Protein 1U08 (pdb70)

Nearest PDB structures (foldseek):
  1u08-assembly1_B  TM=1.003E+00  e=3.878E-78  Escherichia coli
  1u08-assembly1_A  TM=1.001E+00  e=5.775E-74  Escherichia coli
  2o0r-assembly1_B  TM=9.517E-01  e=5.644E-40  Mycobacterium tuberculosis H37Rv
  6l1l-assembly1_A  TM=9.014E-01  e=5.521E-29  Bacillus subtilis
  6l1n-assembly1_A  TM=8.784E-01  e=1.527E-29  Bacillus subtilis

Solvent-accessible surface area: 27636 Å² total; per-residue (Å²): 159,29,107,8,122,18,52,7,84,94,170,54,68,97,55,77,103,73,3,30,52,21,2,113,125,66,139,14,30,29,0,1,55,16,43,2,56,38,56,11,19,181,64,1,21,95,63,7,38,64,19,4,80,129,30,30,0,27,58,5,69,48,21,2,15,70,28,0,10,83,4,0,5,76,11,5,68,171,58,33,61,36,123,5,73,17,86,36,20,0,0,0,0,8,2,10,9,0,0,5,5,0,0,0,5,3,0,0,72,105,37,13,7,0,0,4,12,9,0,14,71,69,9,6,30,24,1,0,39,21,11,29,8,76,36,68,92,1,53,10,93,29,73,74,8,179,24,73,64,154,68,0,57,83,44,30,43,175,143,7,15,0,0,3,1,10,0,0,9,9,0,2,1,11,16,20,64,149,73,41,4,41,26,0,52,150,28,0,42,73,75,114,0,1,0,0,0,4,2,13,4,11,10,2,6,18,25,182,127,25,29,15,3,0,7,49,31,83,77,0,56,58,21,0,0,3,0,7,12,6,6,19,8,2,12,2,3,0,9,18,1,0,6,0,2,2,28,45,53,0,0,45,16,0,29,66,4,0,45,36,0,0,65,1,4,11,10,0,0,0,33,0,3,0,14,0,7,126,50,61,22,98,42,10,113,57,3,27,98,81,0,72,89,15,40,46,28,0,44,99,3,3,111,149,11,145,2,107,42,24,70,12,58,0,0,0,1,1,2,1,34,0,67,66,33,19,130,68,94,8,66,87,0,0,58,81,0,0,98,103,40,11,0,0,0,0,2,0,29,41,16,21,62,97,128,26,109,57,61,3,1,6,0,0,0,0,2,100,84,73,24,0,95,37,0,8,114,76,1,116,130,16,123,27,120,9,122,32,53,34,155,139,65,91,91,85,3,36,48,32,8,104,128,83,140,11,31,36,0,2,52,14,42,2,58,36,55,11,29,174,75,1,17,107,64,5,38,65,17,4,78,133,26,34,0,27,61,5,72,46,22,2,16,74,28,0,9,80,10,0,3,92,10,5,66,125,62,32,67,39,106,6,75,18,84,34,22,0,0,0,0,8,2,10,11,0,0,5,5,0,0,0,4,2,0,0,82,109,35,13,14,0,0,6,11,12,1,13,74,80,7,6,33,20,1,0,51,25,11,25,10,84,36,69,92,1,53,10,98,27,62,113,6,119,15,69,52,156,75,0,56,86,47,35,37,173,122,8,14,0,0,2,2,8,1,0,10,8,0,2,0,10,6,20,41,150,72,7,4,45,30,0,44,140,23,0,38,75,80,104,1,0,0,0,0,5,3,14,5,11,11,4,9,17,33,186,145,32,39,16,2,0,8,52,30,82,86,0,40,90,21,0,0,3,0,8,10,5,6,22,8,5,16,1,2,0,7,15,1,0,7,0,2,3,19,44,53,0,0,42,17,0,27,68,3,0,37,24,0,0,65,1,4,14,10,1,0,0,34,0,3,0,17,0,11,132,54,72,46,123,46,15,136,61,6,26,95,78,0,71,90,15,40,48,25,0,32,93,3,1,111,136,16,144,6,114,35,16,77,15,50,0,0,0,2,0,3,0,31,0,63,72,24,23,118,69,104,8,56,101,0,0,58,75,0,1,109,106,35,11,0,0,0,1,0,0,32,44,15,23,63,98,127,32,109,60,56,4,0,5,0,0,0,0,1,102,84,73,21,0,94,30,0,3,104,71,0,105,112,14

Radius of gyration: 26.79 Å; Cα contacts (8 Å, |Δi|>4): 1693; chains: 2; bounding box: 51×84×64 Å

B-factor: mean 33.79, std 12.93, range [14.0, 101.18]

Structure (mmCIF, N/CA/C/O backbone):
data_1U08
#
_entry.id   1U08
#
_cell.length_a   54.400
_cell.length_b   104.310
_cell.length_c   168.380
_cell.angle_alpha   90.00
_cell.angle_beta   90.00
_cell.angle_gamma   90.00
#
_symmetry.space_group_name_H-M   'P 21 21 21'
#
loop_
_entity.id
_entity.type
_entity.pdbx_description
1 polymer 'Hypothetical aminotransferase ybdL'
2 non-polymer "PYRIDOXAL-5'-PHOSPHATE"
3 water water
#
loop_
_atom_site.group_PDB
_atom_site.id
_atom_site.type_symbol
_atom_site.label_atom_id
_atom_site.label_alt_id
_atom_site.label_comp_id
_atom_site.label_asym_id
_atom_site.label_entity_id
_atom_site.label_seq_id
_atom_site.pdbx_PDB_ins_code
_atom_site.Cartn_x
_atom_site.Cartn_y
_atom_site.Cartn_z
_atom_site.occupancy
_atom_site.B_iso_or_equiv
_atom_site.auth_seq_id
_atom_site.auth_comp_id
_atom_site.auth_asym_id
_atom_site.auth_atom_id
_atom_site.pdbx_PDB_model_num
ATOM 1 N N . PRO A 1 5 ? 31.672 9.630 50.771 1.00 67.54 5 PRO A N 1
ATOM 2 C CA . PRO A 1 5 ? 30.623 9.874 49.758 1.00 66.17 5 PRO A CA 1
ATOM 3 C C . PRO A 1 5 ? 31.101 9.563 48.282 1.00 63.76 5 PRO A C 1
ATOM 4 O O . PRO A 1 5 ? 31.782 10.379 47.610 1.00 65.47 5 PRO A O 1
ATOM 8 N N . LEU A 1 6 ? 30.762 8.377 47.787 1.00 60.31 6 LEU A N 1
ATOM 9 C CA . LEU A 1 6 ? 31.129 8.038 46.398 1.00 55.33 6 LEU A CA 1
ATOM 10 C C . LEU A 1 6 ? 30.605 8.969 45.237 1.00 52.73 6 LEU A C 1
ATOM 11 O O . LEU A 1 6 ? 29.370 9.073 45.003 1.00 51.25 6 LEU A O 1
ATOM 16 N N . ILE A 1 7 ? 31.487 9.616 44.479 1.00 49.78 7 ILE A N 1
ATOM 17 C CA . ILE A 1 7 ? 31.055 10.448 43.341 1.00 46.48 7 ILE A CA 1
ATOM 18 C C . ILE A 1 7 ? 31.587 9.843 42.024 1.00 45.32 7 ILE A C 1
ATOM 19 O O . ILE A 1 7 ? 32.788 9.554 41.907 1.00 44.45 7 ILE A O 1
ATOM 24 N N . PRO A 1 8 ? 30.683 9.562 41.070 1.00 44.97 8 PRO A N 1
ATOM 25 C CA . PRO A 1 8 ? 31.092 8.997 39.784 1.00 45.00 8 PRO A CA 1
ATOM 26 C C . PRO A 1 8 ? 31.861 9.931 38.854 1.00 44.96 8 PRO A C 1
ATOM 27 O O . PRO A 1 8 ? 31.547 11.107 38.745 1.00 45.60 8 PRO A O 1
ATOM 31 N N . GLN A 1 9 ? 32.828 9.375 38.136 1.00 46.21 9 GLN A N 1
ATOM 32 C CA . GLN A 1 9 ? 33.540 10.169 37.160 1.00 46.67 9 GLN A CA 1
ATOM 33 C C . GLN A 1 9 ? 32.557 10.147 36.000 1.00 45.08 9 GLN A C 1
ATOM 34 O O . GLN A 1 9 ? 32.057 9.079 35.647 1.00 45.27 9 GLN A O 1
ATOM 40 N N . SER A 1 10 ? 32.248 11.307 35.432 1.00 43.32 10 SER A N 1
ATOM 41 C CA . SER A 1 10 ? 31.294 11.357 34.335 1.00 42.89 10 SER A CA 1
ATOM 42 C C . SER A 1 10 ? 31.885 10.903 33.001 1.00 42.12 10 SER A C 1
ATOM 43 O O . SER A 1 10 ? 33.011 11.261 32.665 1.00 41.71 10 SER A O 1
ATOM 46 N N . LYS A 1 11 ? 31.126 10.106 32.250 1.00 41.08 11 LYS A N 1
ATOM 47 C CA . LYS A 1 11 ? 31.564 9.622 30.940 1.00 41.68 11 LYS A CA 1
ATOM 48 C C . LYS A 1 11 ? 31.237 10.741 29.969 1.00 42.64 11 LYS A C 1
ATOM 49 O O . LYS A 1 11 ? 31.440 10.639 28.756 1.00 40.92 11 LYS A O 1
ATOM 55 N N . LEU A 1 12 ? 30.729 11.813 30.557 1.00 45.89 12 LEU A N 1
ATOM 56 C CA . LEU A 1 12 ? 30.377 12.973 29.805 1.00 49.45 12 LEU A CA 1
ATOM 57 C C . LEU A 1 12 ? 30.653 14.322 30.514 1.00 52.78 12 LEU A C 1
ATOM 58 O O . LEU A 1 12 ? 29.693 15.090 30.757 1.00 54.35 12 LEU A O 1
ATOM 63 N N . PRO A 1 13 ? 31.950 14.602 30.883 1.00 58.17 13 PRO A N 1
ATOM 64 C CA . PRO A 1 13 ? 32.471 15.820 31.528 1.00 62.76 13 PRO A CA 1
ATOM 65 C C . PRO A 1 13 ? 32.116 16.849 30.494 1.00 69.17 13 PRO A C 1
ATOM 66 O O . PRO A 1 13 ? 32.853 17.755 30.187 1.00 68.85 13 PRO A O 1
ATOM 70 N N . GLN A 1 14 ? 30.982 16.635 29.864 1.00 69.99 14 GLN A N 1
ATOM 71 C CA . GLN A 1 14 ? 30.603 17.524 28.803 1.00 74.75 14 GLN A CA 1
ATOM 72 C C . GLN A 1 14 ? 29.452 18.369 29.102 1.00 77.07 14 GLN A C 1
ATOM 73 O O . GLN A 1 14 ? 28.290 18.168 28.541 1.00 75.98 14 GLN A O 1
ATOM 79 N N . LEU A 1 15 ? 29.827 19.234 30.094 1.00 77.84 15 LEU A N 1
ATOM 80 C CA . LEU A 1 15 ? 29.141 20.441 30.683 1.00 79.25 15 LEU A CA 1
ATOM 81 C C . LEU A 1 15 ? 27.606 20.731 30.452 1.00 79.21 15 LEU A C 1
ATOM 82 O O . LEU A 1 15 ? 27.036 21.624 30.982 1.00 79.87 15 LEU A O 1
ATOM 87 N N . GLY A 1 16 ? 26.999 20.006 29.552 1.00 78.83 16 GLY A N 1
ATOM 88 C CA . GLY A 1 16 ? 25.584 20.218 29.241 1.00 77.35 16 GLY A CA 1
ATOM 89 C C . GLY A 1 16 ? 24.728 21.479 29.479 1.00 75.23 16 GLY A C 1
ATOM 90 O O . GLY A 1 16 ? 24.765 22.274 30.485 1.00 75.65 16 GLY A O 1
ATOM 91 N N . THR A 1 17 ? 23.858 21.630 28.502 1.00 74.28 17 THR A N 1
ATOM 92 C CA . THR A 1 17 ? 22.778 22.598 28.349 1.00 71.87 17 THR A CA 1
ATOM 93 C C . THR A 1 17 ? 21.486 22.690 29.301 1.00 69.42 17 THR A C 1
ATOM 94 O O . THR A 1 17 ? 20.901 21.736 29.911 1.00 70.47 17 THR A O 1
ATOM 98 N N . THR A 1 18 ? 21.058 23.933 29.426 1.00 66.16 18 THR A N 1
ATOM 99 C CA . THR A 1 18 ? 19.883 24.311 30.227 1.00 61.90 18 THR A CA 1
ATOM 100 C C . THR A 1 18 ? 19.352 25.568 29.553 1.00 59.07 18 THR A C 1
ATOM 101 O O . THR A 1 18 ? 18.549 26.308 30.109 1.00 58.05 18 THR A O 1
ATOM 105 N N . ILE A 1 19 ? 19.792 25.783 28.316 1.00 55.32 19 ILE A N 1
ATOM 106 C CA . ILE A 1 19 ? 19.360 26.936 27.542 1.00 51.30 19 ILE A CA 1
ATOM 107 C C . ILE A 1 19 ? 17.858 26.960 27.260 1.00 48.10 19 ILE A C 1
ATOM 108 O O . ILE A 1 19 ? 17.249 28.025 27.280 1.00 46.52 19 ILE A O 1
ATOM 113 N N . PHE A 1 20 ? 17.247 25.805 27.012 1.00 45.16 20 PHE A N 1
ATOM 114 C CA . PHE A 1 20 ? 15.814 25.779 26.730 1.00 43.04 20 PHE A CA 1
ATOM 115 C C . PHE A 1 20 ? 14.908 26.028 27.944 1.00 41.59 20 PHE A C 1
ATOM 116 O O . PHE A 1 20 ? 13.937 26.785 27.848 1.00 39.86 20 PHE A O 1
ATOM 124 N N . THR A 1 21 ? 15.222 25.418 29.083 1.00 40.38 21 THR A N 1
ATOM 125 C CA . THR A 1 21 ? 14.400 25.617 30.276 1.00 40.64 21 THR A CA 1
ATOM 126 C C . THR A 1 21 ? 14.587 27.028 30.838 1.00 39.80 21 THR A C 1
ATOM 127 O O . THR A 1 21 ? 13.678 27.588 31.458 1.00 39.05 21 THR A O 1
ATOM 131 N N . GLN A 1 22 ? 15.762 27.607 30.607 1.00 38.72 22 GLN A N 1
ATOM 132 C CA . GLN A 1 22 ? 16.045 28.954 31.092 1.00 38.93 22 GLN A CA 1
ATOM 133 C C . GLN A 1 22 ? 15.287 30.016 30.297 1.00 37.31 22 GLN A C 1
ATOM 134 O O . GLN A 1 22 ? 14.821 31.014 30.862 1.00 34.83 22 GLN A O 1
ATOM 140 N N . MET A 1 23 ? 15.170 29.806 28.987 1.00 34.01 23 MET A N 1
ATOM 141 C CA . MET A 1 23 ? 14.457 30.762 28.141 1.00 32.99 23 MET A CA 1
ATOM 142 C C . MET A 1 23 ? 12.973 30.785 28.515 1.00 31.37 23 MET A C 1
ATOM 143 O O . MET A 1 23 ? 12.359 31.847 28.568 1.00 29.56 23 MET A O 1
ATOM 148 N N . SER A 1 24 ? 12.415 29.605 28.782 1.00 31.12 24 SER A N 1
ATOM 149 C CA . SER A 1 24 ? 11.014 29.470 29.168 1.00 31.79 24 SER A CA 1
ATOM 150 C C . SER A 1 24 ? 10.745 30.127 30.518 1.00 32.00 24 SER A C 1
ATOM 151 O O . SER A 1 24 ? 9.677 30.702 30.732 1.00 32.12 24 SER A O 1
ATOM 154 N N . ALA A 1 25 ? 11.713 30.022 31.428 1.00 31.98 25 ALA A N 1
ATOM 155 C CA . ALA A 1 25 ? 11.582 30.596 32.765 1.00 32.11 25 ALA A CA 1
ATOM 156 C C . ALA A 1 25 ? 11.621 32.116 32.672 1.00 32.45 25 ALA A C 1
ATOM 157 O O . ALA A 1 25 ? 10.930 32.808 33.427 1.00 31.41 25 ALA A O 1
ATOM 159 N N . LEU A 1 26 ? 12.429 32.624 31.743 1.00 31.54 26 LEU A N 1
ATOM 160 C CA . LEU A 1 26 ? 12.550 34.061 31.530 1.00 31.21 26 LEU A CA 1
ATOM 161 C C . LEU A 1 26 ? 11.268 34.557 30.884 1.00 31.70 26 LEU A C 1
ATOM 162 O O . LEU A 1 26 ? 10.798 35.656 31.178 1.00 32.43 26 LEU A O 1
ATOM 167 N N . ALA A 1 27 ? 10.711 33.732 30.002 1.00 30.98 27 ALA A N 1
ATOM 168 C CA . ALA A 1 27 ? 9.486 34.072 29.287 1.00 31.48 27 ALA A CA 1
ATOM 169 C C . ALA A 1 27 ? 8.292 34.232 30.225 1.00 31.60 27 ALA A C 1
ATOM 170 O O . ALA A 1 27 ? 7.516 35.177 30.091 1.00 30.34 27 ALA A O 1
ATOM 172 N N . GLN A 1 28 ? 8.144 33.311 31.173 1.00 33.57 28 GLN A N 1
ATOM 173 C CA . GLN A 1 28 ? 7.034 33.392 32.112 1.00 37.26 28 GLN A CA 1
ATOM 174 C C . GLN A 1 28 ? 7.239 34.545 33.087 1.00 37.98 28 GLN A C 1
ATOM 175 O O . GLN A 1 28 ? 6.282 35.200 33.488 1.00 38.62 28 GLN A O 1
ATOM 181 N N . GLN A 1 29 ? 8.491 34.801 33.449 1.00 39.18 29 GLN A N 1
ATOM 182 C CA . GLN A 1 29 ? 8.810 35.880 34.375 1.00 41.08 29 GLN A CA 1
ATOM 183 C C . GLN A 1 29 ? 8.375 37.208 33.760 1.00 40.67 29 GLN A C 1
ATOM 184 O O . GLN A 1 29 ? 7.900 38.105 34.459 1.00 40.07 29 GLN A O 1
ATOM 190 N N . HIS A 1 30 ? 8.524 37.326 32.446 1.00 39.77 30 HIS A N 1
ATOM 191 C CA . HIS A 1 30 ? 8.147 38.558 31.762 1.00 40.31 30 HIS A CA 1
ATOM 192 C C . HIS A 1 30 ? 6.911 38.410 30.876 1.00 39.04 30 HIS A C 1
ATOM 193 O O . HIS A 1 30 ? 6.627 39.271 30.043 1.00 39.08 30 HIS A O 1
ATOM 200 N N . GLN A 1 31 ? 6.174 37.322 31.072 1.00 37.03 31 GLN A N 1
ATOM 201 C CA . GLN A 1 31 ? 4.965 37.064 30.301 1.00 35.93 31 GLN A CA 1
ATOM 202 C C . GLN A 1 31 ? 5.169 37.314 28.809 1.00 34.72 31 GLN A C 1
ATOM 203 O O . GLN A 1 31 ? 4.428 38.067 28.180 1.00 35.41 31 GLN A O 1
ATOM 209 N N . ALA A 1 32 ? 6.181 36.665 28.251 1.00 32.89 32 ALA A N 1
ATOM 210 C CA . ALA A 1 32 ? 6.503 36.805 26.841 1.00 32.13 32 ALA A CA 1
ATOM 211 C C . ALA A 1 32 ? 5.920 35.650 26.034 1.00 31.58 32 ALA A C 1
ATOM 212 O O . ALA A 1 32 ? 5.668 34.567 26.577 1.00 30.58 32 ALA A O 1
ATOM 214 N N . ILE A 1 33 ? 5.698 35.883 24.744 1.00 29.77 33 ILE A N 1
ATOM 215 C CA . ILE A 1 33 ? 5.178 34.835 23.875 1.00 30.78 33 ILE A CA 1
ATOM 216 C C . ILE A 1 33 ? 6.336 33.861 23.684 1.00 31.38 33 ILE A C 1
ATOM 217 O O . ILE A 1 33 ? 7.390 34.230 23.168 1.00 30.79 33 ILE A O 1
ATOM 222 N N . ASN A 1 34 ? 6.135 32.621 24.111 1.00 31.41 34 ASN A N 1
ATOM 223 C CA . ASN A 1 34 ? 7.175 31.604 24.033 1.00 31.69 34 ASN A CA 1
ATOM 224 C C . ASN A 1 34 ? 7.299 30.893 22.680 1.00 29.78 34 ASN A C 1
ATOM 225 O O . ASN A 1 34 ? 6.613 29.913 22.413 1.00 31.69 34 ASN A O 1
ATOM 230 N N . LEU A 1 35 ? 8.193 31.388 21.834 1.00 28.77 35 LEU A N 1
ATOM 231 C CA . LEU A 1 35 ? 8.427 30.795 20.516 1.00 27.48 35 LEU A CA 1
ATOM 232 C C . LEU A 1 35 ? 9.714 29.979 20.530 1.00 26.59 35 LEU A C 1
ATOM 233 O O . LEU A 1 35 ? 10.205 29.557 19.482 1.00 26.43 35 LEU A O 1
ATOM 238 N N . SER A 1 36 ? 10.256 29.765 21.726 1.00 25.24 36 SER A N 1
ATOM 239 C CA . SER A 1 36 ? 11.493 29.005 21.890 1.00 26.57 36 SER A CA 1
ATOM 240 C C . SER A 1 36 ? 11.258 27.497 22.045 1.00 27.23 36 SER A C 1
ATOM 241 O O . SER A 1 36 ? 12.125 26.690 21.716 1.00 28.09 36 SER A O 1
ATOM 244 N N . GLN A 1 37 ? 10.086 27.121 22.542 1.00 28.04 37 GLN A N 1
ATOM 245 C CA . GLN A 1 37 ? 9.758 25.712 22.737 1.00 29.52 37 GLN A CA 1
ATOM 246 C C . GLN A 1 37 ? 9.490 25.004 21.416 1.00 30.69 37 GLN A C 1
ATOM 247 O O . GLN A 1 37 ? 8.654 25.447 20.626 1.00 32.18 37 GLN A O 1
ATOM 253 N N . GLY A 1 38 ? 10.205 23.897 21.199 1.00 30.72 38 GLY A N 1
ATOM 254 C CA . GLY A 1 38 ? 10.090 23.123 19.971 1.00 29.68 38 GLY A CA 1
ATOM 255 C C . GLY A 1 38 ? 8.990 22.082 19.933 1.00 29.63 38 GLY A C 1
ATOM 256 O O . GLY A 1 38 ? 9.182 20.965 19.442 1.00 29.19 38 GLY A O 1
ATOM 257 N N . PHE A 1 39 ? 7.827 22.458 20.449 1.00 27.90 39 PHE A N 1
ATOM 258 C CA . PHE A 1 39 ? 6.683 21.571 20.470 1.00 27.94 39 PHE A CA 1
ATOM 259 C C . PHE A 1 39 ? 5.413 22.408 20.516 1.00 27.51 39 PHE A C 1
ATOM 260 O O . PHE A 1 39 ? 5.422 23.541 20.985 1.00 27.07 39 PHE A O 1
ATOM 268 N N . PRO A 1 40 ? 4.301 21.847 20.028 1.00 27.36 40 PRO A N 1
ATOM 269 C CA . PRO A 1 40 ? 2.997 22.508 19.984 1.00 26.84 40 PRO A CA 1
ATOM 270 C C . PRO A 1 40 ? 2.505 23.047 21.316 1.00 27.81 40 PRO A C 1
ATOM 271 O O . PRO A 1 40 ? 2.954 22.619 22.378 1.00 29.44 40 PRO A O 1
ATOM 275 N N . ASP A 1 41 ? 1.589 24.008 21.239 1.00 27.61 41 ASP A N 1
ATOM 276 C CA . ASP A 1 41 ? 0.964 24.575 22.413 1.00 27.42 41 ASP A CA 1
ATOM 277 C C . ASP A 1 41 ? -0.531 24.360 22.192 1.00 28.04 41 ASP A C 1
ATOM 278 O O . ASP A 1 41 ? -1.373 25.031 22.779 1.00 29.98 41 ASP A O 1
ATOM 283 N N . PHE A 1 42 ? -0.829 23.410 21.308 1.00 29.16 42 PHE A N 1
ATOM 284 C CA . PHE A 1 42 ? -2.192 22.981 20.991 1.00 30.88 42 PHE A CA 1
ATOM 285 C C . PHE A 1 42 ? -2.145 21.457 21.106 1.00 31.84 42 PHE A C 1
ATOM 286 O O . PHE A 1 42 ? -1.061 20.878 21.148 1.00 32.08 42 PHE A O 1
ATOM 294 N N . ASP A 1 43 ? -3.298 20.803 21.177 1.00 33.84 43 ASP A N 1
ATOM 295 C CA . ASP A 1 43 ? -3.317 19.352 21.370 1.00 32.65 43 ASP A CA 1
ATOM 296 C C . ASP A 1 43 ? -3.402 18.506 20.104 1.00 31.39 43 ASP A C 1
ATOM 297 O O . ASP A 1 43 ? -3.657 19.019 19.018 1.00 31.82 43 ASP A O 1
ATOM 302 N N . GLY A 1 44 ? -3.189 17.203 20.263 1.00 30.98 44 GLY A N 1
ATOM 303 C CA . GLY A 1 44 ? -3.223 16.288 19.133 1.00 30.91 44 GLY A CA 1
ATOM 304 C C . GLY A 1 44 ? -4.601 15.839 18.685 1.00 31.25 44 GLY A C 1
ATOM 305 O O . GLY A 1 44 ? -5.609 16.262 19.256 1.00 32.56 44 GLY A O 1
ATOM 306 N N . PRO A 1 45 ? -4.679 14.963 17.666 1.00 30.75 45 PRO A N 1
ATOM 307 C CA . PRO A 1 45 ? -5.957 14.463 17.147 1.00 31.50 45 PRO A CA 1
ATOM 308 C C . PRO A 1 45 ? -6.779 13.738 18.208 1.00 32.30 45 PRO A C 1
ATOM 309 O O . PRO A 1 45 ? -6.268 12.884 18.936 1.00 30.26 45 PRO A O 1
ATOM 313 N N . ARG A 1 46 ? -8.063 14.073 18.268 1.00 33.25 46 ARG A N 1
ATOM 314 C CA . ARG A 1 46 ? -8.976 13.475 19.230 1.00 33.63 46 ARG A CA 1
ATOM 315 C C . ARG A 1 46 ? -9.086 11.968 19.023 1.00 31.56 46 ARG A C 1
ATOM 316 O O . ARG A 1 46 ? -9.113 11.202 19.987 1.00 31.90 46 ARG A O 1
ATOM 324 N N . TYR A 1 47 ? -9.152 11.545 17.765 1.00 29.20 47 TYR A N 1
ATOM 325 C CA . TYR A 1 47 ? -9.295 10.126 17.461 1.00 29.24 47 TYR A CA 1
ATOM 326 C C . TYR A 1 47 ? -8.152 9.284 18.022 1.00 30.04 47 TYR A C 1
ATOM 327 O O . TYR A 1 47 ? -8.353 8.135 18.436 1.00 30.90 47 TYR A O 1
ATOM 336 N N . LEU A 1 48 ? -6.955 9.859 18.042 1.00 27.59 48 LEU A N 1
ATOM 337 C CA . LEU A 1 48 ? -5.806 9.149 18.559 1.00 25.32 48 LEU A CA 1
ATOM 338 C C . LEU A 1 48 ? -5.971 8.978 20.063 1.00 25.13 48 LEU A C 1
ATOM 339 O O . LEU A 1 48 ? -5.720 7.895 20.612 1.00 24.37 48 LEU A O 1
ATOM 344 N N . GLN A 1 49 ? -6.394 10.048 20.730 1.00 23.56 49 GLN A N 1
ATOM 345 C CA . GLN A 1 49 ? -6.577 9.997 22.173 1.00 24.92 49 GLN A CA 1
ATOM 346 C C . GLN A 1 49 ? -7.650 8.986 22.542 1.00 25.25 49 GLN A C 1
ATOM 347 O O . GLN A 1 49 ? -7.502 8.251 23.510 1.00 26.04 49 GLN A O 1
ATOM 353 N N . GLU A 1 50 ? -8.726 8.953 21.762 1.00 27.35 50 GLU A N 1
ATOM 354 C CA . GLU A 1 50 ? -9.830 8.028 21.997 1.00 29.10 50 GLU A CA 1
ATOM 355 C C . GLU A 1 50 ? -9.349 6.591 21.910 1.00 27.82 50 GLU A C 1
ATOM 356 O O . GLU A 1 50 ? -9.595 5.791 22.810 1.00 28.08 50 GLU A O 1
ATOM 362 N N . ARG A 1 51 ? -8.665 6.265 20.820 1.00 26.33 51 ARG A N 1
ATOM 363 C CA . ARG A 1 51 ? -8.172 4.909 20.638 1.00 25.01 51 ARG A CA 1
ATOM 364 C C . ARG A 1 51 ? -7.197 4.492 21.732 1.00 23.63 51 ARG A C 1
ATOM 365 O O . ARG A 1 51 ? -7.126 3.315 22.068 1.00 23.19 51 ARG A O 1
ATOM 373 N N . LEU A 1 52 ? -6.448 5.440 22.294 1.00 23.33 52 LEU A N 1
ATOM 374 C CA . LEU A 1 52 ? -5.529 5.087 23.376 1.00 24.06 52 LEU A CA 1
ATOM 375 C C . LEU A 1 52 ? -6.398 4.542 24.513 1.00 24.41 52 LEU A C 1
ATOM 376 O O . LEU A 1 52 ? -6.206 3.415 24.969 1.00 25.54 52 LEU A O 1
ATOM 381 N N . ALA A 1 53 ? -7.370 5.345 24.944 1.00 24.35 53 ALA A N 1
ATOM 382 C CA . ALA A 1 53 ? -8.281 4.961 26.026 1.00 24.44 53 ALA A CA 1
ATOM 383 C C . ALA A 1 53 ? -8.971 3.634 25.730 1.00 22.31 53 ALA A C 1
ATOM 384 O O . ALA A 1 53 ? -9.190 2.821 26.628 1.00 22.37 53 ALA A O 1
ATOM 386 N N . HIS A 1 54 ? -9.309 3.418 24.468 1.00 21.67 54 HIS A N 1
ATOM 387 C CA . HIS A 1 54 ? -9.971 2.190 24.067 1.00 23.98 54 HIS A CA 1
ATOM 388 C C . HIS A 1 54 ? -9.091 0.972 24.356 1.00 25.31 54 HIS A C 1
ATOM 389 O O . HIS A 1 54 ? -9.529 0.014 24.982 1.00 26.21 54 HIS A O 1
ATOM 396 N N . HIS A 1 55 ? -7.842 1.017 23.918 1.00 23.33 55 HIS A N 1
ATOM 397 C CA . HIS A 1 55 ? -6.954 -0.103 24.148 1.00 23.90 55 HIS A CA 1
ATOM 398 C C . HIS A 1 55 ? -6.608 -0.321 25.611 1.00 24.36 55 HIS A C 1
ATOM 399 O O . HIS A 1 55 ? -6.426 -1.458 26.055 1.00 23.63 55 HIS A O 1
ATOM 406 N N . VAL A 1 56 ? -6.523 0.767 26.363 1.00 25.61 56 VAL A N 1
ATOM 407 C CA . VAL A 1 56 ? -6.248 0.664 27.785 1.00 24.12 56 VAL A CA 1
ATOM 408 C C . VAL A 1 56 ? -7.439 -0.048 28.436 1.00 25.45 56 VAL A C 1
ATOM 409 O O . VAL A 1 56 ? -7.274 -0.917 29.291 1.00 26.84 56 VAL A O 1
ATOM 413 N N . ALA A 1 57 ? -8.640 0.313 28.000 1.00 26.76 57 ALA A N 1
ATOM 414 C CA . ALA A 1 57 ? -9.860 -0.270 28.536 1.00 28.05 57 ALA A CA 1
ATOM 415 C C . ALA A 1 57 ? -10.025 -1.743 28.155 1.00 30.11 57 ALA A C 1
ATOM 416 O O . ALA A 1 57 ? -10.580 -2.524 28.928 1.00 30.08 57 ALA A O 1
ATOM 418 N N . GLN A 1 58 ? -9.547 -2.122 26.972 1.00 30.61 58 GLN A N 1
ATOM 419 C CA . GLN A 1 58 ? -9.648 -3.509 26.534 1.00 32.27 58 GLN A CA 1
ATOM 420 C C . GLN A 1 58 ? -8.595 -4.405 27.175 1.00 32.26 58 GLN A C 1
ATOM 421 O O . GLN A 1 58 ? -8.515 -5.592 26.853 1.00 33.38 58 GLN A O 1
ATOM 427 N N . GLY A 1 59 ? -7.780 -3.838 28.063 1.00 30.35 59 GLY A N 1
ATOM 428 C CA . GLY A 1 59 ? -6.756 -4.624 28.739 1.00 29.76 59 GLY A CA 1
ATOM 429 C C . GLY A 1 59 ? -5.451 -4.880 27.993 1.00 29.21 59 GLY A C 1
ATOM 430 O O . GLY A 1 59 ? -4.682 -5.771 28.371 1.00 27.46 59 GLY A O 1
ATOM 431 N N . ALA A 1 60 ? -5.191 -4.118 26.935 1.00 26.91 60 ALA A N 1
ATOM 432 C CA . ALA A 1 60 ? -3.947 -4.278 26.182 1.00 27.65 60 ALA A CA 1
ATOM 433 C C . ALA A 1 60 ? -2.845 -3.471 26.886 1.00 27.82 60 ALA A C 1
ATOM 434 O O . ALA A 1 60 ? -2.269 -2.551 26.304 1.00 26.88 60 ALA A O 1
ATOM 436 N N . ASN A 1 61 ? -2.553 -3.825 28.136 1.00 27.58 61 ASN A N 1
ATOM 437 C CA . ASN A 1 61 ? -1.559 -3.098 28.918 1.00 25.94 61 ASN A CA 1
ATOM 438 C C . ASN A 1 61 ? -0.327 -3.877 29.379 1.00 25.66 61 ASN A C 1
ATOM 439 O O . ASN A 1 61 ? 0.436 -3.391 30.217 1.00 26.54 61 ASN A O 1
ATOM 444 N N . GLN A 1 62 ? -0.131 -5.077 28.843 1.00 24.75 62 GLN A N 1
ATOM 445 C CA . GLN A 1 62 ? 1.031 -5.884 29.205 1.00 23.02 62 GLN A CA 1
ATOM 446 C C . GLN A 1 62 ? 2.069 -5.698 28.100 1.00 22.68 62 GLN A C 1
ATOM 447 O O . GLN A 1 62 ? 1.750 -5.158 27.048 1.00 21.59 62 GLN A O 1
ATOM 453 N N . TYR A 1 63 ? 3.301 -6.143 28.339 1.00 22.64 63 TYR A N 1
ATOM 454 C CA . TYR A 1 63 ? 4.391 -6.011 27.371 1.00 21.53 63 TYR A CA 1
ATOM 455 C C . TYR A 1 63 ? 4.022 -6.243 25.910 1.00 22.95 63 TYR A C 1
ATOM 456 O O . TYR A 1 63 ? 3.341 -7.212 25.554 1.00 23.38 63 TYR A O 1
ATOM 465 N N . ALA A 1 64 ? 4.497 -5.343 25.061 1.00 22.22 64 ALA A N 1
ATOM 466 C CA . ALA A 1 64 ? 4.272 -5.460 23.630 1.00 22.09 64 ALA A CA 1
ATOM 467 C C . ALA A 1 64 ? 5.454 -6.277 23.089 1.00 21.72 64 ALA A C 1
ATOM 468 O O . ALA A 1 64 ? 6.387 -6.569 23.822 1.00 22.10 64 ALA A O 1
ATOM 470 N N . PRO A 1 65 ? 5.418 -6.686 21.812 1.00 25.14 65 PRO A N 1
ATOM 471 C CA . PRO A 1 65 ? 6.574 -7.455 21.328 1.00 23.77 65 PRO A CA 1
ATOM 472 C C . PRO A 1 65 ? 7.820 -6.555 21.330 1.00 24.78 65 PRO A C 1
ATOM 473 O O . PRO A 1 65 ? 7.705 -5.327 21.227 1.00 25.24 65 PRO A O 1
ATOM 477 N N . MET A 1 66 ? 9.004 -7.152 21.444 1.00 24.77 66 MET A N 1
ATOM 478 C CA . MET A 1 66 ? 10.250 -6.375 21.474 1.00 24.52 66 MET A CA 1
ATOM 479 C C . MET A 1 66 ? 10.427 -5.408 20.296 1.00 23.89 66 MET A C 1
ATOM 480 O O . MET A 1 66 ? 10.877 -4.278 20.476 1.00 23.44 66 MET A O 1
ATOM 485 N N . THR A 1 67 ? 10.065 -5.847 19.098 1.00 23.59 67 THR A N 1
ATOM 486 C CA . THR A 1 67 ? 10.215 -5.013 17.912 1.00 22.29 67 THR A CA 1
ATOM 487 C C . THR A 1 67 ? 9.042 -4.049 17.721 1.00 23.38 67 THR A C 1
ATOM 488 O O . THR A 1 67 ? 9.060 -3.204 16.821 1.00 21.49 67 THR A O 1
ATOM 492 N N . GLY A 1 68 ? 8.031 -4.171 18.575 1.00 22.34 68 GLY A N 1
ATOM 493 C CA . GLY A 1 68 ? 6.872 -3.306 18.467 1.00 22.78 68 GLY A CA 1
ATOM 494 C C . GLY A 1 68 ? 5.637 -4.102 18.096 1.00 24.38 68 GLY A C 1
ATOM 495 O O . GLY A 1 68 ? 5.745 -5.206 17.572 1.00 26.66 68 GLY A O 1
ATOM 496 N N . VAL A 1 69 ? 4.461 -3.551 18.371 1.00 23.79 69 VAL A N 1
ATOM 497 C CA . VAL A 1 69 ? 3.214 -4.230 18.053 1.00 25.00 69 VAL A CA 1
ATOM 498 C C . VAL A 1 69 ? 3.130 -4.530 16.556 1.00 26.31 69 VAL A C 1
ATOM 499 O O . VAL A 1 69 ? 3.381 -3.660 15.723 1.00 27.25 69 VAL A O 1
ATOM 503 N N . GLN A 1 70 ? 2.789 -5.773 16.229 1.00 27.08 70 GLN A N 1
ATOM 504 C CA . GLN A 1 70 ? 2.680 -6.227 14.846 1.00 28.00 70 GLN A CA 1
ATOM 505 C C . GLN A 1 70 ? 1.828 -5.312 13.976 1.00 27.81 70 GLN A C 1
ATOM 506 O O . GLN A 1 70 ? 2.200 -4.987 12.847 1.00 28.64 70 GLN A O 1
ATOM 512 N N . ALA A 1 71 ? 0.684 -4.898 14.498 1.00 27.04 71 ALA A N 1
ATOM 513 C CA . ALA A 1 71 ? -0.211 -4.038 13.744 1.00 26.77 71 ALA A CA 1
ATOM 514 C C . ALA A 1 71 ? 0.399 -2.663 13.458 1.00 27.49 71 ALA A C 1
ATOM 515 O O . ALA A 1 71 ? 0.101 -2.057 12.429 1.00 28.43 71 ALA A O 1
ATOM 517 N N . LEU A 1 72 ? 1.247 -2.167 14.354 1.00 25.85 72 LEU A N 1
ATOM 518 C CA . LEU A 1 72 ? 1.864 -0.865 14.135 1.00 25.64 72 LEU A CA 1
ATOM 519 C C . LEU A 1 72 ? 2.943 -0.960 13.063 1.00 26.48 72 LEU A C 1
ATOM 520 O O . LEU A 1 72 ? 3.082 -0.063 12.231 1.00 26.41 72 LEU A O 1
ATOM 525 N N . ARG A 1 73 ? 3.696 -2.056 13.082 1.00 27.16 73 ARG A N 1
ATOM 526 C CA . ARG A 1 73 ? 4.763 -2.272 12.109 1.00 27.78 73 ARG A CA 1
ATOM 527 C C . ARG A 1 73 ? 4.231 -2.443 10.684 1.00 29.23 73 ARG A C 1
ATOM 528 O O . ARG A 1 73 ? 4.855 -1.985 9.726 1.00 29.67 73 ARG A O 1
ATOM 536 N N . GLU A 1 74 ? 3.077 -3.089 10.538 1.00 30.29 74 GLU A N 1
ATOM 537 C CA . GLU A 1 74 ? 2.502 -3.278 9.214 1.00 30.87 74 GLU A CA 1
ATOM 538 C C . GLU A 1 74 ? 1.933 -1.954 8.718 1.00 29.42 74 GLU A C 1
ATOM 539 O O . GLU A 1 74 ? 2.104 -1.604 7.558 1.00 29.27 74 GLU A O 1
ATOM 545 N N . ALA A 1 75 ? 1.286 -1.204 9.605 1.00 28.41 75 ALA A N 1
ATOM 546 C CA . ALA A 1 75 ? 0.731 0.095 9.233 1.00 27.40 75 ALA A CA 1
ATOM 547 C C . ALA A 1 75 ? 1.867 1.037 8.794 1.00 27.57 75 ALA A C 1
ATOM 548 O O . ALA A 1 75 ? 1.697 1.861 7.898 1.00 29.28 75 ALA A O 1
ATOM 550 N N . ILE A 1 76 ? 3.025 0.915 9.432 1.00 25.79 76 ILE A N 1
ATOM 551 C CA . ILE A 1 76 ? 4.169 1.734 9.072 1.00 26.44 76 ILE A CA 1
ATOM 552 C C . ILE A 1 76 ? 4.693 1.267 7.712 1.00 29.19 76 ILE A C 1
ATOM 553 O O . ILE A 1 76 ? 5.096 2.080 6.870 1.00 28.63 76 ILE A O 1
ATOM 558 N N . ALA A 1 77 ? 4.682 -0.048 7.508 1.00 30.15 77 ALA A N 1
ATOM 559 C CA . ALA A 1 77 ? 5.155 -0.641 6.263 1.00 32.28 77 ALA A CA 1
ATOM 560 C C . ALA A 1 77 ? 4.326 -0.174 5.073 1.00 33.05 77 ALA A C 1
ATOM 561 O O . ALA A 1 77 ? 4.880 0.240 4.058 1.00 31.15 77 ALA A O 1
ATOM 563 N N . GLN A 1 78 ? 3.003 -0.237 5.193 1.00 35.73 78 GLN A N 1
ATOM 564 C CA . GLN A 1 78 ? 2.146 0.199 4.098 1.00 39.33 78 GLN A CA 1
ATOM 565 C C . GLN A 1 78 ? 2.186 1.715 3.916 1.00 39.63 78 GLN A C 1
ATOM 566 O O . GLN A 1 78 ? 1.980 2.214 2.814 1.00 38.46 78 GLN A O 1
ATOM 572 N N . LYS A 1 79 ? 2.478 2.446 4.987 1.00 39.88 79 LYS A N 1
ATOM 573 C CA . LYS A 1 79 ? 2.553 3.901 4.901 1.00 40.75 79 LYS A CA 1
ATOM 574 C C . LYS A 1 79 ? 3.804 4.301 4.118 1.00 40.60 79 LYS A C 1
ATOM 575 O O . LYS A 1 79 ? 3.779 5.209 3.291 1.00 40.24 79 LYS A O 1
ATOM 581 N N . THR A 1 80 ? 4.899 3.607 4.395 1.00 39.93 80 THR A N 1
ATOM 582 C CA . THR A 1 80 ? 6.169 3.861 3.737 1.00 40.14 80 THR A CA 1
ATOM 583 C C . THR A 1 80 ? 6.041 3.588 2.241 1.00 41.60 80 THR A C 1
ATOM 584 O O . THR A 1 80 ? 6.529 4.353 1.409 1.00 40.90 80 THR A O 1
ATOM 588 N N . GLU A 1 81 ? 5.359 2.496 1.914 1.00 44.43 81 GLU A N 1
ATOM 589 C CA . GLU A 1 81 ? 5.149 2.082 0.532 1.00 46.17 81 GLU A CA 1
ATOM 590 C C . GLU A 1 81 ? 4.377 3.143 -0.251 1.00 46.63 81 GLU A C 1
ATOM 591 O O . GLU A 1 81 ? 4.731 3.464 -1.381 1.00 46.17 81 GLU A O 1
ATOM 597 N N . ARG A 1 82 ? 3.331 3.691 0.358 1.00 46.79 82 ARG A N 1
ATOM 598 C CA . ARG A 1 82 ? 2.508 4.699 -0.296 1.00 47.63 82 ARG A CA 1
ATOM 599 C C . ARG A 1 82 ? 3.231 6.030 -0.471 1.00 46.66 82 ARG A C 1
ATOM 600 O O . ARG A 1 82 ? 3.073 6.703 -1.488 1.00 45.84 82 ARG A O 1
ATOM 608 N N . LEU A 1 83 ? 4.027 6.403 0.526 1.00 45.03 83 LEU A N 1
ATOM 609 C CA . LEU A 1 83 ? 4.750 7.666 0.507 1.00 42.95 83 LEU A CA 1
ATOM 610 C C . LEU A 1 83 ? 5.966 7.740 -0.399 1.00 43.82 83 LEU A C 1
ATOM 611 O O . LEU A 1 83 ? 6.042 8.590 -1.283 1.00 43.15 83 LEU A O 1
ATOM 616 N N . TYR A 1 84 ? 6.921 6.849 -0.172 1.00 43.91 84 TYR A N 1
ATOM 617 C CA . TYR A 1 84 ? 8.160 6.869 -0.924 1.00 45.22 84 TYR A CA 1
ATOM 618 C C . TYR A 1 84 ? 8.279 5.824 -2.023 1.00 46.61 84 TYR A C 1
ATOM 619 O O . TYR A 1 84 ? 9.279 5.779 -2.735 1.00 48.60 84 TYR A O 1
ATOM 628 N N . GLY A 1 85 ? 7.265 4.980 -2.161 1.00 47.63 85 GLY A N 1
ATOM 629 C CA . GLY A 1 85 ? 7.286 3.984 -3.219 1.00 48.72 85 GLY A CA 1
ATOM 630 C C . GLY A 1 85 ? 8.031 2.681 -3.000 1.00 50.41 85 GLY A C 1
ATOM 631 O O . GLY A 1 85 ? 8.417 2.026 -3.967 1.00 50.41 85 GLY A O 1
ATOM 632 N N . TYR A 1 86 ? 8.245 2.292 -1.750 1.00 51.01 86 TYR A N 1
ATOM 633 C CA . TYR A 1 86 ? 8.929 1.035 -1.472 1.00 52.37 86 TYR A CA 1
ATOM 634 C C . TYR A 1 86 ? 8.356 0.447 -0.194 1.00 51.75 86 TYR A C 1
ATOM 635 O O . TYR A 1 86 ? 8.074 1.175 0.756 1.00 51.81 86 TYR A O 1
ATOM 644 N N . GLN A 1 87 ? 8.163 -0.867 -0.181 1.00 50.98 87 GLN A N 1
ATOM 645 C CA . GLN A 1 87 ? 7.594 -1.520 0.990 1.00 50.26 87 GLN A CA 1
ATOM 646 C C . GLN A 1 87 ? 8.606 -2.328 1.783 1.00 46.98 87 GLN A C 1
ATOM 647 O O . GLN A 1 87 ? 9.062 -3.383 1.343 1.00 47.26 87 GLN A O 1
ATOM 653 N N . PRO A 1 88 ? 8.970 -1.836 2.972 1.00 43.73 88 PRO A N 1
ATOM 654 C CA . PRO A 1 88 ? 9.933 -2.512 3.842 1.00 42.44 88 PRO A CA 1
ATOM 655 C C . PRO A 1 88 ? 9.271 -3.758 4.411 1.00 40.07 88 PRO A C 1
ATOM 656 O O . PRO A 1 88 ? 8.047 -3.880 4.381 1.00 39.43 88 PRO A O 1
ATOM 660 N N . ASP A 1 89 ? 10.064 -4.687 4.923 1.00 37.44 89 ASP A N 1
ATOM 661 C CA . ASP A 1 89 ? 9.469 -5.868 5.514 1.00 35.32 89 ASP A CA 1
ATOM 662 C C . ASP A 1 89 ? 9.016 -5.468 6.917 1.00 32.96 89 ASP A C 1
ATOM 663 O O . ASP A 1 89 ? 9.803 -4.954 7.709 1.00 30.39 89 ASP A O 1
ATOM 668 N N . ALA A 1 90 ? 7.741 -5.701 7.208 1.00 31.89 90 ALA A N 1
ATOM 669 C CA . ALA A 1 90 ? 7.158 -5.351 8.498 1.00 31.10 90 ALA A CA 1
ATOM 670 C C . ALA A 1 90 ? 7.789 -6.063 9.685 1.00 30.71 90 ALA A C 1
ATOM 671 O O . ALA A 1 90 ? 7.933 -5.487 10.759 1.00 32.38 90 ALA A O 1
ATOM 673 N N . ASP A 1 91 ? 8.168 -7.318 9.496 1.00 30.87 91 ASP A N 1
ATOM 674 C CA . ASP A 1 91 ? 8.750 -8.089 10.582 1.00 32.20 91 ASP A CA 1
ATOM 675 C C . ASP A 1 91 ? 10.224 -7.839 10.859 1.00 31.07 91 ASP A C 1
ATOM 676 O O . ASP A 1 91 ? 10.638 -7.793 12.016 1.00 30.74 91 ASP A O 1
ATOM 681 N N . SER A 1 92 ? 11.015 -7.665 9.805 1.00 30.29 92 SER A N 1
ATOM 682 C CA . SER A 1 92 ? 12.449 -7.489 9.978 1.00 30.27 92 SER A CA 1
ATOM 683 C C . SER A 1 92 ? 13.031 -6.098 9.784 1.00 29.56 92 SER A C 1
ATOM 684 O O . SER A 1 92 ? 14.131 -5.827 10.267 1.00 28.91 92 SER A O 1
ATOM 687 N N . ASP A 1 93 ? 12.310 -5.216 9.101 1.00 28.98 93 ASP A N 1
ATOM 688 C CA . ASP A 1 93 ? 12.850 -3.887 8.819 1.00 29.43 93 ASP A CA 1
ATOM 689 C C . ASP A 1 93 ? 12.379 -2.709 9.671 1.00 28.43 93 ASP A C 1
ATOM 690 O O . ASP A 1 93 ? 13.027 -1.658 9.682 1.00 28.33 93 ASP A O 1
ATOM 695 N N . ILE A 1 94 ? 11.270 -2.873 10.386 1.00 26.97 94 ILE A N 1
ATOM 696 C CA . ILE A 1 94 ? 10.739 -1.793 11.210 1.00 25.25 94 ILE A CA 1
ATOM 697 C C . ILE A 1 94 ? 10.859 -2.061 12.712 1.00 25.51 94 ILE A C 1
ATOM 698 O O . ILE A 1 94 ? 10.566 -3.162 13.177 1.00 26.56 94 ILE A O 1
ATOM 703 N N . THR A 1 95 ? 11.288 -1.049 13.465 1.00 23.07 95 THR A N 1
ATOM 704 C CA . THR A 1 95 ? 11.446 -1.187 14.910 1.00 22.83 95 THR A CA 1
ATOM 705 C C . THR A 1 95 ? 10.878 0.008 15.685 1.00 23.00 95 THR A C 1
ATOM 706 O O . THR A 1 95 ? 11.370 1.133 15.563 1.00 24.21 95 THR A O 1
ATOM 710 N N . VAL A 1 96 ? 9.851 -0.244 16.490 1.00 20.82 96 VAL A N 1
ATOM 711 C CA . VAL A 1 96 ? 9.236 0.809 17.283 1.00 20.80 96 VAL A CA 1
ATOM 712 C C . VAL A 1 96 ? 10.077 1.101 18.518 1.00 20.83 96 VAL A C 1
ATOM 713 O O . VAL A 1 96 ? 10.537 0.191 19.200 1.00 19.14 96 VAL A O 1
ATOM 717 N N . THR A 1 97 ? 10.264 2.383 18.804 1.00 22.57 97 THR A N 1
ATOM 718 C CA . THR A 1 97 ? 11.061 2.805 19.942 1.00 23.21 97 THR A CA 1
ATOM 719 C C . THR A 1 97 ? 10.328 3.866 20.772 1.00 24.59 97 THR A C 1
ATOM 720 O O . THR A 1 97 ? 9.374 4.481 20.292 1.00 25.07 97 THR A O 1
ATOM 724 N N . ALA A 1 98 ? 10.769 4.083 22.011 1.00 25.14 98 ALA A N 1
ATOM 725 C CA . ALA A 1 98 ? 10.129 5.077 22.878 1.00 26.61 98 ALA A CA 1
ATOM 726 C C . ALA A 1 98 ? 10.565 6.472 22.465 1.00 27.51 98 ALA A C 1
ATOM 727 O O . ALA A 1 98 ? 11.296 7.147 23.195 1.00 29.71 98 ALA A O 1
ATOM 729 N N . GLY A 1 99 ? 10.110 6.896 21.288 1.00 26.63 99 GLY A N 1
ATOM 730 C CA . GLY A 1 99 ? 10.472 8.205 20.772 1.00 25.82 99 GLY A CA 1
ATOM 731 C C . GLY A 1 99 ? 11.585 8.082 19.746 1.00 25.13 99 GLY A C 1
ATOM 732 O O . GLY A 1 99 ? 12.333 7.098 19.753 1.00 24.39 99 GLY A O 1
ATOM 733 N N . ALA A 1 100 ? 11.695 9.065 18.857 1.00 23.05 100 ALA A N 1
ATOM 734 C CA . ALA A 1 100 ? 12.737 9.046 17.837 1.00 22.00 100 ALA A CA 1
ATOM 735 C C . ALA A 1 100 ? 14.083 9.083 18.538 1.00 21.64 100 ALA A C 1
ATOM 736 O O . ALA A 1 100 ? 15.080 8.570 18.023 1.00 20.84 100 ALA A O 1
ATOM 738 N N . THR A 1 101 ? 14.098 9.691 19.722 1.00 21.62 101 THR A N 1
ATOM 739 C CA . THR A 1 101 ? 15.314 9.813 20.514 1.00 20.69 101 THR A CA 1
ATOM 740 C C . THR A 1 101 ? 15.932 8.453 20.802 1.00 21.62 101 THR A C 1
ATOM 741 O O . THR A 1 101 ? 17.146 8.287 20.685 1.00 21.69 101 THR A O 1
ATOM 745 N N . GLU A 1 102 ? 15.107 7.479 21.178 1.00 21.31 102 GLU A N 1
ATOM 746 C CA . GLU A 1 102 ? 15.633 6.147 21.451 1.00 22.99 102 GLU A CA 1
ATOM 747 C C . GLU A 1 102 ? 16.006 5.452 20.139 1.00 22.47 102 GLU A C 1
ATOM 748 O O . GLU A 1 102 ? 16.910 4.625 20.110 1.00 23.82 102 GLU A O 1
ATOM 754 N N . ALA A 1 103 ? 15.307 5.774 19.056 1.00 22.09 103 ALA A N 1
ATOM 755 C CA . ALA A 1 103 ? 15.627 5.165 17.770 1.00 22.95 103 ALA A CA 1
ATOM 756 C C . ALA A 1 103 ? 17.011 5.651 17.327 1.00 22.42 103 ALA A C 1
ATOM 757 O O . ALA A 1 103 ? 17.780 4.894 16.740 1.00 23.85 103 ALA A O 1
ATOM 759 N N . LEU A 1 104 ? 17.317 6.911 17.628 1.00 22.05 104 LEU A N 1
ATOM 760 C CA . LEU A 1 104 ? 18.599 7.512 17.284 1.00 19.86 104 LEU A CA 1
ATOM 761 C C . LEU A 1 104 ? 19.715 6.970 18.173 1.00 21.96 104 LEU A C 1
ATOM 762 O O . LEU A 1 104 ? 20.808 6.670 17.688 1.00 22.44 104 LEU A O 1
ATOM 767 N N . TYR A 1 105 ? 19.446 6.841 19.470 1.00 21.91 105 TYR A N 1
ATOM 768 C CA . TYR A 1 105 ? 20.455 6.322 20.384 1.00 21.77 105 TYR A CA 1
ATOM 769 C C . TYR A 1 105 ? 20.769 4.863 20.042 1.00 21.06 105 TYR A C 1
ATOM 770 O O . TYR A 1 105 ? 21.933 4.455 20.033 1.00 19.96 105 TYR A O 1
ATOM 779 N N . ALA A 1 106 ? 19.725 4.089 19.761 1.00 19.71 106 ALA A N 1
ATOM 780 C CA . ALA A 1 106 ? 19.874 2.679 19.427 1.00 20.60 106 ALA A CA 1
ATOM 781 C C . ALA A 1 106 ? 20.639 2.478 18.128 1.00 22.38 106 ALA A C 1
ATOM 782 O O . ALA A 1 106 ? 21.546 1.646 18.058 1.00 25.21 106 ALA A O 1
ATOM 784 N N . ALA A 1 107 ? 20.262 3.226 17.095 1.00 23.63 107 ALA A N 1
ATOM 785 C CA . ALA A 1 107 ? 20.927 3.120 15.797 1.00 23.75 107 ALA A CA 1
ATOM 786 C C . ALA A 1 107 ? 22.399 3.526 15.924 1.00 23.40 107 ALA A C 1
ATOM 787 O O . ALA A 1 107 ? 23.283 2.862 15.385 1.00 23.77 107 ALA A O 1
ATOM 789 N N . ILE A 1 108 ? 22.647 4.617 16.645 1.00 22.56 108 ILE A N 1
ATOM 790 C CA . ILE A 1 108 ? 23.997 5.120 16.863 1.00 22.27 108 ILE A CA 1
ATOM 791 C C . ILE A 1 108 ? 24.843 4.166 17.714 1.00 23.76 108 ILE A C 1
ATOM 792 O O . ILE A 1 108 ? 26.033 3.976 17.447 1.00 24.54 108 ILE A O 1
ATOM 797 N N . THR A 1 109 ? 24.231 3.573 18.734 1.00 23.59 109 THR A N 1
ATOM 798 C CA . THR A 1 109 ? 24.934 2.651 19.619 1.00 22.29 109 THR A CA 1
ATOM 799 C C . THR A 1 109 ? 25.225 1.314 18.934 1.00 23.08 109 THR A C 1
ATOM 800 O O . THR A 1 109 ? 26.214 0.651 19.228 1.00 23.20 109 THR A O 1
ATOM 804 N N . ALA A 1 110 ? 24.369 0.929 18.002 1.00 22.78 110 ALA A N 1
ATOM 805 C CA . ALA A 1 110 ? 24.547 -0.338 17.312 1.00 24.80 110 ALA A CA 1
ATOM 806 C C . ALA A 1 110 ? 25.589 -0.305 16.197 1.00 25.35 110 ALA A C 1
ATOM 807 O O . ALA A 1 110 ? 26.161 -1.338 15.859 1.00 26.47 110 ALA A O 1
ATOM 809 N N . LEU A 1 111 ? 25.837 0.877 15.640 1.00 24.81 111 LEU A N 1
ATOM 810 C CA . LEU A 1 111 ? 26.776 1.018 14.530 1.00 25.15 111 LEU A CA 1
ATOM 811 C C . LEU A 1 111 ? 28.120 1.669 14.839 1.00 25.28 111 LEU A C 1
ATOM 812 O O . LEU A 1 111 ? 29.065 1.506 14.080 1.00 26.95 111 LEU A O 1
ATOM 817 N N . VAL A 1 112 ? 28.214 2.408 15.935 1.00 24.84 112 VAL A N 1
ATOM 818 C CA . VAL A 1 112 ? 29.464 3.071 16.274 1.00 26.21 112 VAL A CA 1
ATOM 819 C C . VAL A 1 112 ? 30.333 2.296 17.264 1.00 28.77 112 VAL A C 1
ATOM 820 O O . VAL A 1 112 ? 29.936 2.065 18.404 1.00 29.03 112 VAL A O 1
ATOM 824 N N . ARG A 1 113 ? 31.516 1.886 16.823 1.00 30.56 113 ARG A N 1
ATOM 825 C CA . ARG A 1 113 ? 32.441 1.177 17.701 1.00 32.94 113 ARG A CA 1
ATOM 826 C C . ARG A 1 113 ? 33.456 2.223 18.148 1.00 32.73 113 ARG A C 1
ATOM 827 O O . ARG A 1 113 ? 33.479 3.329 17.609 1.00 33.49 113 ARG A O 1
ATOM 835 N N . ASN A 1 114 ? 34.280 1.890 19.136 1.00 33.26 114 ASN A N 1
ATOM 836 C CA . ASN A 1 114 ? 35.296 2.821 19.615 1.00 33.33 114 ASN A CA 1
ATOM 837 C C . ASN A 1 114 ? 36.159 3.284 18.451 1.00 32.92 114 ASN A C 1
ATOM 838 O O . ASN A 1 114 ? 36.532 2.491 17.582 1.00 29.83 114 ASN A O 1
ATOM 843 N N . GLY A 1 115 ? 36.468 4.575 18.433 1.00 32.49 115 GLY A N 1
ATOM 844 C CA . GLY A 1 115 ? 37.310 5.100 17.378 1.00 33.43 115 GLY A CA 1
ATOM 845 C C . GLY A 1 115 ? 36.618 5.444 16.075 1.00 33.59 115 GLY A C 1
ATOM 846 O O . GLY A 1 115 ? 37.158 6.237 15.309 1.00 35.40 115 GLY A O 1
ATOM 847 N N . ASP A 1 116 ? 35.452 4.859 15.801 1.00 32.06 116 ASP A N 1
ATOM 848 C CA . ASP A 1 116 ? 34.739 5.170 14.564 1.00 32.12 116 ASP A CA 1
ATOM 849 C C . ASP A 1 116 ? 34.501 6.675 14.449 1.00 31.49 116 ASP A C 1
ATOM 850 O O . ASP A 1 116 ? 34.315 7.365 15.457 1.00 32.06 116 ASP A O 1
ATOM 855 N N . GLU A 1 117 ? 34.513 7.184 13.222 1.00 30.67 117 GLU A N 1
ATOM 856 C CA . GLU A 1 117 ? 34.253 8.603 13.000 1.00 31.11 117 GLU A CA 1
ATOM 857 C C . GLU A 1 117 ? 32.852 8.750 12.422 1.00 30.22 117 GLU A C 1
ATOM 858 O O . GLU A 1 117 ? 32.448 7.994 11.525 1.00 27.52 117 GLU A O 1
ATOM 864 N N . VAL A 1 118 ? 32.112 9.717 12.955 1.00 28.99 118 VAL A N 1
ATOM 865 C CA . VAL A 1 118 ? 30.756 9.996 12.505 1.00 26.93 118 VAL A CA 1
ATOM 866 C C . VAL A 1 118 ? 30.690 11.437 12.011 1.00 26.63 118 VAL A C 1
ATOM 867 O O . VAL A 1 118 ? 31.082 12.372 12.719 1.00 23.87 118 VAL A O 1
ATOM 871 N N . ILE A 1 119 ? 30.205 11.610 10.786 1.00 26.38 119 ILE A N 1
ATOM 872 C CA . ILE A 1 119 ? 30.082 12.941 10.202 1.00 26.74 119 ILE A CA 1
ATOM 873 C C . ILE A 1 119 ? 28.721 13.540 10.550 1.00 26.56 119 ILE A C 1
ATOM 874 O O . ILE A 1 119 ? 27.686 12.933 10.313 1.00 27.05 119 ILE A O 1
ATOM 879 N N . CYS A 1 120 ? 28.732 14.732 11.129 1.00 28.08 120 CYS A N 1
ATOM 880 C CA . CYS A 1 120 ? 27.500 15.405 11.508 1.00 29.68 120 CYS A CA 1
ATOM 881 C C . CYS A 1 120 ? 27.458 16.801 10.901 1.00 30.19 120 CYS A C 1
ATOM 882 O O . CYS A 1 120 ? 28.489 17.326 10.485 1.00 29.05 120 CYS A O 1
ATOM 885 N N . PHE A 1 121 ? 26.270 17.399 10.857 1.00 28.78 121 PHE A N 1
ATOM 886 C CA . PHE A 1 121 ? 26.129 18.732 10.295 1.00 29.10 121 PHE A CA 1
ATOM 887 C C . PHE A 1 121 ? 25.623 19.777 11.290 1.00 29.82 121 PHE A C 1
ATOM 888 O O . PHE A 1 121 ? 24.538 19.631 11.865 1.00 30.39 121 PHE A O 1
ATOM 896 N N . ASP A 1 122 ? 26.413 20.823 11.500 1.00 27.74 122 ASP A N 1
ATOM 897 C CA . ASP A 1 122 ? 26.001 21.910 12.376 1.00 29.86 122 ASP A CA 1
ATOM 898 C C . ASP A 1 122 ? 25.361 22.972 11.481 1.00 29.66 122 ASP A C 1
ATOM 899 O O . ASP A 1 122 ? 25.741 23.110 10.322 1.00 28.67 122 ASP A O 1
ATOM 904 N N . PRO A 1 123 ? 24.357 23.709 11.992 1.00 30.68 123 PRO A N 1
ATOM 905 C CA . PRO A 1 123 ? 23.757 23.641 13.332 1.00 29.45 123 PRO A CA 1
ATOM 906 C C . PRO A 1 123 ? 23.095 22.278 13.501 1.00 29.28 123 PRO A C 1
ATOM 907 O O . PRO A 1 123 ? 22.499 21.763 12.556 1.00 28.17 123 PRO A O 1
ATOM 911 N N . SER A 1 124 ? 23.165 21.704 14.697 1.00 28.32 124 SER A N 1
ATOM 912 C CA . SER A 1 124 ? 22.600 20.373 14.897 1.00 28.85 124 SER A CA 1
ATOM 913 C C . SER A 1 124 ? 21.713 20.136 16.116 1.00 28.22 124 SER A C 1
ATOM 914 O O . SER A 1 124 ? 21.804 20.839 17.123 1.00 28.14 124 SER A O 1
ATOM 917 N N . TYR A 1 125 ? 20.846 19.132 15.996 1.00 27.52 125 TYR A N 1
ATOM 918 C CA . TYR A 1 125 ? 19.978 18.711 17.086 1.00 26.62 125 TYR A CA 1
ATOM 919 C C . TYR A 1 125 ? 21.007 18.208 18.099 1.00 25.13 125 TYR A C 1
ATOM 920 O O . TYR A 1 125 ? 21.904 17.452 17.739 1.00 23.63 125 TYR A O 1
ATOM 929 N N . ASP A 1 126 ? 20.888 18.613 19.357 1.00 25.24 126 ASP A N 1
ATOM 930 C CA . ASP A 1 126 ? 21.895 18.234 20.354 1.00 26.52 126 ASP A CA 1
ATOM 931 C C . ASP A 1 126 ? 22.042 16.782 20.820 1.00 25.76 126 ASP A C 1
ATOM 932 O O . ASP A 1 126 ? 22.975 16.481 21.553 1.00 28.17 126 ASP A O 1
ATOM 937 N N . SER A 1 127 ? 21.167 15.875 20.403 1.00 24.86 127 SER A N 1
ATOM 938 C CA . SER A 1 127 ? 21.277 14.496 20.887 1.00 25.41 127 SER A CA 1
ATOM 939 C C . SER A 1 127 ? 22.234 13.556 20.166 1.00 25.27 127 SER A C 1
ATOM 940 O O . SER A 1 127 ? 22.593 12.515 20.718 1.00 24.53 127 SER A O 1
ATOM 943 N N . TYR A 1 128 ? 22.648 13.895 18.947 1.00 25.16 128 TYR A N 1
ATOM 944 C CA . TYR A 1 128 ? 23.544 13.008 18.207 1.00 24.78 128 TYR A CA 1
ATOM 945 C C . TYR A 1 128 ? 24.917 12.862 18.851 1.00 25.66 128 TYR A C 1
ATOM 946 O O . TYR A 1 128 ? 25.374 11.750 19.111 1.00 26.22 128 TYR A O 1
ATOM 955 N N . ALA A 1 129 ? 25.569 13.992 19.101 1.00 24.97 129 ALA A N 1
ATOM 956 C CA . ALA A 1 129 ? 26.906 13.998 19.669 1.00 27.01 129 ALA A CA 1
ATOM 957 C C . ALA A 1 129 ? 27.123 13.134 20.920 1.00 26.65 129 ALA A C 1
ATOM 958 O O . ALA A 1 129 ? 28.008 12.281 20.931 1.00 29.55 129 ALA A O 1
ATOM 960 N N . PRO A 1 130 ? 26.329 13.339 21.985 1.00 27.55 130 PRO A N 1
ATOM 961 C CA . PRO A 1 130 ? 26.513 12.532 23.201 1.00 26.76 130 PRO A CA 1
ATOM 962 C C . PRO A 1 130 ? 26.351 11.027 23.022 1.00 26.44 130 PRO A C 1
ATOM 963 O O . PRO A 1 130 ? 27.048 10.246 23.668 1.00 26.89 130 PRO A O 1
ATOM 967 N N . ALA A 1 131 ? 25.436 10.613 22.154 1.00 26.21 131 ALA A N 1
ATOM 968 C CA . ALA A 1 131 ? 25.228 9.190 21.923 1.00 26.73 131 ALA A CA 1
ATOM 969 C C . ALA A 1 131 ? 26.468 8.621 21.255 1.00 29.24 131 ALA A C 1
ATOM 970 O O . ALA A 1 131 ? 26.893 7.503 21.558 1.00 32.01 131 ALA A O 1
ATOM 972 N N . ILE A 1 132 ? 27.048 9.388 20.337 1.00 26.72 132 ILE A N 1
ATOM 973 C CA . ILE A 1 132 ? 28.251 8.946 19.647 1.00 24.71 132 ILE A CA 1
ATOM 974 C C . ILE A 1 132 ? 29.375 8.816 20.682 1.00 24.47 132 ILE A C 1
ATOM 975 O O . ILE A 1 132 ? 30.075 7.812 20.726 1.00 23.41 132 ILE A O 1
ATOM 980 N N . ALA A 1 133 ? 29.529 9.830 21.525 1.00 23.35 133 ALA A N 1
ATOM 981 C CA . ALA A 1 133 ? 30.578 9.805 22.543 1.00 27.61 133 ALA A CA 1
ATOM 982 C C . ALA A 1 133 ? 30.488 8.576 23.470 1.00 28.06 133 ALA A C 1
ATOM 983 O O . ALA A 1 133 ? 31.497 7.933 23.755 1.00 28.26 133 ALA A O 1
ATOM 985 N N . LEU A 1 134 ? 29.281 8.248 23.923 1.00 30.10 134 LEU A N 1
ATOM 986 C CA . LEU A 1 134 ? 29.081 7.096 24.800 1.00 30.01 134 LEU A CA 1
ATOM 987 C C . LEU A 1 134 ? 29.540 5.783 24.168 1.00 30.80 134 LEU A C 1
ATOM 988 O O . LEU A 1 134 ? 29.866 4.830 24.877 1.00 32.51 134 LEU A O 1
ATOM 993 N N . SER A 1 135 ? 29.557 5.724 22.841 1.00 29.69 135 SER A N 1
ATOM 994 C CA . SER A 1 135 ? 30.009 4.520 22.155 1.00 29.97 135 SER A CA 1
ATOM 995 C C . SER A 1 135 ? 31.484 4.664 21.819 1.00 30.67 135 SER A C 1
ATOM 996 O O . SER A 1 135 ? 32.071 3.790 21.179 1.00 30.58 135 SER A O 1
ATOM 999 N N . GLY A 1 136 ? 32.074 5.773 22.258 1.00 30.50 136 GLY A N 1
ATOM 1000 C CA . GLY A 1 136 ? 33.479 6.025 21.995 1.00 32.06 136 GLY A CA 1
ATOM 1001 C C . GLY A 1 136 ? 33.787 6.450 20.566 1.00 32.54 136 GLY A C 1
ATOM 1002 O O . GLY A 1 136 ? 34.926 6.316 20.111 1.00 32.44 136 GLY A O 1
ATOM 1003 N N . GLY A 1 137 ? 32.779 6.959 19.858 1.00 32.47 137 GLY A N 1
ATOM 1004 C CA . GLY A 1 137 ? 32.976 7.396 18.484 1.00 33.00 137 GLY A CA 1
ATOM 1005 C C . GLY A 1 137 ? 33.487 8.827 18.368 1.00 33.16 137 GLY A C 1
ATOM 1006 O O . GLY A 1 137 ? 33.373 9.619 19.310 1.00 31.52 137 GLY A O 1
ATOM 1007 N N . ILE A 1 138 ? 34.058 9.164 17.216 1.00 33.11 138 ILE A N 1
ATOM 1008 C CA . ILE A 1 138 ? 34.580 10.511 17.010 1.00 34.18 138 ILE A CA 1
ATOM 1009 C C . ILE A 1 138 ? 33.694 11.306 16.063 1.00 34.59 138 ILE A C 1
ATOM 1010 O O . ILE A 1 138 ? 33.416 10.874 14.940 1.00 34.14 138 ILE A O 1
ATOM 1015 N N . VAL A 1 139 ? 33.259 12.471 16.533 1.00 35.03 139 VAL A N 1
ATOM 1016 C CA . VAL A 1 139 ? 32.394 13.366 15.769 1.00 36.40 139 VAL A CA 1
ATOM 1017 C C . VAL A 1 139 ? 33.172 14.287 14.839 1.00 35.53 139 VAL A C 1
ATOM 1018 O O . VAL A 1 139 ? 34.081 14.988 15.272 1.00 35.05 139 VAL A O 1
ATOM 1022 N N . LYS A 1 140 ? 32.801 14.280 13.563 1.00 37.92 140 LYS A N 1
ATOM 1023 C CA . LYS A 1 140 ? 33.431 15.129 12.550 1.00 38.33 140 LYS A CA 1
ATOM 1024 C C . LYS A 1 140 ? 32.334 16.041 12.016 1.00 38.45 140 LYS A C 1
ATOM 1025 O O . LYS A 1 140 ? 31.441 15.592 11.294 1.00 39.37 140 LYS A O 1
ATOM 1031 N N . ARG A 1 141 ? 32.404 17.321 12.369 1.00 37.59 141 ARG A N 1
ATOM 1032 C CA . ARG A 1 141 ? 31.386 18.282 11.963 1.00 37.40 141 ARG A CA 1
ATOM 1033 C C . ARG A 1 141 ? 31.607 19.131 10.718 1.00 36.75 141 ARG A C 1
ATOM 1034 O O . ARG A 1 141 ? 32.707 19.599 10.439 1.00 37.21 141 ARG A O 1
ATOM 1042 N N . MET A 1 142 ? 30.513 19.320 9.989 1.00 35.59 142 MET A N 1
ATOM 1043 C CA . MET A 1 142 ? 30.463 20.155 8.802 1.00 35.49 142 MET A CA 1
ATOM 1044 C C . MET A 1 142 ? 29.679 21.360 9.311 1.00 35.99 142 MET A C 1
ATOM 1045 O O . MET A 1 142 ? 28.688 21.188 10.022 1.00 35.88 142 MET A O 1
ATOM 1050 N N . ALA A 1 143 ? 30.108 22.566 8.968 1.00 34.92 143 ALA A N 1
ATOM 1051 C CA . ALA A 1 143 ? 29.392 23.757 9.402 1.00 34.76 143 ALA A CA 1
ATOM 1052 C C . ALA A 1 143 ? 28.582 24.314 8.236 1.00 34.38 143 ALA A C 1
ATOM 1053 O O . ALA A 1 143 ? 29.102 25.061 7.404 1.00 35.17 143 ALA A O 1
ATOM 1055 N N . LEU A 1 144 ? 27.312 23.935 8.166 1.00 33.13 144 LEU A N 1
ATOM 1056 C CA . LEU A 1 144 ? 26.450 24.422 7.105 1.00 32.54 144 LEU A CA 1
ATOM 1057 C C . LEU A 1 144 ? 26.362 25.935 7.277 1.00 32.85 144 LEU A C 1
ATOM 1058 O O . LEU A 1 144 ? 26.263 26.433 8.402 1.00 31.96 144 LEU A O 1
ATOM 1063 N N . GLN A 1 145 ? 26.411 26.663 6.167 1.00 32.73 145 GLN A N 1
ATOM 1064 C CA . GLN A 1 145 ? 26.376 28.127 6.210 1.00 33.50 145 GLN A CA 1
ATOM 1065 C C . GLN A 1 145 ? 25.082 28.792 5.743 1.00 31.54 145 GLN A C 1
ATOM 1066 O O . GLN A 1 145 ? 24.445 28.345 4.793 1.00 29.40 145 GLN A O 1
ATOM 1072 N N . PRO A 1 146 ? 24.674 29.878 6.416 1.00 31.09 146 PRO A N 1
ATOM 1073 C CA . PRO A 1 146 ? 23.450 30.561 5.991 1.00 31.46 146 PRO A CA 1
ATOM 1074 C C . PRO A 1 146 ? 23.788 31.245 4.664 1.00 31.05 146 PRO A C 1
ATOM 1075 O O . PRO A 1 146 ? 24.959 31.417 4.335 1.00 31.66 146 PRO A O 1
ATOM 1079 N N . PRO A 1 147 ? 22.778 31.671 3.900 1.00 32.53 147 PRO A N 1
ATOM 1080 C CA . PRO A 1 147 ? 21.339 31.585 4.155 1.00 31.29 147 PRO A CA 1
ATOM 1081 C C . PRO A 1 147 ? 20.693 30.263 3.764 1.00 30.56 147 PRO A C 1
ATOM 1082 O O . PRO A 1 147 ? 19.619 29.929 4.258 1.00 32.35 147 PRO A O 1
ATOM 1086 N N . HIS A 1 148 ? 21.341 29.503 2.890 1.00 28.35 148 HIS A N 1
ATOM 1087 C CA . HIS A 1 148 ? 20.759 28.249 2.435 1.00 30.25 148 HIS A CA 1
ATOM 1088 C C . HIS A 1 148 ? 21.231 26.937 3.068 1.00 29.00 148 HIS A C 1
ATOM 1089 O O . HIS A 1 148 ? 20.677 25.873 2.781 1.00 26.50 148 HIS A O 1
ATOM 1096 N N . PHE A 1 149 ? 22.244 27.011 3.925 1.00 27.67 149 PHE A N 1
ATOM 1097 C CA . PHE A 1 149 ? 22.755 25.834 4.625 1.00 27.93 149 PHE A CA 1
ATOM 1098 C C . PHE A 1 149 ? 22.925 24.596 3.752 1.00 29.99 149 PHE A C 1
ATOM 1099 O O . PHE A 1 149 ? 22.599 23.482 4.164 1.00 30.09 149 PHE A O 1
ATOM 1107 N N . ARG A 1 150 ? 23.445 24.794 2.548 1.00 32.34 150 ARG A N 1
ATOM 1108 C CA . ARG A 1 150 ? 23.659 23.697 1.617 1.00 33.36 150 ARG A CA 1
ATOM 1109 C C . ARG A 1 150 ? 24.968 22.994 1.910 1.00 31.90 150 ARG A C 1
ATOM 1110 O O . ARG A 1 150 ? 25.954 23.623 2.298 1.00 30.25 150 ARG A O 1
ATOM 1118 N N . VAL A 1 151 ? 24.967 21.679 1.725 1.00 30.21 151 VAL A N 1
ATOM 1119 C CA . VAL A 1 151 ? 26.147 20.865 1.959 1.00 28.73 151 VAL A CA 1
ATOM 1120 C C . VAL A 1 151 ? 27.258 21.146 0.944 1.00 29.33 151 VAL A C 1
ATOM 1121 O O . VAL A 1 151 ? 27.026 21.173 -0.265 1.00 28.23 151 VAL A O 1
ATOM 1125 N N . ASP A 1 152 ? 28.464 21.361 1.459 1.00 29.29 152 ASP A N 1
ATOM 1126 C CA . ASP A 1 152 ? 29.646 21.612 0.641 1.00 30.38 152 ASP A CA 1
ATOM 1127 C C . ASP A 1 152 ? 30.265 20.240 0.404 1.00 30.08 152 ASP A C 1
ATOM 1128 O O . ASP A 1 152 ? 31.029 19.748 1.232 1.00 27.78 152 ASP A O 1
ATOM 1133 N N . TRP A 1 153 ? 29.943 19.623 -0.726 1.00 30.26 153 TRP A N 1
ATOM 1134 C CA . TRP A 1 153 ? 30.443 18.287 -1.012 1.00 31.06 153 TRP A CA 1
ATOM 1135 C C . TRP A 1 153 ? 31.954 18.118 -1.075 1.00 31.79 153 TRP A C 1
ATOM 1136 O O . TRP A 1 153 ? 32.462 17.000 -0.946 1.00 28.92 153 TRP A O 1
ATOM 1147 N N . GLN A 1 154 ? 32.677 19.218 -1.256 1.00 32.22 154 GLN A N 1
ATOM 1148 C CA . GLN A 1 154 ? 34.127 19.140 -1.288 1.00 32.52 154 GLN A CA 1
ATOM 1149 C C . GLN A 1 154 ? 34.586 19.051 0.161 1.00 33.59 154 GLN A C 1
ATOM 1150 O O . GLN A 1 154 ? 35.480 18.272 0.503 1.00 34.78 154 GLN A O 1
ATOM 1156 N N . GLU A 1 155 ? 33.965 19.863 1.010 1.00 32.86 155 GLU A N 1
ATOM 1157 C CA . GLU A 1 155 ? 34.281 19.877 2.432 1.00 33.69 155 GLU A CA 1
ATOM 1158 C C . GLU A 1 155 ? 33.945 18.495 3.003 1.00 32.72 155 GLU A C 1
ATOM 1159 O O . GLU A 1 155 ? 34.655 17.972 3.855 1.00 32.63 155 GLU A O 1
ATOM 1165 N N . PHE A 1 156 ? 32.855 17.915 2.516 1.00 32.28 156 PHE A N 1
ATOM 1166 C CA . PHE A 1 156 ? 32.419 16.598 2.953 1.00 33.16 156 PHE A CA 1
ATOM 1167 C C . PHE A 1 156 ? 33.464 15.566 2.554 1.00 33.56 156 PHE A C 1
ATOM 1168 O O . PHE A 1 156 ? 33.937 14.793 3.389 1.00 33.11 156 PHE A O 1
ATOM 1176 N N . ALA A 1 157 ? 33.820 15.559 1.270 1.00 34.65 157 ALA A N 1
ATOM 1177 C CA . ALA A 1 157 ? 34.807 14.616 0.749 1.00 34.17 157 ALA A CA 1
ATOM 1178 C C . ALA A 1 157 ? 36.098 14.692 1.552 1.00 34.18 157 ALA A C 1
ATOM 1179 O O . ALA A 1 157 ? 36.763 13.680 1.770 1.00 35.31 157 ALA A O 1
ATOM 1181 N N . ALA A 1 158 ? 36.441 15.890 2.004 1.00 33.94 158 ALA A N 1
ATOM 1182 C CA . ALA A 1 158 ? 37.654 16.086 2.783 1.00 36.25 158 ALA A CA 1
ATOM 1183 C C . ALA A 1 158 ? 37.554 15.418 4.153 1.00 37.14 158 ALA A C 1
ATOM 1184 O O . ALA A 1 158 ? 38.549 14.925 4.681 1.00 37.99 158 ALA A O 1
ATOM 1186 N N . LEU A 1 159 ? 36.353 15.399 4.724 1.00 36.60 159 LEU A N 1
ATOM 1187 C CA . LEU A 1 159 ? 36.142 14.791 6.038 1.00 36.31 159 LEU A CA 1
ATOM 1188 C C . LEU A 1 159 ? 36.195 13.266 6.042 1.00 35.31 159 LEU A C 1
ATOM 1189 O O . LEU A 1 159 ? 36.460 12.664 7.083 1.00 34.53 159 LEU A O 1
ATOM 1194 N N . LEU A 1 160 ? 35.939 12.642 4.896 1.00 34.40 160 LEU A N 1
ATOM 1195 C CA . LEU A 1 160 ? 35.966 11.186 4.818 1.00 36.71 160 LEU A CA 1
ATOM 1196 C C . LEU A 1 160 ? 37.344 10.638 5.160 1.00 38.20 160 LEU A C 1
ATOM 1197 O O . LEU A 1 160 ? 38.357 11.318 4.972 1.00 39.00 160 LEU A O 1
ATOM 1202 N N . SER A 1 161 ? 37.371 9.407 5.668 1.00 39.12 161 SER A N 1
ATOM 1203 C CA . SER A 1 161 ? 38.614 8.723 6.020 1.00 39.27 161 SER A CA 1
ATOM 1204 C C . SER A 1 161 ? 38.324 7.230 6.125 1.00 40.10 161 SER A C 1
ATOM 1205 O O . SER A 1 161 ? 37.187 6.794 5.930 1.00 39.21 161 SER A O 1
ATOM 1208 N N . GLU A 1 162 ? 39.352 6.447 6.425 1.00 41.87 162 GLU A N 1
ATOM 1209 C CA . GLU A 1 162 ? 39.179 5.009 6.557 1.00 43.80 162 GLU A CA 1
ATOM 1210 C C . GLU A 1 162 ? 38.440 4.661 7.850 1.00 43.51 162 GLU A C 1
ATOM 1211 O O . GLU A 1 162 ? 38.027 3.519 8.054 1.00 42.95 162 GLU A O 1
ATOM 1217 N N . ARG A 1 163 ? 38.264 5.656 8.715 1.00 43.01 163 ARG A N 1
ATOM 1218 C CA . ARG A 1 163 ? 37.582 5.458 9.993 1.00 43.11 163 ARG A CA 1
ATOM 1219 C C . ARG A 1 163 ? 36.151 6.006 10.021 1.00 42.47 163 ARG A C 1
ATOM 1220 O O . ARG A 1 163 ? 35.438 5.854 11.021 1.00 42.95 163 ARG A O 1
ATOM 1228 N N . THR A 1 164 ? 35.741 6.653 8.931 1.00 39.87 164 THR A N 1
ATOM 1229 C CA . THR A 1 164 ? 34.391 7.190 8.832 1.00 35.92 164 THR A CA 1
ATOM 1230 C C . THR A 1 164 ? 33.468 5.990 8.734 1.00 33.77 164 THR A C 1
ATOM 1231 O O . THR A 1 164 ? 33.569 5.191 7.804 1.00 32.32 164 THR A O 1
ATOM 1235 N N . ARG A 1 165 ? 32.566 5.875 9.701 1.00 31.94 165 ARG A N 1
ATOM 1236 C CA . ARG A 1 165 ? 31.634 4.757 9.775 1.00 30.19 165 ARG A CA 1
ATOM 1237 C C . ARG A 1 165 ? 30.186 5.186 9.597 1.00 29.25 165 ARG A C 1
ATOM 1238 O O . ARG A 1 165 ? 29.323 4.379 9.236 1.00 27.70 165 ARG A O 1
ATOM 1246 N N . LEU A 1 166 ? 29.923 6.467 9.816 1.00 27.05 166 LEU A N 1
ATOM 1247 C CA . LEU A 1 166 ? 28.553 6.922 9.759 1.00 26.56 166 LEU A CA 1
ATOM 1248 C C . LEU A 1 166 ? 28.338 8.401 9.442 1.00 26.01 166 LEU A C 1
ATOM 1249 O O . LEU A 1 166 ? 29.151 9.258 9.792 1.00 24.66 166 LEU A O 1
ATOM 1254 N N . VAL A 1 167 ? 27.226 8.675 8.764 1.00 26.36 167 VAL A N 1
ATOM 1255 C CA . VAL A 1 167 ? 26.819 10.035 8.422 1.00 25.97 167 VAL A CA 1
ATOM 1256 C C . VAL A 1 167 ? 25.429 10.257 9.024 1.00 26.12 167 VAL A C 1
ATOM 1257 O O . VAL A 1 167 ? 24.499 9.505 8.737 1.00 26.50 167 VAL A O 1
ATOM 1261 N N . ILE A 1 168 ? 25.285 11.276 9.861 1.00 26.10 168 ILE A N 1
ATOM 1262 C CA . ILE A 1 168 ? 23.984 11.569 10.449 1.00 26.21 168 ILE A CA 1
ATOM 1263 C C . ILE A 1 168 ? 23.458 12.875 9.849 1.00 27.29 168 ILE A C 1
ATOM 1264 O O . ILE A 1 168 ? 24.056 13.937 10.016 1.00 29.32 168 ILE A O 1
ATOM 1269 N N . LEU A 1 169 ? 22.347 12.785 9.131 1.00 26.73 169 LEU A N 1
ATOM 1270 C CA . LEU A 1 169 ? 21.745 13.954 8.512 1.00 26.23 169 LEU A CA 1
ATOM 1271 C C . LEU A 1 169 ? 20.320 14.068 9.023 1.00 26.26 169 LEU A C 1
ATOM 1272 O O . LEU A 1 169 ? 19.663 13.065 9.305 1.00 28.06 169 LEU A O 1
ATOM 1277 N N . ASN A 1 170 ? 19.849 15.298 9.142 1.00 23.84 170 ASN A N 1
ATOM 1278 C CA . ASN A 1 170 ? 18.519 15.567 9.655 1.00 23.75 170 ASN A CA 1
ATOM 1279 C C . ASN A 1 170 ? 17.730 16.358 8.604 1.00 23.86 170 ASN A C 1
ATOM 1280 O O . ASN A 1 170 ? 18.076 17.493 8.286 1.00 22.39 170 ASN A O 1
ATOM 1285 N N . THR A 1 171 ? 16.682 15.753 8.049 1.00 24.04 171 THR A N 1
ATOM 1286 C CA . THR A 1 171 ? 15.869 16.437 7.047 1.00 22.58 171 THR A CA 1
ATOM 1287 C C . THR A 1 171 ? 14.390 16.058 7.117 1.00 23.73 171 THR A C 1
ATOM 1288 O O . THR A 1 171 ? 14.039 14.876 7.080 1.00 23.74 171 THR A O 1
ATOM 1292 N N . PRO A 1 172 ? 13.499 17.061 7.230 1.00 23.54 172 PRO A N 1
ATOM 1293 C CA . PRO A 1 172 ? 13.812 18.495 7.298 1.00 23.38 172 PRO A CA 1
ATOM 1294 C C . PRO A 1 172 ? 14.749 18.801 8.457 1.00 24.14 172 PRO A C 1
ATOM 1295 O O . PRO A 1 172 ? 14.731 18.121 9.485 1.00 23.21 172 PRO A O 1
ATOM 1299 N N . HIS A 1 173 ? 15.549 19.846 8.287 1.00 24.16 173 HIS A N 1
ATOM 1300 C CA . HIS A 1 173 ? 16.541 20.213 9.276 1.00 24.06 173 HIS A CA 1
ATOM 1301 C C . HIS A 1 173 ? 16.166 21.143 10.418 1.00 22.96 173 HIS A C 1
ATOM 1302 O O . HIS A 1 173 ? 15.750 22.269 10.206 1.00 23.85 173 HIS A O 1
ATOM 1309 N N . ASN A 1 174 ? 16.334 20.644 11.637 1.00 22.99 174 ASN A N 1
ATOM 1310 C CA . ASN A 1 174 ? 16.122 21.416 12.850 1.00 23.89 174 ASN A CA 1
ATOM 1311 C C . ASN A 1 174 ? 17.575 21.689 13.219 1.00 23.99 174 ASN A C 1
ATOM 1312 O O . ASN A 1 174 ? 18.376 20.756 13.294 1.00 25.08 174 ASN A O 1
ATOM 1317 N N . PRO A 1 175 ? 17.941 22.954 13.478 1.00 22.36 175 PRO A N 1
ATOM 1318 C CA . PRO A 1 175 ? 17.150 24.179 13.504 1.00 22.21 175 PRO A CA 1
ATOM 1319 C C . PRO A 1 175 ? 17.127 25.079 12.264 1.00 23.64 175 PRO A C 1
ATOM 1320 O O . PRO A 1 175 ? 16.458 26.104 12.298 1.00 25.11 175 PRO A O 1
ATOM 1324 N N . SER A 1 176 ? 17.831 24.735 11.186 1.00 23.07 176 SER A N 1
ATOM 1325 C CA . SER A 1 176 ? 17.861 25.632 10.021 1.00 23.40 176 SER A CA 1
ATOM 1326 C C . SER A 1 176 ? 16.599 25.708 9.159 1.00 24.12 176 SER A C 1
ATOM 1327 O O . SER A 1 176 ? 16.451 26.622 8.355 1.00 25.47 176 SER A O 1
ATOM 1330 N N . ALA A 1 177 ? 15.692 24.756 9.316 1.00 23.83 177 ALA A N 1
ATOM 1331 C CA . ALA A 1 177 ? 14.465 24.749 8.527 1.00 23.72 177 ALA A CA 1
ATOM 1332 C C . ALA A 1 177 ? 14.699 24.487 7.029 1.00 23.75 177 ALA A C 1
ATOM 1333 O O . ALA A 1 177 ? 13.840 24.791 6.205 1.00 22.94 177 ALA A O 1
ATOM 1335 N N . THR A 1 178 ? 15.860 23.937 6.681 1.00 23.59 178 THR A N 1
ATOM 1336 C CA . THR A 1 178 ? 16.157 23.600 5.285 1.00 22.41 178 THR A CA 1
ATOM 1337 C C . THR A 1 178 ? 15.957 22.100 5.099 1.00 22.19 178 THR A C 1
ATOM 1338 O O . THR A 1 178 ? 15.845 21.356 6.074 1.00 20.84 178 THR A O 1
ATOM 1342 N N . VAL A 1 179 ? 15.914 21.649 3.853 1.00 21.34 179 VAL A N 1
ATOM 1343 C CA . VAL A 1 179 ? 15.703 20.235 3.593 1.00 23.44 179 VAL A CA 1
ATOM 1344 C C . VAL A 1 179 ? 16.633 19.696 2.523 1.00 25.41 179 VAL A C 1
ATOM 1345 O O . VAL A 1 179 ? 17.221 20.450 1.744 1.00 26.58 179 VAL A O 1
ATOM 1349 N N . TRP A 1 180 ? 16.754 18.375 2.497 1.00 25.72 180 TRP A N 1
ATOM 1350 C CA . TRP A 1 180 ? 17.579 17.697 1.521 1.00 26.18 180 TRP A CA 1
ATOM 1351 C C . TRP A 1 180 ? 16.693 17.362 0.337 1.00 28.74 180 TRP A C 1
ATOM 1352 O O . TRP A 1 180 ? 15.571 16.863 0.500 1.00 28.16 180 TRP A O 1
ATOM 1363 N N . GLN A 1 181 ? 17.191 17.655 -0.856 1.00 30.93 181 GLN A N 1
ATOM 1364 C CA . GLN A 1 181 ? 16.450 17.370 -2.071 1.00 33.03 181 GLN A CA 1
ATOM 1365 C C . GLN A 1 181 ? 16.934 16.046 -2.612 1.00 32.63 181 GLN A C 1
ATOM 1366 O O . GLN A 1 181 ? 17.896 15.467 -2.108 1.00 32.27 181 GLN A O 1
ATOM 1372 N N . GLN A 1 182 ? 16.260 15.581 -3.651 1.00 33.37 182 GLN A N 1
ATOM 1373 C CA . GLN A 1 182 ? 16.587 14.330 -4.309 1.00 35.74 182 GLN A CA 1
ATOM 1374 C C . GLN A 1 182 ? 18.046 14.299 -4.775 1.00 35.40 182 GLN A C 1
ATOM 1375 O O . GLN A 1 182 ? 18.719 13.274 -4.666 1.00 36.09 182 GLN A O 1
ATOM 1381 N N . ALA A 1 183 ? 18.524 15.426 -5.296 1.00 34.53 183 ALA A N 1
ATOM 1382 C CA . ALA A 1 183 ? 19.895 15.533 -5.800 1.00 33.45 183 ALA A CA 1
ATOM 1383 C C . ALA A 1 183 ? 20.931 15.503 -4.682 1.00 31.92 183 ALA A C 1
ATOM 1384 O O . ALA A 1 183 ? 22.086 15.146 -4.906 1.00 31.67 183 ALA A O 1
ATOM 1386 N N . ASP A 1 184 ? 20.514 15.893 -3.483 1.00 30.45 184 ASP A N 1
ATOM 1387 C CA . ASP A 1 184 ? 21.407 15.904 -2.333 1.00 28.89 184 ASP A CA 1
ATOM 1388 C C . ASP A 1 184 ? 21.687 14.482 -1.884 1.00 27.58 184 ASP A C 1
ATOM 1389 O O . ASP A 1 184 ? 22.793 14.160 -1.463 1.00 27.41 184 ASP A O 1
ATOM 1394 N N . PHE A 1 185 ? 20.674 13.629 -1.979 1.00 29.14 185 PHE A N 1
ATOM 1395 C CA . PHE A 1 185 ? 20.833 12.229 -1.616 1.00 29.01 185 PHE A CA 1
ATOM 1396 C C . PHE A 1 185 ? 21.630 11.537 -2.717 1.00 29.78 185 PHE A C 1
ATOM 1397 O O . PHE A 1 185 ? 22.336 10.566 -2.465 1.00 30.93 185 PHE A O 1
ATOM 1405 N N . ALA A 1 186 ? 21.513 12.051 -3.941 1.00 30.14 186 ALA A N 1
ATOM 1406 C CA . ALA A 1 186 ? 22.240 11.502 -5.085 1.00 28.73 186 ALA A CA 1
ATOM 1407 C C . ALA A 1 186 ? 23.713 11.822 -4.886 1.00 28.73 186 ALA A C 1
ATOM 1408 O O . ALA A 1 186 ? 24.590 10.993 -5.142 1.00 28.68 186 ALA A O 1
ATOM 1410 N N . ALA A 1 187 ? 23.973 13.037 -4.417 1.00 27.41 187 ALA A N 1
ATOM 1411 C CA . ALA A 1 187 ? 25.328 13.471 -4.152 1.00 26.38 187 ALA A CA 1
ATOM 1412 C C . ALA A 1 187 ? 25.897 12.642 -2.994 1.00 27.33 187 ALA A C 1
ATOM 1413 O O . ALA A 1 187 ? 27.057 12.220 -3.040 1.00 26.53 187 ALA A O 1
ATOM 1415 N N . LEU A 1 188 ? 25.082 12.400 -1.965 1.00 27.23 188 LEU A N 1
ATOM 1416 C CA . LEU A 1 188 ? 25.548 11.624 -0.812 1.00 27.88 188 LEU A CA 1
ATOM 1417 C C . LEU A 1 188 ? 25.982 10.223 -1.215 1.00 27.00 188 LEU A C 1
ATOM 1418 O O . LEU A 1 188 ? 27.008 9.730 -0.755 1.00 27.50 188 LEU A O 1
ATOM 1423 N N . TRP A 1 189 ? 25.194 9.582 -2.068 1.00 29.29 189 TRP A N 1
ATOM 1424 C CA . TRP A 1 189 ? 25.520 8.239 -2.523 1.00 31.86 189 TRP A CA 1
ATOM 1425 C C . TRP A 1 189 ? 26.842 8.247 -3.291 1.00 33.49 189 TRP A C 1
ATOM 1426 O O . TRP A 1 189 ? 27.702 7.404 -3.051 1.00 33.40 189 TRP A O 1
ATOM 1437 N N . GLN A 1 190 ? 27.012 9.205 -4.199 1.00 33.82 190 GLN A N 1
ATOM 1438 C CA . GLN A 1 190 ? 28.242 9.277 -4.979 1.00 35.59 190 GLN A CA 1
ATOM 1439 C C . GLN A 1 190 ? 29.446 9.436 -4.065 1.00 35.70 190 GLN A C 1
ATOM 1440 O O . GLN A 1 190 ? 30.503 8.841 -4.290 1.00 34.81 190 GLN A O 1
ATOM 1446 N N . ALA A 1 191 ? 29.265 10.224 -3.012 1.00 36.08 191 ALA A N 1
ATOM 1447 C CA . ALA A 1 191 ? 30.331 10.499 -2.065 1.00 35.80 191 ALA A CA 1
ATOM 1448 C C . ALA A 1 191 ? 30.743 9.338 -1.156 1.00 36.62 191 ALA A C 1
ATOM 1449 O O . ALA A 1 191 ? 31.922 9.205 -0.831 1.00 36.87 191 ALA A O 1
ATOM 1451 N N . ILE A 1 192 ? 29.793 8.500 -0.750 1.00 36.31 192 ILE A N 1
ATOM 1452 C CA . ILE A 1 192 ? 30.112 7.397 0.160 1.00 36.29 192 ILE A CA 1
ATOM 1453 C C . ILE A 1 192 ? 30.029 6.001 -0.458 1.00 38.24 192 ILE A C 1
ATOM 1454 O O . ILE A 1 192 ? 30.392 5.016 0.187 1.00 40.39 192 ILE A O 1
ATOM 1459 N N . ALA A 1 193 ? 29.564 5.921 -1.701 1.00 38.35 193 ALA A N 1
ATOM 1460 C CA . ALA A 1 193 ? 29.399 4.646 -2.394 1.00 40.78 193 ALA A CA 1
ATOM 1461 C C . ALA A 1 193 ? 30.527 3.614 -2.257 1.00 43.48 193 ALA A C 1
ATOM 1462 O O . ALA A 1 193 ? 30.264 2.408 -2.210 1.00 44.54 193 ALA A O 1
ATOM 1464 N N . GLY A 1 194 ? 31.773 4.064 -2.192 1.00 44.32 194 GLY A N 1
ATOM 1465 C CA . GLY A 1 194 ? 32.861 3.109 -2.089 1.00 46.96 194 GLY A CA 1
ATOM 1466 C C . GLY A 1 194 ? 33.381 2.790 -0.701 1.00 49.21 194 GLY A C 1
ATOM 1467 O O . GLY A 1 194 ? 34.334 2.021 -0.570 1.00 50.40 194 GLY A O 1
ATOM 1468 N N . HIS A 1 195 ? 32.772 3.360 0.335 1.00 49.53 195 HIS A N 1
ATOM 1469 C CA . HIS A 1 195 ? 33.239 3.112 1.693 1.00 50.14 195 HIS A CA 1
ATOM 1470 C C . HIS A 1 195 ? 32.200 2.407 2.566 1.00 50.02 195 HIS A C 1
ATOM 1471 O O . HIS A 1 195 ? 31.016 2.378 2.234 1.00 50.20 195 HIS A O 1
ATOM 1478 N N . GLU A 1 196 ? 32.651 1.826 3.676 1.00 49.73 196 GLU A N 1
ATOM 1479 C CA . GLU A 1 196 ? 31.749 1.137 4.598 1.00 49.53 196 GLU A CA 1
ATOM 1480 C C . GLU A 1 196 ? 31.109 2.211 5.473 1.00 46.05 196 GLU A C 1
ATOM 1481 O O . GLU A 1 196 ? 31.327 2.248 6.682 1.00 46.48 196 GLU A O 1
ATOM 1487 N N . ILE A 1 197 ? 30.333 3.092 4.851 1.00 41.18 197 ILE A N 1
ATOM 1488 C CA . ILE A 1 197 ? 29.686 4.174 5.580 1.00 36.53 197 ILE A CA 1
ATOM 1489 C C . ILE A 1 197 ? 28.172 4.002 5.639 1.00 34.08 197 ILE A C 1
ATOM 1490 O O . ILE A 1 197 ? 27.485 3.976 4.610 1.00 33.89 197 ILE A O 1
ATOM 1495 N N . PHE A 1 198 ? 27.659 3.874 6.856 1.00 30.32 198 PHE A N 1
ATOM 1496 C CA . PHE A 1 198 ? 26.232 3.727 7.061 1.00 27.94 198 PHE A CA 1
ATOM 1497 C C . PHE A 1 198 ? 25.640 5.125 7.170 1.00 27.02 198 PHE A C 1
ATOM 1498 O O . PHE A 1 198 ? 26.356 6.091 7.427 1.00 25.84 198 PHE A O 1
ATOM 1506 N N . VAL A 1 199 ? 24.335 5.234 6.964 1.00 25.78 199 VAL A N 1
ATOM 1507 C CA . VAL A 1 199 ? 23.668 6.517 7.057 1.00 25.20 199 VAL A CA 1
ATOM 1508 C C . VAL A 1 199 ? 22.454 6.444 7.983 1.00 25.89 199 VAL A C 1
ATOM 1509 O O . VAL A 1 199 ? 21.707 5.463 7.975 1.00 26.15 199 VAL A O 1
ATOM 1513 N N . ILE A 1 200 ? 22.282 7.485 8.789 1.00 24.48 200 ILE A N 1
ATOM 1514 C CA . ILE A 1 200 ? 21.135 7.604 9.680 1.00 23.73 200 ILE A CA 1
ATOM 1515 C C . ILE A 1 200 ? 20.466 8.921 9.294 1.00 24.27 200 ILE A C 1
ATOM 1516 O O . ILE A 1 200 ? 21.057 9.995 9.422 1.00 23.53 200 ILE A O 1
ATOM 1521 N N . SER A 1 201 ? 19.238 8.829 8.806 1.00 23.56 201 SER A N 1
ATOM 1522 C CA . SER A 1 201 ? 18.506 10.006 8.387 1.00 23.22 201 SER A CA 1
ATOM 1523 C C . SER A 1 201 ? 17.406 10.348 9.386 1.00 22.89 201 SER A C 1
ATOM 1524 O O . SER A 1 201 ? 16.407 9.635 9.504 1.00 23.62 201 SER A O 1
ATOM 1527 N N . ASP A 1 202 ? 17.604 11.440 10.113 1.00 22.40 202 ASP A N 1
ATOM 1528 C CA . ASP A 1 202 ? 16.630 11.893 11.095 1.00 21.03 202 ASP A CA 1
ATOM 1529 C C . ASP A 1 202 ? 15.526 12.601 10.315 1.00 21.14 202 ASP A C 1
ATOM 1530 O O . ASP A 1 202 ? 15.653 13.771 9.950 1.00 22.08 202 ASP A O 1
ATOM 1535 N N . GLU A 1 203 ? 14.444 11.874 10.059 1.00 21.51 203 GLU A N 1
ATOM 1536 C CA . GLU A 1 203 ? 13.320 12.403 9.304 1.00 20.57 203 GLU A CA 1
ATOM 1537 C C . GLU A 1 203 ? 12.053 12.605 10.143 1.00 20.76 203 GLU A C 1
ATOM 1538 O O . GLU A 1 203 ? 10.941 12.431 9.649 1.00 21.92 203 GLU A O 1
ATOM 1544 N N . VAL A 1 204 ? 12.216 13.002 11.403 1.00 21.20 204 VAL A N 1
ATOM 1545 C CA . VAL A 1 204 ? 11.059 13.227 12.273 1.00 20.69 204 VAL A CA 1
ATOM 1546 C C . VAL A 1 204 ? 10.077 14.265 11.700 1.00 21.89 204 VAL A C 1
ATOM 1547 O O . VAL A 1 204 ? 8.874 14.181 11.931 1.00 21.09 204 VAL A O 1
ATOM 1551 N N . TYR A 1 205 ? 10.584 15.234 10.945 1.00 21.66 205 TYR A N 1
ATOM 1552 C CA . TYR A 1 205 ? 9.722 16.257 10.350 1.00 22.32 205 TYR A CA 1
ATOM 1553 C C . TYR A 1 205 ? 9.359 15.943 8.894 1.00 22.70 205 TYR A C 1
ATOM 1554 O O . TYR A 1 205 ? 9.079 16.850 8.119 1.00 22.79 205 TYR A O 1
ATOM 1563 N N . GLU A 1 206 ? 9.347 14.662 8.532 1.00 24.60 206 GLU A N 1
ATOM 1564 C CA . GLU A 1 206 ? 9.051 14.258 7.155 1.00 26.69 206 GLU A CA 1
ATOM 1565 C C . GLU A 1 206 ? 7.696 14.744 6.653 1.00 26.55 206 GLU A C 1
ATOM 1566 O O . GLU A 1 206 ? 7.505 14.934 5.452 1.00 26.63 206 GLU A O 1
ATOM 1572 N N . HIS A 1 207 ? 6.760 14.961 7.566 1.00 25.30 207 HIS A N 1
ATOM 1573 C CA . HIS A 1 207 ? 5.444 15.422 7.162 1.00 26.14 207 HIS A CA 1
ATOM 1574 C C . HIS A 1 207 ? 5.270 16.923 7.230 1.00 26.93 207 HIS A C 1
ATOM 1575 O O . HIS A 1 207 ? 4.148 17.438 7.140 1.00 27.64 207 HIS A O 1
ATOM 1582 N N . ILE A 1 208 ? 6.390 17.623 7.372 1.00 25.30 208 ILE A N 1
ATOM 1583 C CA . ILE A 1 208 ? 6.370 19.073 7.412 1.00 25.66 208 ILE A CA 1
ATOM 1584 C C . ILE A 1 208 ? 7.369 19.616 6.399 1.00 26.10 208 ILE A C 1
ATOM 1585 O O . ILE A 1 208 ? 8.262 20.388 6.733 1.00 26.13 208 ILE A O 1
ATOM 1590 N N . ASN A 1 209 ? 7.217 19.178 5.155 1.00 27.36 209 ASN A N 1
ATOM 1591 C CA . ASN A 1 209 ? 8.075 19.620 4.073 1.00 27.41 209 ASN A CA 1
ATOM 1592 C C . ASN A 1 209 ? 7.172 20.463 3.180 1.00 27.62 209 ASN A C 1
ATOM 1593 O O . ASN A 1 209 ? 6.137 19.998 2.725 1.00 26.11 209 ASN A O 1
ATOM 1598 N N . PHE A 1 210 ? 7.563 21.709 2.943 1.00 28.60 210 PHE A N 1
ATOM 1599 C CA . PHE A 1 210 ? 6.754 22.615 2.135 1.00 30.37 210 PHE A CA 1
ATOM 1600 C C . PHE A 1 210 ? 7.076 22.568 0.650 1.00 32.97 210 PHE A C 1
ATOM 1601 O O . PHE A 1 210 ? 6.576 23.393 -0.115 1.00 31.94 210 PHE A O 1
ATOM 1609 N N . SER A 1 211 ? 7.912 21.609 0.250 1.00 35.95 211 SER A N 1
ATOM 1610 C CA . SER A 1 211 ? 8.312 21.468 -1.149 1.00 39.45 211 SER A CA 1
ATOM 1611 C C . SER A 1 211 ? 7.154 21.087 -2.045 1.00 41.41 211 SER A C 1
ATOM 1612 O O . SER A 1 211 ? 6.168 20.490 -1.603 1.00 40.95 211 SER A O 1
ATOM 1615 N N . GLN A 1 212 ? 7.300 21.432 -3.316 1.00 42.37 212 GLN A N 1
ATOM 1616 C CA . GLN A 1 212 ? 6.318 21.116 -4.330 1.00 43.56 212 GLN A CA 1
ATOM 1617 C C . GLN A 1 212 ? 6.474 19.621 -4.628 1.00 43.78 212 GLN A C 1
ATOM 1618 O O . GLN A 1 212 ? 5.488 18.910 -4.797 1.00 42.25 212 GLN A O 1
ATOM 1624 N N . GLN A 1 213 ? 7.719 19.147 -4.669 1.00 43.69 213 GLN A N 1
ATOM 1625 C CA . GLN A 1 213 ? 7.999 17.739 -4.935 1.00 44.75 213 GLN A CA 1
ATOM 1626 C C . GLN A 1 213 ? 7.652 16.935 -3.685 1.00 43.60 213 GLN A C 1
ATOM 1627 O O . GLN A 1 213 ? 7.354 15.742 -3.756 1.00 44.28 213 GLN A O 1
ATOM 1633 N N . GLY A 1 214 ? 7.697 17.604 -2.538 1.00 41.93 214 GLY A N 1
ATOM 1634 C CA . GLY A 1 214 ? 7.411 16.936 -1.281 1.00 40.13 214 GLY A CA 1
ATOM 1635 C C . GLY A 1 214 ? 8.684 16.486 -0.580 1.00 37.37 214 GLY A C 1
ATOM 1636 O O . GLY A 1 214 ? 9.793 16.768 -1.038 1.00 38.30 214 GLY A O 1
ATOM 1637 N N . HIS A 1 215 ? 8.522 15.775 0.529 1.00 34.46 215 HIS A N 1
ATOM 1638 C CA . HIS A 1 215 ? 9.653 15.281 1.311 1.00 31.09 215 HIS A CA 1
ATOM 1639 C C . HIS A 1 215 ? 10.481 14.226 0.590 1.00 28.82 215 HIS A C 1
ATOM 1640 O O . HIS A 1 215 ? 9.952 13.210 0.148 1.00 29.59 215 HIS A O 1
ATOM 1647 N N . ALA A 1 216 ? 11.780 14.473 0.475 1.00 27.73 216 ALA A N 1
ATOM 1648 C CA . ALA A 1 216 ? 12.687 13.522 -0.154 1.00 27.26 216 ALA A CA 1
ATOM 1649 C C . ALA A 1 216 ? 13.240 12.688 0.998 1.00 27.95 216 ALA A C 1
ATOM 1650 O O . ALA A 1 216 ? 13.849 13.224 1.927 1.00 26.62 216 ALA A O 1
ATOM 1652 N N . SER A 1 217 ? 13.017 11.382 0.942 1.00 29.08 217 SER A N 1
ATOM 1653 C CA . SER A 1 217 ? 13.481 10.492 1.994 1.00 29.11 217 SER A CA 1
ATOM 1654 C C . SER A 1 217 ? 14.650 9.638 1.545 1.00 30.51 217 SER A C 1
ATOM 1655 O O . SER A 1 217 ? 14.789 9.332 0.358 1.00 31.86 217 SER A O 1
ATOM 1658 N N . VAL A 1 218 ? 15.492 9.256 2.497 1.00 30.38 218 VAL A N 1
ATOM 1659 C CA . VAL A 1 218 ? 16.629 8.404 2.196 1.00 30.87 218 VAL A CA 1
ATOM 1660 C C . VAL A 1 218 ? 16.075 7.067 1.703 1.00 30.82 218 VAL A C 1
ATOM 1661 O O . VAL A 1 218 ? 16.731 6.349 0.955 1.00 31.27 218 VAL A O 1
ATOM 1665 N N . LEU A 1 219 ? 14.850 6.756 2.118 1.00 31.08 219 LEU A N 1
ATOM 1666 C CA . LEU A 1 219 ? 14.174 5.523 1.732 1.00 32.41 219 LEU A CA 1
ATOM 1667 C C . LEU A 1 219 ? 13.759 5.502 0.256 1.00 34.46 219 LEU A C 1
ATOM 1668 O O . LEU A 1 219 ? 13.399 4.451 -0.279 1.00 33.38 219 LEU A O 1
ATOM 1673 N N . ALA A 1 220 ? 13.792 6.658 -0.399 1.00 35.03 220 ALA A N 1
ATOM 1674 C CA . ALA A 1 220 ? 13.410 6.730 -1.806 1.00 36.74 220 ALA A CA 1
ATOM 1675 C C . ALA A 1 220 ? 14.605 6.456 -2.712 1.00 37.99 220 ALA A C 1
ATOM 1676 O O . ALA A 1 220 ? 14.446 6.295 -3.924 1.00 40.14 220 ALA A O 1
ATOM 1678 N N . HIS A 1 221 ? 15.799 6.406 -2.127 1.00 37.44 221 HIS A N 1
ATOM 1679 C CA . HIS A 1 221 ? 17.006 6.146 -2.903 1.00 36.95 221 HIS A CA 1
ATOM 1680 C C . HIS A 1 221 ? 17.345 4.665 -2.795 1.00 37.47 221 HIS A C 1
ATOM 1681 O O . HIS A 1 221 ? 17.755 4.183 -1.742 1.00 36.96 221 HIS A O 1
ATOM 1688 N N . PRO A 1 222 ? 17.187 3.927 -3.902 1.00 38.15 222 PRO A N 1
ATOM 1689 C CA . PRO A 1 222 ? 17.448 2.485 -3.994 1.00 38.37 222 PRO A CA 1
ATOM 1690 C C . PRO A 1 222 ? 18.746 1.984 -3.360 1.00 38.00 222 PRO A C 1
ATOM 1691 O O . PRO A 1 222 ? 18.756 0.945 -2.702 1.00 38.45 222 PRO A O 1
ATOM 1695 N N . GLN A 1 223 ? 19.837 2.718 -3.553 1.00 36.54 223 GLN A N 1
ATOM 1696 C CA . GLN A 1 223 ? 21.119 2.297 -3.014 1.00 35.73 223 GLN A CA 1
ATOM 1697 C C . GLN A 1 223 ? 21.393 2.732 -1.575 1.00 34.43 223 GLN A C 1
ATOM 1698 O O . GLN A 1 223 ? 21.823 1.921 -0.755 1.00 33.51 223 GLN A O 1
ATOM 1704 N N . LEU A 1 224 ? 21.155 4.003 -1.266 1.00 33.43 224 LEU A N 1
ATOM 1705 C CA . LEU A 1 224 ? 21.384 4.506 0.086 1.00 32.81 224 LEU A CA 1
ATOM 1706 C C . LEU A 1 224 ? 20.543 3.715 1.076 1.00 33.14 224 LEU A C 1
ATOM 1707 O O . LEU A 1 224 ? 20.952 3.456 2.206 1.00 32.93 224 LEU A O 1
ATOM 1712 N N . ARG A 1 225 ? 19.362 3.333 0.616 1.00 34.27 225 ARG A N 1
ATOM 1713 C CA . ARG A 1 225 ? 18.392 2.570 1.387 1.00 36.21 225 ARG A CA 1
ATOM 1714 C C . ARG A 1 225 ? 18.926 1.296 2.054 1.00 37.23 225 ARG A C 1
ATOM 1715 O O . ARG A 1 225 ? 18.694 1.079 3.247 1.00 36.53 225 ARG A O 1
ATOM 1723 N N . GLU A 1 226 ? 19.629 0.454 1.297 1.00 37.84 226 GLU A N 1
ATOM 1724 C CA . GLU A 1 226 ? 20.146 -0.789 1.854 1.00 38.38 226 GLU A CA 1
ATOM 1725 C C . GLU A 1 226 ? 21.361 -0.626 2.763 1.00 36.51 226 GLU A C 1
ATOM 1726 O O . GLU A 1 226 ? 22.032 -1.606 3.104 1.00 34.98 226 GLU A O 1
ATOM 1732 N N . ARG A 1 227 ? 21.636 0.613 3.165 1.00 33.13 227 ARG A N 1
ATOM 1733 C CA . ARG A 1 227 ? 22.740 0.887 4.083 1.00 32.11 227 ARG A CA 1
ATOM 1734 C C . ARG A 1 227 ? 22.366 2.057 5.001 1.00 29.56 227 ARG A C 1
ATOM 1735 O O . ARG A 1 227 ? 23.223 2.647 5.671 1.00 27.84 227 ARG A O 1
ATOM 1743 N N . ALA A 1 228 ? 21.077 2.377 5.049 1.00 25.83 228 ALA A N 1
ATOM 1744 C CA . ALA A 1 228 ? 20.637 3.491 5.869 1.00 24.32 228 ALA A CA 1
ATOM 1745 C C . ALA A 1 228 ? 19.537 3.194 6.884 1.00 23.22 228 ALA A C 1
ATOM 1746 O O . ALA A 1 228 ? 18.869 2.158 6.835 1.00 20.84 228 ALA A O 1
ATOM 1748 N N . VAL A 1 229 ? 19.370 4.134 7.808 1.00 22.26 229 VAL A N 1
ATOM 1749 C CA . VAL A 1 229 ? 18.349 4.054 8.843 1.00 22.07 229 VAL A CA 1
ATOM 1750 C C . VAL A 1 229 ? 17.537 5.346 8.816 1.00 22.70 229 VAL A C 1
ATOM 1751 O O . VAL A 1 229 ? 18.084 6.434 8.981 1.00 24.89 229 VAL A O 1
ATOM 1755 N N . ALA A 1 230 ? 16.237 5.229 8.593 1.00 21.62 230 ALA A N 1
ATOM 1756 C CA . ALA A 1 230 ? 15.371 6.403 8.586 1.00 21.15 230 ALA A CA 1
ATOM 1757 C C . ALA A 1 230 ? 14.683 6.432 9.953 1.00 21.28 230 ALA A C 1
ATOM 1758 O O . ALA A 1 230 ? 14.153 5.419 10.402 1.00 20.56 230 ALA A O 1
ATOM 1760 N N . VAL A 1 231 ? 14.704 7.586 10.612 1.00 22.70 231 VAL A N 1
ATOM 1761 C CA . VAL A 1 231 ? 14.091 7.722 11.925 1.00 21.91 231 VAL A CA 1
ATOM 1762 C C . VAL A 1 231 ? 12.858 8.605 11.892 1.00 23.20 231 VAL A C 1
ATOM 1763 O O . VAL A 1 231 ? 12.887 9.719 11.358 1.00 21.87 231 VAL A O 1
ATOM 1767 N N . SER A 1 232 ? 11.776 8.103 12.480 1.00 22.63 232 SER A N 1
ATOM 1768 C CA . SER A 1 232 ? 10.520 8.832 12.524 1.00 21.71 232 SER A CA 1
ATOM 1769 C C . SER A 1 232 ? 10.035 9.046 13.949 1.00 22.75 232 SER A C 1
ATOM 1770 O O . SER A 1 232 ? 10.422 8.332 14.875 1.00 20.76 232 SER A O 1
ATOM 1773 N N . SER A 1 233 ? 9.170 10.036 14.111 1.00 23.54 233 SER A N 1
ATOM 1774 C CA . SER A 1 233 ? 8.604 10.356 15.407 1.00 23.64 233 SER A CA 1
ATOM 1775 C C . SER A 1 233 ? 7.111 10.625 15.274 1.00 23.81 233 SER A C 1
ATOM 1776 O O . SER A 1 233 ? 6.700 11.539 14.566 1.00 25.50 233 SER A O 1
ATOM 1779 N N . PHE A 1 234 ? 6.302 9.814 15.946 1.00 23.18 234 PHE A N 1
ATOM 1780 C CA . PHE A 1 234 ? 4.856 9.989 15.927 1.00 21.65 234 PHE A CA 1
ATOM 1781 C C . PHE A 1 234 ? 4.495 11.214 16.771 1.00 22.23 234 PHE A C 1
ATOM 1782 O O . PHE A 1 234 ? 3.503 11.893 16.509 1.00 20.48 234 PHE A O 1
ATOM 1790 N N . GLY A 1 235 ? 5.309 11.494 17.785 1.00 23.95 235 GLY A N 1
ATOM 1791 C CA . GLY A 1 235 ? 5.051 12.637 18.645 1.00 25.59 235 GLY A CA 1
ATOM 1792 C C . GLY A 1 235 ? 5.098 13.950 17.889 1.00 27.94 235 GLY A C 1
ATOM 1793 O O . GLY A 1 235 ? 4.368 14.897 18.193 1.00 27.64 235 GLY A O 1
ATOM 1794 N N . LYS A 1 236 ? 5.977 14.009 16.898 1.00 29.90 236 LYS A N 1
ATOM 1795 C CA . LYS A 1 236 ? 6.125 15.200 16.088 1.00 29.89 236 LYS A CA 1
ATOM 1796 C C . LYS A 1 236 ? 4.982 15.306 15.090 1.00 30.08 236 LYS A C 1
ATOM 1797 O O . LYS A 1 236 ? 4.435 16.386 14.879 1.00 31.95 236 LYS A O 1
ATOM 1803 N N . THR A 1 237 ? 4.627 14.182 14.478 1.00 27.72 237 THR A N 1
ATOM 1804 C CA . THR A 1 237 ? 3.566 14.147 13.475 1.00 26.51 237 THR A CA 1
ATOM 1805 C C . THR A 1 237 ? 2.161 14.380 14.026 1.00 26.17 237 THR A C 1
ATOM 1806 O O . THR A 1 237 ? 1.349 15.047 13.388 1.00 25.79 237 THR A O 1
ATOM 1810 N N . TYR A 1 238 ? 1.877 13.839 15.209 1.00 25.31 238 TYR A N 1
ATOM 1811 C CA . TYR A 1 238 ? 0.553 13.978 15.801 1.00 25.55 238 TYR A CA 1
ATOM 1812 C C . TYR A 1 238 ? 0.408 14.999 16.933 1.00 25.89 238 TYR A C 1
ATOM 1813 O O . TYR A 1 238 ? -0.493 14.892 17.763 1.00 26.65 238 TYR A O 1
ATOM 1822 N N . HIS A 1 239 ? 1.296 15.991 16.955 1.00 24.40 239 HIS A N 1
ATOM 1823 C CA . HIS A 1 239 ? 1.251 17.075 17.940 1.00 25.74 239 HIS A CA 1
ATOM 1824 C C . HIS A 1 239 ? 1.247 16.696 19.418 1.00 26.29 239 HIS A C 1
ATOM 1825 O O . HIS A 1 239 ? 0.797 17.479 20.261 1.00 26.31 239 HIS A O 1
ATOM 1832 N N . MET A 1 240 ? 1.725 15.508 19.749 1.00 25.96 240 MET A N 1
ATOM 1833 C CA . MET A 1 240 ? 1.770 15.119 21.148 1.00 25.72 240 MET A CA 1
ATOM 1834 C C . MET A 1 240 ? 3.150 14.570 21.439 1.00 25.06 240 MET A C 1
ATOM 1835 O O . MET A 1 240 ? 3.376 13.364 21.438 1.00 25.44 240 MET A O 1
ATOM 1840 N N . THR A 1 241 ? 4.077 15.490 21.672 1.00 24.50 241 THR A N 1
ATOM 1841 C CA . THR A 1 241 ? 5.466 15.145 21.933 1.00 22.49 241 THR A CA 1
ATOM 1842 C C . THR A 1 241 ? 5.689 14.321 23.195 1.00 22.21 241 THR A C 1
ATOM 1843 O O . THR A 1 241 ? 6.693 13.630 23.307 1.00 20.49 241 THR A O 1
ATOM 1847 N N . GLY A 1 242 ? 4.746 14.384 24.133 1.00 21.89 242 GLY A N 1
ATOM 1848 C CA . GLY A 1 242 ? 4.884 13.640 25.374 1.00 20.45 242 GLY A CA 1
ATOM 1849 C C . GLY A 1 242 ? 4.538 12.160 25.286 1.00 21.58 242 GLY A C 1
ATOM 1850 O O . GLY A 1 242 ? 4.697 11.420 26.264 1.00 22.81 242 GLY A O 1
ATOM 1851 N N . TRP A 1 243 ? 4.066 11.712 24.130 1.00 20.87 243 TRP A N 1
ATOM 1852 C CA . TRP A 1 243 ? 3.701 10.309 23.978 1.00 21.68 243 TRP A CA 1
ATOM 1853 C C . TRP A 1 243 ? 4.914 9.428 23.705 1.00 22.94 243 TRP A C 1
ATOM 1854 O O . TRP A 1 243 ? 4.868 8.208 23.876 1.00 24.85 243 TRP A O 1
ATOM 1865 N N . LYS A 1 244 ? 6.001 10.058 23.279 1.00 22.65 244 LYS A N 1
ATOM 1866 C CA . LYS A 1 244 ? 7.248 9.354 23.036 1.00 21.46 244 LYS A CA 1
ATOM 1867 C C . LYS A 1 244 ? 7.143 8.003 22.326 1.00 21.27 244 LYS A C 1
ATOM 1868 O O . LYS A 1 244 ? 7.397 6.955 22.924 1.00 19.86 244 LYS A O 1
ATOM 1874 N N . VAL A 1 245 ? 6.748 8.029 21.059 1.00 19.36 245 VAL A N 1
ATOM 1875 C CA . VAL A 1 245 ? 6.674 6.813 20.270 1.00 19.69 245 VAL A CA 1
ATOM 1876 C C . VAL A 1 245 ? 7.249 7.128 18.891 1.00 21.26 245 VAL A C 1
ATOM 1877 O O . VAL A 1 245 ? 6.734 7.983 18.175 1.00 21.57 245 VAL A O 1
ATOM 1881 N N . GLY A 1 246 ? 8.337 6.449 18.545 1.00 20.53 246 GLY A N 1
ATOM 1882 C CA . GLY A 1 246 ? 8.970 6.649 17.260 1.00 19.17 246 GLY A CA 1
ATOM 1883 C C . GLY A 1 246 ? 9.318 5.303 16.660 1.00 21.55 246 GLY A C 1
ATOM 1884 O O . GLY A 1 246 ? 8.822 4.270 17.117 1.00 22.26 246 GLY A O 1
ATOM 1885 N N . TYR A 1 247 ? 10.162 5.303 15.635 1.00 21.52 247 TYR A N 1
ATOM 1886 C CA . TYR A 1 247 ? 10.571 4.060 14.997 1.00 24.19 247 TYR A CA 1
ATOM 1887 C C . TYR A 1 247 ? 11.641 4.299 13.943 1.00 26.02 247 TYR A C 1
ATOM 1888 O O . TYR A 1 247 ? 11.871 5.436 13.523 1.00 25.99 247 TYR A O 1
ATOM 1897 N N . CYS A 1 248 ? 12.299 3.224 13.521 1.00 26.13 248 CYS A N 1
ATOM 1898 C CA . CYS A 1 248 ? 13.307 3.326 12.480 1.00 25.93 248 CYS A CA 1
ATOM 1899 C C . CYS A 1 248 ? 13.139 2.234 11.429 1.00 26.18 248 CYS A C 1
ATOM 1900 O O . CYS A 1 248 ? 12.707 1.116 11.730 1.00 26.71 248 CYS A O 1
ATOM 1903 N N . VAL A 1 249 ? 13.456 2.585 10.187 1.00 25.12 249 VAL A N 1
ATOM 1904 C CA . VAL A 1 249 ? 13.350 1.672 9.060 1.00 24.54 249 VAL A CA 1
ATOM 1905 C C . VAL A 1 249 ? 14.754 1.376 8.554 1.00 25.64 249 VAL A C 1
ATOM 1906 O O . VAL A 1 249 ? 15.517 2.294 8.257 1.00 24.35 249 VAL A O 1
ATOM 1910 N N . ALA A 1 250 ? 15.096 0.097 8.449 1.00 26.54 250 ALA A N 1
ATOM 1911 C CA . ALA A 1 250 ? 16.417 -0.284 7.980 1.00 28.02 250 ALA A CA 1
ATOM 1912 C C . ALA A 1 250 ? 16.416 -1.719 7.485 1.00 30.78 250 ALA A C 1
ATOM 1913 O O . ALA A 1 250 ? 15.510 -2.495 7.803 1.00 29.51 250 ALA A O 1
ATOM 1915 N N . PRO A 1 251 ? 17.433 -2.088 6.683 1.00 32.45 251 PRO A N 1
ATOM 1916 C CA . PRO A 1 251 ? 17.553 -3.446 6.138 1.00 31.75 251 PRO A CA 1
ATOM 1917 C C . PRO A 1 251 ? 17.636 -4.446 7.290 1.00 31.22 251 PRO A C 1
ATOM 1918 O O . PRO A 1 251 ? 18.178 -4.128 8.348 1.00 28.11 251 PRO A O 1
ATOM 1922 N N . ALA A 1 252 ? 17.104 -5.649 7.076 1.00 31.56 252 ALA A N 1
ATOM 1923 C CA . ALA A 1 252 ? 17.094 -6.694 8.101 1.00 33.87 252 ALA A CA 1
ATOM 1924 C C . ALA A 1 252 ? 18.383 -6.792 8.929 1.00 33.79 252 ALA A C 1
ATOM 1925 O O . ALA A 1 252 ? 18.335 -6.886 10.156 1.00 35.15 252 ALA A O 1
ATOM 1927 N N . PRO A 1 253 ? 19.550 -6.776 8.268 1.00 33.95 253 PRO A N 1
ATOM 1928 C CA . PRO A 1 253 ? 20.829 -6.867 8.981 1.00 32.16 253 PRO A CA 1
ATOM 1929 C C . PRO A 1 253 ? 21.098 -5.698 9.923 1.00 32.29 253 PRO A C 1
ATOM 1930 O O . PRO A 1 253 ? 21.643 -5.882 11.015 1.00 33.70 253 PRO A O 1
ATOM 1934 N N . ILE A 1 254 ? 20.727 -4.495 9.502 1.00 30.87 254 ILE A N 1
ATOM 1935 C CA . ILE A 1 254 ? 20.950 -3.313 10.325 1.00 29.39 254 ILE A CA 1
ATOM 1936 C C . ILE A 1 254 ? 19.899 -3.242 11.423 1.00 29.26 254 ILE A C 1
ATOM 1937 O O . ILE A 1 254 ? 20.199 -2.880 12.566 1.00 26.46 254 ILE A O 1
ATOM 1942 N N . SER A 1 255 ? 18.667 -3.592 11.074 1.00 28.68 255 SER A N 1
ATOM 1943 C CA . SER A 1 255 ? 17.587 -3.588 12.052 1.00 30.37 255 SER A CA 1
ATOM 1944 C C . SER A 1 255 ? 17.895 -4.631 13.114 1.00 31.20 255 SER A C 1
ATOM 1945 O O . SER A 1 255 ? 17.622 -4.422 14.297 1.00 31.71 255 SER A O 1
ATOM 1948 N N . ALA A 1 256 ? 18.472 -5.751 12.690 1.00 31.18 256 ALA A N 1
ATOM 1949 C CA . ALA A 1 256 ? 18.809 -6.817 13.622 1.00 32.40 256 ALA A CA 1
ATOM 1950 C C . ALA A 1 256 ? 19.706 -6.291 14.733 1.00 32.87 256 ALA A C 1
ATOM 1951 O O . ALA A 1 256 ? 19.564 -6.690 15.891 1.00 33.54 256 ALA A O 1
ATOM 1953 N N . GLU A 1 257 ? 20.620 -5.387 14.383 1.00 32.06 257 GLU A N 1
ATOM 1954 C CA . GLU A 1 257 ? 21.536 -4.819 15.366 1.00 31.14 257 GLU A CA 1
ATOM 1955 C C . GLU A 1 257 ? 20.912 -3.690 16.171 1.00 30.94 257 GLU A C 1
ATOM 1956 O O . GLU A 1 257 ? 21.221 -3.520 17.350 1.00 30.87 257 GLU A O 1
ATOM 1962 N N . ILE A 1 258 ? 20.044 -2.908 15.541 1.00 29.26 258 ILE A N 1
ATOM 1963 C CA . ILE A 1 258 ? 19.384 -1.829 16.260 1.00 27.97 258 ILE A CA 1
ATOM 1964 C C . ILE A 1 258 ? 18.572 -2.497 17.367 1.00 26.01 258 ILE A C 1
ATOM 1965 O O . ILE A 1 258 ? 18.564 -2.058 18.518 1.00 23.05 258 ILE A O 1
ATOM 1970 N N . ARG A 1 259 ? 17.908 -3.584 16.997 1.00 25.39 259 ARG A N 1
ATOM 1971 C CA . ARG A 1 259 ? 17.073 -4.336 17.915 1.00 25.27 259 ARG A CA 1
ATOM 1972 C C . ARG A 1 259 ? 17.819 -4.942 19.090 1.00 27.48 259 ARG A C 1
ATOM 1973 O O . ARG A 1 259 ? 17.278 -4.997 20.196 1.00 26.70 259 ARG A O 1
ATOM 1981 N N . LYS A 1 260 ? 19.054 -5.390 18.864 1.00 28.55 260 LYS A N 1
ATOM 1982 C CA . LYS A 1 260 ? 19.839 -5.979 19.945 1.00 29.49 260 LYS A CA 1
ATOM 1983 C C . LYS A 1 260 ? 20.111 -4.949 21.031 1.00 28.09 260 LYS A C 1
ATOM 1984 O O . LYS A 1 260 ? 20.220 -5.294 22.207 1.00 28.20 260 LYS A O 1
ATOM 1990 N N . VAL A 1 261 ? 20.223 -3.686 20.631 1.00 25.24 261 VAL A N 1
ATOM 1991 C CA . VAL A 1 261 ? 20.472 -2.608 21.581 1.00 24.77 261 VAL A CA 1
ATOM 1992 C C . VAL A 1 261 ? 19.168 -2.174 22.243 1.00 24.84 261 VAL A C 1
ATOM 1993 O O . VAL A 1 261 ? 19.061 -2.140 23.467 1.00 25.19 261 VAL A O 1
ATOM 1997 N N . HIS A 1 262 ? 18.184 -1.838 21.416 1.00 24.44 262 HIS A N 1
ATOM 1998 C CA . HIS A 1 262 ? 16.877 -1.396 21.880 1.00 24.02 262 HIS A CA 1
ATOM 1999 C C . HIS A 1 262 ? 16.279 -2.325 22.939 1.00 25.63 262 HIS A C 1
ATOM 2000 O O . HIS A 1 262 ? 15.679 -1.873 23.919 1.00 25.33 262 HIS A O 1
ATOM 2007 N N . GLN A 1 263 ? 16.448 -3.623 22.720 1.00 25.46 263 GLN A N 1
ATOM 2008 C CA . GLN A 1 263 ? 15.932 -4.657 23.601 1.00 27.98 263 GLN A CA 1
ATOM 2009 C C . GLN A 1 263 ? 16.411 -4.576 25.051 1.00 27.01 263 GLN A C 1
ATOM 2010 O O . GLN A 1 263 ? 15.710 -4.999 25.967 1.00 26.58 263 GLN A O 1
ATOM 2016 N N . TYR A 1 264 ? 17.586 -4.005 25.263 1.00 26.96 264 TYR A N 1
ATOM 2017 C CA . TYR A 1 264 ? 18.114 -3.876 26.609 1.00 28.55 264 TYR A CA 1
ATOM 2018 C C . TYR A 1 264 ? 18.044 -2.432 27.070 1.00 29.35 264 TYR A C 1
ATOM 2019 O O . TYR A 1 264 ? 18.395 -2.113 28.209 1.00 30.93 264 TYR A O 1
ATOM 2028 N N . LEU A 1 265 ? 17.570 -1.567 26.174 1.00 28.77 265 LEU A N 1
ATOM 2029 C CA . LEU A 1 265 ? 17.408 -0.140 26.457 1.00 28.23 265 LEU A CA 1
ATOM 2030 C C . LEU A 1 265 ? 16.062 0.073 27.157 1.00 26.49 265 LEU A C 1
ATOM 2031 O O . LEU A 1 265 ? 16.002 0.583 28.273 1.00 26.18 265 LEU A O 1
ATOM 2036 N N . THR A 1 266 ? 14.990 -0.327 26.476 1.00 24.89 266 THR A N 1
ATOM 2037 C CA . THR A 1 266 ? 13.624 -0.209 26.986 1.00 24.83 266 THR A CA 1
ATOM 2038 C C . THR A 1 266 ? 12.867 -1.528 26.772 1.00 24.66 266 THR A C 1
ATOM 2039 O O . THR A 1 266 ? 11.825 -1.772 27.375 1.00 25.55 266 THR A O 1
ATOM 2043 N N . PHE A 1 267 ? 13.407 -2.369 25.900 1.00 23.87 267 PHE A N 1
ATOM 2044 C CA . PHE A 1 267 ? 12.808 -3.658 25.553 1.00 25.21 267 PHE A CA 1
ATOM 2045 C C . PHE A 1 267 ? 11.538 -3.493 24.739 1.00 25.24 267 PHE A C 1
ATOM 2046 O O . PHE A 1 267 ? 11.465 -3.918 23.583 1.00 27.05 267 PHE A O 1
ATOM 2054 N N . SER A 1 268 ? 10.520 -2.900 25.351 1.00 25.31 268 SER A N 1
ATOM 2055 C CA . SER A 1 268 ? 9.259 -2.683 24.653 1.00 23.94 268 SER A CA 1
ATOM 2056 C C . SER A 1 268 ? 8.762 -1.271 24.933 1.00 22.42 268 SER A C 1
ATOM 2057 O O . SER A 1 268 ? 9.224 -0.605 25.855 1.00 23.32 268 SER A O 1
ATOM 2060 N N . VAL A 1 269 ? 7.798 -0.834 24.137 1.00 21.56 269 VAL A N 1
ATOM 2061 C CA . VAL A 1 269 ? 7.245 0.509 24.250 1.00 21.90 269 VAL A CA 1
ATOM 2062 C C . VAL A 1 269 ? 5.753 0.464 24.592 1.00 22.00 269 VAL A C 1
ATOM 2063 O O . VAL A 1 269 ? 5.069 -0.485 24.236 1.00 20.50 269 VAL A O 1
ATOM 2067 N N . ASN A 1 270 ? 5.270 1.503 25.271 1.00 23.51 270 ASN A N 1
ATOM 2068 C CA . ASN A 1 270 ? 3.865 1.645 25.658 1.00 24.42 270 ASN A CA 1
ATOM 2069 C C . ASN A 1 270 ? 2.939 0.919 24.667 1.00 26.17 270 ASN A C 1
ATOM 2070 O O . ASN A 1 270 ? 2.736 1.373 23.530 1.00 28.10 270 ASN A O 1
ATOM 2075 N N . THR A 1 271 ? 2.367 -0.196 25.116 1.00 24.70 271 THR A N 1
ATOM 2076 C CA . THR A 1 271 ? 1.510 -1.031 24.281 1.00 22.42 271 THR A CA 1
ATOM 2077 C C . THR A 1 271 ? 0.213 -0.398 23.779 1.00 22.30 271 THR A C 1
ATOM 2078 O O . THR A 1 271 ? -0.096 -0.444 22.584 1.00 24.15 271 THR A O 1
ATOM 2082 N N . PRO A 1 272 ? -0.583 0.179 24.687 1.00 20.26 272 PRO A N 1
ATOM 2083 C CA . PRO A 1 272 ? -1.824 0.779 24.195 1.00 18.34 272 PRO A CA 1
ATOM 2084 C C . PRO A 1 272 ? -1.589 1.957 23.248 1.00 19.34 272 PRO A C 1
ATOM 2085 O O . PRO A 1 272 ? -2.382 2.189 22.328 1.00 18.84 272 PRO A O 1
ATOM 2089 N N . ALA A 1 273 ? -0.487 2.674 23.450 1.00 18.75 273 ALA A N 1
ATOM 2090 C CA . ALA A 1 273 ? -0.165 3.815 22.591 1.00 19.57 273 ALA A CA 1
ATOM 2091 C C . ALA A 1 273 ? 0.135 3.344 21.165 1.00 19.79 273 ALA A C 1
ATOM 2092 O O . ALA A 1 273 ? -0.306 3.976 20.199 1.00 18.68 273 ALA A O 1
ATOM 2094 N N . GLN A 1 274 ? 0.882 2.243 21.049 1.00 19.19 274 GLN A N 1
ATOM 2095 C CA . GLN A 1 274 ? 1.244 1.665 19.753 1.00 20.21 274 GLN A CA 1
ATOM 2096 C C . GLN A 1 274 ? 0.019 1.242 18.960 1.00 20.68 274 GLN A C 1
ATOM 2097 O O . GLN A 1 274 ? -0.049 1.457 17.750 1.00 21.77 274 GLN A O 1
ATOM 2103 N N . LEU A 1 275 ? -0.934 0.619 19.645 1.00 20.34 275 LEU A N 1
ATOM 2104 C CA . LEU A 1 275 ? -2.165 0.173 19.011 1.00 21.08 275 LEU A CA 1
ATOM 2105 C C . LEU A 1 275 ? -2.993 1.394 18.591 1.00 21.38 275 LEU A C 1
ATOM 2106 O O . LEU A 1 275 ? -3.605 1.397 17.528 1.00 17.70 275 LEU A O 1
ATOM 2111 N N . ALA A 1 276 ? -2.996 2.428 19.436 1.00 21.66 276 ALA A N 1
ATOM 2112 C CA . ALA A 1 276 ? -3.726 3.657 19.149 1.00 20.87 276 ALA A CA 1
ATOM 2113 C C . ALA A 1 276 ? -3.156 4.286 17.879 1.00 22.49 276 ALA A C 1
ATOM 2114 O O . ALA A 1 276 ? -3.895 4.694 16.992 1.00 24.24 276 ALA A O 1
ATOM 2116 N N . LEU A 1 277 ? -1.835 4.353 17.797 1.00 23.94 277 LEU A N 1
ATOM 2117 C CA . LEU A 1 277 ? -1.170 4.921 16.635 1.00 24.34 277 LEU A CA 1
ATOM 2118 C C . LEU A 1 277 ? -1.464 4.148 15.355 1.00 25.23 277 LEU A C 1
ATOM 2119 O O . LEU A 1 277 ? -1.696 4.747 14.305 1.00 26.33 277 LEU A O 1
ATOM 2124 N N . ALA A 1 278 ? -1.455 2.821 15.435 1.00 25.61 278 ALA A N 1
ATOM 2125 C CA . ALA A 1 278 ? -1.736 1.988 14.265 1.00 25.17 278 ALA A CA 1
ATOM 2126 C C . ALA A 1 278 ? -3.135 2.301 13.745 1.00 26.35 278 ALA A C 1
ATOM 2127 O O . ALA A 1 278 ? -3.363 2.373 12.532 1.00 25.91 278 ALA A O 1
ATOM 2129 N N . ASP A 1 279 ? -4.071 2.490 14.668 1.00 26.29 279 ASP A N 1
ATOM 2130 C CA . ASP A 1 279 ? -5.437 2.805 14.282 1.00 28.41 279 ASP A CA 1
ATOM 2131 C C . ASP A 1 279 ? -5.441 4.137 13.543 1.00 28.43 279 ASP A C 1
ATOM 2132 O O . ASP A 1 279 ? -6.029 4.260 12.473 1.00 27.92 279 ASP A O 1
ATOM 2137 N N . MET A 1 280 ? -4.766 5.125 14.121 1.00 28.36 280 MET A N 1
ATOM 2138 C CA . MET A 1 280 ? -4.690 6.459 13.532 1.00 29.62 280 MET A CA 1
ATOM 2139 C C . MET A 1 280 ? -4.091 6.433 12.121 1.00 29.28 280 MET A C 1
ATOM 2140 O O . MET A 1 280 ? -4.556 7.147 11.234 1.00 28.18 280 MET A O 1
ATOM 2145 N N . LEU A 1 281 ? -3.065 5.608 11.920 1.00 30.08 281 LEU A N 1
ATOM 2146 C CA . LEU A 1 281 ? -2.422 5.488 10.614 1.00 31.65 281 LEU A CA 1
ATOM 2147 C C . LEU A 1 281 ? -3.369 4.901 9.579 1.00 32.87 281 LEU A C 1
ATOM 2148 O O . LEU A 1 281 ? -3.475 5.419 8.469 1.00 34.01 281 LEU A O 1
ATOM 2153 N N . ARG A 1 282 ? -4.053 3.819 9.941 1.00 34.65 282 ARG A N 1
ATOM 2154 C CA . ARG A 1 282 ? -4.992 3.169 9.030 1.00 37.57 282 ARG A CA 1
ATOM 2155 C C . ARG A 1 282 ? -6.233 4.017 8.774 1.00 36.81 282 ARG A C 1
ATOM 2156 O O . ARG A 1 282 ? -6.631 4.214 7.631 1.00 36.04 282 ARG A O 1
ATOM 2164 N N . ALA A 1 283 ? -6.822 4.529 9.851 1.00 36.60 283 ALA A N 1
ATOM 2165 C CA . ALA A 1 283 ? -8.046 5.326 9.789 1.00 36.29 283 ALA A CA 1
ATOM 2166 C C . ALA A 1 283 ? -7.954 6.691 9.126 1.00 37.84 283 ALA A C 1
ATOM 2167 O O . ALA A 1 283 ? -8.772 7.025 8.270 1.00 39.04 283 ALA A O 1
ATOM 2169 N N . GLU A 1 284 ? -6.970 7.487 9.519 1.00 38.24 284 GLU A N 1
ATOM 2170 C CA . GLU A 1 284 ? -6.855 8.823 8.965 1.00 39.83 284 GLU A CA 1
ATOM 2171 C C . GLU A 1 284 ? -5.506 9.178 8.374 1.00 39.54 284 GLU A C 1
ATOM 2172 O O . GLU A 1 284 ? -4.786 10.007 8.920 1.00 38.32 284 GLU A O 1
ATOM 2178 N N . PRO A 1 285 ? -5.154 8.565 7.234 1.00 40.73 285 PRO A N 1
ATOM 2179 C CA . PRO A 1 285 ? -3.880 8.812 6.551 1.00 43.88 285 PRO A CA 1
ATOM 2180 C C . PRO A 1 285 ? -3.766 10.263 6.077 1.00 45.92 285 PRO A C 1
ATOM 2181 O O . PRO A 1 285 ? -2.670 10.772 5.840 1.00 47.71 285 PRO A O 1
ATOM 2185 N N . GLU A 1 286 ? -4.908 10.927 5.943 1.00 47.19 286 GLU A N 1
ATOM 2186 C CA . GLU A 1 286 ? -4.934 12.301 5.470 1.00 48.01 286 GLU A CA 1
ATOM 2187 C C . GLU A 1 286 ? -4.350 13.282 6.475 1.00 45.83 286 GLU A C 1
ATOM 2188 O O . GLU A 1 286 ? -4.011 14.411 6.123 1.00 45.90 286 GLU A O 1
ATOM 2194 N N . HIS A 1 287 ? -4.227 12.856 7.726 1.00 42.24 287 HIS A N 1
ATOM 2195 C CA . HIS A 1 287 ? -3.687 13.733 8.756 1.00 39.48 287 HIS A CA 1
ATOM 2196 C C . HIS A 1 287 ? -2.269 14.211 8.444 1.00 36.85 287 HIS A C 1
ATOM 2197 O O . HIS A 1 287 ? -1.952 15.383 8.657 1.00 35.26 287 HIS A O 1
ATOM 2204 N N . TYR A 1 288 ? -1.419 13.313 7.947 1.00 33.96 288 TYR A N 1
ATOM 2205 C CA . TYR A 1 288 ? -0.050 13.693 7.610 1.00 32.36 288 TYR A CA 1
ATOM 2206 C C . TYR A 1 288 ? 0.071 14.256 6.199 1.00 30.93 288 TYR A C 1
ATOM 2207 O O . TYR A 1 288 ? 0.991 15.016 5.907 1.00 30.25 288 TYR A O 1
ATOM 2216 N N . LEU A 1 289 ? -0.861 13.889 5.328 1.00 30.78 289 LEU A N 1
ATOM 2217 C CA . LEU A 1 289 ? -0.840 14.375 3.951 1.00 31.44 289 LEU A CA 1
ATOM 2218 C C . LEU A 1 289 ? -1.193 15.859 3.906 1.00 30.32 289 LEU A C 1
ATOM 2219 O O . LEU A 1 289 ? -0.782 16.580 3.000 1.00 30.72 289 LEU A O 1
ATOM 2224 N N . ALA A 1 290 ? -1.952 16.313 4.895 1.00 28.79 290 ALA A N 1
ATOM 2225 C CA . ALA A 1 290 ? -2.357 17.709 4.954 1.00 28.45 290 ALA A CA 1
ATOM 2226 C C . ALA A 1 290 ? -1.504 18.545 5.913 1.00 28.11 290 ALA A C 1
ATOM 2227 O O . ALA A 1 290 ? -1.751 19.744 6.065 1.00 27.88 290 ALA A O 1
ATOM 2229 N N . LEU A 1 291 ? -0.510 17.925 6.554 1.00 27.76 291 LEU A N 1
ATOM 2230 C CA . LEU A 1 291 ? 0.352 18.647 7.496 1.00 26.84 291 LEU A CA 1
ATOM 2231 C C . LEU A 1 291 ? 1.139 19.805 6.881 1.00 25.66 291 LEU A C 1
ATOM 2232 O O . LEU A 1 291 ? 1.293 20.853 7.509 1.00 26.96 291 LEU A O 1
ATOM 2237 N N . PRO A 1 292 ? 1.667 19.631 5.658 1.00 24.97 292 PRO A N 1
ATOM 2238 C CA . PRO A 1 292 ? 2.413 20.747 5.073 1.00 24.04 292 PRO A CA 1
ATOM 2239 C C . PRO A 1 292 ? 1.532 21.988 4.957 1.00 24.44 292 PRO A C 1
ATOM 2240 O O . PRO A 1 292 ? 1.880 23.052 5.470 1.00 26.02 292 PRO A O 1
ATOM 2244 N N . ASP A 1 293 ? 0.381 21.855 4.304 1.00 25.75 293 ASP A N 1
ATOM 2245 C CA . ASP A 1 293 ? -0.517 23.000 4.166 1.00 25.43 293 ASP A CA 1
ATOM 2246 C C . ASP A 1 293 ? -0.946 23.504 5.537 1.00 25.24 293 ASP A C 1
ATOM 2247 O O . ASP A 1 293 ? -1.147 24.700 5.728 1.00 24.81 293 ASP A O 1
ATOM 2252 N N . PHE A 1 294 ? -1.076 22.589 6.493 1.00 24.77 294 PHE A N 1
ATOM 2253 C CA . PHE A 1 294 ? -1.469 22.959 7.846 1.00 25.03 294 PHE A CA 1
ATOM 2254 C C . PHE A 1 294 ? -0.418 23.860 8.479 1.00 26.33 294 PHE A C 1
ATOM 2255 O O . PHE A 1 294 ? -0.751 24.825 9.167 1.00 26.13 294 PHE A O 1
ATOM 2263 N N . TYR A 1 295 ? 0.853 23.540 8.253 1.00 26.22 295 TYR A N 1
ATOM 2264 C CA . TYR A 1 295 ? 1.928 24.338 8.825 1.00 26.68 295 TYR A CA 1
ATOM 2265 C C . TYR A 1 295 ? 2.354 25.542 7.991 1.00 26.63 295 TYR A C 1
ATOM 2266 O O . TYR A 1 295 ? 2.866 26.523 8.532 1.00 25.08 295 TYR A O 1
ATOM 2275 N N . ARG A 1 296 ? 2.135 25.476 6.680 1.00 26.83 296 ARG A N 1
ATOM 2276 C CA . ARG A 1 296 ? 2.501 26.588 5.804 1.00 27.76 296 ARG A CA 1
ATOM 2277 C C . ARG A 1 296 ? 1.692 27.832 6.211 1.00 27.87 296 ARG A C 1
ATOM 2278 O O . ARG A 1 296 ? 2.190 28.958 6.158 1.00 29.45 296 ARG A O 1
ATOM 2286 N N . GLN A 1 297 ? 0.447 27.608 6.635 1.00 28.47 297 GLN A N 1
ATOM 2287 C CA . GLN A 1 297 ? -0.455 28.676 7.060 1.00 27.74 297 GLN A CA 1
ATOM 2288 C C . GLN A 1 297 ? 0.050 29.358 8.324 1.00 27.13 297 GLN A C 1
ATOM 2289 O O . GLN A 1 297 ? -0.052 30.577 8.462 1.00 27.77 297 GLN A O 1
ATOM 2295 N N . LYS A 1 298 ? 0.582 28.570 9.253 1.00 27.76 298 LYS A N 1
ATOM 2296 C CA . LYS A 1 298 ? 1.112 29.120 10.495 1.00 25.46 298 LYS A CA 1
ATOM 2297 C C . LYS A 1 298 ? 2.434 29.835 10.210 1.00 25.17 298 LYS A C 1
ATOM 2298 O O . LYS A 1 298 ? 2.702 30.910 10.745 1.00 24.60 298 LYS A O 1
ATOM 2304 N N . ARG A 1 299 ? 3.254 29.231 9.357 1.00 24.38 299 ARG A N 1
ATOM 2305 C CA . ARG A 1 299 ? 4.531 29.821 8.983 1.00 24.54 299 ARG A CA 1
ATOM 2306 C C . ARG A 1 299 ? 4.310 31.206 8.363 1.00 24.49 299 ARG A C 1
ATOM 2307 O O . ARG A 1 299 ? 4.940 32.189 8.764 1.00 23.44 299 ARG A O 1
ATOM 2315 N N . ASP A 1 300 ? 3.409 31.272 7.384 1.00 24.67 300 ASP A N 1
ATOM 2316 C CA . ASP A 1 300 ? 3.121 32.520 6.682 1.00 24.59 300 ASP A CA 1
ATOM 2317 C C . ASP A 1 300 ? 2.610 33.647 7.572 1.00 24.97 300 ASP A C 1
ATOM 2318 O O . ASP A 1 300 ? 2.762 34.815 7.233 1.00 24.08 300 ASP A O 1
ATOM 2323 N N . ILE A 1 301 ? 2.005 33.315 8.707 1.00 26.86 301 ILE A N 1
ATOM 2324 C CA . ILE A 1 301 ? 1.548 34.366 9.609 1.00 29.26 301 ILE A CA 1
ATOM 2325 C C . ILE A 1 301 ? 2.776 35.151 10.075 1.00 31.63 301 ILE A C 1
ATOM 2326 O O . ILE A 1 301 ? 2.762 36.383 10.139 1.00 32.56 301 ILE A O 1
ATOM 2331 N N . LEU A 1 302 ? 3.840 34.423 10.395 1.00 31.92 302 LEU A N 1
ATOM 2332 C CA . LEU A 1 302 ? 5.076 35.040 10.857 1.00 33.21 302 LEU A CA 1
ATOM 2333 C C . LEU A 1 302 ? 5.834 35.682 9.695 1.00 33.90 302 LEU A C 1
ATOM 2334 O O . LEU A 1 302 ? 6.430 36.742 9.845 1.00 34.71 302 LEU A O 1
ATOM 2339 N N . VAL A 1 303 ? 5.803 35.037 8.535 1.00 34.56 303 VAL A N 1
ATOM 2340 C CA . VAL A 1 303 ? 6.491 35.560 7.364 1.00 35.90 303 VAL A CA 1
ATOM 2341 C C . VAL A 1 303 ? 5.930 36.908 6.906 1.00 38.36 303 VAL A C 1
ATOM 2342 O O . VAL A 1 303 ? 6.691 37.802 6.544 1.00 39.39 303 VAL A O 1
ATOM 2346 N N . ASN A 1 304 ? 4.608 37.055 6.910 1.00 38.84 304 ASN A N 1
ATOM 2347 C CA . ASN A 1 304 ? 4.000 38.317 6.496 1.00 40.00 304 ASN A CA 1
ATOM 2348 C C . ASN A 1 304 ? 4.189 39.402 7.555 1.00 41.56 304 ASN A C 1
ATOM 2349 O O . ASN A 1 304 ? 4.445 40.562 7.228 1.00 41.53 304 ASN A O 1
ATOM 2354 N N . ALA A 1 305 ? 4.067 39.015 8.821 1.00 42.54 305 ALA A N 1
ATOM 2355 C CA . ALA A 1 305 ? 4.225 39.940 9.935 1.00 45.46 305 ALA A CA 1
ATOM 2356 C C . ALA A 1 305 ? 5.560 40.680 9.888 1.00 47.99 305 ALA A C 1
ATOM 2357 O O . ALA A 1 305 ? 5.595 41.910 9.906 1.00 49.29 305 ALA A O 1
ATOM 2359 N N . LEU A 1 306 ? 6.655 39.930 9.822 1.00 50.30 306 LEU A N 1
ATOM 2360 C CA . LEU A 1 306 ? 7.992 40.516 9.796 1.00 54.09 306 LEU A CA 1
ATOM 2361 C C . LEU A 1 306 ? 8.458 41.042 8.439 1.00 56.20 306 LEU A C 1
ATOM 2362 O O . LEU A 1 306 ? 9.610 41.447 8.290 1.00 56.77 306 LEU A O 1
ATOM 2367 N N . ASN A 1 307 ? 7.564 41.044 7.458 1.00 58.81 307 ASN A N 1
ATOM 2368 C CA . ASN A 1 307 ? 7.886 41.519 6.113 1.00 61.62 307 ASN A CA 1
ATOM 2369 C C . ASN A 1 307 ? 7.909 43.054 6.079 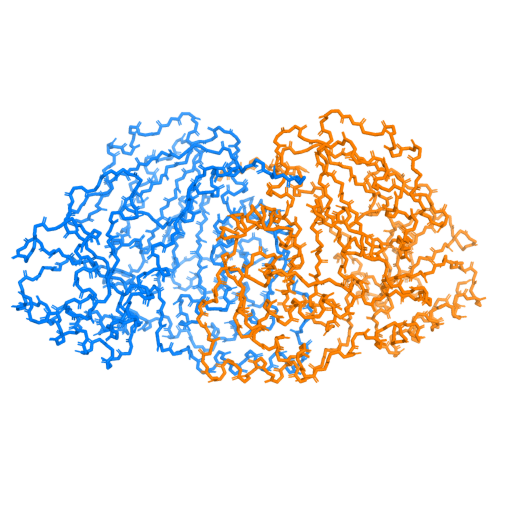1.00 62.12 307 ASN A C 1
ATOM 2370 O O . ASN A 1 307 ? 8.165 43.664 5.043 1.00 63.28 307 ASN A O 1
ATOM 2375 N N . GLU A 1 308 ? 7.630 43.676 7.217 1.00 63.02 308 GLU A N 1
ATOM 2376 C CA . GLU A 1 308 ? 7.625 45.131 7.308 1.00 64.41 308 GLU A CA 1
ATOM 2377 C C . GLU A 1 308 ? 8.418 45.557 8.524 1.00 63.02 308 GLU A C 1
ATOM 2378 O O . GLU A 1 308 ? 8.750 46.734 8.702 1.00 64.68 308 GLU A O 1
ATOM 2384 N N . SER A 1 309 ? 8.699 44.571 9.366 1.00 59.82 309 SER A N 1
ATOM 2385 C CA . SER A 1 309 ? 9.512 44.770 10.545 1.00 57.05 309 SER A CA 1
ATOM 2386 C C . SER A 1 309 ? 10.884 44.899 9.887 1.00 54.72 309 SER A C 1
ATOM 2387 O O . SER A 1 309 ? 11.011 44.679 8.680 1.00 52.94 309 SER A O 1
ATOM 2390 N N . ARG A 1 310 ? 11.912 45.256 10.639 1.00 53.06 310 ARG A N 1
ATOM 2391 C CA . ARG A 1 310 ? 13.214 45.393 10.013 1.00 51.15 310 ARG A CA 1
ATOM 2392 C C . ARG A 1 310 ? 13.983 44.085 10.083 1.00 48.67 310 ARG A C 1
ATOM 2393 O O . ARG A 1 310 ? 15.054 43.942 9.491 1.00 47.93 310 ARG A O 1
ATOM 2401 N N . LEU A 1 311 ? 13.408 43.127 10.804 1.00 46.05 311 LEU A N 1
ATOM 2402 C CA . LEU A 1 311 ? 13.992 41.798 10.946 1.00 43.93 311 LEU A CA 1
ATOM 2403 C C . LEU A 1 311 ? 13.807 41.131 9.593 1.00 42.99 311 LEU A C 1
ATOM 2404 O O . LEU A 1 311 ? 12.838 41.423 8.888 1.00 41.24 311 LEU A O 1
ATOM 2409 N N . GLU A 1 312 ? 14.730 40.252 9.221 1.00 42.45 312 GLU A N 1
ATOM 2410 C CA . GLU A 1 312 ? 14.628 39.543 7.947 1.00 43.76 312 GLU A CA 1
ATOM 2411 C C . GLU A 1 312 ? 14.346 38.066 8.212 1.00 43.45 312 GLU A C 1
ATOM 2412 O O . GLU A 1 312 ? 14.633 37.561 9.290 1.00 43.85 312 GLU A O 1
ATOM 2418 N N . ILE A 1 313 ? 13.782 37.370 7.236 1.00 42.60 313 ILE A N 1
ATOM 2419 C CA . ILE A 1 313 ? 13.497 35.953 7.412 1.00 40.91 313 ILE A CA 1
ATOM 2420 C C . ILE A 1 313 ? 14.225 35.159 6.341 1.00 38.97 313 ILE A C 1
ATOM 2421 O O . ILE A 1 313 ? 14.357 35.624 5.210 1.00 39.59 313 ILE A O 1
ATOM 2426 N N . LEU A 1 314 ? 14.713 33.972 6.693 1.00 35.61 314 LEU A N 1
ATOM 2427 C CA . LEU A 1 314 ? 15.383 33.130 5.707 1.00 32.30 314 LEU A CA 1
ATOM 2428 C C . LEU A 1 314 ? 14.350 32.119 5.239 1.00 30.84 314 LEU A C 1
ATOM 2429 O O . LEU A 1 314 ? 13.384 31.850 5.942 1.00 30.28 314 LEU A O 1
ATOM 2434 N N . PRO A 1 315 ? 14.540 31.543 4.044 1.00 30.62 315 PRO A N 1
ATOM 2435 C CA . PRO A 1 315 ? 13.608 30.559 3.484 1.00 30.56 315 PRO A CA 1
ATOM 2436 C C . PRO A 1 315 ? 13.352 29.344 4.377 1.00 28.83 315 PRO A C 1
ATOM 2437 O O . PRO A 1 315 ? 14.272 28.607 4.724 1.00 27.11 315 PRO A O 1
ATOM 2441 N N . CYS A 1 316 ? 12.092 29.147 4.747 1.00 26.96 316 CYS A N 1
ATOM 2442 C CA . CYS A 1 316 ? 11.718 28.015 5.574 1.00 26.61 316 CYS A CA 1
ATOM 2443 C C . CYS A 1 316 ? 11.142 26.932 4.672 1.00 26.12 316 CYS A C 1
ATOM 2444 O O . CYS A 1 316 ? 9.996 27.020 4.241 1.00 26.14 316 CYS A O 1
ATOM 2447 N N . GLU A 1 317 ? 11.938 25.903 4.400 1.00 27.78 317 GLU A N 1
ATOM 2448 C CA . GLU A 1 317 ? 11.522 24.817 3.513 1.00 28.44 317 GLU A CA 1
ATOM 2449 C C . GLU A 1 317 ? 10.914 23.630 4.244 1.00 27.51 317 GLU A C 1
ATOM 2450 O O . GLU A 1 317 ? 10.231 22.809 3.635 1.00 28.68 317 GLU A O 1
ATOM 2456 N N . GLY A 1 318 ? 11.174 23.535 5.544 1.00 27.94 318 GLY A N 1
ATOM 2457 C CA . GLY A 1 318 ? 10.658 22.419 6.324 1.00 25.26 318 GLY A CA 1
ATOM 2458 C C . GLY A 1 318 ? 10.717 22.654 7.818 1.00 23.39 318 GLY A C 1
ATOM 2459 O O . GLY A 1 318 ? 11.280 23.642 8.270 1.00 23.57 318 GLY A O 1
ATOM 2460 N N . THR A 1 319 ? 10.150 21.716 8.574 1.00 23.86 319 THR A N 1
ATOM 2461 C CA . THR A 1 319 ? 10.055 21.770 10.036 1.00 20.97 319 THR A CA 1
ATOM 2462 C C . THR A 1 319 ? 9.111 22.899 10.393 1.00 23.61 319 THR A C 1
ATOM 2463 O O . THR A 1 319 ? 8.711 23.685 9.526 1.00 23.38 319 THR A O 1
ATOM 2467 N N . TYR A 1 320 ? 8.741 22.982 11.665 1.00 23.71 320 TYR A N 1
ATOM 2468 C CA . TYR A 1 320 ? 7.878 24.071 12.081 1.00 24.36 320 TYR A CA 1
ATOM 2469 C C . TYR A 1 320 ? 8.690 25.133 12.812 1.00 23.23 320 TYR A C 1
ATOM 2470 O O . TYR A 1 320 ? 8.216 25.790 13.738 1.00 24.39 320 TYR A O 1
ATOM 2479 N N . PHE A 1 321 ? 9.931 25.278 12.356 1.00 21.73 321 PHE A N 1
ATOM 2480 C CA . PHE A 1 321 ? 10.874 26.259 12.872 1.00 23.73 321 PHE A CA 1
ATOM 2481 C C . PHE A 1 321 ? 11.132 27.264 11.742 1.00 25.03 321 PHE A C 1
ATOM 2482 O O . PHE A 1 321 ? 10.971 26.943 10.563 1.00 22.15 321 PHE A O 1
ATOM 2490 N N . LEU A 1 322 ? 11.553 28.466 12.113 1.00 26.29 322 LEU A N 1
ATOM 2491 C CA . LEU A 1 322 ? 11.800 29.533 11.154 1.00 28.63 322 LEU A CA 1
ATOM 2492 C C . LEU A 1 322 ? 13.016 30.311 11.642 1.00 28.52 322 LEU A C 1
ATOM 2493 O O . LEU A 1 322 ? 13.165 30.535 12.841 1.00 29.95 322 LEU A O 1
ATOM 2498 N N . LEU A 1 323 ? 13.887 30.711 10.722 1.00 27.81 323 LEU A N 1
ATOM 2499 C CA . LEU A 1 323 ? 15.080 31.466 11.087 1.00 26.54 323 LEU A CA 1
ATOM 2500 C C . LEU A 1 323 ? 14.914 32.958 10.825 1.00 28.41 323 LEU A C 1
ATOM 2501 O O . LEU A 1 323 ? 14.473 33.374 9.745 1.00 27.03 323 LEU A O 1
ATOM 2506 N N . VAL A 1 324 ? 15.270 33.764 11.820 1.00 29.01 324 VAL A N 1
ATOM 2507 C CA . VAL A 1 324 ? 15.168 35.209 11.692 1.00 30.88 324 VAL A CA 1
ATOM 2508 C C . VAL A 1 324 ? 16.541 35.841 11.861 1.00 31.44 324 VAL A C 1
ATOM 2509 O O . VAL A 1 324 ? 17.265 35.527 12.807 1.00 29.93 324 VAL A O 1
ATOM 2513 N N . ASP A 1 325 ? 16.898 36.715 10.924 1.00 32.70 325 ASP A N 1
ATOM 2514 C CA . ASP A 1 325 ? 18.166 37.432 10.973 1.00 33.61 325 ASP A CA 1
ATOM 2515 C C . ASP A 1 325 ? 17.803 38.810 11.519 1.00 33.30 325 ASP A C 1
ATOM 2516 O O . ASP A 1 325 ? 16.942 39.492 10.962 1.00 34.34 325 ASP A O 1
ATOM 2521 N N . TYR A 1 326 ? 18.448 39.212 12.609 1.00 32.78 326 TYR A N 1
ATOM 2522 C CA . TYR A 1 326 ? 18.154 40.498 13.235 1.00 32.53 326 TYR A CA 1
ATOM 2523 C C . TYR A 1 326 ? 19.241 41.560 13.051 1.00 31.72 326 TYR A C 1
ATOM 2524 O O . TYR A 1 326 ? 19.283 42.532 13.799 1.00 32.45 326 TYR A O 1
ATOM 2533 N N . SER A 1 327 ? 20.102 41.385 12.055 1.00 31.82 327 SER A N 1
ATOM 2534 C CA . SER A 1 327 ? 21.192 42.331 11.793 1.00 35.16 327 SER A CA 1
ATOM 2535 C C . SER A 1 327 ? 20.817 43.812 11.796 1.00 36.10 327 SER A C 1
ATOM 2536 O O . SER A 1 327 ? 21.490 44.626 12.423 1.00 36.98 327 SER A O 1
ATOM 2539 N N . ALA A 1 328 ? 19.753 44.160 11.085 1.00 37.04 328 ALA A N 1
ATOM 2540 C CA . ALA A 1 328 ? 19.317 45.550 10.993 1.00 38.80 328 ALA A CA 1
ATOM 2541 C C . ALA A 1 328 ? 18.709 46.115 12.268 1.00 39.65 328 ALA A C 1
ATOM 2542 O O . ALA A 1 328 ? 18.436 47.312 12.341 1.00 40.91 328 ALA A O 1
ATOM 2544 N N . VAL A 1 329 ? 18.506 45.271 13.272 1.00 40.41 329 VAL A N 1
ATOM 2545 C CA . VAL A 1 329 ? 17.899 45.727 14.516 1.00 41.28 329 VAL A CA 1
ATOM 2546 C C . VAL A 1 329 ? 18.833 45.881 15.722 1.00 41.63 329 VAL A C 1
ATOM 2547 O O . VAL A 1 329 ? 18.668 46.809 16.516 1.00 41.44 329 VAL A O 1
ATOM 2551 N N . SER A 1 330 ? 19.810 44.990 15.864 1.00 41.96 330 SER A N 1
ATOM 2552 C CA . SER A 1 330 ? 20.709 45.052 17.013 1.00 40.91 330 SER A CA 1
ATOM 2553 C C . SER A 1 330 ? 22.123 44.573 16.703 1.00 41.28 330 SER A C 1
ATOM 2554 O O . SER A 1 330 ? 22.348 43.851 15.730 1.00 41.09 330 SER A O 1
ATOM 2557 N N . THR A 1 331 ? 23.071 44.991 17.543 1.00 41.64 331 THR A N 1
ATOM 2558 C CA . THR A 1 331 ? 24.477 44.612 17.403 1.00 39.79 331 THR A CA 1
ATOM 2559 C C . THR A 1 331 ? 24.842 43.549 18.443 1.00 39.05 331 THR A C 1
ATOM 2560 O O . THR A 1 331 ? 25.985 43.101 18.511 1.00 40.44 331 THR A O 1
ATOM 2564 N N . LEU A 1 332 ? 23.859 43.152 19.251 1.00 37.36 332 LEU A N 1
ATOM 2565 C CA . LEU A 1 332 ? 24.057 42.133 20.286 1.00 35.69 332 LEU A CA 1
ATOM 2566 C C . LEU A 1 332 ? 24.263 40.752 19.670 1.00 34.47 332 LEU A C 1
ATOM 2567 O O . LEU A 1 332 ? 23.727 40.468 18.599 1.00 34.36 332 LEU A O 1
ATOM 2572 N N . ASP A 1 333 ? 25.037 39.895 20.334 1.00 33.69 333 ASP A N 1
ATOM 2573 C CA . ASP A 1 333 ? 25.231 38.537 19.830 1.00 32.38 333 ASP A CA 1
ATOM 2574 C C . ASP A 1 333 ? 23.887 37.845 20.031 1.00 30.54 333 ASP A C 1
ATOM 2575 O O . ASP A 1 333 ? 23.057 38.321 20.816 1.00 28.09 333 ASP A O 1
ATOM 2580 N N . ASP A 1 334 ? 23.667 36.729 19.342 1.00 28.84 334 ASP A N 1
ATOM 2581 C CA . ASP A 1 334 ? 22.374 36.067 19.427 1.00 27.55 334 ASP A CA 1
ATOM 2582 C C . ASP A 1 334 ? 21.899 35.653 20.811 1.00 27.20 334 ASP A C 1
ATOM 2583 O O . ASP A 1 334 ? 20.702 35.670 21.076 1.00 26.70 334 ASP A O 1
ATOM 2588 N N . VAL A 1 335 ? 22.816 35.297 21.701 1.00 27.52 335 VAL A N 1
ATOM 2589 C CA . VAL A 1 335 ? 22.413 34.906 23.045 1.00 28.61 335 VAL A CA 1
ATOM 2590 C C . VAL A 1 335 ? 21.852 36.103 23.814 1.00 30.05 335 VAL A C 1
ATOM 2591 O O . VAL A 1 335 ? 20.767 36.016 24.391 1.00 30.89 335 VAL A O 1
ATOM 2595 N N . GLU A 1 336 ? 22.584 37.217 23.817 1.00 30.78 336 GLU A N 1
ATOM 2596 C CA . GLU A 1 336 ? 22.132 38.420 24.513 1.00 32.33 336 GLU A CA 1
ATOM 2597 C C . GLU A 1 336 ? 20.896 38.984 23.819 1.00 31.29 336 GLU A C 1
ATOM 2598 O O . GLU A 1 336 ? 20.017 39.547 24.470 1.00 31.70 336 GLU A O 1
ATOM 2604 N N . PHE A 1 337 ? 20.826 38.829 22.498 1.00 29.92 337 PHE A N 1
ATOM 2605 C CA . PHE A 1 337 ? 19.682 39.336 21.748 1.00 27.85 337 PHE A CA 1
ATOM 2606 C C . PHE A 1 337 ? 18.394 38.618 22.144 1.00 27.64 337 PHE A C 1
ATOM 2607 O O . PHE A 1 337 ? 17.371 39.256 22.384 1.00 28.92 337 PHE A O 1
ATOM 2615 N N . CYS A 1 338 ? 18.434 37.296 22.225 1.00 26.03 338 CYS A N 1
ATOM 2616 C CA . CYS A 1 338 ? 17.242 36.564 22.604 1.00 26.34 338 CYS A CA 1
ATOM 2617 C C . CYS A 1 338 ? 16.792 36.952 24.016 1.00 26.84 338 CYS A C 1
ATOM 2618 O O . CYS A 1 338 ? 15.595 37.014 24.289 1.00 26.49 338 CYS A O 1
ATOM 2621 N N . GLN A 1 339 ? 17.739 37.235 24.907 1.00 26.69 339 GLN A N 1
ATOM 2622 C CA . GLN A 1 339 ? 17.378 37.646 26.265 1.00 28.05 339 GLN A CA 1
ATOM 2623 C C . GLN A 1 339 ? 16.683 39.005 26.160 1.00 27.93 339 GLN A C 1
ATOM 2624 O O . GLN A 1 339 ? 15.618 39.219 26.723 1.00 27.64 339 GLN A O 1
ATOM 2630 N N . TRP A 1 340 ? 17.301 39.922 25.430 1.00 28.71 340 TRP A N 1
ATOM 2631 C CA . TRP A 1 340 ? 16.741 41.253 25.244 1.00 30.55 340 TRP A CA 1
ATOM 2632 C C . TRP A 1 340 ? 15.355 41.196 24.605 1.00 30.70 340 TRP A C 1
ATOM 2633 O O . TRP A 1 340 ? 14.439 41.918 25.003 1.00 30.22 340 TRP A O 1
ATOM 2644 N N . LEU A 1 341 ? 15.212 40.339 23.603 1.00 30.46 341 LEU A N 1
ATOM 2645 C CA . LEU A 1 341 ? 13.942 40.202 22.902 1.00 31.10 341 LEU A CA 1
ATOM 2646 C C . LEU A 1 341 ? 12.830 39.691 23.816 1.00 31.62 341 LEU A C 1
ATOM 2647 O O . LEU A 1 341 ? 11.699 40.165 23.744 1.00 33.58 341 LEU A O 1
ATOM 2652 N N . THR A 1 342 ? 13.149 38.722 24.670 1.00 31.84 342 THR A N 1
ATOM 2653 C CA . THR A 1 342 ? 12.171 38.157 25.595 1.00 32.18 342 THR A CA 1
ATOM 2654 C C . THR A 1 342 ? 11.743 39.178 26.645 1.00 34.25 342 THR A C 1
ATOM 2655 O O . THR A 1 342 ? 10.562 39.305 26.964 1.00 33.66 342 THR A O 1
ATOM 2659 N N . GLN A 1 343 ? 12.721 39.912 27.162 1.00 37.34 343 GLN A N 1
ATOM 2660 C CA . GLN A 1 343 ? 12.500 40.915 28.196 1.00 40.75 343 GLN A CA 1
ATOM 2661 C C . GLN A 1 343 ? 11.948 42.267 27.739 1.00 41.38 343 GLN A C 1
ATOM 2662 O O . GLN A 1 343 ? 11.118 42.852 28.425 1.00 41.66 343 GLN A O 1
ATOM 2668 N N . GLU A 1 344 ? 12.406 42.763 26.593 1.00 43.04 344 GLU A N 1
ATOM 2669 C CA . GLU A 1 344 ? 11.964 44.065 26.091 1.00 44.60 344 GLU A CA 1
ATOM 2670 C C . GLU A 1 344 ? 10.831 44.056 25.070 1.00 44.35 344 GLU A C 1
ATOM 2671 O O . GLU A 1 344 ? 10.131 45.057 24.914 1.00 44.97 344 GLU A O 1
ATOM 2677 N N . HIS A 1 345 ? 10.653 42.948 24.361 1.00 42.78 345 HIS A N 1
ATOM 2678 C CA . HIS A 1 345 ? 9.595 42.882 23.362 1.00 41.29 345 HIS A CA 1
ATOM 2679 C C . HIS A 1 345 ? 8.660 41.693 23.549 1.00 38.78 345 HIS A C 1
ATOM 2680 O O . HIS A 1 345 ? 7.793 41.432 22.711 1.00 38.16 345 HIS A O 1
ATOM 2687 N N . GLY A 1 346 ? 8.847 40.979 24.654 1.00 35.21 346 GLY A N 1
ATOM 2688 C CA . GLY A 1 346 ? 8.005 39.840 24.975 1.00 32.85 346 GLY A CA 1
ATOM 2689 C C . GLY A 1 346 ? 7.878 38.684 23.997 1.00 31.02 346 GLY A C 1
ATOM 2690 O O . GLY A 1 346 ? 6.807 38.091 23.888 1.00 32.23 346 GLY A O 1
ATOM 2691 N N . VAL A 1 347 ? 8.943 38.358 23.278 1.00 29.06 347 VAL A N 1
ATOM 2692 C CA . VAL A 1 347 ? 8.893 37.232 22.353 1.00 28.31 347 VAL A CA 1
ATOM 2693 C C . VAL A 1 347 ? 10.128 36.375 22.587 1.00 28.15 347 VAL A C 1
ATOM 2694 O O . VAL A 1 347 ? 11.252 36.827 22.381 1.00 28.88 347 VAL A O 1
ATOM 2698 N N . ALA A 1 348 ? 9.921 35.138 23.024 1.00 26.61 348 ALA A N 1
ATOM 2699 C CA . ALA A 1 348 ? 11.043 34.252 23.296 1.00 24.95 348 ALA A CA 1
ATOM 2700 C C . ALA A 1 348 ? 11.515 33.495 22.058 1.00 25.19 348 ALA A C 1
ATOM 2701 O O . ALA A 1 348 ? 10.724 32.893 21.332 1.00 25.22 348 ALA A O 1
ATOM 2703 N N . ALA A 1 349 ? 12.821 33.532 21.831 1.00 24.56 349 ALA A N 1
ATOM 2704 C CA . ALA A 1 349 ? 13.424 32.844 20.705 1.00 23.92 349 ALA A CA 1
ATOM 2705 C C . ALA A 1 349 ? 14.659 32.120 21.218 1.00 24.86 349 ALA A C 1
ATOM 2706 O O . ALA A 1 349 ? 15.087 32.343 22.352 1.00 26.38 349 ALA A O 1
ATOM 2708 N N . ILE A 1 350 ? 15.219 31.250 20.384 1.00 24.23 350 ILE A N 1
ATOM 2709 C CA . ILE A 1 350 ? 16.408 30.486 20.731 1.00 24.18 350 ILE A CA 1
ATOM 2710 C C . ILE A 1 350 ? 17.566 30.889 19.820 1.00 25.01 350 ILE A C 1
ATOM 2711 O O . ILE A 1 350 ? 17.431 30.876 18.602 1.00 25.25 350 ILE A O 1
ATOM 2716 N N . PRO A 1 351 ? 18.716 31.266 20.401 1.00 25.74 351 PRO A N 1
ATOM 2717 C CA . PRO A 1 351 ? 19.859 31.653 19.568 1.00 26.25 351 PRO A CA 1
ATOM 2718 C C . PRO A 1 351 ? 20.364 30.452 18.772 1.00 27.82 351 PRO A C 1
ATOM 2719 O O . PRO A 1 351 ? 20.457 29.347 19.300 1.00 29.68 351 PRO A O 1
ATOM 2723 N N . LEU A 1 352 ? 20.688 30.666 17.504 1.00 27.85 352 LEU A N 1
ATOM 2724 C CA . LEU A 1 352 ? 21.159 29.578 16.657 1.00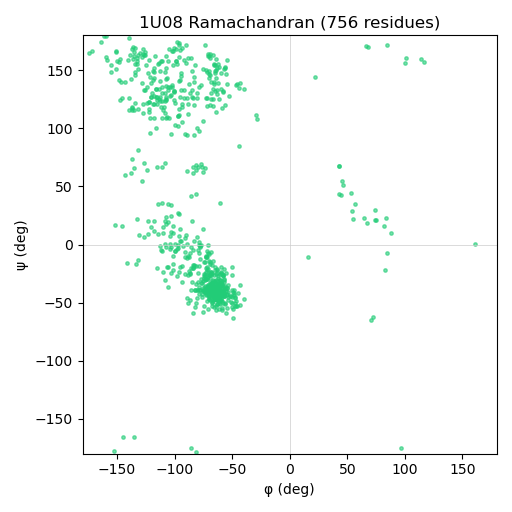 29.51 352 LEU A CA 1
ATOM 2725 C C . LEU A 1 352 ? 22.533 29.068 17.082 1.00 30.18 352 LEU A C 1
ATOM 2726 O O . LEU A 1 352 ? 22.875 27.903 16.842 1.00 29.13 352 LEU A O 1
ATOM 2731 N N . SER A 1 353 ? 23.316 29.935 17.719 1.00 30.77 353 SER A N 1
ATOM 2732 C CA . SER A 1 353 ? 24.658 29.558 18.148 1.00 31.81 353 SER A CA 1
ATOM 2733 C C . SER A 1 353 ? 24.686 28.415 19.161 1.00 32.17 353 SER A C 1
ATOM 2734 O O . SER A 1 353 ? 25.669 27.682 19.224 1.00 34.90 353 SER A O 1
ATOM 2737 N N . VAL A 1 354 ? 23.623 28.243 19.944 1.00 32.51 354 VAL A N 1
ATOM 2738 C CA . VAL A 1 354 ? 23.608 27.160 20.927 1.00 31.94 354 VAL A CA 1
ATOM 2739 C C . VAL A 1 354 ? 23.569 25.801 20.233 1.00 31.59 354 VAL A C 1
ATOM 2740 O O . VAL A 1 354 ? 23.879 24.777 20.844 1.00 31.85 354 VAL A O 1
ATOM 2744 N N . PHE A 1 355 ? 23.187 25.796 18.958 1.00 29.69 355 PHE A N 1
ATOM 2745 C CA . PHE A 1 355 ? 23.120 24.562 18.173 1.00 29.23 355 PHE A CA 1
ATOM 2746 C C . PHE A 1 355 ? 24.445 24.256 17.467 1.00 28.79 355 PHE A C 1
ATOM 2747 O O . PHE A 1 355 ? 24.560 23.256 16.751 1.00 26.40 355 PHE A O 1
ATOM 2755 N N . CYS A 1 356 ? 25.442 25.114 17.668 1.00 29.68 356 CYS A N 1
ATOM 2756 C CA . CYS A 1 356 ? 26.739 24.936 17.015 1.00 31.90 356 CYS A CA 1
ATOM 2757 C C . CYS A 1 356 ? 27.880 24.690 17.993 1.00 33.14 356 CYS A C 1
ATOM 2758 O O . CYS A 1 356 ? 28.013 25.388 18.997 1.00 33.61 356 CYS A O 1
ATOM 2761 N N . ALA A 1 357 ? 28.707 23.697 17.688 1.00 34.24 357 ALA A N 1
ATOM 2762 C CA . ALA A 1 357 ? 29.834 23.368 18.549 1.00 36.17 357 ALA A CA 1
ATOM 2763 C C . ALA A 1 357 ? 30.890 24.461 18.452 1.00 37.51 357 ALA A C 1
ATOM 2764 O O . ALA A 1 357 ? 31.526 24.812 19.444 1.00 38.07 357 ALA A O 1
ATOM 2766 N N . ASP A 1 358 ? 31.059 25.006 17.253 1.00 38.79 358 ASP A N 1
ATOM 2767 C CA . ASP A 1 358 ? 32.043 26.051 17.029 1.00 39.86 358 ASP A CA 1
ATOM 2768 C C . ASP A 1 358 ? 31.374 27.409 16.836 1.00 39.80 358 ASP A C 1
ATOM 2769 O O . ASP A 1 358 ? 30.179 27.484 16.557 1.00 39.42 358 ASP A O 1
ATOM 2774 N N . PRO A 1 359 ? 32.141 28.505 16.992 1.00 39.64 359 PRO A N 1
ATOM 2775 C CA . PRO A 1 359 ? 31.601 29.856 16.827 1.00 37.89 359 PRO A CA 1
ATOM 2776 C C . PRO A 1 359 ? 30.744 29.992 15.571 1.00 36.66 359 PRO A C 1
ATOM 2777 O O . PRO A 1 359 ? 31.080 29.469 14.509 1.00 34.89 359 PRO A O 1
ATOM 2781 N N . PHE A 1 360 ? 29.623 30.687 15.716 1.00 35.92 360 PHE A N 1
ATOM 2782 C CA . PHE A 1 360 ? 28.695 30.914 14.619 1.00 35.59 360 PHE A CA 1
ATOM 2783 C C . PHE A 1 360 ? 28.601 32.435 14.488 1.00 35.95 360 PHE A C 1
ATOM 2784 O O . PHE A 1 360 ? 27.851 33.085 15.216 1.00 36.03 360 PHE A O 1
ATOM 2792 N N . PRO A 1 361 ? 29.388 33.022 13.572 1.00 38.01 361 PRO A N 1
ATOM 2793 C CA . PRO A 1 361 ? 29.410 34.472 13.342 1.00 40.05 361 PRO A CA 1
ATOM 2794 C C . PRO A 1 361 ? 28.192 34.951 12.559 1.00 41.20 361 PRO A C 1
ATOM 2795 O O . PRO A 1 361 ? 28.314 35.395 11.415 1.00 41.78 361 PRO A O 1
ATOM 2799 N N . HIS A 1 362 ? 27.018 34.857 13.170 1.00 40.40 362 HIS A N 1
ATOM 2800 C CA . HIS A 1 362 ? 25.802 35.282 12.500 1.00 38.98 362 HIS A CA 1
ATOM 2801 C C . HIS A 1 362 ? 24.798 35.772 13.518 1.00 38.22 362 HIS A C 1
ATOM 2802 O O . HIS A 1 362 ? 24.875 35.428 14.696 1.00 38.74 362 HIS A O 1
ATOM 2809 N N . LYS A 1 363 ? 23.861 36.590 13.060 1.00 35.64 363 LYS A N 1
ATOM 2810 C CA . LYS A 1 363 ? 22.826 37.110 13.932 1.00 34.44 363 LYS A CA 1
ATOM 2811 C C . LYS A 1 363 ? 21.512 36.431 13.556 1.00 33.87 363 LYS A C 1
ATOM 2812 O O . LYS A 1 363 ? 20.606 37.046 12.990 1.00 34.08 363 LYS A O 1
ATOM 2818 N N . LEU A 1 364 ? 21.434 35.140 13.873 1.00 32.41 364 LEU A N 1
ATOM 2819 C CA . LEU A 1 364 ? 20.263 34.319 13.584 1.00 30.38 364 LEU A CA 1
ATOM 2820 C C . LEU A 1 364 ? 19.634 33.715 14.843 1.00 29.77 364 LEU A C 1
ATOM 2821 O O . LEU A 1 364 ? 20.335 33.270 15.759 1.00 29.05 364 LEU A O 1
ATOM 2826 N N . ILE A 1 365 ? 18.307 33.713 14.880 1.00 26.25 365 ILE A N 1
ATOM 2827 C CA . ILE A 1 365 ? 17.575 33.133 15.992 1.00 26.30 365 ILE A CA 1
ATOM 2828 C C . ILE A 1 365 ? 16.486 32.227 15.432 1.00 27.62 365 ILE A C 1
ATOM 2829 O O . ILE A 1 365 ? 15.987 32.453 14.325 1.00 28.86 365 ILE A O 1
ATOM 2834 N N . ARG A 1 366 ? 16.125 31.197 16.193 1.00 26.63 366 ARG A N 1
ATOM 2835 C CA . ARG A 1 366 ? 15.113 30.236 15.758 1.00 25.28 366 ARG A CA 1
ATOM 2836 C C . ARG A 1 366 ? 13.767 30.436 16.458 1.00 25.60 366 ARG A C 1
ATOM 2837 O O . ARG A 1 366 ? 13.688 30.492 17.686 1.00 25.59 366 ARG A O 1
ATOM 2845 N N . LEU A 1 367 ? 12.708 30.549 15.667 1.00 24.87 367 LEU A N 1
ATOM 2846 C CA . LEU A 1 367 ? 11.365 30.713 16.213 1.00 26.05 367 LEU A CA 1
ATOM 2847 C C . LEU A 1 367 ? 10.587 29.448 15.887 1.00 25.94 367 LEU A C 1
ATOM 2848 O O . LEU A 1 367 ? 10.849 28.799 14.878 1.00 27.94 367 LEU A O 1
ATOM 2853 N N . CYS A 1 368 ? 9.640 29.085 16.739 1.00 26.58 368 CYS A N 1
ATOM 2854 C CA . CYS A 1 368 ? 8.824 27.904 16.483 1.00 24.48 368 CYS A CA 1
ATOM 2855 C C . CYS A 1 368 ? 7.415 28.397 16.223 1.00 22.95 368 CYS A C 1
ATOM 2856 O O . CYS A 1 368 ? 6.843 29.104 17.050 1.00 22.74 368 CYS A O 1
ATOM 2859 N N . PHE A 1 369 ? 6.860 28.049 15.068 1.00 22.50 369 PHE A N 1
ATOM 2860 C CA . PHE A 1 369 ? 5.511 28.482 14.762 1.00 22.52 369 PHE A CA 1
ATOM 2861 C C . PHE A 1 369 ? 4.461 27.394 14.972 1.00 22.71 369 PHE A C 1
ATOM 2862 O O . PHE A 1 369 ? 3.333 27.513 14.501 1.00 22.83 369 PHE A O 1
ATOM 2870 N N . ALA A 1 370 ? 4.828 26.334 15.691 1.00 23.84 370 ALA A N 1
ATOM 2871 C CA . ALA A 1 370 ? 3.865 25.274 15.991 1.00 24.28 370 ALA A CA 1
ATOM 2872 C C . ALA A 1 370 ? 3.069 25.807 17.182 1.00 25.78 370 ALA A C 1
ATOM 2873 O O . ALA A 1 370 ? 3.180 25.315 18.306 1.00 26.93 370 ALA A O 1
ATOM 2875 N N . LYS A 1 371 ? 2.277 26.837 16.927 1.00 26.67 371 LYS A N 1
ATOM 2876 C CA . LYS A 1 371 ? 1.486 27.453 17.970 1.00 27.54 371 LYS A CA 1
ATOM 2877 C C . LYS A 1 371 ? 0.095 27.787 17.466 1.00 28.66 371 LYS A C 1
ATOM 2878 O O . LYS A 1 371 ? -0.154 27.838 16.258 1.00 28.83 371 LYS A O 1
ATOM 2884 N N . LYS A 1 372 ? -0.809 28.024 18.409 1.00 29.96 372 LYS A N 1
ATOM 2885 C CA . LYS A 1 372 ? -2.173 28.388 18.078 1.00 31.92 372 LYS A CA 1
ATOM 2886 C C . LYS A 1 372 ? -2.116 29.702 17.317 1.00 32.92 372 LYS A C 1
ATOM 2887 O O . LYS A 1 372 ? -1.161 30.471 17.465 1.00 32.43 372 LYS A O 1
ATOM 2893 N N . GLU A 1 373 ? -3.137 29.948 16.503 1.00 34.00 373 GLU A N 1
ATOM 2894 C CA . GLU A 1 373 ? -3.224 31.170 15.719 1.00 33.64 373 GLU A CA 1
ATOM 2895 C C . GLU A 1 373 ? -3.092 32.379 16.640 1.00 32.67 373 GLU A C 1
ATOM 2896 O O . GLU A 1 373 ? -2.375 33.329 16.330 1.00 31.59 373 GLU A O 1
ATOM 2902 N N . SER A 1 374 ? -3.777 32.329 17.781 1.00 31.60 374 SER A N 1
ATOM 2903 C CA . SER A 1 374 ? -3.751 33.428 18.736 1.00 30.75 374 SER A CA 1
ATOM 2904 C C . SER A 1 374 ? -2.348 33.700 19.272 1.00 31.27 374 SER A C 1
ATOM 2905 O O . SER A 1 374 ? -1.991 34.853 19.530 1.00 33.14 374 SER A O 1
ATOM 2908 N N . THR A 1 375 ? -1.558 32.642 19.439 1.00 30.84 375 THR A N 1
ATOM 2909 C CA . THR A 1 375 ? -0.184 32.776 19.921 1.00 29.61 375 THR A CA 1
ATOM 2910 C C . THR A 1 375 ? 0.678 33.429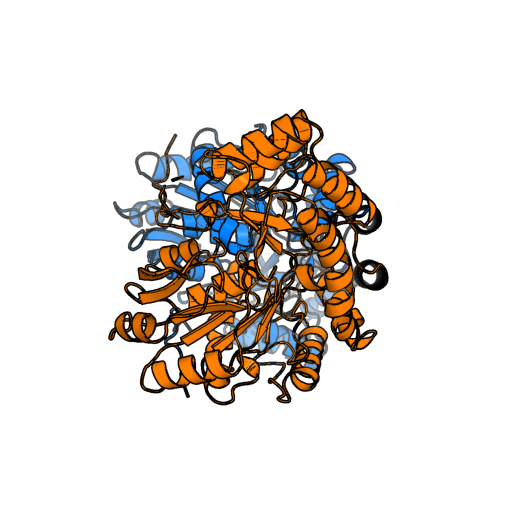 18.832 1.00 29.78 375 THR A C 1
ATOM 2911 O O . THR A 1 375 ? 1.461 34.338 19.110 1.00 29.23 375 THR A O 1
ATOM 2915 N N . LEU A 1 376 ? 0.522 32.958 17.594 1.00 28.55 376 LEU A N 1
ATOM 2916 C CA . LEU A 1 376 ? 1.278 33.480 16.456 1.00 29.12 376 LEU A CA 1
ATOM 2917 C C . LEU A 1 376 ? 0.905 34.922 16.124 1.00 30.40 376 LEU A C 1
ATOM 2918 O O . LEU A 1 376 ? 1.753 35.712 15.717 1.00 31.32 376 LEU A O 1
ATOM 2923 N N . LEU A 1 377 ? -0.367 35.266 16.284 1.00 31.90 377 LEU A N 1
ATOM 2924 C CA . LEU A 1 377 ? -0.797 36.630 16.009 1.00 32.25 377 LEU A CA 1
ATOM 2925 C C . LEU A 1 377 ? -0.217 37.577 17.057 1.00 33.23 377 LEU A C 1
ATOM 2926 O O . LEU A 1 377 ? 0.226 38.674 16.728 1.00 32.62 377 LEU A O 1
ATOM 2931 N N . ALA A 1 378 ? -0.207 37.143 18.316 1.00 33.11 378 ALA A N 1
ATOM 2932 C CA . ALA A 1 378 ? 0.324 37.966 19.398 1.00 33.07 378 ALA A CA 1
ATOM 2933 C C . ALA A 1 378 ? 1.814 38.200 19.205 1.00 33.63 378 ALA A C 1
ATOM 2934 O O . ALA A 1 378 ? 2.316 39.310 19.422 1.00 31.83 378 ALA A O 1
ATOM 2936 N N . ALA A 1 379 ? 2.527 37.152 18.799 1.00 35.35 379 ALA A N 1
ATOM 2937 C CA . ALA A 1 379 ? 3.964 37.274 18.574 1.00 35.20 379 ALA A CA 1
ATOM 2938 C C . ALA A 1 379 ? 4.180 38.204 17.386 1.00 35.82 379 ALA A C 1
ATOM 2939 O O . ALA A 1 379 ? 5.030 39.095 17.428 1.00 34.01 379 ALA A O 1
ATOM 2941 N N . ALA A 1 380 ? 3.391 37.993 16.336 1.00 36.82 380 ALA A N 1
ATOM 2942 C CA . ALA A 1 380 ? 3.475 38.797 15.120 1.00 39.29 380 ALA A CA 1
ATOM 2943 C C . ALA A 1 380 ? 3.347 40.291 15.415 1.00 40.04 380 ALA A C 1
ATOM 2944 O O . ALA A 1 380 ? 4.079 41.105 14.859 1.00 40.50 380 ALA A O 1
ATOM 2946 N N . GLU A 1 381 ? 2.416 40.640 16.294 1.00 41.49 381 GLU A N 1
ATOM 2947 C CA . GLU A 1 381 ? 2.180 42.027 16.660 1.00 43.22 381 GLU A CA 1
ATOM 2948 C C . GLU A 1 381 ? 3.361 42.622 17.420 1.00 43.16 381 GLU A C 1
ATOM 2949 O O . GLU A 1 381 ? 3.620 43.822 17.338 1.00 44.05 381 GLU A O 1
ATOM 2955 N N . ARG A 1 382 ? 4.082 41.787 18.160 1.00 42.07 382 ARG A N 1
ATOM 2956 C CA . ARG A 1 382 ? 5.228 42.265 18.924 1.00 41.05 382 ARG A CA 1
ATOM 2957 C C . ARG A 1 382 ? 6.480 42.378 18.066 1.00 40.87 382 ARG A C 1
ATOM 2958 O O . ARG A 1 382 ? 7.255 43.317 18.214 1.00 40.49 382 ARG A O 1
ATOM 2966 N N . LEU A 1 383 ? 6.672 41.417 17.173 1.00 42.03 383 LEU A N 1
ATOM 2967 C CA . LEU A 1 383 ? 7.827 41.419 16.289 1.00 44.36 383 LEU A CA 1
ATOM 2968 C C . LEU A 1 383 ? 7.739 42.632 15.357 1.00 47.67 383 LEU A C 1
ATOM 2969 O O . LEU A 1 383 ? 8.737 43.060 1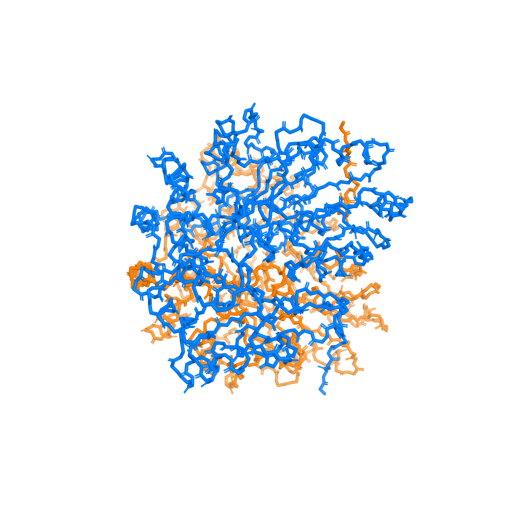4.778 1.00 46.65 383 LEU A O 1
ATOM 2974 N N . ARG A 1 384 ? 6.528 43.173 15.237 1.00 51.94 384 ARG A N 1
ATOM 2975 C CA . ARG A 1 384 ? 6.225 44.346 14.409 1.00 56.30 384 ARG A CA 1
ATOM 2976 C C . ARG A 1 384 ? 6.948 45.608 14.874 1.00 58.24 384 ARG A C 1
ATOM 2977 O O . ARG A 1 384 ? 7.348 46.446 14.066 1.00 59.26 384 ARG A O 1
ATOM 2985 N N . GLN A 1 385 ? 7.089 45.741 16.187 1.00 60.54 385 GLN A N 1
ATOM 2986 C CA . GLN A 1 385 ? 7.717 46.908 16.792 1.00 62.67 385 GLN A CA 1
ATOM 2987 C C . GLN A 1 385 ? 9.233 47.036 16.598 1.00 62.36 385 GLN A C 1
ATOM 2988 O O . GLN A 1 385 ? 9.839 48.000 17.070 1.00 63.03 385 GLN A O 1
ATOM 2994 N N . LEU A 1 386 ? 9.844 46.079 15.902 1.00 62.13 386 LEU A N 1
ATOM 2995 C CA . LEU A 1 386 ? 11.289 46.116 15.659 1.00 61.60 386 LEU A CA 1
ATOM 2996 C C . LEU A 1 386 ? 11.646 46.642 14.269 1.00 61.44 386 LEU A C 1
ATOM 2997 O O . LEU A 1 386 ? 12.511 47.543 14.178 1.00 61.12 386 LEU A O 1
ATOM 3003 N N . PRO B 1 5 ? 24.400 -4.412 -0.544 1.00 67.98 5 PRO B N 1
ATOM 3004 C CA . PRO B 1 5 ? 24.089 -4.593 0.875 1.00 66.76 5 PRO B CA 1
ATOM 3005 C C . PRO B 1 5 ? 25.208 -4.764 1.887 1.00 65.50 5 PRO B C 1
ATOM 3006 O O . PRO B 1 5 ? 25.842 -5.815 2.007 1.00 66.34 5 PRO B O 1
ATOM 3010 N N . LEU B 1 6 ? 25.394 -3.668 2.613 1.00 62.81 6 LEU B N 1
ATOM 3011 C CA . LEU B 1 6 ? 26.392 -3.538 3.641 1.00 60.52 6 LEU B CA 1
ATOM 3012 C C . LEU B 1 6 ? 25.873 -4.115 4.967 1.00 58.69 6 LEU B C 1
ATOM 3013 O O . LEU B 1 6 ? 24.810 -3.722 5.453 1.00 57.62 6 LEU B O 1
ATOM 3018 N N . ILE B 1 7 ? 26.643 -5.029 5.552 1.00 57.21 7 ILE B N 1
ATOM 3019 C CA . ILE B 1 7 ? 26.271 -5.675 6.810 1.00 55.49 7 ILE B CA 1
ATOM 3020 C C . ILE B 1 7 ? 27.074 -5.226 8.047 1.00 54.11 7 ILE B C 1
ATOM 3021 O O . ILE B 1 7 ? 28.301 -5.330 8.082 1.00 53.51 7 ILE B O 1
ATOM 3026 N N . PRO B 1 8 ? 26.377 -4.749 9.097 1.00 52.70 8 PRO B N 1
ATOM 3027 C CA . PRO B 1 8 ? 27.044 -4.296 10.326 1.00 52.77 8 PRO B CA 1
ATOM 3028 C C . PRO B 1 8 ? 27.646 -5.447 11.130 1.00 53.43 8 PRO B C 1
ATOM 3029 O O . PRO B 1 8 ? 27.101 -6.555 11.151 1.00 54.59 8 PRO B O 1
ATOM 3033 N N . GLN B 1 9 ? 28.766 -5.176 11.794 1.00 53.25 9 GLN B N 1
ATOM 3034 C CA . GLN B 1 9 ? 29.436 -6.168 12.632 1.00 52.91 9 GLN B CA 1
ATOM 3035 C C . GLN B 1 9 ? 28.915 -5.980 14.051 1.00 50.70 9 GLN B C 1
ATOM 3036 O O . GLN B 1 9 ? 29.288 -5.026 14.733 1.00 50.95 9 GLN B O 1
ATOM 3042 N N . SER B 1 10 ? 28.053 -6.894 14.485 1.00 47.70 10 SER B N 1
ATOM 3043 C CA . SER B 1 10 ? 27.443 -6.825 15.809 1.00 45.40 10 SER B CA 1
ATOM 3044 C C . SER B 1 10 ? 28.406 -6.530 16.948 1.00 43.87 10 SER B C 1
ATOM 3045 O O . SER B 1 10 ? 29.505 -7.079 17.010 1.00 43.80 10 SER B O 1
ATOM 3048 N N . LYS B 1 11 ? 27.978 -5.653 17.849 1.00 42.83 11 LYS B N 1
ATOM 3049 C CA . LYS B 1 11 ? 28.774 -5.284 19.011 1.00 43.35 11 LYS B CA 1
ATOM 3050 C C . LYS B 1 11 ? 28.398 -6.178 20.192 1.00 44.08 11 LYS B C 1
ATOM 3051 O O . LYS B 1 11 ? 28.970 -6.066 21.276 1.00 44.56 11 LYS B O 1
ATOM 3057 N N . LEU B 1 12 ? 27.434 -7.065 19.955 1.00 46.00 12 LEU B N 1
ATOM 3058 C CA . LEU B 1 12 ? 26.927 -8.003 20.956 1.00 49.42 12 LEU B CA 1
ATOM 3059 C C . LEU B 1 12 ? 26.687 -9.409 20.421 1.00 51.78 12 LEU B C 1
ATOM 3060 O O . LEU B 1 12 ? 25.551 -9.856 20.352 1.00 53.09 12 LEU B O 1
ATOM 3065 N N . PRO B 1 13 ? 27.738 -10.093 19.942 1.00 54.46 13 PRO B N 1
ATOM 3066 C CA . PRO B 1 13 ? 27.640 -11.449 19.417 1.00 56.50 13 PRO B CA 1
ATOM 3067 C C . PRO B 1 13 ? 26.817 -12.421 20.219 1.00 57.10 13 PRO B C 1
ATOM 3068 O O . PRO B 1 13 ? 26.359 -13.415 19.641 1.00 58.06 13 PRO B O 1
ATOM 3072 N N . THR B 1 18 ? 15.495 -16.482 22.223 1.00 92.19 18 THR B N 1
ATOM 3073 C CA . THR B 1 18 ? 14.222 -16.705 21.553 1.00 92.84 18 THR B CA 1
ATOM 3074 C C . THR B 1 18 ? 13.364 -17.684 22.357 1.00 93.51 18 THR B C 1
ATOM 3075 O O . THR B 1 18 ? 12.243 -18.014 21.962 1.00 93.75 18 THR B O 1
ATOM 3079 N N . ILE B 1 19 ? 13.892 -18.136 23.492 1.00 93.62 19 ILE B N 1
ATOM 3080 C CA . ILE B 1 19 ? 13.191 -19.086 24.361 1.00 93.37 19 ILE B CA 1
ATOM 3081 C C . ILE B 1 19 ? 11.752 -18.678 24.668 1.00 93.66 19 ILE B C 1
ATOM 3082 O O . ILE B 1 19 ? 10.804 -19.383 24.315 1.00 93.72 19 ILE B O 1
ATOM 3087 N N . PHE B 1 20 ? 11.608 -17.539 25.337 1.00 93.65 20 PHE B N 1
ATOM 3088 C CA . PHE B 1 20 ? 10.308 -17.004 25.728 1.00 93.54 20 PHE B CA 1
ATOM 3089 C C . PHE B 1 20 ? 9.289 -16.942 24.584 1.00 94.26 20 PHE B C 1
ATOM 3090 O O . PHE B 1 20 ? 8.082 -16.867 24.823 1.00 94.24 20 PHE B O 1
ATOM 3098 N N . THR B 1 21 ? 9.779 -16.984 23.348 1.00 95.07 21 THR B N 1
ATOM 3099 C CA . THR B 1 21 ? 8.921 -16.931 22.165 1.00 95.66 21 THR B CA 1
ATOM 3100 C C . THR B 1 21 ? 8.510 -18.329 21.687 1.00 96.35 21 THR B C 1
ATOM 3101 O O . THR B 1 21 ? 7.475 -18.495 21.038 1.00 96.13 21 THR B O 1
ATOM 3105 N N . GLN B 1 22 ? 9.333 -19.327 22.002 1.00 97.26 22 GLN B N 1
ATOM 3106 C CA . GLN B 1 22 ? 9.055 -20.716 21.634 1.00 97.93 22 GLN B CA 1
ATOM 3107 C C . GLN B 1 22 ? 7.887 -21.204 22.497 1.00 97.88 22 GLN B C 1
ATOM 3108 O O . GLN B 1 22 ? 6.859 -21.645 21.980 1.00 97.58 22 GLN B O 1
ATOM 3114 N N . MET B 1 23 ? 8.060 -21.096 23.814 1.00 97.85 23 MET B N 1
ATOM 3115 C CA . MET B 1 23 ? 7.059 -21.503 24.801 1.00 98.03 23 MET B CA 1
ATOM 3116 C C . MET B 1 23 ? 5.648 -20.990 24.502 1.00 97.91 23 MET B C 1
ATOM 3117 O O . MET B 1 23 ? 4.676 -21.738 24.603 1.00 97.89 23 MET B O 1
ATOM 3122 N N . SER B 1 24 ? 5.538 -19.713 24.144 1.00 97.67 24 SER B N 1
ATOM 3123 C CA . SER B 1 24 ? 4.240 -19.114 23.845 1.00 97.52 24 SER B CA 1
ATOM 3124 C C . SER B 1 24 ? 3.674 -19.621 22.521 1.00 97.36 24 SER B C 1
ATOM 3125 O O . SER B 1 24 ? 2.465 -19.556 22.283 1.00 97.32 24 SER B O 1
ATOM 3128 N N . ALA B 1 25 ? 4.558 -20.123 21.664 1.00 97.07 25 ALA B N 1
ATOM 3129 C CA . ALA B 1 25 ? 4.153 -20.665 20.374 1.00 96.77 25 ALA B CA 1
ATOM 3130 C C . ALA B 1 25 ? 3.761 -22.125 20.587 1.00 96.65 25 ALA B C 1
ATOM 3131 O O . ALA B 1 25 ? 2.794 -22.611 19.999 1.00 96.94 25 ALA B O 1
ATOM 3133 N N . LEU B 1 26 ? 4.518 -22.813 21.441 1.00 96.18 26 LEU B N 1
ATOM 3134 C CA . LEU B 1 26 ? 4.257 -24.216 21.753 1.00 95.46 26 LEU B CA 1
ATOM 3135 C C . LEU B 1 26 ? 3.026 -24.279 22.658 1.00 95.08 26 LEU B C 1
ATOM 3136 O O . LEU B 1 26 ? 2.208 -25.193 22.548 1.00 94.98 26 LEU B O 1
ATOM 3141 N N . ALA B 1 27 ? 2.902 -23.296 23.547 1.00 94.61 27 ALA B N 1
ATOM 3142 C CA . ALA B 1 27 ? 1.771 -23.224 24.466 1.00 94.54 27 ALA B CA 1
ATOM 3143 C C . ALA B 1 27 ? 0.499 -22.906 23.690 1.00 94.67 27 ALA B C 1
ATOM 3144 O O . ALA B 1 27 ? -0.599 -23.291 24.095 1.00 94.81 27 ALA B O 1
ATOM 3146 N N . GLN B 1 28 ? 0.655 -22.198 22.576 1.00 94.46 28 GLN B N 1
ATOM 3147 C CA . GLN B 1 28 ? -0.479 -21.832 21.741 1.00 94.12 28 GLN B CA 1
ATOM 3148 C C . GLN B 1 28 ? -0.860 -23.023 20.857 1.00 93.41 28 GLN B C 1
ATOM 3149 O O . GLN B 1 28 ? -2.036 -23.382 20.751 1.00 93.42 28 GLN B O 1
ATOM 3155 N N . GLN B 1 29 ? 0.147 -23.648 20.251 1.00 92.27 29 GLN B N 1
ATOM 3156 C CA . GLN B 1 29 ? -0.061 -24.798 19.374 1.00 91.18 29 GLN B CA 1
ATOM 3157 C C . GLN B 1 29 ? -0.610 -26.021 20.104 1.00 89.78 29 GLN B C 1
ATOM 3158 O O . GLN B 1 29 ? -1.202 -26.905 19.482 1.00 89.65 29 GLN B O 1
ATOM 3164 N N . HIS B 1 30 ? -0.409 -26.077 21.419 1.00 87.86 30 HIS B N 1
ATOM 3165 C CA . HIS B 1 30 ? -0.887 -27.209 22.212 1.00 85.21 30 HIS B CA 1
ATOM 3166 C C . HIS B 1 30 ? -1.867 -26.809 23.314 1.00 81.87 30 HIS B C 1
ATOM 3167 O O . HIS B 1 30 ? -2.145 -27.596 24.222 1.00 81.54 30 HIS B O 1
ATOM 3174 N N . GLN B 1 31 ? -2.393 -25.591 23.230 1.00 77.72 31 GLN B N 1
ATOM 3175 C CA . GLN B 1 31 ? -3.338 -25.092 24.226 1.00 73.60 31 GLN B CA 1
ATOM 3176 C C . GLN B 1 31 ? -2.884 -25.372 25.656 1.00 69.77 31 GLN B C 1
ATOM 3177 O O . GLN B 1 31 ? -3.639 -25.915 26.463 1.00 69.79 31 GLN B O 1
ATOM 3183 N N . ALA B 1 32 ? -1.648 -24.990 25.963 1.00 64.85 32 ALA B N 1
ATOM 3184 C CA . ALA B 1 32 ? -1.078 -25.201 27.288 1.00 58.93 32 ALA B CA 1
ATOM 3185 C C . ALA B 1 32 ? -1.264 -23.975 28.178 1.00 55.61 32 ALA B C 1
ATOM 3186 O O . ALA B 1 32 ? -1.223 -22.838 27.703 1.00 53.68 32 ALA B O 1
ATOM 3188 N N . ILE B 1 33 ? -1.474 -24.209 29.470 1.00 51.63 33 ILE B N 1
ATOM 3189 C CA . ILE B 1 33 ? -1.648 -23.110 30.409 1.00 48.91 33 ILE B CA 1
ATOM 3190 C C . ILE B 1 33 ? -0.324 -22.359 30.497 1.00 47.79 33 ILE B C 1
ATOM 3191 O O . ILE B 1 33 ? 0.700 -22.929 30.876 1.00 48.24 33 ILE B O 1
ATOM 3196 N N . ASN B 1 34 ? -0.350 -21.082 30.133 1.00 46.30 34 ASN B N 1
ATOM 3197 C CA . ASN B 1 34 ? 0.847 -20.253 30.150 1.00 45.24 34 ASN B CA 1
ATOM 3198 C C . ASN B 1 34 ? 1.290 -19.801 31.540 1.00 42.72 34 ASN B C 1
ATOM 3199 O O . ASN B 1 34 ? 0.674 -18.933 32.160 1.00 42.13 34 ASN B O 1
ATOM 3204 N N . LEU B 1 35 ? 2.371 -20.405 32.019 1.00 39.40 35 LEU B N 1
ATOM 3205 C CA . LEU B 1 35 ? 2.934 -20.073 33.319 1.00 36.80 35 LEU B CA 1
ATOM 3206 C C . LEU B 1 35 ? 4.382 -19.659 33.098 1.00 36.05 35 LEU B C 1
ATOM 3207 O O . LEU B 1 35 ? 5.140 -19.481 34.050 1.00 34.08 35 LEU B O 1
ATOM 3212 N N . SER B 1 36 ? 4.755 -19.511 31.827 1.00 35.16 36 SER B N 1
ATOM 3213 C CA . SER B 1 36 ? 6.115 -19.130 31.466 1.00 36.13 36 SER B CA 1
ATOM 3214 C C . SER B 1 36 ? 6.296 -17.621 31.400 1.00 35.77 36 SER B C 1
ATOM 3215 O O . SER B 1 36 ? 7.264 -17.088 31.940 1.00 36.26 36 SER B O 1
ATOM 3218 N N . GLN B 1 37 ? 5.364 -16.929 30.754 1.00 35.86 37 GLN B N 1
ATOM 3219 C CA . GLN B 1 37 ? 5.463 -15.478 30.640 1.00 36.60 37 GLN B CA 1
ATOM 3220 C C . GLN B 1 37 ? 5.450 -14.779 32.003 1.00 35.02 37 GLN B C 1
ATOM 3221 O O . GLN B 1 37 ? 4.541 -14.973 32.812 1.00 36.01 37 GLN B O 1
ATOM 3227 N N . GLY B 1 38 ? 6.479 -13.968 32.242 1.00 33.77 38 GLY B N 1
ATOM 3228 C CA . GLY B 1 38 ? 6.619 -13.264 33.507 1.00 31.92 38 GLY B CA 1
ATOM 3229 C C . GLY B 1 38 ? 5.826 -11.986 33.706 1.00 31.89 38 GLY B C 1
ATOM 3230 O O . GLY B 1 38 ? 6.353 -10.999 34.212 1.00 32.76 38 GLY B O 1
ATOM 3231 N N . PHE B 1 39 ? 4.561 -11.999 33.299 1.00 30.94 39 PHE B N 1
ATOM 3232 C CA . PHE B 1 39 ? 3.686 -10.849 33.470 1.00 28.56 39 PHE B CA 1
ATOM 3233 C C . PHE B 1 39 ? 2.254 -11.352 33.665 1.00 27.57 39 PHE B C 1
ATOM 3234 O O . PHE B 1 39 ? 1.920 -12.466 33.256 1.00 29.00 39 PHE B O 1
ATOM 3242 N N . PRO B 1 40 ? 1.390 -10.541 34.299 1.00 26.15 40 PRO B N 1
ATOM 3243 C CA . PRO B 1 40 ? 0.004 -10.952 34.547 1.00 26.75 40 PRO B CA 1
ATOM 3244 C C . PRO B 1 40 ? -0.854 -11.174 33.310 1.00 27.16 40 PRO B C 1
ATOM 3245 O O . PRO B 1 40 ? -0.545 -10.683 32.224 1.00 27.69 40 PRO B O 1
ATOM 3249 N N . ASP B 1 41 ? -1.929 -11.931 33.487 1.00 26.93 41 ASP B N 1
ATOM 3250 C CA . ASP B 1 41 ? -2.865 -12.188 32.407 1.00 28.56 41 ASP B CA 1
ATOM 3251 C C . ASP B 1 41 ? -4.195 -11.611 32.850 1.00 28.26 41 ASP B C 1
ATOM 3252 O O . ASP B 1 41 ? -5.250 -11.989 32.355 1.00 27.66 41 ASP B O 1
ATOM 3257 N N . PHE B 1 42 ? -4.111 -10.702 33.819 1.00 28.98 42 PHE B N 1
ATOM 3258 C CA . PHE B 1 42 ? -5.257 -9.967 34.332 1.00 30.91 42 PHE B CA 1
ATOM 3259 C C . PHE B 1 42 ? -4.829 -8.500 34.228 1.00 33.27 42 PHE B C 1
ATOM 3260 O O . PHE B 1 42 ? -3.649 -8.205 34.060 1.00 33.89 42 PHE B O 1
ATOM 3268 N N . ASP B 1 43 ? -5.773 -7.577 34.312 1.00 35.78 43 ASP B N 1
ATOM 3269 C CA . ASP B 1 43 ? -5.428 -6.171 34.160 1.00 37.40 43 ASP B CA 1
ATOM 3270 C C . ASP B 1 43 ? -5.209 -5.393 35.460 1.00 37.17 43 ASP B C 1
ATOM 3271 O O . ASP B 1 43 ? -5.476 -5.892 36.553 1.00 39.20 43 ASP B O 1
ATOM 3276 N N . GLY B 1 44 ? -4.723 -4.161 35.316 1.00 36.77 44 GLY B N 1
ATOM 3277 C CA . GLY B 1 44 ? -4.455 -3.304 36.458 1.00 34.35 44 GLY B CA 1
ATOM 3278 C C . GLY B 1 44 ? -5.641 -2.495 36.955 1.00 33.51 44 GLY B C 1
ATOM 3279 O O . GLY B 1 44 ? -6.756 -2.644 36.451 1.00 33.73 44 GLY B O 1
ATOM 3280 N N . PRO B 1 45 ? -5.427 -1.614 37.947 1.00 32.67 45 PRO B N 1
ATOM 3281 C CA . PRO B 1 45 ? -6.485 -0.774 38.524 1.00 32.82 45 PRO B CA 1
ATOM 3282 C C . PRO B 1 45 ? -7.056 0.169 37.474 1.00 32.28 45 PRO B C 1
ATOM 3283 O O . PRO B 1 45 ? -6.296 0.812 36.762 1.00 30.27 45 PRO B O 1
ATOM 3287 N N . ARG B 1 46 ? -8.376 0.273 37.368 1.00 33.35 46 ARG B N 1
ATOM 3288 C CA . ARG B 1 46 ? -8.902 1.188 36.366 1.00 36.46 46 ARG B CA 1
ATOM 3289 C C . ARG B 1 46 ? -8.830 2.637 36.815 1.00 33.55 46 ARG B C 1
ATOM 3290 O O . ARG B 1 46 ? -9.006 3.539 36.003 1.00 33.19 46 ARG B O 1
ATOM 3298 N N . TYR B 1 47 ? -8.564 2.871 38.097 1.00 31.03 47 TYR B N 1
ATOM 3299 C CA . TYR B 1 47 ? -8.441 4.247 38.561 1.00 29.90 47 TYR B CA 1
ATOM 3300 C C . TYR B 1 47 ? -7.240 4.849 37.829 1.00 29.32 47 TYR B C 1
ATOM 3301 O O . TYR B 1 47 ? -7.280 5.988 37.361 1.00 27.98 47 TYR B O 1
ATOM 3310 N N . LEU B 1 48 ? -6.177 4.057 37.726 1.00 28.97 48 LEU B N 1
ATOM 3311 C CA . LEU B 1 48 ? -4.963 4.471 37.042 1.00 28.18 48 LEU B CA 1
ATOM 3312 C C . LEU B 1 48 ? -5.286 4.679 35.562 1.00 28.55 48 LEU B C 1
ATOM 3313 O O . LEU B 1 48 ? -4.869 5.667 34.952 1.00 26.45 48 LEU B O 1
ATOM 3318 N N . GLN B 1 49 ? -6.029 3.741 34.982 1.00 27.91 49 GLN B N 1
ATOM 3319 C CA . GLN B 1 49 ? -6.386 3.850 33.567 1.00 30.15 49 GLN B CA 1
ATOM 3320 C C . GLN B 1 49 ? -7.221 5.102 33.350 1.00 29.67 49 GLN B C 1
ATOM 3321 O O . GLN B 1 49 ? -7.062 5.804 32.355 1.00 31.98 49 GLN B O 1
ATOM 3327 N N . GLU B 1 50 ? -8.110 5.375 34.293 1.00 29.41 50 GLU B N 1
ATOM 3328 C CA . GLU B 1 50 ? -8.983 6.531 34.196 1.00 30.26 50 GLU B CA 1
ATOM 3329 C C . GLU B 1 50 ? -8.239 7.851 34.309 1.00 27.07 50 GLU B C 1
ATOM 3330 O O . GLU B 1 50 ? -8.584 8.821 33.636 1.00 26.23 50 GLU B O 1
ATOM 3336 N N . ARG B 1 51 ? -7.218 7.895 35.155 1.00 24.39 51 ARG B N 1
ATOM 3337 C CA . ARG B 1 51 ? -6.458 9.121 35.306 1.00 23.58 51 ARG B CA 1
ATOM 3338 C C . ARG B 1 51 ? -5.601 9.388 34.070 1.00 23.35 51 ARG B C 1
ATOM 3339 O O . ARG B 1 51 ? -5.326 10.541 33.745 1.00 22.60 51 ARG B O 1
ATOM 3347 N N . LEU B 1 52 ? -5.180 8.325 33.389 1.00 22.63 52 LEU B N 1
ATOM 3348 C CA . LEU B 1 52 ? -4.381 8.469 32.174 1.00 23.87 52 LEU B CA 1
ATOM 3349 C C . LEU B 1 52 ? -5.234 9.192 31.127 1.00 24.03 52 LEU B C 1
ATOM 3350 O O . LEU B 1 52 ? -4.805 10.186 30.544 1.00 23.48 52 LEU B O 1
ATOM 3355 N N . ALA B 1 53 ? -6.444 8.685 30.902 1.00 23.54 53 ALA B N 1
ATOM 3356 C CA . ALA B 1 53 ? -7.366 9.279 29.938 1.00 26.51 53 ALA B CA 1
ATOM 3357 C C . ALA B 1 53 ? -7.700 10.722 30.305 1.00 27.02 53 ALA B C 1
ATOM 3358 O O . ALA B 1 53 ? -7.879 11.568 29.430 1.00 28.11 53 ALA B O 1
ATOM 3360 N N . HIS B 1 54 ? -7.784 10.995 31.602 1.00 27.82 54 HIS B N 1
ATOM 3361 C CA . HIS B 1 54 ? -8.100 12.332 32.089 1.00 29.43 54 HIS B CA 1
ATOM 3362 C C . HIS B 1 54 ? -7.009 13.326 31.714 1.00 29.86 54 HIS B C 1
ATOM 3363 O O . HIS B 1 54 ? -7.295 14.416 31.224 1.00 29.94 54 HIS B O 1
ATOM 3370 N N . HIS B 1 55 ? -5.757 12.943 31.941 1.00 28.98 55 HIS B N 1
ATOM 3371 C CA . HIS B 1 55 ? -4.643 13.821 31.628 1.00 28.41 55 HIS B CA 1
ATOM 3372 C C . HIS B 1 55 ? -4.456 13.997 30.127 1.00 26.60 55 HIS B C 1
ATOM 3373 O O . HIS B 1 55 ? -4.050 15.061 29.673 1.00 28.42 55 HIS B O 1
ATOM 3380 N N . VAL B 1 56 ? -4.767 12.970 29.349 1.00 24.77 56 VAL B N 1
ATOM 3381 C CA . VAL B 1 56 ? -4.650 13.097 27.904 1.00 25.95 56 VAL B CA 1
ATOM 3382 C C . VAL B 1 56 ? -5.696 14.124 27.466 1.00 27.50 56 VAL B C 1
ATOM 3383 O O . VAL B 1 56 ? -5.428 14.997 26.641 1.00 28.04 56 VAL B O 1
ATOM 3387 N N . ALA B 1 57 ? -6.889 14.014 28.044 1.00 28.58 57 ALA B N 1
ATOM 3388 C CA . ALA B 1 57 ? -8.000 14.906 27.728 1.00 28.97 57 ALA B CA 1
ATOM 3389 C C . ALA B 1 57 ? -7.730 16.358 28.118 1.00 29.36 57 ALA B C 1
ATOM 3390 O O . ALA B 1 57 ? -8.106 17.274 27.395 1.00 29.24 57 ALA B O 1
ATOM 3392 N N . GLN B 1 58 ? -7.091 16.564 29.265 1.00 29.84 58 GLN B N 1
ATOM 3393 C CA . GLN B 1 58 ? -6.772 17.910 29.727 1.00 30.37 58 GLN B CA 1
ATOM 3394 C C . GLN B 1 58 ? -5.643 18.504 28.872 1.00 30.65 58 GLN B C 1
ATOM 3395 O O . GLN B 1 58 ? -5.277 19.677 29.031 1.00 30.89 58 GLN B O 1
ATOM 3401 N N . GLY B 1 59 ? -5.094 17.675 27.978 1.00 27.05 59 GLY B N 1
ATOM 3402 C CA . GLY B 1 59 ? -4.036 18.101 27.079 1.00 25.96 59 GLY B CA 1
ATOM 3403 C C . GLY B 1 59 ? -2.592 18.003 27.548 1.00 25.26 59 GLY B C 1
ATOM 3404 O O . GLY B 1 59 ? -1.700 18.528 26.885 1.00 23.69 59 GLY B O 1
ATOM 3405 N N . ALA B 1 60 ? -2.344 17.346 28.677 1.00 23.42 60 ALA B N 1
ATOM 3406 C CA . ALA B 1 60 ? -0.981 17.214 29.179 1.00 23.29 60 ALA B CA 1
ATOM 3407 C C . ALA B 1 60 ? -0.253 16.172 28.326 1.00 24.66 60 ALA B C 1
ATOM 3408 O O . ALA B 1 60 ? 0.184 15.131 28.830 1.00 23.70 60 ALA B O 1
ATOM 3410 N N . ASN B 1 61 ? -0.115 16.468 27.032 1.00 24.14 61 ASN B N 1
ATOM 3411 C CA . ASN B 1 61 ? 0.502 15.547 26.087 1.00 22.76 61 ASN B CA 1
ATOM 3412 C C . ASN B 1 61 ? 1.823 15.955 25.449 1.00 23.68 61 ASN B C 1
ATOM 3413 O O . ASN B 1 61 ? 2.287 15.291 24.522 1.00 25.46 61 ASN B O 1
ATOM 3418 N N . GLN B 1 62 ? 2.430 17.041 25.916 1.00 24.22 62 GLN B N 1
ATOM 3419 C CA . GLN B 1 62 ? 3.711 17.473 25.363 1.00 22.01 62 GLN B CA 1
ATOM 3420 C C . GLN B 1 62 ? 4.845 16.985 26.266 1.00 22.35 62 GLN B C 1
ATOM 3421 O O . GLN B 1 62 ? 4.594 16.413 27.334 1.00 23.55 62 GLN B O 1
ATOM 3427 N N . TYR B 1 63 ? 6.087 17.202 25.843 1.00 19.89 63 TYR B N 1
ATOM 3428 C CA . TYR B 1 63 ? 7.232 16.758 26.623 1.00 19.98 63 TYR B CA 1
ATOM 3429 C C . TYR B 1 63 ? 7.127 17.007 28.123 1.00 21.25 63 TYR B C 1
ATOM 3430 O O . TYR B 1 63 ? 6.667 18.058 28.571 1.00 21.77 63 TYR B O 1
ATOM 3439 N N . ALA B 1 64 ? 7.558 16.018 28.896 1.00 22.09 64 ALA B N 1
ATOM 3440 C CA . ALA B 1 64 ? 7.579 16.130 30.347 1.00 21.55 64 ALA B CA 1
ATOM 3441 C C . ALA B 1 64 ? 9.005 16.578 30.661 1.00 21.34 64 ALA B C 1
ATOM 3442 O O . ALA B 1 64 ? 9.862 16.570 29.780 1.00 22.09 64 ALA B O 1
ATOM 3444 N N . PRO B 1 65 ? 9.275 17.015 31.899 1.00 21.12 65 PRO B N 1
ATOM 3445 C CA . PRO B 1 65 ? 10.658 17.428 32.183 1.00 21.05 65 PRO B CA 1
ATOM 3446 C C . PRO B 1 65 ? 11.573 16.198 32.017 1.00 21.71 65 PRO B C 1
ATOM 3447 O O . PRO B 1 65 ? 11.132 15.061 32.206 1.00 20.10 65 PRO B O 1
ATOM 3451 N N . MET B 1 66 ? 12.838 16.418 31.670 1.00 21.27 66 MET B N 1
ATOM 3452 C CA . MET B 1 66 ? 13.768 15.309 31.454 1.00 20.50 66 MET B CA 1
ATOM 3453 C C . MET B 1 66 ? 13.929 14.340 32.631 1.00 21.22 66 MET B C 1
ATOM 3454 O O . MET B 1 66 ? 14.082 13.133 32.421 1.00 20.05 66 MET B O 1
ATOM 3459 N N . THR B 1 67 ? 13.884 14.855 33.859 1.00 19.79 67 THR B N 1
ATOM 3460 C CA . THR B 1 67 ? 14.043 14.017 35.045 1.00 20.31 67 THR B CA 1
ATOM 3461 C C . THR B 1 67 ? 12.717 13.397 35.500 1.00 22.40 67 THR B C 1
ATOM 3462 O O . THR B 1 67 ? 12.686 12.552 36.401 1.00 19.40 67 THR B O 1
ATOM 3466 N N . GLY B 1 68 ? 11.629 13.823 34.863 1.00 22.68 68 GLY B N 1
ATOM 3467 C CA . GLY B 1 68 ? 10.312 13.323 35.200 1.00 22.03 68 GLY B CA 1
ATOM 3468 C C . GLY B 1 68 ? 9.400 14.411 35.736 1.00 22.32 68 GLY B C 1
ATOM 3469 O O . GLY B 1 68 ? 9.865 15.440 36.228 1.00 23.34 68 GLY B O 1
ATOM 3470 N N . VAL B 1 69 ? 8.095 14.186 35.636 1.00 23.07 69 VAL B N 1
ATOM 3471 C CA . VAL B 1 69 ? 7.119 15.147 36.128 1.00 21.88 69 VAL B CA 1
ATOM 3472 C C . VAL B 1 69 ? 7.362 15.402 37.617 1.00 23.30 69 VAL B C 1
ATOM 3473 O O . VAL B 1 69 ? 7.543 14.472 38.404 1.00 20.86 69 VAL B O 1
ATOM 3477 N N . GLN B 1 70 ? 7.387 16.677 37.983 1.00 23.78 70 GLN B N 1
ATOM 3478 C CA . GLN B 1 70 ? 7.626 17.103 39.353 1.00 23.79 70 GLN B CA 1
ATOM 3479 C C . GLN B 1 70 ? 6.740 16.386 40.372 1.00 24.44 70 GLN B C 1
ATOM 3480 O O . GLN B 1 70 ? 7.226 15.823 41.354 1.00 23.91 70 GLN B O 1
ATOM 3486 N N . ALA B 1 71 ? 5.433 16.432 40.141 1.00 25.59 71 ALA B N 1
ATOM 3487 C CA . ALA B 1 71 ? 4.472 15.798 41.030 1.00 25.44 71 ALA B CA 1
ATOM 3488 C C . ALA B 1 71 ? 4.797 14.321 41.240 1.00 25.10 71 ALA B C 1
ATOM 3489 O O . ALA B 1 71 ? 4.636 13.798 42.340 1.00 25.13 71 ALA B O 1
ATOM 3491 N N . LEU B 1 72 ? 5.255 13.652 40.184 1.00 23.63 72 LEU B N 1
ATOM 3492 C CA . LEU B 1 72 ? 5.585 12.234 40.277 1.00 22.03 72 LEU B CA 1
ATOM 3493 C C . LEU B 1 72 ? 6.833 11.983 41.124 1.00 22.04 72 LEU B C 1
ATOM 3494 O O . LEU B 1 72 ? 6.838 11.093 41.987 1.00 21.16 72 LEU B O 1
ATOM 3499 N N . ARG B 1 73 ? 7.891 12.754 40.877 1.00 18.46 73 ARG B N 1
ATOM 3500 C CA . ARG B 1 73 ? 9.117 12.594 41.642 1.00 21.48 73 ARG B CA 1
ATOM 3501 C C . ARG B 1 73 ? 8.895 12.874 43.126 1.00 21.97 73 ARG B C 1
ATOM 3502 O O . ARG B 1 73 ? 9.469 12.199 43.970 1.00 22.80 73 ARG B O 1
ATOM 3510 N N . GLU B 1 74 ? 8.064 13.868 43.432 1.00 22.89 74 GLU B N 1
ATOM 3511 C CA . GLU B 1 74 ? 7.760 14.224 44.814 1.00 23.36 74 GLU B CA 1
ATOM 3512 C C . GLU B 1 74 ? 6.907 13.138 45.469 1.00 23.10 74 GLU B C 1
ATOM 3513 O O . GLU B 1 74 ? 7.087 12.823 46.643 1.00 22.44 74 GLU B O 1
ATOM 3519 N N . ALA B 1 75 ? 5.993 12.552 44.699 1.00 24.13 75 ALA B N 1
ATOM 3520 C CA . ALA B 1 75 ? 5.138 11.483 45.206 1.00 23.88 75 ALA B CA 1
ATOM 3521 C C . ALA B 1 75 ? 5.981 10.235 45.482 1.00 24.63 75 ALA B C 1
ATOM 3522 O O . ALA B 1 75 ? 5.698 9.474 46.409 1.00 25.78 75 ALA B O 1
ATOM 3524 N N . ILE B 1 76 ? 7.012 10.031 44.667 1.00 23.85 76 ILE B N 1
ATOM 3525 C CA . ILE B 1 76 ? 7.914 8.896 44.826 1.00 23.85 76 ILE B CA 1
ATOM 3526 C C . ILE B 1 76 ? 8.774 9.128 46.070 1.00 26.21 76 ILE B C 1
ATOM 3527 O O . ILE B 1 76 ? 9.083 8.193 46.816 1.00 25.41 76 ILE B O 1
ATOM 3532 N N . ALA B 1 77 ? 9.159 10.379 46.286 1.00 24.24 77 ALA B N 1
ATOM 3533 C CA . ALA B 1 77 ? 9.962 10.729 47.443 1.00 26.93 77 ALA B CA 1
ATOM 3534 C C . ALA B 1 77 ? 9.202 10.364 48.720 1.00 28.45 77 ALA B C 1
ATOM 3535 O O . ALA B 1 77 ? 9.759 9.743 49.622 1.00 27.93 77 ALA B O 1
ATOM 3537 N N . GLN B 1 78 ? 7.927 10.745 48.785 1.00 30.95 78 GLN B N 1
ATOM 3538 C CA . GLN B 1 78 ? 7.092 10.457 49.947 1.00 33.22 78 GLN B CA 1
ATOM 3539 C C . GLN B 1 78 ? 6.912 8.957 50.171 1.00 33.07 78 GLN B C 1
ATOM 3540 O O . GLN B 1 78 ? 6.922 8.487 51.308 1.00 32.67 78 GLN B O 1
ATOM 3546 N N . LYS B 1 79 ? 6.730 8.212 49.085 1.00 34.18 79 LYS B N 1
ATOM 3547 C CA . LYS B 1 79 ? 6.549 6.768 49.174 1.00 32.98 79 LYS B CA 1
ATOM 3548 C C . LYS B 1 79 ? 7.800 6.152 49.783 1.00 33.14 79 LYS B C 1
ATOM 3549 O O . LYS B 1 79 ? 7.725 5.270 50.642 1.00 31.13 79 LYS B O 1
ATOM 3555 N N . THR B 1 80 ? 8.950 6.638 49.328 1.00 32.47 80 THR B N 1
ATOM 3556 C CA . THR B 1 80 ? 10.239 6.162 49.800 1.00 34.15 80 THR B CA 1
ATOM 3557 C C . THR B 1 80 ? 10.408 6.451 51.288 1.00 36.29 80 THR B C 1
ATOM 3558 O O . THR B 1 80 ? 10.933 5.627 52.036 1.00 35.16 80 THR B O 1
ATOM 3562 N N . GLU B 1 81 ? 9.951 7.627 51.705 1.00 38.14 81 GLU B N 1
ATOM 3563 C CA . GLU B 1 81 ? 10.045 8.043 53.095 1.00 40.69 81 GLU B CA 1
ATOM 3564 C C . GLU B 1 81 ? 9.171 7.148 53.978 1.00 41.72 81 GLU B C 1
ATOM 3565 O O . GLU B 1 81 ? 9.607 6.685 55.036 1.00 40.23 81 GLU B O 1
ATOM 3571 N N . ARG B 1 82 ? 7.940 6.896 53.539 1.00 43.31 82 ARG B N 1
ATOM 3572 C CA . ARG B 1 82 ? 7.025 6.054 54.306 1.00 46.36 82 ARG B CA 1
ATOM 3573 C C . ARG B 1 82 ? 7.592 4.652 54.466 1.00 46.70 82 ARG B C 1
ATOM 3574 O O . ARG B 1 82 ? 7.599 4.086 55.560 1.00 47.84 82 ARG B O 1
ATOM 3582 N N . LEU B 1 83 ? 8.083 4.105 53.363 1.00 46.80 83 LEU B N 1
ATOM 3583 C CA . LEU B 1 83 ? 8.628 2.761 53.349 1.00 47.29 83 LEU B CA 1
ATOM 3584 C C . LEU B 1 83 ? 9.964 2.533 54.033 1.00 48.70 83 LEU B C 1
ATOM 3585 O O . LEU B 1 83 ? 10.096 1.603 54.829 1.00 48.54 83 LEU B O 1
ATOM 3590 N N . TYR B 1 84 ? 10.949 3.378 53.740 1.00 49.26 84 TYR B N 1
ATOM 3591 C CA . TYR B 1 84 ? 12.286 3.176 54.284 1.00 50.51 84 TYR B CA 1
ATOM 3592 C C . TYR B 1 84 ? 12.792 4.160 55.340 1.00 51.27 84 TYR B C 1
ATOM 3593 O O . TYR B 1 84 ? 13.970 4.146 55.707 1.00 52.77 84 TYR B O 1
ATOM 3602 N N . GLY B 1 85 ? 11.894 5.002 55.836 1.00 51.32 85 GLY B N 1
ATOM 3603 C CA . GLY B 1 85 ? 12.256 5.947 56.877 1.00 51.66 85 GLY B CA 1
ATOM 3604 C C . GLY B 1 85 ? 13.265 7.028 56.548 1.00 52.00 85 GLY B C 1
ATOM 3605 O O . GLY B 1 85 ? 13.909 7.564 57.450 1.00 53.00 85 GLY B O 1
ATOM 3606 N N . TYR B 1 86 ? 13.407 7.353 55.267 1.00 50.95 86 TYR B N 1
ATOM 3607 C CA . TYR B 1 86 ? 14.334 8.395 54.841 1.00 49.14 86 TYR B CA 1
ATOM 3608 C C . TYR B 1 86 ? 13.729 9.047 53.604 1.00 48.42 86 TYR B C 1
ATOM 3609 O O . TYR B 1 86 ? 13.147 8.363 52.760 1.00 46.84 86 TYR B O 1
ATOM 3618 N N . GLN B 1 87 ? 13.862 10.364 53.493 1.00 46.98 87 GLN B N 1
ATOM 3619 C CA . GLN B 1 87 ? 13.281 11.062 52.355 1.00 46.32 87 GLN B CA 1
ATOM 3620 C C . GLN B 1 87 ? 14.281 11.583 51.330 1.00 43.43 87 GLN B C 1
ATOM 3621 O O . GLN B 1 87 ? 15.061 12.494 51.611 1.00 42.84 87 GLN B O 1
ATOM 3627 N N . PRO B 1 88 ? 14.260 11.013 50.114 1.00 40.40 88 PRO B N 1
ATOM 3628 C CA . PRO B 1 88 ? 15.172 11.430 49.045 1.00 39.75 88 PRO B CA 1
ATOM 3629 C C . PRO B 1 88 ? 14.805 12.833 48.580 1.00 36.79 88 PRO B C 1
ATOM 3630 O O . PRO B 1 88 ? 13.694 13.294 48.823 1.00 36.83 88 PRO B O 1
ATOM 3634 N N . ASP B 1 89 ? 15.733 13.519 47.925 1.00 36.41 89 ASP B N 1
ATOM 3635 C CA . ASP B 1 89 ? 15.431 14.849 47.409 1.00 35.19 89 ASP B CA 1
ATOM 3636 C C . ASP B 1 89 ? 14.734 14.617 46.072 1.00 33.77 89 ASP B C 1
ATOM 3637 O O . ASP B 1 89 ? 15.298 14.003 45.161 1.00 31.48 89 ASP B O 1
ATOM 3642 N N . ALA B 1 90 ? 13.499 15.095 45.974 1.00 32.80 90 ALA B N 1
ATOM 3643 C CA . ALA B 1 90 ? 12.678 14.915 44.781 1.00 32.46 90 ALA B CA 1
ATOM 3644 C C . ALA B 1 90 ? 13.245 15.519 43.506 1.00 32.26 90 ALA B C 1
ATOM 3645 O O . ALA B 1 90 ? 13.003 15.006 42.414 1.00 33.10 90 ALA B O 1
ATOM 3647 N N . ASP B 1 91 ? 13.997 16.605 43.629 1.00 31.06 91 ASP B N 1
ATOM 3648 C CA . ASP B 1 91 ? 14.552 17.237 42.444 1.00 30.66 91 ASP B CA 1
ATOM 3649 C C . ASP B 1 91 ? 15.863 16.638 41.960 1.00 30.04 91 ASP B C 1
ATOM 3650 O O . ASP B 1 91 ? 16.112 16.607 40.755 1.00 30.33 91 ASP B O 1
ATOM 3655 N N . SER B 1 92 ? 16.686 16.143 42.881 1.00 27.24 92 SER B N 1
ATOM 3656 C CA . SER B 1 92 ? 17.987 15.592 42.509 1.00 26.50 92 SER B CA 1
ATOM 3657 C C . SER B 1 92 ? 18.198 14.084 42.625 1.00 26.48 92 SER B C 1
ATOM 3658 O O . SER B 1 92 ? 19.064 13.541 41.947 1.00 24.45 92 SER B O 1
ATOM 3661 N N . ASP B 1 93 ? 17.434 13.405 43.475 1.00 27.32 93 ASP B N 1
ATOM 3662 C CA . ASP B 1 93 ? 17.659 11.973 43.679 1.00 27.57 93 ASP B CA 1
ATOM 3663 C C . ASP B 1 93 ? 16.715 11.015 42.963 1.00 27.80 93 ASP B C 1
ATOM 3664 O O . ASP B 1 93 ? 16.957 9.809 42.942 1.00 29.28 93 ASP B O 1
ATOM 3669 N N . ILE B 1 94 ? 15.644 11.528 42.379 1.00 25.71 94 ILE B N 1
ATOM 3670 C CA . ILE B 1 94 ? 14.698 10.649 41.707 1.00 24.51 94 ILE B CA 1
ATOM 3671 C C . ILE B 1 94 ? 14.603 10.912 40.200 1.00 23.47 94 ILE B C 1
ATOM 3672 O O . ILE B 1 94 ? 14.519 12.058 39.757 1.00 22.43 94 ILE B O 1
ATOM 3677 N N . THR B 1 95 ? 14.632 9.837 39.419 1.00 21.44 95 THR B N 1
ATOM 3678 C CA . THR B 1 95 ? 14.579 9.947 37.967 1.00 22.25 95 THR B CA 1
ATOM 3679 C C . THR B 1 95 ? 13.600 8.959 37.340 1.00 22.83 95 THR B C 1
ATOM 3680 O O . THR B 1 95 ? 13.740 7.748 37.504 1.00 23.16 95 THR B O 1
ATOM 3684 N N . VAL B 1 96 ? 12.619 9.479 36.610 1.00 21.06 96 VAL B N 1
ATOM 3685 C CA . VAL B 1 96 ? 11.641 8.628 35.947 1.00 19.52 96 VAL B CA 1
ATOM 3686 C C . VAL B 1 96 ? 12.219 8.133 34.621 1.00 20.62 96 VAL B C 1
ATOM 3687 O O . VAL B 1 96 ? 12.892 8.883 33.909 1.00 18.18 96 VAL B O 1
ATOM 3691 N N . THR B 1 97 ? 11.971 6.861 34.306 1.00 20.38 97 THR B N 1
ATOM 3692 C CA . THR B 1 97 ? 12.486 6.249 33.085 1.00 19.59 97 THR B CA 1
ATOM 3693 C C . THR B 1 97 ? 11.415 5.415 32.384 1.00 21.89 97 THR B C 1
ATOM 3694 O O . THR B 1 97 ? 10.432 5.010 33.003 1.00 21.40 97 THR B O 1
ATOM 3698 N N . ALA B 1 98 ? 11.616 5.158 31.094 1.00 21.36 98 ALA B N 1
ATOM 3699 C CA . ALA B 1 98 ? 10.671 4.373 30.309 1.00 21.50 98 ALA B CA 1
ATOM 3700 C C . ALA B 1 98 ? 10.760 2.900 30.688 1.00 21.75 98 ALA B C 1
ATOM 3701 O O . ALA B 1 98 ? 11.158 2.068 29.883 1.00 22.64 98 ALA B O 1
ATOM 3703 N N . GLY B 1 99 ? 10.375 2.592 31.922 1.00 23.02 99 GLY B N 1
ATOM 3704 C CA . GLY B 1 99 ? 10.435 1.227 32.414 1.00 20.44 99 GLY B CA 1
ATOM 3705 C C . GLY B 1 99 ? 11.660 1.069 33.295 1.00 21.61 99 GLY B C 1
ATOM 3706 O O . GLY B 1 99 ? 12.581 1.894 33.234 1.00 22.68 99 GLY B O 1
ATOM 3707 N N . ALA B 1 100 ? 11.678 0.038 34.134 1.00 20.62 100 ALA B N 1
ATOM 3708 C CA . ALA B 1 100 ? 12.835 -0.199 34.994 1.00 20.99 100 ALA B CA 1
ATOM 3709 C C . ALA B 1 100 ? 14.000 -0.578 34.078 1.00 20.92 100 ALA B C 1
ATOM 3710 O O . ALA B 1 100 ? 15.153 -0.280 34.373 1.00 18.50 100 ALA B O 1
ATOM 3712 N N . THR B 1 101 ? 13.676 -1.228 32.959 1.00 21.54 101 THR B N 1
ATOM 3713 C CA . THR B 1 101 ? 14.683 -1.642 31.984 1.00 20.85 101 THR B CA 1
ATOM 3714 C C . THR B 1 101 ? 15.602 -0.471 31.626 1.00 20.20 101 THR B C 1
ATOM 3715 O O . THR B 1 101 ? 16.822 -0.612 31.662 1.00 21.35 101 THR B O 1
ATOM 3719 N N . GLU B 1 102 ? 15.028 0.680 31.284 1.00 19.36 102 GLU B N 1
ATOM 3720 C CA . GLU B 1 102 ? 15.841 1.855 30.945 1.00 19.63 102 GLU B CA 1
ATOM 3721 C C . GLU B 1 102 ? 16.639 2.399 32.138 1.00 18.42 102 GLU B C 1
ATOM 3722 O O . GLU B 1 102 ? 17.723 2.946 31.957 1.00 18.63 102 GLU B O 1
ATOM 3728 N N . ALA B 1 103 ? 16.095 2.277 33.349 1.00 17.95 103 ALA B N 1
ATOM 3729 C CA . ALA B 1 103 ? 16.789 2.765 34.541 1.00 16.81 103 ALA B CA 1
ATOM 3730 C C . ALA B 1 103 ? 18.038 1.924 34.750 1.00 19.15 103 ALA B C 1
ATOM 3731 O O . ALA B 1 103 ? 19.100 2.442 35.110 1.00 20.06 103 ALA B O 1
ATOM 3733 N N . LEU B 1 104 ? 17.901 0.621 34.522 1.00 18.07 104 LEU B N 1
ATOM 3734 C CA . LEU B 1 104 ? 19.015 -0.302 34.682 1.00 18.86 104 LEU B CA 1
ATOM 3735 C C . LEU B 1 104 ? 20.084 0.001 33.631 1.00 21.76 104 LEU B C 1
ATOM 3736 O O . LEU B 1 104 ? 21.268 0.088 33.958 1.00 24.21 104 LEU B O 1
ATOM 3741 N N . TYR B 1 105 ? 19.667 0.168 32.375 1.00 21.52 105 TYR B N 1
ATOM 3742 C CA . TYR B 1 105 ? 20.606 0.473 31.301 1.00 21.05 105 TYR B CA 1
ATOM 3743 C C . TYR B 1 105 ? 21.267 1.833 31.535 1.00 20.57 105 TYR B C 1
ATOM 3744 O O . TYR B 1 105 ? 22.453 2.001 31.274 1.00 22.74 105 TYR B O 1
ATOM 3753 N N . ALA B 1 106 ? 20.509 2.806 32.031 1.00 19.88 106 ALA B N 1
ATOM 3754 C CA . ALA B 1 106 ? 21.075 4.131 32.281 1.00 18.54 106 ALA B CA 1
ATOM 3755 C C . ALA B 1 106 ? 22.046 4.110 33.455 1.00 20.11 106 ALA B C 1
ATOM 3756 O O . ALA B 1 106 ? 23.132 4.693 33.381 1.00 21.08 106 ALA B O 1
ATOM 3758 N N . ALA B 1 107 ? 21.657 3.443 34.541 1.00 19.51 107 ALA B N 1
ATOM 3759 C CA . ALA B 1 107 ? 22.514 3.357 35.724 1.00 18.88 107 ALA B CA 1
ATOM 3760 C C . ALA B 1 107 ? 23.804 2.610 35.397 1.00 19.65 107 ALA B C 1
ATOM 3761 O O . ALA B 1 107 ? 24.893 3.050 35.763 1.00 20.55 107 ALA B O 1
ATOM 3763 N N . ILE B 1 108 ? 23.677 1.478 34.708 1.00 20.36 108 ILE B N 1
ATOM 3764 C CA . ILE B 1 108 ? 24.838 0.679 34.335 1.00 18.46 108 ILE B CA 1
ATOM 3765 C C . ILE B 1 108 ? 25.750 1.488 33.409 1.00 20.07 108 ILE B C 1
ATOM 3766 O O . ILE B 1 108 ? 26.961 1.563 33.618 1.00 19.54 108 ILE B O 1
ATOM 3771 N N . THR B 1 109 ? 25.156 2.111 32.398 1.00 20.25 109 THR B N 1
ATOM 3772 C CA . THR B 1 109 ? 25.919 2.897 31.441 1.00 20.33 109 THR B CA 1
ATOM 3773 C C . THR B 1 109 ? 26.602 4.101 32.077 1.00 22.27 109 THR B C 1
ATOM 3774 O O . THR B 1 109 ? 27.704 4.464 31.687 1.00 22.80 109 THR B O 1
ATOM 3778 N N . ALA B 1 110 ? 25.958 4.715 33.063 1.00 22.95 110 ALA B N 1
ATOM 3779 C CA . ALA B 1 110 ? 26.548 5.876 33.721 1.00 23.32 110 ALA B CA 1
ATOM 3780 C C . ALA B 1 110 ? 27.707 5.510 34.642 1.00 24.83 110 ALA B C 1
ATOM 3781 O O . ALA B 1 110 ? 28.603 6.327 34.864 1.00 25.07 110 ALA B O 1
ATOM 3783 N N . LEU B 1 111 ? 27.699 4.285 35.167 1.00 25.38 111 LEU B N 1
ATOM 3784 C CA . LEU B 1 111 ? 28.731 3.859 36.114 1.00 25.31 111 LEU B CA 1
ATOM 3785 C C . LEU B 1 111 ? 29.835 2.936 35.601 1.00 25.63 111 LEU B C 1
ATOM 3786 O O . LEU B 1 111 ? 30.926 2.906 36.172 1.00 27.23 111 LEU B O 1
ATOM 3791 N N . VAL B 1 112 ? 29.568 2.188 34.537 1.00 24.09 112 VAL B N 1
ATOM 3792 C CA . VAL B 1 112 ? 30.563 1.267 34.004 1.00 24.31 112 VAL B CA 1
ATOM 3793 C C . VAL B 1 112 ? 31.431 1.836 32.876 1.00 25.50 112 VAL B C 1
ATOM 3794 O O . VAL B 1 112 ? 30.925 2.206 31.815 1.00 24.70 112 VAL B O 1
ATOM 3798 N N . ARG B 1 113 ? 32.741 1.897 33.114 1.00 27.58 113 ARG B N 1
ATOM 3799 C CA . ARG B 1 113 ? 33.696 2.380 32.114 1.00 29.09 113 ARG B CA 1
ATOM 3800 C C . ARG B 1 113 ? 34.444 1.190 31.520 1.00 29.07 113 ARG B C 1
ATOM 3801 O O . ARG B 1 113 ? 34.376 0.070 32.041 1.00 29.05 113 ARG B O 1
ATOM 3809 N N . ASN B 1 114 ? 35.164 1.432 30.430 1.00 28.25 114 ASN B N 1
ATOM 3810 C CA . ASN B 1 114 ? 35.917 0.367 29.783 1.00 29.17 114 ASN B CA 1
ATOM 3811 C C . ASN B 1 114 ? 36.838 -0.362 30.761 1.00 27.23 114 ASN B C 1
ATOM 3812 O O . ASN B 1 114 ? 37.617 0.262 31.481 1.00 24.58 114 ASN B O 1
ATOM 3817 N N . GLY B 1 115 ? 36.726 -1.685 30.794 1.00 26.13 115 GLY B N 1
ATOM 3818 C CA . GLY B 1 115 ? 37.568 -2.475 31.674 1.00 26.85 115 GLY B CA 1
ATOM 3819 C C . GLY B 1 115 ? 37.102 -2.647 33.112 1.00 27.66 115 GLY B C 1
ATOM 3820 O O . GLY B 1 115 ? 37.730 -3.401 33.868 1.00 29.30 115 GLY B O 1
ATOM 3821 N N . ASP B 1 116 ? 36.038 -1.950 33.511 1.00 24.95 116 ASP B N 1
ATOM 3822 C CA . ASP B 1 116 ? 35.527 -2.079 34.873 1.00 24.88 116 ASP B CA 1
ATOM 3823 C C . ASP B 1 116 ? 34.914 -3.463 35.069 1.00 26.05 116 ASP B C 1
ATOM 3824 O O . ASP B 1 116 ? 34.347 -4.042 34.135 1.00 27.16 116 ASP B O 1
ATOM 3829 N N . GLU B 1 117 ? 35.037 -4.004 36.274 1.00 24.53 117 GLU B N 1
ATOM 3830 C CA . GLU B 1 117 ? 34.469 -5.312 36.547 1.00 25.94 117 GLU B CA 1
ATOM 3831 C C . GLU B 1 117 ? 33.180 -5.130 37.312 1.00 25.73 117 GLU B C 1
ATOM 3832 O O . GLU B 1 117 ? 33.098 -4.336 38.252 1.00 26.34 117 GLU B O 1
ATOM 3838 N N . VAL B 1 118 ? 32.171 -5.879 36.896 1.00 25.95 118 VAL B N 1
ATOM 3839 C CA . VAL B 1 118 ? 30.867 -5.816 37.518 1.00 24.93 118 VAL B CA 1
ATOM 3840 C C . VAL B 1 118 ? 30.521 -7.196 38.061 1.00 24.93 118 VAL B C 1
ATOM 3841 O O . VAL B 1 118 ? 30.586 -8.187 37.336 1.00 26.47 118 VAL B O 1
ATOM 3845 N N . ILE B 1 119 ? 30.167 -7.260 39.338 1.00 24.27 119 ILE B N 1
ATOM 3846 C CA . ILE B 1 119 ? 29.798 -8.524 39.949 1.00 25.30 119 ILE B CA 1
ATOM 3847 C C . ILE B 1 119 ? 28.297 -8.722 39.844 1.00 25.29 119 ILE B C 1
ATOM 3848 O O . ILE B 1 119 ? 27.517 -7.862 40.241 1.00 24.80 119 ILE B O 1
ATOM 3853 N N . CYS B 1 120 ? 27.907 -9.858 39.280 1.00 26.87 120 CYS B N 1
ATOM 3854 C CA . CYS B 1 120 ? 26.504 -10.203 39.103 1.00 29.87 120 CYS B CA 1
ATOM 3855 C C . CYS B 1 120 ? 26.277 -11.585 39.698 1.00 29.91 120 CYS B C 1
ATOM 3856 O O . CYS B 1 120 ? 27.231 -12.299 40.020 1.00 29.34 120 CYS B O 1
ATOM 3859 N N . PHE B 1 121 ? 25.014 -11.966 39.838 1.00 29.96 121 PHE B N 1
ATOM 3860 C CA . PHE B 1 121 ? 24.691 -13.272 40.383 1.00 29.63 121 PHE B CA 1
ATOM 3861 C C . PHE B 1 121 ? 23.812 -14.038 39.420 1.00 31.51 121 PHE B C 1
ATOM 3862 O O . PHE B 1 121 ? 22.870 -13.482 38.857 1.00 33.82 121 PHE B O 1
ATOM 3870 N N . ASP B 1 122 ? 24.137 -15.310 39.223 1.00 30.60 122 ASP B N 1
ATOM 3871 C CA . ASP B 1 122 ? 23.360 -16.186 38.362 1.00 31.55 122 ASP B CA 1
ATOM 3872 C C . ASP B 1 122 ? 22.637 -17.172 39.279 1.00 32.13 122 ASP B C 1
ATOM 3873 O O . ASP B 1 122 ? 23.136 -17.497 40.359 1.00 32.31 122 ASP B O 1
ATOM 3878 N N . PRO B 1 123 ? 21.433 -17.627 38.891 1.00 31.39 123 PRO B N 1
ATOM 3879 C CA . PRO B 1 123 ? 20.694 -17.288 37.670 1.00 29.86 123 PRO B CA 1
ATOM 3880 C C . PRO B 1 123 ? 20.353 -15.801 37.708 1.00 28.87 123 PRO B C 1
ATOM 3881 O O . PRO B 1 123 ? 20.155 -15.232 38.780 1.00 27.27 123 PRO B O 1
ATOM 3885 N N . SER B 1 124 ? 20.256 -15.175 36.543 1.00 29.15 124 SER B N 1
ATOM 3886 C CA . SER B 1 124 ? 19.989 -13.748 36.508 1.00 27.95 124 SER B CA 1
ATOM 3887 C C . SER B 1 124 ? 19.037 -13.282 35.418 1.00 27.69 124 SER B C 1
ATOM 3888 O O . SER B 1 124 ? 18.828 -13.973 34.413 1.00 28.46 124 SER B O 1
ATOM 3891 N N . TYR B 1 125 ? 18.450 -12.106 35.647 1.00 26.60 125 TYR B N 1
ATOM 3892 C CA . TYR B 1 125 ? 17.568 -11.467 34.679 1.00 25.87 125 TYR B CA 1
ATOM 3893 C C . TYR B 1 125 ? 18.565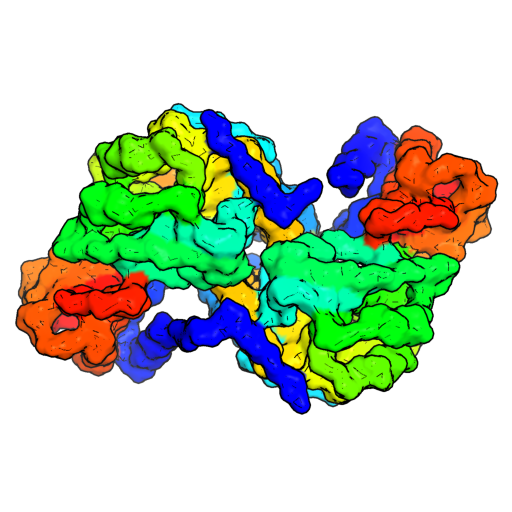 -11.168 33.550 1.00 24.09 125 TYR B C 1
ATOM 3894 O O . TYR B 1 125 ? 19.697 -10.774 33.818 1.00 21.51 125 TYR B O 1
ATOM 3903 N N . ASP B 1 126 ? 18.164 -11.345 32.299 1.00 24.74 126 ASP B N 1
ATOM 3904 C CA . ASP B 1 126 ? 19.103 -11.176 31.186 1.00 25.60 126 ASP B CA 1
ATOM 3905 C C . ASP B 1 126 ? 19.485 -9.794 30.663 1.00 25.67 126 ASP B C 1
ATOM 3906 O O . ASP B 1 126 ? 20.299 -9.704 29.747 1.00 28.14 126 ASP B O 1
ATOM 3911 N N . SER B 1 127 ? 18.942 -8.721 31.223 1.00 25.98 127 SER B N 1
ATOM 3912 C CA . SER B 1 127 ? 19.273 -7.391 30.705 1.00 26.44 127 SER B CA 1
ATOM 3913 C C . SER B 1 127 ? 20.557 -6.739 31.219 1.00 26.56 127 SER B C 1
ATOM 3914 O O . SER B 1 127 ? 21.082 -5.827 30.571 1.00 26.98 127 SER B O 1
ATOM 3917 N N . TYR B 1 128 ? 21.071 -7.185 32.364 1.00 26.35 128 TYR B N 1
ATOM 3918 C CA . TYR B 1 128 ? 22.287 -6.578 32.906 1.00 27.19 128 TYR B CA 1
ATOM 3919 C C . TYR B 1 128 ? 23.534 -6.844 32.055 1.00 27.49 128 TYR B C 1
ATOM 3920 O O . TYR B 1 128 ? 24.248 -5.915 31.678 1.00 28.79 128 TYR B O 1
ATOM 3929 N N . ALA B 1 129 ? 23.802 -8.115 31.764 1.00 27.73 129 ALA B N 1
ATOM 3930 C CA . ALA B 1 129 ? 24.980 -8.489 30.986 1.00 28.06 129 ALA B CA 1
ATOM 3931 C C . ALA B 1 129 ? 25.183 -7.637 29.718 1.00 28.78 129 ALA B C 1
ATOM 3932 O O . ALA B 1 129 ? 26.265 -7.080 29.507 1.00 27.87 129 ALA B O 1
ATOM 3934 N N . PRO B 1 130 ? 24.152 -7.526 28.859 1.00 29.17 130 PRO B N 1
ATOM 3935 C CA . PRO B 1 130 ? 24.307 -6.721 27.642 1.00 28.53 130 PRO B CA 1
ATOM 3936 C C . PRO B 1 130 ? 24.698 -5.262 27.878 1.00 28.72 130 PRO B C 1
ATOM 3937 O O . PRO B 1 130 ? 25.576 -4.740 27.190 1.00 29.74 130 PRO B O 1
ATOM 3941 N N . ALA B 1 131 ? 24.059 -4.604 28.843 1.00 26.30 131 ALA B N 1
ATOM 3942 C CA . ALA B 1 131 ? 24.368 -3.202 29.121 1.00 27.22 131 ALA B CA 1
ATOM 3943 C C . ALA B 1 131 ? 25.811 -3.035 29.580 1.00 26.93 131 ALA B C 1
ATOM 3944 O O . ALA B 1 131 ? 26.508 -2.104 29.171 1.00 27.39 131 ALA B O 1
ATOM 3946 N N . ILE B 1 132 ? 26.253 -3.943 30.439 1.00 25.71 132 ILE B N 1
ATOM 3947 C CA . ILE B 1 132 ? 27.617 -3.911 30.932 1.00 23.51 132 ILE B CA 1
ATOM 3948 C C . ILE B 1 132 ? 28.594 -4.085 29.757 1.00 24.33 132 ILE B C 1
ATOM 3949 O O . ILE B 1 132 ? 29.630 -3.421 29.702 1.00 27.21 132 ILE B O 1
ATOM 3954 N N . ALA B 1 133 ? 28.255 -4.964 28.817 1.00 22.16 133 ALA B N 1
ATOM 3955 C CA . ALA B 1 133 ? 29.104 -5.226 27.656 1.00 23.54 133 ALA B CA 1
ATOM 3956 C C . ALA B 1 133 ? 29.173 -4.038 26.695 1.00 24.01 133 ALA B C 1
ATOM 3957 O O . ALA B 1 133 ? 30.216 -3.776 26.099 1.00 25.29 133 ALA B O 1
ATOM 3959 N N . LEU B 1 134 ? 28.066 -3.322 26.538 1.00 23.99 134 LEU B N 1
ATOM 3960 C CA . LEU B 1 134 ? 28.061 -2.171 25.644 1.00 22.05 134 LEU B CA 1
ATOM 3961 C C . LEU B 1 134 ? 28.923 -1.041 26.180 1.00 23.11 134 LEU B C 1
ATOM 3962 O O . LEU B 1 134 ? 29.392 -0.200 25.415 1.00 23.40 134 LEU B O 1
ATOM 3967 N N . SER B 1 135 ? 29.137 -1.020 27.492 1.00 22.00 135 SER B N 1
ATOM 3968 C CA . SER B 1 135 ? 29.978 0.008 28.083 1.00 23.81 135 SER B CA 1
ATOM 3969 C C . SER B 1 135 ? 31.410 -0.512 28.257 1.00 24.74 135 SER B C 1
ATOM 3970 O O . SER B 1 135 ? 32.255 0.148 28.866 1.00 25.31 135 SER B O 1
ATOM 3973 N N . GLY B 1 136 ? 31.676 -1.699 27.721 1.00 25.20 136 GLY B N 1
ATOM 3974 C CA . GLY B 1 136 ? 33.010 -2.268 27.814 1.00 25.41 136 GLY B CA 1
ATOM 3975 C C . GLY B 1 136 ? 33.372 -2.788 29.191 1.00 26.86 136 GLY B C 1
ATOM 3976 O O . GLY B 1 136 ? 34.544 -2.783 29.573 1.00 26.78 136 GLY B O 1
ATOM 3977 N N . GLY B 1 137 ? 32.367 -3.234 29.941 1.00 28.15 137 GLY B N 1
ATOM 3978 C CA . GLY B 1 137 ? 32.608 -3.760 31.272 1.00 27.86 137 GLY B CA 1
ATOM 3979 C C . GLY B 1 137 ? 32.829 -5.262 31.276 1.00 29.52 137 GLY B C 1
ATOM 3980 O O . GLY B 1 137 ? 32.431 -5.971 30.345 1.00 28.65 137 GLY B O 1
ATOM 3981 N N . ILE B 1 138 ? 33.470 -5.753 32.329 1.00 29.50 138 ILE B N 1
ATOM 3982 C CA . ILE B 1 138 ? 33.746 -7.175 32.449 1.00 31.58 138 ILE B CA 1
ATOM 3983 C C . ILE B 1 138 ? 32.845 -7.764 33.537 1.00 32.46 138 ILE B C 1
ATOM 3984 O O . ILE B 1 138 ? 32.860 -7.307 34.684 1.00 30.41 138 ILE B O 1
ATOM 3989 N N . VAL B 1 139 ? 32.060 -8.773 33.164 1.00 33.56 139 VAL B N 1
ATOM 3990 C CA . VAL B 1 139 ? 31.148 -9.436 34.098 1.00 35.01 139 VAL B CA 1
ATOM 3991 C C . VAL B 1 139 ? 31.844 -10.526 34.901 1.00 35.73 139 VAL B C 1
ATOM 3992 O O . VAL B 1 139 ? 32.565 -11.353 34.346 1.00 36.61 139 VAL B O 1
ATOM 3996 N N . LYS B 1 140 ? 31.622 -10.513 36.212 1.00 35.01 140 LYS B N 1
ATOM 3997 C CA . LYS B 1 140 ? 32.173 -11.517 37.115 1.00 36.47 140 LYS B CA 1
ATOM 3998 C C . LYS B 1 140 ? 30.944 -12.136 37.767 1.00 36.49 140 LYS B C 1
ATOM 3999 O O . LYS B 1 140 ? 30.278 -11.496 38.575 1.00 35.27 140 LYS B O 1
ATOM 4005 N N . ARG B 1 141 ? 30.638 -13.376 37.405 1.00 37.65 141 ARG B N 1
ATOM 4006 C CA . ARG B 1 141 ? 29.451 -14.035 37.926 1.00 39.67 141 ARG B CA 1
ATOM 4007 C C . ARG B 1 141 ? 29.634 -14.945 39.121 1.00 39.38 141 ARG B C 1
ATOM 4008 O O . ARG B 1 141 ? 30.604 -15.690 39.213 1.00 40.96 141 ARG B O 1
ATOM 4016 N N . MET B 1 142 ? 28.666 -14.866 40.026 1.00 39.29 142 MET B N 1
ATOM 4017 C CA . MET B 1 142 ? 28.606 -15.688 41.224 1.00 39.00 142 MET B CA 1
ATOM 4018 C C . MET B 1 142 ? 27.453 -16.618 40.903 1.00 39.62 142 MET B C 1
ATOM 4019 O O . MET B 1 142 ? 26.385 -16.159 40.504 1.00 39.86 142 MET B O 1
ATOM 4024 N N . ALA B 1 143 ? 27.648 -17.917 41.073 1.00 40.47 143 ALA B N 1
ATOM 4025 C CA . ALA B 1 143 ? 26.579 -18.854 40.784 1.00 40.63 143 ALA B CA 1
ATOM 4026 C C . ALA B 1 143 ? 25.825 -19.224 42.057 1.00 41.03 143 ALA B C 1
ATOM 4027 O O . ALA B 1 143 ? 26.311 -20.025 42.852 1.00 41.53 143 ALA B O 1
ATOM 4029 N N . LEU B 1 144 ? 24.652 -18.626 42.256 1.00 39.94 144 LEU B N 1
ATOM 4030 C CA . LEU B 1 144 ? 23.840 -18.936 43.426 1.00 39.52 144 LEU B CA 1
ATOM 4031 C C . LEU B 1 144 ? 23.398 -20.379 43.256 1.00 39.53 144 LEU B C 1
ATOM 4032 O O . LEU B 1 144 ? 22.964 -20.780 42.172 1.00 39.02 144 LEU B O 1
ATOM 4037 N N . GLN B 1 145 ? 23.523 -21.162 44.320 1.00 39.53 145 GLN B N 1
ATOM 4038 C CA . GLN B 1 145 ? 23.174 -22.576 44.267 1.00 39.91 145 GLN B CA 1
ATOM 4039 C C . GLN B 1 145 ? 21.836 -22.919 44.896 1.00 38.93 145 GLN B C 1
ATOM 4040 O O . GLN B 1 145 ? 21.490 -22.411 45.967 1.00 39.70 145 GLN B O 1
ATOM 4046 N N . PRO B 1 146 ? 21.054 -23.787 44.233 1.00 38.07 146 PRO B N 1
ATOM 4047 C CA . PRO B 1 146 ? 19.758 -24.164 44.803 1.00 37.55 146 PRO B CA 1
ATOM 4048 C C . PRO B 1 146 ? 20.033 -25.014 46.048 1.00 37.42 146 PRO B C 1
ATOM 4049 O O . PRO B 1 146 ? 21.137 -25.536 46.219 1.00 35.97 146 PRO B O 1
ATOM 4053 N N . PRO B 1 147 ? 19.033 -25.194 46.917 1.00 38.04 147 PRO B N 1
ATOM 4054 C CA . PRO B 1 147 ? 17.664 -24.685 46.848 1.00 37.57 147 PRO B CA 1
ATOM 4055 C C . PRO B 1 147 ? 17.478 -23.288 47.415 1.00 37.40 147 PRO B C 1
ATOM 4056 O O . PRO B 1 147 ? 16.500 -22.619 47.086 1.00 39.22 147 PRO B O 1
ATOM 4060 N N . HIS B 1 148 ? 18.402 -22.844 48.262 1.00 35.93 148 HIS B N 1
ATOM 4061 C CA . HIS B 1 148 ? 18.258 -21.535 48.885 1.00 36.57 148 HIS B CA 1
ATOM 4062 C C . HIS B 1 148 ? 18.883 -20.345 48.168 1.00 35.80 148 HIS B C 1
ATOM 4063 O O . HIS B 1 148 ? 18.625 -19.201 48.537 1.00 34.85 148 HIS B O 1
ATOM 4070 N N . PHE B 1 149 ? 19.699 -20.607 47.151 1.00 36.24 149 PHE B N 1
ATOM 4071 C CA . PHE B 1 149 ? 20.318 -19.537 46.368 1.00 36.37 149 PHE B CA 1
ATOM 4072 C C . PHE B 1 149 ? 20.837 -18.381 47.209 1.00 38.55 149 PHE B C 1
ATOM 4073 O O . PHE B 1 149 ? 20.627 -17.214 46.862 1.00 39.22 149 PHE B O 1
ATOM 4081 N N . ARG B 1 150 ? 21.503 -18.693 48.312 1.00 38.52 150 ARG B N 1
ATOM 4082 C CA . ARG B 1 150 ? 22.037 -17.653 49.173 1.00 39.71 150 ARG B CA 1
ATOM 4083 C C . ARG B 1 150 ? 23.398 -17.190 48.680 1.00 38.49 150 ARG B C 1
ATOM 4084 O O . ARG B 1 150 ? 24.149 -17.965 48.087 1.00 39.49 150 ARG B O 1
ATOM 4092 N N . VAL B 1 151 ? 23.710 -15.921 48.916 1.00 36.39 151 VAL B N 1
ATOM 4093 C CA . VAL B 1 151 ? 24.992 -15.379 48.497 1.00 34.04 151 VAL B CA 1
ATOM 4094 C C . VAL B 1 151 ? 26.095 -15.934 49.379 1.00 34.70 151 VAL B C 1
ATOM 4095 O O . VAL B 1 151 ? 26.020 -15.844 50.606 1.00 34.09 151 VAL B O 1
ATOM 4099 N N . ASP B 1 152 ? 27.113 -16.513 48.751 1.00 34.73 152 ASP B N 1
ATOM 4100 C CA . ASP B 1 152 ? 28.248 -17.051 49.488 1.00 35.45 152 ASP B CA 1
ATOM 4101 C C . ASP B 1 152 ? 29.227 -15.891 49.617 1.00 34.53 152 ASP B C 1
ATOM 4102 O O . ASP B 1 152 ? 30.036 -15.651 48.717 1.00 31.96 152 ASP B O 1
ATOM 4107 N N . TRP B 1 153 ? 29.146 -15.168 50.730 1.00 32.51 153 TRP B N 1
ATOM 4108 C CA . TRP B 1 153 ? 30.013 -14.018 50.948 1.00 33.18 153 TRP B CA 1
ATOM 4109 C C . TRP B 1 153 ? 31.506 -14.276 50.889 1.00 32.89 153 TRP B C 1
ATOM 4110 O O . TRP B 1 153 ? 32.284 -13.347 50.666 1.00 33.06 153 TRP B O 1
ATOM 4121 N N . GLN B 1 154 ? 31.914 -15.526 51.073 1.00 32.90 154 GLN B N 1
ATOM 4122 C CA . GLN B 1 154 ? 33.333 -15.853 51.011 1.00 33.63 154 GLN B CA 1
ATOM 4123 C C . GLN B 1 154 ? 33.726 -15.923 49.538 1.00 32.25 154 GLN B C 1
ATOM 4124 O O . GLN B 1 154 ? 34.826 -15.519 49.164 1.00 32.35 154 GLN B O 1
ATOM 4130 N N . GLU B 1 155 ? 32.813 -16.423 48.708 1.00 32.28 155 GLU B N 1
ATOM 4131 C CA . GLU B 1 155 ? 33.045 -16.510 47.269 1.00 33.56 155 GLU B CA 1
ATOM 4132 C C . GLU B 1 155 ? 33.036 -15.073 46.733 1.00 32.03 155 GLU B C 1
ATOM 4133 O O . GLU B 1 155 ? 33.836 -14.710 45.872 1.00 31.07 155 GLU B O 1
ATOM 4139 N N . PHE B 1 156 ? 32.132 -14.257 47.265 1.00 29.89 156 PHE B N 1
ATOM 4140 C CA . PHE B 1 156 ? 32.028 -12.864 46.856 1.00 30.78 156 PHE B CA 1
ATOM 4141 C C . PHE B 1 156 ? 33.349 -12.154 47.112 1.00 31.74 156 PHE B C 1
ATOM 4142 O O . PHE B 1 156 ? 33.949 -11.579 46.197 1.00 30.33 156 PHE B O 1
ATOM 4150 N N . ALA B 1 157 ? 33.800 -12.208 48.365 1.00 31.80 157 ALA B N 1
ATOM 4151 C CA . ALA B 1 157 ? 35.041 -11.552 48.765 1.00 32.29 157 ALA B CA 1
ATOM 4152 C C . ALA B 1 157 ? 36.184 -11.869 47.810 1.00 31.43 157 ALA B C 1
ATOM 4153 O O . ALA B 1 157 ? 36.988 -11.002 47.483 1.00 32.44 157 ALA B O 1
ATOM 4155 N N . ALA B 1 158 ? 36.236 -13.112 47.350 1.00 31.78 158 ALA B N 1
ATOM 4156 C CA . ALA B 1 158 ? 37.281 -13.547 46.434 1.00 34.23 158 ALA B CA 1
ATOM 4157 C C . ALA B 1 158 ? 37.161 -12.961 45.024 1.00 35.70 158 ALA B C 1
ATOM 4158 O O . ALA B 1 158 ? 38.146 -12.933 44.282 1.00 35.62 158 ALA B O 1
ATOM 4160 N N . LEU B 1 159 ? 35.966 -12.500 44.648 1.00 36.26 159 LEU B N 1
ATOM 4161 C CA . LEU B 1 159 ? 35.770 -11.930 43.317 1.00 35.22 159 LEU B CA 1
ATOM 4162 C C . LEU B 1 159 ? 36.193 -10.473 43.237 1.00 34.48 159 LEU B C 1
ATOM 4163 O O . LEU B 1 159 ? 36.409 -9.946 42.146 1.00 34.17 159 LEU B O 1
ATOM 4168 N N . LEU B 1 160 ? 36.318 -9.819 44.387 1.00 33.40 160 LEU B N 1
ATOM 4169 C CA . LEU B 1 160 ? 36.715 -8.414 44.392 1.00 33.36 160 LEU B CA 1
ATOM 4170 C C . LEU B 1 160 ? 38.133 -8.239 43.860 1.00 32.66 160 LEU B C 1
ATOM 4171 O O . LEU B 1 160 ? 38.969 -9.122 44.001 1.00 33.55 160 LEU B O 1
ATOM 4176 N N . SER B 1 161 ? 38.378 -7.096 43.228 1.00 32.25 161 SER B N 1
ATOM 4177 C CA . SER B 1 161 ? 39.687 -6.755 42.686 1.00 32.98 161 SER B CA 1
ATOM 4178 C C . SER B 1 161 ? 39.751 -5.230 42.686 1.00 33.15 161 SER B C 1
ATOM 4179 O O . SER B 1 161 ? 38.818 -4.575 43.142 1.00 33.73 161 SER B O 1
ATOM 4182 N N . GLU B 1 162 ? 40.838 -4.661 42.180 1.00 34.09 162 GLU B N 1
ATOM 4183 C CA . GLU B 1 162 ? 40.959 -3.206 42.155 1.00 36.53 162 GLU B CA 1
ATOM 4184 C C . GLU B 1 162 ? 40.136 -2.633 40.992 1.00 36.02 162 GLU B C 1
ATOM 4185 O O . GLU B 1 162 ? 39.979 -1.416 40.862 1.00 36.78 162 GLU B O 1
ATOM 4191 N N . ARG B 1 163 ? 39.615 -3.520 40.149 1.00 35.06 163 ARG B N 1
ATOM 4192 C CA . ARG B 1 163 ? 38.814 -3.120 38.993 1.00 35.47 163 ARG B CA 1
ATOM 4193 C C . ARG B 1 163 ? 37.307 -3.251 39.254 1.00 33.78 163 ARG B C 1
ATOM 4194 O O . ARG B 1 163 ? 36.486 -2.873 38.418 1.00 32.94 163 ARG B O 1
ATOM 4202 N N . THR B 1 164 ? 36.948 -3.799 40.410 1.00 32.21 164 THR B N 1
ATOM 4203 C CA . THR B 1 164 ? 35.542 -3.958 40.767 1.00 30.55 164 THR B CA 1
ATOM 4204 C C . THR B 1 164 ? 34.917 -2.577 40.897 1.00 29.07 164 THR B C 1
ATOM 4205 O O . THR B 1 164 ? 35.259 -1.802 41.791 1.00 28.78 164 THR B O 1
ATOM 4209 N N . ARG B 1 165 ? 33.987 -2.278 40.002 1.00 28.39 165 ARG B N 1
ATOM 4210 C CA . ARG B 1 165 ? 33.343 -0.978 39.990 1.00 26.64 165 ARG B CA 1
ATOM 4211 C C . ARG B 1 165 ? 31.894 -1.005 40.463 1.00 25.75 165 ARG B C 1
ATOM 4212 O O . ARG B 1 165 ? 31.403 -0.042 41.065 1.00 22.80 165 ARG B O 1
ATOM 4220 N N . LEU B 1 166 ? 31.226 -2.127 40.222 1.00 22.92 166 LEU B N 1
ATOM 4221 C CA . LEU B 1 166 ? 29.818 -2.219 40.538 1.00 22.17 166 LEU B CA 1
ATOM 4222 C C . LEU B 1 166 ? 29.309 -3.606 40.893 1.00 22.44 166 LEU B C 1
ATOM 4223 O O . LEU B 1 166 ? 29.832 -4.617 40.437 1.00 22.91 166 LEU B O 1
ATOM 4228 N N . VAL B 1 167 ? 28.277 -3.632 41.726 1.00 23.46 167 VAL B N 1
ATOM 4229 C CA . VAL B 1 167 ? 27.632 -4.873 42.125 1.00 23.24 167 VAL B CA 1
ATOM 4230 C C . VAL B 1 167 ? 26.160 -4.706 41.759 1.00 23.62 167 VAL B C 1
ATOM 4231 O O . VAL B 1 167 ? 25.502 -3.761 42.202 1.00 21.49 167 VAL B O 1
ATOM 4235 N N . ILE B 1 168 ? 25.658 -5.608 40.923 1.00 24.36 168 ILE B N 1
ATOM 4236 C CA . ILE B 1 168 ? 24.265 -5.561 40.523 1.00 24.17 168 ILE B CA 1
ATOM 4237 C C . ILE B 1 168 ? 23.549 -6.726 41.182 1.00 25.19 168 ILE B C 1
ATOM 4238 O O . ILE B 1 168 ? 23.886 -7.886 40.945 1.00 26.03 168 ILE B O 1
ATOM 4243 N N . LEU B 1 169 ? 22.566 -6.414 42.017 1.00 24.71 169 LEU B N 1
ATOM 4244 C CA . LEU B 1 169 ? 21.792 -7.446 42.679 1.00 24.15 169 LEU B CA 1
ATOM 4245 C C . LEU B 1 169 ? 20.309 -7.238 42.397 1.00 24.44 169 LEU B C 1
ATOM 4246 O O . LEU B 1 169 ? 19.853 -6.122 42.113 1.00 25.37 169 LEU B O 1
ATOM 4251 N N . ASN B 1 170 ? 19.565 -8.328 42.473 1.00 22.25 170 ASN B N 1
ATOM 4252 C CA . ASN B 1 170 ? 18.141 -8.314 42.213 1.00 21.84 170 ASN B CA 1
ATOM 4253 C C . ASN B 1 170 ? 17.387 -8.964 43.389 1.00 22.74 170 ASN B C 1
ATOM 4254 O O . ASN B 1 170 ? 17.514 -10.167 43.614 1.00 23.48 170 ASN B O 1
ATOM 4259 N N . THR B 1 171 ? 16.607 -8.175 44.124 1.00 22.01 171 THR B N 1
ATOM 4260 C CA . THR B 1 171 ? 15.847 -8.702 45.246 1.00 23.35 171 THR B CA 1
ATOM 4261 C C . THR B 1 171 ? 14.518 -7.968 45.438 1.00 23.99 171 THR B C 1
ATOM 4262 O O . THR B 1 171 ? 14.490 -6.744 45.555 1.00 24.98 171 THR B O 1
ATOM 4266 N N . PRO B 1 172 ? 13.393 -8.713 45.449 1.00 24.24 172 PRO B N 1
ATOM 4267 C CA . PRO B 1 172 ? 13.332 -10.175 45.283 1.00 24.02 172 PRO B CA 1
ATOM 4268 C C . PRO B 1 172 ? 13.987 -10.646 43.989 1.00 25.19 172 PRO B C 1
ATOM 4269 O O . PRO B 1 172 ? 14.005 -9.925 42.980 1.00 25.96 172 PRO B O 1
ATOM 4273 N N . HIS B 1 173 ? 14.491 -11.874 44.017 1.00 24.78 173 HIS B N 1
ATOM 4274 C CA . HIS B 1 173 ? 15.229 -12.432 42.889 1.00 25.48 173 HIS B CA 1
ATOM 4275 C C . HIS B 1 173 ? 14.527 -13.173 41.765 1.00 26.67 173 HIS B C 1
ATOM 4276 O O . HIS B 1 173 ? 13.998 -14.263 41.956 1.00 28.61 173 HIS B O 1
ATOM 4283 N N . ASN B 1 174 ? 14.544 -12.573 40.582 1.00 25.94 174 ASN B N 1
ATOM 4284 C CA . ASN B 1 174 ? 14.000 -13.220 39.404 1.00 26.74 174 ASN B CA 1
ATOM 4285 C C . ASN B 1 174 ? 15.271 -13.835 38.802 1.00 27.45 174 ASN B C 1
ATOM 4286 O O . ASN B 1 174 ? 16.255 -13.136 38.563 1.00 28.35 174 ASN B O 1
ATOM 4291 N N . PRO B 1 175 ? 15.261 -15.146 38.516 1.00 26.46 175 PRO B N 1
ATOM 4292 C CA . PRO B 1 175 ? 14.189 -16.136 38.636 1.00 25.51 175 PRO B CA 1
ATOM 4293 C C . PRO B 1 175 ? 14.105 -17.053 39.865 1.00 27.44 175 PRO B C 1
ATOM 4294 O O . PRO B 1 175 ? 13.162 -17.834 39.954 1.00 27.89 175 PRO B O 1
ATOM 4298 N N . SER B 1 176 ? 15.049 -16.994 40.797 1.00 27.26 176 SER B N 1
ATOM 4299 C CA . SER B 1 176 ? 15.000 -17.926 41.932 1.00 26.71 176 SER B CA 1
ATOM 4300 C C . SER B 1 176 ? 13.876 -17.763 42.954 1.00 25.18 176 SER B C 1
ATOM 4301 O O . SER B 1 176 ? 13.542 -18.722 43.638 1.00 24.44 176 SER B O 1
ATOM 4304 N N . ALA B 1 177 ? 13.315 -16.564 43.064 1.00 24.45 177 ALA B N 1
ATOM 4305 C CA . ALA B 1 177 ? 12.237 -16.278 44.011 1.00 24.49 177 ALA B CA 1
ATOM 4306 C C . ALA B 1 177 ? 12.736 -16.181 45.451 1.00 26.08 177 ALA B C 1
ATOM 4307 O O . ALA B 1 177 ? 11.967 -16.337 46.403 1.00 26.88 177 ALA B O 1
ATOM 4309 N N . THR B 1 178 ? 14.028 -15.938 45.613 1.00 26.44 178 THR B N 1
ATOM 4310 C CA . THR B 1 178 ? 14.596 -15.794 46.940 1.00 25.20 178 THR B CA 1
ATOM 4311 C C . THR B 1 178 ? 14.797 -14.310 47.183 1.00 26.95 178 THR B C 1
ATOM 4312 O O . THR B 1 178 ? 14.722 -13.509 46.250 1.00 26.18 178 THR B O 1
ATOM 4316 N N . VAL B 1 179 ? 15.049 -13.936 48.430 1.00 27.25 179 VAL B N 1
ATOM 4317 C CA . VAL B 1 179 ? 15.230 -12.532 48.751 1.00 27.74 179 VAL B CA 1
ATOM 4318 C C . VAL B 1 179 ? 16.452 -12.295 49.619 1.00 29.63 179 VAL B C 1
ATOM 4319 O O . VAL B 1 179 ? 16.965 -13.213 50.259 1.00 29.35 179 VAL B O 1
ATOM 4323 N N . TRP B 1 180 ? 16.914 -11.050 49.625 1.00 30.07 180 TRP B N 1
ATOM 4324 C CA . TRP B 1 180 ? 18.046 -10.655 50.442 1.00 29.90 180 TRP B CA 1
ATOM 4325 C C . TRP B 1 180 ? 17.506 -10.253 51.803 1.00 30.89 180 TRP B C 1
ATOM 4326 O O . TRP B 1 180 ? 16.473 -9.587 51.899 1.00 30.26 180 TRP B O 1
ATOM 4337 N N . GLN B 1 181 ? 18.202 -10.672 52.852 1.00 33.42 181 GLN B N 1
ATOM 4338 C CA . GLN B 1 181 ? 17.819 -10.329 54.217 1.00 35.06 181 GLN B CA 1
ATOM 4339 C C . GLN B 1 181 ? 18.646 -9.114 54.626 1.00 34.11 181 GLN B C 1
ATOM 4340 O O . GLN B 1 181 ? 19.677 -8.825 54.010 1.00 32.69 181 GLN B O 1
ATOM 4346 N N . GLN B 1 182 ? 18.190 -8.409 55.657 1.00 35.15 182 GLN B N 1
ATOM 4347 C CA . GLN B 1 182 ? 18.896 -7.242 56.179 1.00 35.35 182 GLN B CA 1
ATOM 4348 C C . GLN B 1 182 ? 20.364 -7.634 56.367 1.00 33.44 182 GLN B C 1
ATOM 4349 O O . GLN B 1 182 ? 21.270 -6.883 56.021 1.00 33.31 182 GLN B O 1
ATOM 4355 N N . ALA B 1 183 ? 20.582 -8.826 56.912 1.00 31.26 183 ALA B N 1
ATOM 4356 C CA . ALA B 1 183 ? 21.928 -9.332 57.153 1.00 30.73 183 ALA B CA 1
ATOM 4357 C C . ALA B 1 183 ? 22.750 -9.437 55.870 1.00 29.72 183 ALA B C 1
ATOM 4358 O O . ALA B 1 183 ? 23.972 -9.288 55.896 1.00 28.93 183 ALA B O 1
ATOM 4360 N N . ASP B 1 184 ? 22.088 -9.700 54.749 1.00 29.30 184 ASP B N 1
ATOM 4361 C CA . ASP B 1 184 ? 22.800 -9.805 53.477 1.00 28.30 184 ASP B CA 1
ATOM 4362 C C . ASP B 1 184 ? 23.353 -8.448 53.065 1.00 27.17 184 ASP B C 1
ATOM 4363 O O . ASP B 1 184 ? 24.473 -8.357 52.567 1.00 25.24 184 ASP B O 1
ATOM 4368 N N . PHE B 1 185 ? 22.571 -7.392 53.274 1.00 27.68 185 PHE B N 1
ATOM 4369 C CA . PHE B 1 185 ? 23.038 -6.055 52.927 1.00 28.87 185 PHE B CA 1
ATOM 4370 C C . PHE B 1 185 ? 24.165 -5.635 53.866 1.00 28.17 185 PHE B C 1
ATOM 4371 O O . PHE B 1 185 ? 25.098 -4.947 53.455 1.00 28.28 185 PHE B O 1
ATOM 4379 N N . ALA B 1 186 ? 24.075 -6.055 55.125 1.00 27.28 186 ALA B N 1
ATOM 4380 C CA . ALA B 1 186 ? 25.098 -5.730 56.108 1.00 26.58 186 ALA B CA 1
ATOM 4381 C C . ALA B 1 186 ? 26.400 -6.384 55.669 1.00 26.55 186 ALA B C 1
ATOM 4382 O O . ALA B 1 186 ? 27.477 -5.793 55.792 1.00 25.17 186 ALA B O 1
ATOM 4384 N N . ALA B 1 187 ? 26.293 -7.609 55.160 1.00 23.96 187 ALA B N 1
ATOM 4385 C CA . ALA B 1 187 ? 27.465 -8.341 54.694 1.00 25.17 187 ALA B CA 1
ATOM 4386 C C . ALA B 1 187 ? 28.037 -7.693 53.428 1.00 24.44 187 ALA B C 1
ATOM 4387 O O . ALA B 1 187 ? 29.250 -7.650 53.242 1.00 25.46 187 ALA B O 1
ATOM 4389 N N . LEU B 1 188 ? 27.160 -7.196 52.558 1.00 25.85 188 LEU B N 1
ATOM 4390 C CA . LEU B 1 188 ? 27.592 -6.532 51.330 1.00 24.78 188 LEU B CA 1
ATOM 4391 C C . LEU B 1 188 ? 28.371 -5.268 51.699 1.00 25.70 188 LEU B C 1
ATOM 4392 O O . LEU B 1 188 ? 29.425 -4.994 51.133 1.00 26.48 188 LEU B O 1
ATOM 4397 N N . TRP B 1 189 ? 27.850 -4.503 52.652 1.00 25.26 189 TRP B N 1
ATOM 4398 C CA . TRP B 1 189 ? 28.521 -3.282 53.080 1.00 28.44 189 TRP B CA 1
ATOM 4399 C C . TRP B 1 189 ? 29.886 -3.554 53.697 1.00 30.14 189 TRP B C 1
ATOM 4400 O O . TRP B 1 189 ? 30.839 -2.814 53.452 1.00 30.74 189 TRP B O 1
ATOM 4411 N N . GLN B 1 190 ? 29.975 -4.600 54.515 1.00 30.18 190 GLN B N 1
ATOM 4412 C CA . GLN B 1 190 ? 31.232 -4.949 55.161 1.00 30.08 190 GLN B CA 1
ATOM 4413 C C . GLN B 1 190 ? 32.245 -5.316 54.093 1.00 29.97 190 GLN B C 1
ATOM 4414 O O . GLN B 1 190 ? 33.424 -5.013 54.218 1.00 31.65 190 GLN B O 1
ATOM 4420 N N . ALA B 1 191 ? 31.775 -5.956 53.031 1.00 30.71 191 ALA B N 1
ATOM 4421 C CA . ALA B 1 191 ? 32.656 -6.385 51.946 1.00 31.06 191 ALA B CA 1
ATOM 4422 C C . ALA B 1 191 ? 33.109 -5.293 50.975 1.00 30.46 191 ALA B C 1
ATOM 4423 O O . ALA B 1 191 ? 34.200 -5.378 50.418 1.00 31.76 191 ALA B O 1
ATOM 4425 N N . ILE B 1 192 ? 32.290 -4.269 50.766 1.00 30.61 192 ILE B N 1
ATOM 4426 C CA . ILE B 1 192 ? 32.668 -3.219 49.826 1.00 29.80 192 ILE B CA 1
ATOM 4427 C C . ILE B 1 192 ? 32.931 -1.857 50.448 1.00 30.40 192 ILE B C 1
ATOM 4428 O O . ILE B 1 192 ? 33.287 -0.923 49.744 1.00 31.40 192 ILE B O 1
ATOM 4433 N N . ALA B 1 193 ? 32.767 -1.748 51.762 1.00 32.70 193 ALA B N 1
ATOM 4434 C CA . ALA B 1 193 ? 32.978 -0.487 52.465 1.00 35.30 193 ALA B CA 1
ATOM 4435 C C . ALA B 1 193 ? 34.257 0.238 52.066 1.00 36.97 193 ALA B C 1
ATOM 4436 O O . ALA B 1 193 ? 34.223 1.415 51.707 1.00 37.75 193 ALA B O 1
ATOM 4438 N N . GLY B 1 194 ? 35.387 -0.458 52.125 1.00 37.78 194 GLY B N 1
ATOM 4439 C CA . GLY B 1 194 ? 36.646 0.187 51.790 1.00 40.53 194 GLY B CA 1
ATOM 4440 C C . GLY B 1 194 ? 37.031 0.236 50.318 1.00 41.86 194 GLY B C 1
ATOM 4441 O O . GLY B 1 194 ? 38.206 0.426 49.994 1.00 41.65 194 GLY B O 1
ATOM 4442 N N . HIS B 1 195 ? 36.055 0.076 49.428 1.00 41.18 195 HIS B N 1
ATOM 4443 C CA . HIS B 1 195 ? 36.326 0.090 47.995 1.00 40.50 195 HIS B CA 1
ATOM 4444 C C . HIS B 1 195 ? 35.428 1.060 47.241 1.00 39.32 195 HIS B C 1
ATOM 4445 O O . HIS B 1 195 ? 34.370 1.463 47.727 1.00 38.48 195 HIS B O 1
ATOM 4452 N N . GLU B 1 196 ? 35.852 1.421 46.037 1.00 39.85 196 GLU B N 1
ATOM 4453 C CA . GLU B 1 196 ? 35.088 2.340 45.209 1.00 39.13 196 GLU B CA 1
ATOM 4454 C C . GLU B 1 196 ? 34.108 1.530 44.374 1.00 36.35 196 GLU B C 1
ATOM 4455 O O . GLU B 1 196 ? 34.175 1.515 43.145 1.00 35.87 196 GLU B O 1
ATOM 4461 N N . ILE B 1 197 ? 33.195 0.856 45.063 1.00 33.36 197 ILE B N 1
ATOM 4462 C CA . ILE B 1 197 ? 32.204 0.017 44.411 1.00 30.80 197 ILE B CA 1
ATOM 4463 C C . ILE B 1 197 ? 30.774 0.529 44.563 1.00 28.99 197 ILE B C 1
ATOM 4464 O O . ILE B 1 197 ? 30.287 0.762 45.678 1.00 27.65 197 ILE B O 1
ATOM 4469 N N . PHE B 1 198 ? 30.115 0.703 43.418 1.00 26.25 198 PHE B N 1
ATOM 4470 C CA . PHE B 1 198 ? 28.736 1.170 43.366 1.00 23.80 198 PHE B CA 1
ATOM 4471 C C . PHE B 1 198 ? 27.790 -0.023 43.395 1.00 22.83 198 PHE B C 1
ATOM 4472 O O . PHE B 1 198 ? 28.165 -1.138 43.024 1.00 22.51 198 PHE B O 1
ATOM 4480 N N . VAL B 1 199 ? 26.562 0.219 43.829 1.00 21.90 199 VAL B N 1
ATOM 4481 C CA . VAL B 1 199 ? 25.559 -0.835 43.913 1.00 20.70 199 VAL B CA 1
ATOM 4482 C C . VAL B 1 199 ? 24.281 -0.460 43.177 1.00 21.90 199 VAL B C 1
ATOM 4483 O O . VAL B 1 199 ? 23.766 0.650 43.316 1.00 21.06 199 VAL B O 1
ATOM 4487 N N . ILE B 1 200 ? 23.785 -1.382 42.369 1.00 20.76 200 ILE B N 1
ATOM 4488 C CA . ILE B 1 200 ? 22.533 -1.160 41.675 1.00 21.82 200 ILE B CA 1
ATOM 4489 C C . ILE B 1 200 ? 21.659 -2.274 42.201 1.00 22.76 200 ILE B C 1
ATOM 4490 O O . ILE B 1 200 ? 21.993 -3.454 42.083 1.00 22.65 200 ILE B O 1
ATOM 4495 N N . SER B 1 201 ? 20.550 -1.896 42.814 1.00 23.03 201 SER B N 1
ATOM 4496 C CA . SER B 1 201 ? 19.649 -2.873 43.379 1.00 21.11 201 SER B CA 1
ATOM 4497 C C . SER B 1 201 ? 18.344 -2.915 42.593 1.00 21.93 201 SER B C 1
ATOM 4498 O O . SER B 1 201 ? 17.541 -1.983 42.643 1.00 22.22 201 SER B O 1
ATOM 4501 N N . ASP B 1 202 ? 18.149 -3.999 41.848 1.00 20.77 202 ASP B N 1
ATOM 4502 C CA . ASP B 1 202 ? 16.937 -4.171 41.061 1.00 19.42 202 ASP B CA 1
ATOM 4503 C C . ASP B 1 202 ? 15.860 -4.665 42.019 1.00 20.18 202 ASP B C 1
ATOM 4504 O O . ASP B 1 202 ? 15.801 -5.853 42.352 1.00 19.89 202 ASP B O 1
ATOM 4509 N N . GLU B 1 203 ? 15.008 -3.744 42.453 1.00 21.31 203 GLU B N 1
ATOM 4510 C CA . GLU B 1 203 ? 13.946 -4.052 43.402 1.00 20.97 203 GLU B CA 1
ATOM 4511 C C . GLU B 1 203 ? 12.540 -3.888 42.818 1.00 20.80 203 GLU B C 1
ATOM 4512 O O . GLU B 1 203 ? 11.618 -3.496 43.530 1.00 16.39 203 GLU B O 1
ATOM 4518 N N . VAL B 1 204 ? 12.376 -4.198 41.529 1.00 21.37 204 VAL B N 1
ATOM 4519 C CA . VAL B 1 204 ? 11.073 -4.071 40.885 1.00 21.86 204 VAL B CA 1
ATOM 4520 C C . VAL B 1 204 ? 9.983 -4.893 41.588 1.00 23.14 204 VAL B C 1
ATOM 4521 O O . VAL B 1 204 ? 8.814 -4.516 41.568 1.00 24.32 204 VAL B O 1
ATOM 4525 N N . TYR B 1 205 ? 10.363 -6.005 42.212 1.00 23.06 205 TYR B N 1
ATOM 4526 C CA . TYR B 1 205 ? 9.407 -6.847 42.939 1.00 24.64 205 TYR B CA 1
ATOM 4527 C C . TYR B 1 205 ? 9.420 -6.489 44.433 1.00 24.62 205 TYR B C 1
ATOM 4528 O O . TYR B 1 205 ? 9.090 -7.317 45.278 1.00 24.76 205 TYR B O 1
ATOM 4537 N N . GLU B 1 206 ? 9.791 -5.249 44.741 1.00 24.57 206 GLU B N 1
ATOM 4538 C CA . GLU B 1 206 ? 9.884 -4.761 46.117 1.00 25.78 206 GLU B CA 1
ATOM 4539 C C . GLU B 1 206 ? 8.616 -4.917 46.952 1.00 27.46 206 GLU B C 1
ATOM 4540 O O . GLU B 1 206 ? 8.677 -4.974 48.178 1.00 28.78 206 GLU B O 1
ATOM 4546 N N . HIS B 1 207 ? 7.466 -4.986 46.297 1.00 28.56 207 HIS B N 1
ATOM 4547 C CA . HIS B 1 207 ? 6.209 -5.111 47.019 1.00 29.08 207 HIS B CA 1
ATOM 4548 C C . HIS B 1 207 ? 5.666 -6.532 47.039 1.00 29.64 207 HIS B C 1
ATOM 4549 O O . HIS B 1 207 ? 4.530 -6.770 47.451 1.00 30.58 207 HIS B O 1
ATOM 4556 N N . ILE B 1 208 ? 6.490 -7.475 46.600 1.00 29.07 208 ILE B N 1
ATOM 4557 C CA . ILE B 1 208 ? 6.096 -8.869 46.566 1.00 27.74 208 ILE B CA 1
ATOM 4558 C C . ILE B 1 208 ? 7.083 -9.715 47.360 1.00 27.74 208 ILE B C 1
ATOM 4559 O O . ILE B 1 208 ? 7.790 -10.555 46.809 1.00 26.63 208 ILE B O 1
ATOM 4564 N N . ASN B 1 209 ? 7.132 -9.459 48.665 1.00 30.51 209 ASN B N 1
ATOM 4565 C CA . ASN B 1 209 ? 7.990 -10.193 49.591 1.00 31.76 209 ASN B CA 1
ATOM 4566 C C . ASN B 1 209 ? 7.071 -10.797 50.652 1.00 33.62 209 ASN B C 1
ATOM 4567 O O . ASN B 1 209 ? 6.350 -10.082 51.347 1.00 34.11 209 ASN B O 1
ATOM 4572 N N . PHE B 1 210 ? 7.120 -12.115 50.791 1.00 34.62 210 PHE B N 1
ATOM 4573 C CA . PHE B 1 210 ? 6.251 -12.813 51.726 1.00 36.13 210 PHE B CA 1
ATOM 4574 C C . PHE B 1 210 ? 6.697 -12.937 53.184 1.00 37.88 210 PHE B C 1
ATOM 4575 O O . PHE B 1 210 ? 5.959 -13.474 54.005 1.00 38.44 210 PHE B O 1
ATOM 4583 N N . SER B 1 211 ? 7.881 -12.441 53.523 1.00 39.77 211 SER B N 1
ATOM 4584 C CA . SER B 1 211 ? 8.342 -12.524 54.909 1.00 43.06 211 SER B CA 1
ATOM 4585 C C . SER B 1 211 ? 7.570 -11.531 55.795 1.00 45.46 211 SER B C 1
ATOM 4586 O O . SER B 1 211 ? 7.112 -10.485 55.325 1.00 45.83 211 SER B O 1
ATOM 4589 N N . GLN B 1 212 ? 7.401 -11.873 57.069 1.00 47.38 212 GLN B N 1
ATOM 4590 C CA . GLN B 1 212 ? 6.710 -10.986 58.003 1.00 50.91 212 GLN B CA 1
ATOM 4591 C C . GLN B 1 212 ? 7.726 -9.887 58.246 1.00 50.16 212 GLN B C 1
ATOM 4592 O O . GLN B 1 212 ? 7.391 -8.750 58.575 1.00 49.65 212 GLN B O 1
ATOM 4598 N N . GLN B 1 213 ? 8.983 -10.266 58.052 1.00 50.43 213 GLN B N 1
ATOM 4599 C CA . GLN B 1 213 ? 10.133 -9.389 58.213 1.00 51.01 213 GLN B CA 1
ATOM 4600 C C . GLN B 1 213 ? 10.026 -8.204 57.246 1.00 48.71 213 GLN B C 1
ATOM 4601 O O . GLN B 1 213 ? 10.573 -7.128 57.502 1.00 48.02 213 GLN B O 1
ATOM 4607 N N . GLY B 1 214 ? 9.306 -8.411 56.143 1.00 45.02 214 GLY B N 1
ATOM 4608 C CA . GLY B 1 214 ? 9.132 -7.368 55.149 1.00 41.09 214 GLY B CA 1
ATOM 4609 C C . GLY B 1 214 ? 10.278 -7.280 54.150 1.00 38.84 214 GLY B C 1
ATOM 4610 O O . GLY B 1 214 ? 11.309 -7.935 54.309 1.00 38.07 214 GLY B O 1
ATOM 4611 N N . HIS B 1 215 ? 10.095 -6.464 53.117 1.00 36.34 215 HIS B N 1
ATOM 4612 C CA . HIS B 1 215 ? 11.111 -6.270 52.085 1.00 32.29 215 HIS B CA 1
ATOM 4613 C C . HIS B 1 215 ? 12.330 -5.529 52.616 1.00 31.48 215 HIS B C 1
ATOM 4614 O O . HIS B 1 215 ? 12.208 -4.437 53.169 1.00 32.68 215 HIS B O 1
ATOM 4621 N N . ALA B 1 216 ? 13.507 -6.121 52.450 1.00 29.51 216 ALA B N 1
ATOM 4622 C CA . ALA B 1 216 ? 14.729 -5.465 52.883 1.00 29.31 216 ALA B CA 1
ATOM 4623 C C . ALA B 1 216 ? 15.304 -4.761 51.651 1.00 28.27 216 ALA B C 1
ATOM 4624 O O . ALA B 1 216 ? 15.725 -5.414 50.695 1.00 28.22 216 ALA B O 1
ATOM 4626 N N . SER B 1 217 ? 15.287 -3.431 51.671 1.00 28.52 217 SER B N 1
ATOM 4627 C CA . SER B 1 217 ? 15.801 -2.627 50.566 1.00 28.01 217 SER B CA 1
ATOM 4628 C C . SER B 1 217 ? 17.187 -2.063 50.843 1.00 29.05 217 SER B C 1
ATOM 4629 O O . SER B 1 217 ? 17.579 -1.869 52.000 1.00 28.59 217 SER B O 1
ATOM 4632 N N . VAL B 1 218 ? 17.920 -1.789 49.768 1.00 27.73 218 VAL B N 1
ATOM 4633 C CA . VAL B 1 218 ? 19.248 -1.228 49.889 1.00 25.76 218 VAL B CA 1
ATOM 4634 C C . VAL B 1 218 ? 19.095 0.182 50.432 1.00 26.07 218 VAL B C 1
ATOM 4635 O O . VAL B 1 218 ? 20.005 0.723 51.056 1.00 26.05 218 VAL B O 1
ATOM 4639 N N . LEU B 1 219 ? 17.927 0.770 50.208 1.00 27.00 219 LEU B N 1
ATOM 4640 C CA . LEU B 1 219 ? 17.673 2.132 50.672 1.00 30.99 219 LEU B CA 1
ATOM 4641 C C . LEU B 1 219 ? 17.491 2.221 52.192 1.00 31.91 219 LEU B C 1
ATOM 4642 O O . LEU B 1 219 ? 17.465 3.316 52.753 1.00 32.52 219 LEU B O 1
ATOM 4647 N N . ALA B 1 220 ? 17.371 1.071 52.849 1.00 31.33 220 ALA B N 1
ATOM 4648 C CA . ALA B 1 220 ? 17.191 1.026 54.295 1.00 33.99 220 ALA B CA 1
ATOM 4649 C C . ALA B 1 220 ? 18.543 0.984 55.005 1.00 35.39 220 ALA B C 1
ATOM 4650 O O . ALA B 1 220 ? 18.634 1.154 56.224 1.00 34.79 220 ALA B O 1
ATOM 4652 N N . HIS B 1 221 ? 19.594 0.748 54.234 1.00 35.97 221 HIS B N 1
ATOM 4653 C CA . HIS B 1 221 ? 20.935 0.693 54.793 1.00 36.93 221 HIS B CA 1
ATOM 4654 C C . HIS B 1 221 ? 21.562 2.069 54.569 1.00 36.48 221 HIS B C 1
ATOM 4655 O O . HIS B 1 221 ? 21.864 2.443 53.440 1.00 37.00 221 HIS B O 1
ATOM 4662 N N . PRO B 1 222 ? 21.761 2.837 55.653 1.00 36.79 222 PRO B N 1
ATOM 4663 C CA . PRO B 1 222 ? 22.336 4.187 55.618 1.00 35.62 222 PRO B CA 1
ATOM 4664 C C . PRO B 1 222 ? 23.617 4.390 54.816 1.00 34.39 222 PRO B C 1
ATOM 4665 O O . PRO B 1 222 ? 23.750 5.392 54.118 1.00 33.54 222 PRO B O 1
ATOM 4669 N N . GLN B 1 223 ? 24.556 3.456 54.906 1.00 33.21 223 GLN B N 1
ATOM 4670 C CA . GLN B 1 223 ? 25.801 3.602 54.161 1.00 33.27 223 GLN B CA 1
ATOM 4671 C C . GLN B 1 223 ? 25.689 3.175 52.695 1.00 32.56 223 GLN B C 1
ATOM 4672 O O . GLN B 1 223 ? 26.083 3.924 51.805 1.00 31.10 223 GLN B O 1
ATOM 4678 N N . LEU B 1 224 ? 25.158 1.978 52.443 1.00 31.40 224 LEU B N 1
ATOM 4679 C CA . LEU B 1 224 ? 25.003 1.498 51.071 1.00 30.56 224 LEU B CA 1
ATOM 4680 C C . LEU B 1 224 ? 24.169 2.496 50.269 1.00 29.78 224 LEU B C 1
ATOM 4681 O O . LEU B 1 224 ? 24.421 2.732 49.089 1.00 28.18 224 LEU B O 1
ATOM 4686 N N . ARG B 1 225 ? 23.185 3.086 50.935 1.00 30.73 225 ARG B N 1
ATOM 4687 C CA . ARG B 1 225 ? 22.298 4.071 50.328 1.00 31.27 225 ARG B CA 1
ATOM 4688 C C . ARG B 1 225 ? 23.058 5.189 49.611 1.00 30.68 225 ARG B C 1
ATOM 4689 O O . ARG B 1 225 ? 22.705 5.583 48.498 1.00 30.76 225 ARG B O 1
ATOM 4697 N N . GLU B 1 226 ? 24.103 5.693 50.252 1.00 28.44 226 GLU B N 1
ATOM 4698 C CA . GLU B 1 226 ? 24.884 6.777 49.681 1.00 29.37 226 GLU B CA 1
ATOM 4699 C C . GLU B 1 226 ? 25.724 6.403 48.463 1.00 27.27 226 GLU B C 1
ATOM 4700 O O . GLU B 1 226 ? 26.298 7.271 47.803 1.00 24.15 226 GLU B O 1
ATOM 4706 N N . ARG B 1 227 ? 25.786 5.116 48.151 1.00 25.67 227 ARG B N 1
ATOM 4707 C CA . ARG B 1 227 ? 26.555 4.677 46.997 1.00 25.63 227 ARG B CA 1
ATOM 4708 C C . ARG B 1 227 ? 25.758 3.704 46.142 1.00 24.69 227 ARG B C 1
ATOM 4709 O O . ARG B 1 227 ? 26.336 2.927 45.376 1.00 23.04 227 ARG B O 1
ATOM 4717 N N . ALA B 1 228 ? 24.437 3.745 46.257 1.00 23.18 228 ALA B N 1
ATOM 4718 C CA . ALA B 1 228 ? 23.629 2.813 45.488 1.00 24.14 228 ALA B CA 1
ATOM 4719 C C . ALA B 1 228 ? 22.438 3.403 44.742 1.00 23.90 228 ALA B C 1
ATOM 4720 O O . ALA B 1 228 ? 21.924 4.472 45.083 1.00 23.63 228 ALA B O 1
ATOM 4722 N N . VAL B 1 229 ? 22.016 2.668 43.716 1.00 23.49 229 VAL B N 1
ATOM 4723 C CA . VAL B 1 229 ? 20.879 3.023 42.869 1.00 23.30 229 VAL B CA 1
ATOM 4724 C C . VAL B 1 229 ? 19.785 1.962 43.048 1.00 23.85 229 VAL B C 1
ATOM 4725 O O . VAL B 1 229 ? 20.020 0.780 42.799 1.00 23.05 229 VAL B O 1
ATOM 4729 N N . ALA B 1 230 ? 18.603 2.383 43.489 1.00 21.94 230 ALA B N 1
ATOM 4730 C CA . ALA B 1 230 ? 17.479 1.466 43.658 1.00 22.17 230 ALA B CA 1
ATOM 4731 C C . ALA B 1 230 ? 16.595 1.654 42.436 1.00 20.83 230 ALA B C 1
ATOM 4732 O O . ALA B 1 230 ? 16.295 2.782 42.063 1.00 21.70 230 ALA B O 1
ATOM 4734 N N . VAL B 1 231 ? 16.191 0.555 41.812 1.00 20.62 231 VAL B N 1
ATOM 4735 C CA . VAL B 1 231 ? 15.345 0.609 40.619 1.00 18.94 231 VAL B CA 1
ATOM 4736 C C . VAL B 1 231 ? 13.970 0.017 40.921 1.00 21.26 231 VAL B C 1
ATOM 4737 O O . VAL B 1 231 ? 13.859 -1.055 41.522 1.00 21.96 231 VAL B O 1
ATOM 4741 N N . SER B 1 232 ? 12.930 0.727 40.500 1.00 21.30 232 SER B N 1
ATOM 4742 C CA . SER B 1 232 ? 11.559 0.295 40.710 1.00 20.46 232 SER B CA 1
ATOM 4743 C C . SER B 1 232 ? 10.827 0.278 39.374 1.00 21.47 232 SER B C 1
ATOM 4744 O O . SER B 1 232 ? 11.282 0.876 38.391 1.00 19.27 232 SER B O 1
ATOM 4747 N N . SER B 1 233 ? 9.694 -0.415 39.342 1.00 21.14 233 SER B N 1
ATOM 4748 C CA . SER B 1 233 ? 8.918 -0.537 38.121 1.00 22.89 233 SER B CA 1
ATOM 4749 C C . SER B 1 233 ? 7.441 -0.430 38.411 1.00 24.82 233 SER B C 1
ATOM 4750 O O . SER B 1 233 ? 6.874 -1.281 39.106 1.00 24.94 233 SER B O 1
ATOM 4753 N N . PHE B 1 234 ? 6.817 0.613 37.874 1.00 25.64 234 PHE B N 1
ATOM 4754 C CA . PHE B 1 234 ? 5.395 0.816 38.081 1.00 27.08 234 PHE B CA 1
ATOM 4755 C C . PHE B 1 234 ? 4.626 -0.259 37.336 1.00 27.62 234 PHE B C 1
ATOM 4756 O O . PHE B 1 234 ? 3.600 -0.739 37.813 1.00 28.89 234 PHE B O 1
ATOM 4764 N N . GLY B 1 235 ? 5.128 -0.635 36.165 1.00 28.08 235 GLY B N 1
ATOM 4765 C CA . GLY B 1 235 ? 4.466 -1.656 35.373 1.00 28.30 235 GLY B CA 1
ATOM 4766 C C . GLY B 1 235 ? 4.286 -2.944 36.149 1.00 29.85 235 GLY B C 1
ATOM 4767 O O . GLY B 1 235 ? 3.263 -3.610 36.029 1.00 29.34 235 GLY B O 1
ATOM 4768 N N . LYS B 1 236 ? 5.288 -3.290 36.949 1.00 30.37 236 LYS B N 1
ATOM 4769 C CA . LYS B 1 236 ? 5.265 -4.500 37.759 1.00 33.38 236 LYS B CA 1
ATOM 4770 C C . LYS B 1 236 ? 4.350 -4.361 38.973 1.00 33.57 236 LYS B C 1
ATOM 4771 O O . LYS B 1 236 ? 3.654 -5.305 39.352 1.00 35.11 236 LYS B O 1
ATOM 4777 N N . THR B 1 237 ? 4.369 -3.185 39.592 1.00 32.19 237 THR B N 1
ATOM 4778 C CA . THR B 1 237 ? 3.562 -2.931 40.778 1.00 30.52 237 THR B CA 1
ATOM 4779 C C . THR B 1 237 ? 2.077 -2.726 40.491 1.00 30.03 237 THR B C 1
ATOM 4780 O O . THR B 1 237 ? 1.239 -3.069 41.315 1.00 32.08 237 THR B O 1
ATOM 4784 N N . TYR B 1 238 ? 1.745 -2.172 39.330 1.00 28.47 238 TYR B N 1
ATOM 4785 C CA . TYR B 1 238 ? 0.344 -1.938 38.994 1.00 27.55 238 TYR B CA 1
ATOM 4786 C C . TYR B 1 238 ? -0.215 -2.879 37.937 1.00 27.95 238 TYR B C 1
ATOM 4787 O O . TYR B 1 238 ? -1.183 -2.562 37.247 1.00 28.42 238 TYR B O 1
ATOM 4796 N N . HIS B 1 239 ? 0.404 -4.043 37.813 1.00 27.32 239 HIS B N 1
ATOM 4797 C CA . HIS B 1 239 ? -0.061 -5.054 36.878 1.00 27.90 239 HIS B CA 1
ATOM 4798 C C . HIS B 1 239 ? -0.212 -4.584 35.436 1.00 26.54 239 HIS B C 1
ATOM 4799 O O . HIS B 1 239 ? -1.051 -5.102 34.705 1.00 28.09 239 HIS B O 1
ATOM 4806 N N . MET B 1 240 ? 0.570 -3.599 35.017 1.00 26.23 240 MET B N 1
ATOM 4807 C CA . MET B 1 240 ? 0.476 -3.143 33.636 1.00 25.78 240 MET B CA 1
ATOM 4808 C C . MET B 1 240 ? 1.860 -2.920 33.047 1.00 25.54 240 MET B C 1
ATOM 4809 O O . MET B 1 240 ? 2.310 -1.790 32.835 1.00 26.07 240 MET B O 1
ATOM 4814 N N . THR B 1 241 ? 2.517 -4.041 32.776 1.00 23.44 241 THR B N 1
ATOM 4815 C CA . THR B 1 241 ? 3.870 -4.066 32.253 1.00 22.08 241 THR B CA 1
ATOM 4816 C C . THR B 1 241 ? 4.079 -3.331 30.929 1.00 21.97 241 THR B C 1
ATOM 4817 O O . THR B 1 241 ? 5.184 -2.866 30.643 1.00 19.55 241 THR B O 1
ATOM 4821 N N . GLY B 1 242 ? 3.020 -3.220 30.131 1.00 23.21 242 GLY B N 1
ATOM 4822 C CA . GLY B 1 242 ? 3.126 -2.551 28.847 1.00 22.85 242 GLY B CA 1
ATOM 4823 C C . GLY B 1 242 ? 3.132 -1.037 28.935 1.00 23.00 242 GLY B C 1
ATOM 4824 O O . GLY B 1 242 ? 3.244 -0.365 27.914 1.00 24.81 242 GLY B O 1
ATOM 4825 N N . TRP B 1 243 ? 3.007 -0.498 30.144 1.00 22.99 243 TRP B N 1
ATOM 4826 C CA . TRP B 1 243 ? 3.002 0.952 30.338 1.00 24.12 243 TRP B CA 1
ATOM 4827 C C . TRP B 1 243 ? 4.406 1.521 30.401 1.00 24.42 243 TRP B C 1
ATOM 4828 O O . TRP B 1 243 ? 4.609 2.729 30.248 1.00 26.04 243 TRP B O 1
ATOM 4839 N N . LYS B 1 244 ? 5.368 0.643 30.652 1.00 23.16 244 LYS B N 1
ATOM 4840 C CA . LYS B 1 244 ? 6.771 1.024 30.671 1.00 23.01 244 LYS B CA 1
ATOM 4841 C C . LYS B 1 244 ? 7.132 2.333 31.366 1.00 23.82 244 LYS B C 1
ATOM 4842 O O . LYS B 1 244 ? 7.546 3.304 30.718 1.00 24.22 244 LYS B O 1
ATOM 4848 N N . VAL B 1 245 ? 6.968 2.361 32.684 1.00 22.63 245 VAL B N 1
ATOM 4849 C CA . VAL B 1 245 ? 7.338 3.523 33.475 1.00 21.67 245 VAL B CA 1
ATOM 4850 C C . VAL B 1 245 ? 7.969 2.999 34.746 1.00 24.19 245 VAL B C 1
ATOM 4851 O O . VAL B 1 245 ? 7.385 2.173 35.446 1.00 26.91 245 VAL B O 1
ATOM 4855 N N . GLY B 1 246 ? 9.175 3.469 35.030 1.00 24.58 246 GLY B N 1
ATOM 4856 C CA . GLY B 1 246 ? 9.870 3.047 36.224 1.00 22.51 246 GLY B CA 1
ATOM 4857 C C . GLY B 1 246 ? 10.657 4.232 36.735 1.00 21.97 246 GLY B C 1
ATOM 4858 O O . GLY B 1 246 ? 10.424 5.358 36.309 1.00 21.49 246 GLY B O 1
ATOM 4859 N N . TYR B 1 247 ? 11.585 3.992 37.647 1.00 21.31 247 TYR B N 1
ATOM 4860 C CA . TYR B 1 247 ? 12.394 5.075 38.175 1.00 22.89 247 TYR B CA 1
ATOM 4861 C C . TYR B 1 247 ? 13.516 4.540 39.040 1.00 24.27 247 TYR B C 1
ATOM 4862 O O . TYR B 1 247 ? 13.524 3.364 39.414 1.00 24.31 247 TYR B O 1
ATOM 4871 N N . CYS B 1 248 ? 14.477 5.403 39.344 1.00 25.26 248 CYS B N 1
ATOM 4872 C CA . CYS B 1 248 ? 15.563 5.013 40.218 1.00 24.10 248 CYS B CA 1
ATOM 4873 C C . CYS B 1 248 ? 15.816 6.103 41.254 1.00 25.83 248 CYS B C 1
ATOM 4874 O O . CYS B 1 248 ? 15.594 7.298 41.007 1.00 23.15 248 CYS B O 1
ATOM 4877 N N . VAL B 1 249 ? 16.247 5.668 42.433 1.00 24.13 249 VAL B N 1
ATOM 4878 C CA . VAL B 1 249 ? 16.544 6.562 43.536 1.00 21.50 249 VAL B CA 1
ATOM 4879 C C . VAL B 1 249 ? 18.033 6.418 43.800 1.00 23.03 249 VAL B C 1
ATOM 4880 O O . VAL B 1 249 ? 18.529 5.305 43.989 1.00 20.94 249 VAL B O 1
ATOM 4884 N N . ALA B 1 250 ? 18.747 7.537 43.809 1.00 22.28 250 ALA B N 1
ATOM 4885 C CA . ALA B 1 250 ? 20.181 7.510 44.050 1.00 22.22 250 ALA B CA 1
ATOM 4886 C C . ALA B 1 250 ? 20.651 8.871 44.528 1.00 22.91 250 ALA B C 1
ATOM 4887 O O . ALA B 1 250 ? 19.976 9.871 44.320 1.00 22.87 250 ALA B O 1
ATOM 4889 N N . PRO B 1 251 ? 21.809 8.921 45.205 1.00 25.60 251 PRO B N 1
ATOM 4890 C CA . PRO B 1 251 ? 22.324 10.206 45.686 1.00 25.03 251 PRO B CA 1
ATOM 4891 C C . PRO B 1 251 ? 22.444 11.151 44.493 1.00 26.38 251 PRO B C 1
ATOM 4892 O O . PRO B 1 251 ? 22.640 10.704 43.358 1.00 24.07 251 PRO B O 1
ATOM 4896 N N . ALA B 1 252 ? 22.336 12.448 44.765 1.00 26.77 252 ALA B N 1
ATOM 4897 C CA . ALA B 1 252 ? 22.414 13.494 43.746 1.00 27.24 252 ALA B CA 1
ATOM 4898 C C . ALA B 1 252 ? 23.519 13.297 42.713 1.00 28.50 252 ALA B C 1
ATOM 4899 O O . ALA B 1 252 ? 23.265 13.342 41.508 1.00 30.79 252 ALA B O 1
ATOM 4901 N N . PRO B 1 253 ? 24.762 13.074 43.172 1.00 29.16 253 PRO B N 1
ATOM 4902 C CA . PRO B 1 253 ? 25.916 12.876 42.286 1.00 27.46 253 PRO B CA 1
ATOM 4903 C C . PRO B 1 253 ? 25.750 11.717 41.305 1.00 27.25 253 PRO B C 1
ATOM 4904 O O . PRO B 1 253 ? 26.128 11.817 40.135 1.00 25.89 253 PRO B O 1
ATOM 4908 N N . ILE B 1 254 ? 25.201 10.614 41.803 1.00 25.48 254 ILE B N 1
ATOM 4909 C CA . ILE B 1 254 ? 24.990 9.422 40.998 1.00 24.25 254 ILE B CA 1
ATOM 4910 C C . ILE B 1 254 ? 23.784 9.601 40.080 1.00 25.61 254 ILE B C 1
ATOM 4911 O O . ILE B 1 254 ? 23.851 9.277 38.891 1.00 24.31 254 ILE B O 1
ATOM 4916 N N . SER B 1 255 ? 22.691 10.125 40.630 1.00 24.12 255 SER B N 1
ATOM 4917 C CA . SER B 1 255 ? 21.499 10.371 39.839 1.00 24.83 255 SER B CA 1
ATOM 4918 C C . SER B 1 255 ? 21.826 11.333 38.699 1.00 24.62 255 SER B C 1
ATOM 4919 O O . SER B 1 255 ? 21.276 11.221 37.608 1.00 22.93 255 SER B O 1
ATOM 4922 N N . ALA B 1 256 ? 22.735 12.269 38.953 1.00 24.64 256 ALA B N 1
ATOM 4923 C CA . ALA B 1 256 ? 23.109 13.243 37.936 1.00 26.59 256 ALA B CA 1
ATOM 4924 C C . ALA B 1 256 ? 23.712 12.545 36.723 1.00 26.70 256 ALA B C 1
ATOM 4925 O O . ALA B 1 256 ? 23.403 12.891 35.581 1.00 27.80 256 ALA B O 1
ATOM 4927 N N . GLU B 1 257 ? 24.561 11.553 36.975 1.00 27.06 257 GLU B N 1
ATOM 4928 C CA . GLU B 1 257 ? 25.198 10.814 35.892 1.00 26.13 257 GLU B CA 1
ATOM 4929 C C . GLU B 1 257 ? 24.214 9.861 35.222 1.00 26.94 257 GLU B C 1
ATOM 4930 O O . GLU B 1 257 ? 24.362 9.518 34.043 1.00 29.00 257 GLU B O 1
ATOM 4936 N N . ILE B 1 258 ? 23.208 9.423 35.966 1.00 23.48 258 ILE B N 1
ATOM 4937 C CA . ILE B 1 258 ? 22.209 8.551 35.382 1.00 22.47 258 ILE B CA 1
ATOM 4938 C C . ILE B 1 258 ? 21.390 9.416 34.415 1.00 22.42 258 ILE B C 1
ATOM 4939 O O . ILE B 1 258 ? 21.045 8.996 33.308 1.00 22.89 258 ILE B O 1
ATOM 4944 N N . ARG B 1 259 ? 21.106 10.643 34.836 1.00 22.43 259 ARG B N 1
ATOM 4945 C CA . ARG B 1 259 ? 20.329 11.568 34.023 1.00 22.48 259 ARG B CA 1
ATOM 4946 C C . ARG B 1 259 ? 21.056 11.978 32.747 1.00 21.57 259 ARG B C 1
ATOM 4947 O O . ARG B 1 259 ? 20.429 12.119 31.704 1.00 21.94 259 ARG B O 1
ATOM 4955 N N . LYS B 1 260 ? 22.370 12.162 32.817 1.00 23.00 260 LYS B N 1
ATOM 4956 C CA . LYS B 1 260 ? 23.110 12.548 31.619 1.00 24.95 260 LYS B CA 1
ATOM 4957 C C . LYS B 1 260 ? 22.918 11.506 30.533 1.00 23.40 260 LYS B C 1
ATOM 4958 O O . LYS B 1 260 ? 22.769 11.860 29.374 1.00 26.25 260 LYS B O 1
ATOM 4964 N N . VAL B 1 261 ? 22.902 10.227 30.907 1.00 22.62 261 VAL B N 1
ATOM 4965 C CA . VAL B 1 261 ? 22.705 9.150 29.937 1.00 20.02 261 VAL B CA 1
ATOM 4966 C C . VAL B 1 261 ? 21.247 9.104 29.499 1.00 22.45 261 VAL B C 1
ATOM 4967 O O . VAL B 1 261 ? 20.956 9.135 28.304 1.00 23.44 261 VAL B O 1
ATOM 4971 N N . HIS B 1 262 ? 20.339 9.036 30.475 1.00 22.25 262 HIS B N 1
ATOM 4972 C CA . HIS B 1 262 ? 18.899 8.996 30.219 1.00 20.67 262 HIS B CA 1
ATOM 4973 C C . HIS B 1 262 ? 18.438 10.057 29.214 1.00 21.29 262 HIS B C 1
ATOM 4974 O O . HIS B 1 262 ? 17.733 9.763 28.251 1.00 19.84 262 HIS B O 1
ATOM 4981 N N . GLN B 1 263 ? 18.837 11.297 29.460 1.00 22.74 263 GLN B N 1
ATOM 4982 C CA . GLN B 1 263 ? 18.461 12.418 28.618 1.00 24.99 263 GLN B CA 1
ATOM 4983 C C . GLN B 1 263 ? 18.686 12.220 27.116 1.00 25.47 263 GLN B C 1
ATOM 4984 O O . GLN B 1 263 ? 17.984 12.825 26.299 1.00 24.45 263 GLN B O 1
ATOM 4990 N N . TYR B 1 264 ? 19.639 11.365 26.746 1.00 25.88 264 TYR B N 1
ATOM 4991 C CA . TYR B 1 264 ? 19.904 11.102 25.333 1.00 26.75 264 TYR B CA 1
ATOM 4992 C C . TYR B 1 264 ? 19.420 9.708 24.939 1.00 27.80 264 TYR B C 1
ATOM 4993 O O . TYR B 1 264 ? 19.556 9.286 23.784 1.00 29.02 264 TYR B O 1
ATOM 5002 N N . LEU B 1 265 ? 18.847 8.999 25.907 1.00 26.82 265 LEU B N 1
ATOM 5003 C CA . LEU B 1 265 ? 18.314 7.657 25.674 1.00 26.72 265 LEU B CA 1
ATOM 5004 C C . LEU B 1 265 ? 16.866 7.793 25.214 1.00 25.28 265 LEU B C 1
ATOM 5005 O O . LEU B 1 265 ? 16.457 7.225 24.201 1.00 24.80 265 LEU B O 1
ATOM 5010 N N . THR B 1 266 ? 16.091 8.561 25.972 1.00 23.31 266 THR B N 1
ATOM 5011 C CA . THR B 1 266 ? 14.684 8.770 25.666 1.00 22.50 266 THR B CA 1
ATOM 5012 C C . THR B 1 266 ? 14.280 10.219 25.939 1.00 22.53 266 THR B C 1
ATOM 5013 O O . THR B 1 266 ? 13.244 10.685 25.469 1.00 22.84 266 THR B O 1
ATOM 5017 N N . PHE B 1 267 ? 15.130 10.916 26.693 1.00 23.13 267 PHE B N 1
ATOM 5018 C CA . PHE B 1 267 ? 14.942 12.309 27.111 1.00 23.41 267 PHE B CA 1
ATOM 5019 C C . PHE B 1 267 ? 13.861 12.469 28.167 1.00 24.68 267 PHE B C 1
ATOM 5020 O O . PHE B 1 267 ? 14.130 12.935 29.275 1.00 24.89 267 PHE B O 1
ATOM 5028 N N . SER B 1 268 ? 12.629 12.117 27.809 1.00 24.54 268 SER B N 1
ATOM 5029 C CA . SER B 1 268 ? 11.513 12.203 28.741 1.00 24.07 268 SER B CA 1
ATOM 5030 C C . SER B 1 268 ? 10.692 10.935 28.604 1.00 23.65 268 SER B C 1
ATOM 5031 O O . SER B 1 268 ? 10.896 10.140 27.679 1.00 21.94 268 SER B O 1
ATOM 5034 N N . VAL B 1 269 ? 9.756 10.760 29.528 1.00 22.87 269 VAL B N 1
ATOM 5035 C CA . VAL B 1 269 ? 8.910 9.573 29.569 1.00 23.24 269 VAL B CA 1
ATOM 5036 C C . VAL B 1 269 ? 7.421 9.941 29.398 1.00 22.42 269 VAL B C 1
ATOM 5037 O O . VAL B 1 269 ? 6.991 11.021 29.804 1.00 21.73 269 VAL B O 1
ATOM 5041 N N . ASN B 1 270 ? 6.644 9.040 28.798 1.00 22.34 270 ASN B N 1
ATOM 5042 C CA . ASN B 1 270 ? 5.214 9.268 28.564 1.00 22.40 270 ASN B CA 1
ATOM 5043 C C . ASN B 1 270 ? 4.615 10.197 29.635 1.00 23.12 270 ASN B C 1
ATOM 5044 O O . ASN B 1 270 ? 4.488 9.835 30.801 1.00 23.59 270 ASN B O 1
ATOM 5049 N N . THR B 1 271 ? 4.241 11.402 29.208 1.00 22.34 271 THR B N 1
ATOM 5050 C CA . THR B 1 271 ? 3.730 12.433 30.106 1.00 23.36 271 THR B CA 1
ATOM 5051 C C . THR B 1 271 ? 2.398 12.120 30.822 1.00 22.96 271 THR B C 1
ATOM 5052 O O . THR B 1 271 ? 2.359 12.200 32.050 1.00 21.61 271 THR B O 1
ATOM 5056 N N . PRO B 1 272 ? 1.305 11.802 30.086 1.00 23.98 272 PRO B N 1
ATOM 5057 C CA . PRO B 1 272 ? 0.037 11.474 30.746 1.00 24.34 272 PRO B CA 1
ATOM 5058 C C . PRO B 1 272 ? 0.211 10.356 31.788 1.00 22.94 272 PRO B C 1
ATOM 5059 O O . PRO B 1 272 ? -0.299 10.427 32.909 1.00 24.79 272 PRO B O 1
ATOM 5063 N N . ALA B 1 273 ? 0.899 9.303 31.362 1.00 22.24 273 ALA B N 1
ATOM 5064 C CA . ALA B 1 273 ? 1.161 8.136 32.209 1.00 22.86 273 ALA B CA 1
ATOM 5065 C C . ALA B 1 273 ? 1.770 8.542 33.547 1.00 22.93 273 ALA B C 1
ATOM 5066 O O . ALA B 1 273 ? 1.380 8.039 34.611 1.00 24.85 273 ALA B O 1
ATOM 5068 N N . GLN B 1 274 ? 2.737 9.453 33.497 1.00 24.31 274 GLN B N 1
ATOM 5069 C CA . GLN B 1 274 ? 3.384 9.930 34.721 1.00 24.46 274 GLN B CA 1
ATOM 5070 C C . GLN B 1 274 ? 2.403 10.629 35.659 1.00 24.79 274 GLN B C 1
ATOM 5071 O O . GLN B 1 274 ? 2.389 10.363 36.859 1.00 23.69 274 GLN B O 1
ATOM 5077 N N . LEU B 1 275 ? 1.590 11.528 35.107 1.00 25.16 275 LEU B N 1
ATOM 5078 C CA . LEU B 1 275 ? 0.608 12.245 35.914 1.00 24.86 275 LEU B CA 1
ATOM 5079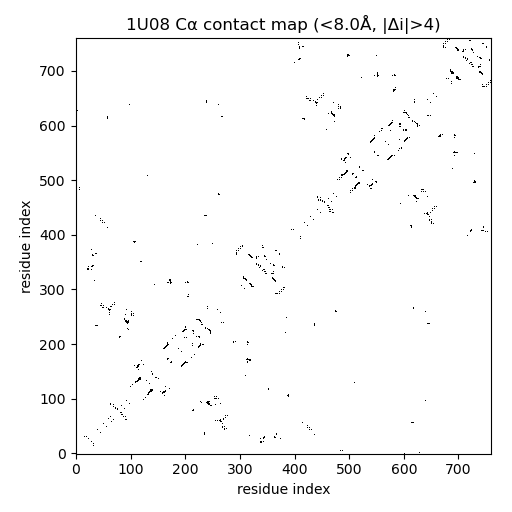 C C . LEU B 1 275 ? -0.403 11.262 36.510 1.00 23.56 275 LEU B C 1
ATOM 5080 O O . LEU B 1 275 ? -0.830 11.408 37.657 1.00 24.05 275 LEU B O 1
ATOM 5085 N N . ALA B 1 276 ? -0.769 10.248 35.732 1.00 22.45 276 ALA B N 1
ATOM 5086 C CA . ALA B 1 276 ? -1.717 9.247 36.204 1.00 21.23 276 ALA B CA 1
ATOM 5087 C C . ALA B 1 276 ? -1.066 8.485 37.349 1.00 20.75 276 ALA B C 1
ATOM 5088 O O . ALA B 1 276 ? -1.683 8.257 38.385 1.00 21.53 276 ALA B O 1
ATOM 5090 N N . LEU B 1 277 ? 0.190 8.102 37.164 1.00 20.04 277 LEU B N 1
ATOM 5091 C CA . LEU B 1 277 ? 0.903 7.372 38.202 1.00 20.50 277 LEU B CA 1
ATOM 5092 C C . LEU B 1 277 ? 1.045 8.206 39.475 1.00 21.74 277 LEU B C 1
ATOM 5093 O O . LEU B 1 277 ? 1.020 7.661 40.580 1.00 23.32 277 LEU B O 1
ATOM 5098 N N . ALA B 1 278 ? 1.172 9.524 39.320 1.00 20.89 278 ALA B N 1
ATOM 5099 C CA . ALA B 1 278 ? 1.304 10.418 40.471 1.00 21.73 278 ALA B CA 1
ATOM 5100 C C . ALA B 1 278 ? -0.010 10.410 41.246 1.00 22.32 278 ALA B C 1
ATOM 5101 O O . ALA B 1 278 ? -0.032 10.336 42.477 1.00 20.72 278 ALA B O 1
ATOM 5103 N N . ASP B 1 279 ? -1.111 10.478 40.508 1.00 23.48 279 ASP B N 1
ATOM 5104 C CA . ASP B 1 279 ? -2.426 10.463 41.127 1.00 25.00 279 ASP B CA 1
ATOM 5105 C C . ASP B 1 279 ? -2.610 9.177 41.937 1.00 26.20 279 ASP B C 1
ATOM 5106 O O . ASP B 1 279 ? -3.030 9.223 43.096 1.00 25.11 279 ASP B O 1
ATOM 5111 N N . MET B 1 280 ? -2.287 8.041 41.318 1.00 25.14 280 MET B N 1
ATOM 5112 C CA . MET B 1 280 ? -2.416 6.730 41.958 1.00 27.41 280 MET B CA 1
ATOM 5113 C C . MET B 1 280 ? -1.619 6.621 43.255 1.00 26.59 280 MET B C 1
ATOM 5114 O O . MET B 1 280 ? -2.102 6.079 44.244 1.00 27.60 280 MET B O 1
ATOM 5119 N N . LEU B 1 281 ? -0.393 7.120 43.246 1.00 26.12 281 LEU B N 1
ATOM 5120 C CA . LEU B 1 281 ? 0.438 7.079 44.441 1.00 27.77 281 LEU B CA 1
ATOM 5121 C C . LEU B 1 281 ? -0.197 7.896 45.564 1.00 28.30 281 LEU B C 1
ATOM 5122 O O . LEU B 1 281 ? -0.246 7.460 46.715 1.00 28.30 281 LEU B O 1
ATOM 5127 N N . ARG B 1 282 ? -0.698 9.075 45.221 1.00 27.58 282 ARG B N 1
ATOM 5128 C CA . ARG B 1 282 ? -1.315 9.944 46.206 1.00 28.13 282 ARG B CA 1
ATOM 5129 C C . ARG B 1 282 ? -2.697 9.487 46.667 1.00 29.85 282 ARG B C 1
ATOM 5130 O O . ARG B 1 282 ? -3.035 9.632 47.839 1.00 31.01 282 ARG B O 1
ATOM 5138 N N . ALA B 1 283 ? -3.482 8.913 45.757 1.00 31.99 283 ALA B N 1
ATOM 5139 C CA . ALA B 1 283 ? -4.827 8.452 46.084 1.00 33.67 283 ALA B CA 1
ATOM 5140 C C . ALA B 1 283 ? -4.925 7.098 46.807 1.00 36.49 283 ALA B C 1
ATOM 5141 O O . ALA B 1 283 ? -5.836 6.895 47.603 1.00 36.12 283 ALA B O 1
ATOM 5143 N N . GLU B 1 284 ? -4.009 6.174 46.532 1.00 39.73 284 GLU B N 1
ATOM 5144 C CA . GLU B 1 284 ? -4.040 4.854 47.177 1.00 45.14 284 GLU B CA 1
ATOM 5145 C C . GLU B 1 284 ? -2.643 4.412 47.657 1.00 46.45 284 GLU B C 1
ATOM 5146 O O . GLU B 1 284 ? -2.084 3.434 47.167 1.00 45.45 284 GLU B O 1
ATOM 5152 N N . PRO B 1 285 ? -2.080 5.130 48.648 1.00 48.68 285 PRO B N 1
ATOM 5153 C CA . PRO B 1 285 ? -0.764 4.923 49.270 1.00 52.22 285 PRO B CA 1
ATOM 5154 C C . PRO B 1 285 ? -0.456 3.596 49.968 1.00 55.79 285 PRO B C 1
ATOM 5155 O O . PRO B 1 285 ? 0.691 3.160 49.960 1.00 57.73 285 PRO B O 1
ATOM 5159 N N . GLU B 1 286 ? -1.451 2.970 50.592 1.00 59.17 286 GLU B N 1
ATOM 5160 C CA . GLU B 1 286 ? -1.221 1.699 51.289 1.00 62.04 286 GLU B CA 1
ATOM 5161 C C . GLU B 1 286 ? -1.469 0.555 50.325 1.00 61.56 286 GLU B C 1
ATOM 5162 O O . GLU B 1 286 ? -1.448 -0.616 50.713 1.00 64.23 286 GLU B O 1
ATOM 5168 N N . HIS B 1 287 ? -1.714 0.908 49.069 1.00 59.27 287 HIS B N 1
ATOM 5169 C CA . HIS B 1 287 ? -2.001 -0.071 48.032 1.00 56.63 287 HIS B CA 1
ATOM 5170 C C . HIS B 1 287 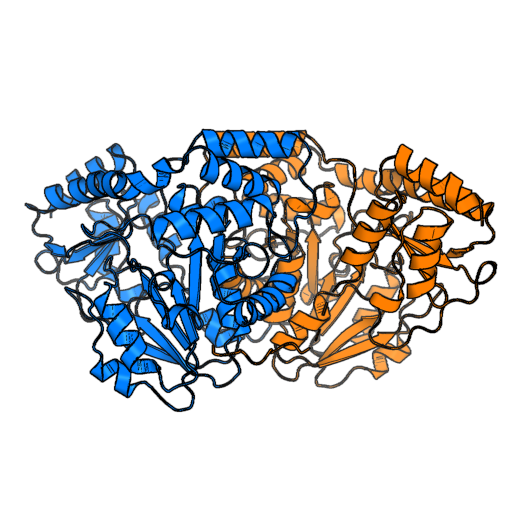? -1.015 -1.227 47.935 1.00 55.16 287 HIS B C 1
ATOM 5171 O O . HIS B 1 287 ? -1.419 -2.363 47.710 1.00 55.85 287 HIS B O 1
ATOM 5178 N N . TYR B 1 288 ? 0.270 -0.946 48.101 1.00 52.73 288 TYR B N 1
ATOM 5179 C CA . TYR B 1 288 ? 1.275 -1.991 48.002 1.00 52.11 288 TYR B CA 1
ATOM 5180 C C . TYR B 1 288 ? 1.403 -2.870 49.231 1.00 49.75 288 TYR B C 1
ATOM 5181 O O . TYR B 1 288 ? 1.952 -3.971 49.157 1.00 49.13 288 TYR B O 1
ATOM 5190 N N . LEU B 1 289 ? 0.901 -2.393 50.362 1.00 46.01 289 LEU B N 1
ATOM 5191 C CA . LEU B 1 289 ? 0.991 -3.172 51.585 1.00 43.83 289 LEU B CA 1
ATOM 5192 C C . LEU B 1 289 ? 0.122 -4.418 51.439 1.00 40.55 289 LEU B C 1
ATOM 5193 O O . LEU B 1 289 ? 0.245 -5.374 52.211 1.00 39.99 289 LEU B O 1
ATOM 5198 N N . ALA B 1 290 ? -0.733 -4.408 50.419 1.00 36.35 290 ALA B N 1
ATOM 5199 C CA . ALA B 1 290 ? -1.650 -5.512 50.159 1.00 33.08 290 ALA B CA 1
ATOM 5200 C C . ALA B 1 290 ? -1.146 -6.530 49.141 1.00 31.20 290 ALA B C 1
ATOM 5201 O O . ALA B 1 290 ? -1.634 -7.664 49.083 1.00 27.39 290 ALA B O 1
ATOM 5203 N N . LEU B 1 291 ? -0.173 -6.132 48.333 1.00 30.96 291 LEU B N 1
ATOM 5204 C CA . LEU B 1 291 ? 0.354 -7.032 47.319 1.00 30.61 291 LEU B CA 1
ATOM 5205 C C . LEU B 1 291 ? 0.897 -8.363 47.846 1.00 30.23 291 LEU B C 1
ATOM 5206 O O . LEU B 1 291 ? 0.702 -9.403 47.216 1.00 29.17 291 LEU B O 1
ATOM 5211 N N . PRO B 1 292 ? 1.583 -8.356 49.005 1.00 29.64 292 PRO B N 1
ATOM 5212 C CA . PRO B 1 292 ? 2.119 -9.610 49.549 1.00 29.67 292 PRO B CA 1
ATOM 5213 C C . PRO B 1 292 ? 1.027 -10.665 49.750 1.00 30.81 292 PRO B C 1
ATOM 5214 O O . PRO B 1 292 ? 1.151 -11.807 49.292 1.00 29.63 292 PRO B O 1
ATOM 5218 N N . ASP B 1 293 ? -0.044 -10.283 50.437 1.00 32.31 293 ASP B N 1
ATOM 5219 C CA . ASP B 1 293 ? -1.149 -11.210 50.670 1.00 32.86 293 ASP B CA 1
ATOM 5220 C C . ASP B 1 293 ? -1.830 -11.565 49.352 1.00 31.43 293 ASP B C 1
ATOM 5221 O O . ASP B 1 293 ? -2.232 -12.709 49.142 1.00 29.77 293 ASP B O 1
ATOM 5226 N N . PHE B 1 294 ? -1.946 -10.577 48.467 1.00 30.86 294 PHE B N 1
ATOM 5227 C CA . PHE B 1 294 ? -2.570 -10.765 47.156 1.00 29.66 294 PHE B CA 1
ATOM 5228 C C . PHE B 1 294 ? -1.875 -11.860 46.350 1.00 29.16 294 PHE B C 1
ATOM 5229 O O . PHE B 1 294 ? -2.530 -12.687 45.712 1.00 28.12 294 PHE B O 1
ATOM 5237 N N . TYR B 1 295 ? -0.546 -11.858 46.373 1.00 29.22 295 TYR B N 1
ATOM 5238 C CA . TYR B 1 295 ? 0.216 -12.857 45.637 1.00 31.45 295 TYR B CA 1
ATOM 5239 C C . TYR B 1 295 ? 0.466 -14.155 46.424 1.00 32.87 295 TYR B C 1
ATOM 5240 O O . TYR B 1 295 ? 0.690 -15.212 45.828 1.00 32.76 295 TYR B O 1
ATOM 5249 N N . ARG B 1 296 ? 0.414 -14.089 47.753 1.00 33.51 296 ARG B N 1
ATOM 5250 C CA . ARG B 1 296 ? 0.638 -15.288 48.569 1.00 33.46 296 ARG B CA 1
ATOM 5251 C C . ARG B 1 296 ? -0.509 -16.270 48.331 1.00 32.38 296 ARG B C 1
ATOM 5252 O O . ARG B 1 296 ? -0.315 -17.482 48.300 1.00 31.21 296 ARG B O 1
ATOM 5260 N N . GLN B 1 297 ? -1.708 -15.717 48.164 1.00 32.81 297 GLN B N 1
ATOM 5261 C CA . GLN B 1 297 ? -2.924 -16.486 47.909 1.00 32.05 297 GLN B CA 1
ATOM 5262 C C . GLN B 1 297 ? -2.748 -17.266 46.602 1.00 33.22 297 GLN B C 1
ATOM 5263 O O . GLN B 1 297 ? -3.011 -18.474 46.534 1.00 34.05 297 GLN B O 1
ATOM 5269 N N . LYS B 1 298 ? -2.283 -16.563 45.573 1.00 31.95 298 LYS B N 1
ATOM 5270 C CA . LYS B 1 298 ? -2.062 -17.157 44.263 1.00 29.89 298 LYS B CA 1
ATOM 5271 C C . LYS B 1 298 ? -0.949 -18.182 44.306 1.00 28.60 298 LYS B C 1
ATOM 5272 O O . LYS B 1 298 ? -1.028 -19.228 43.665 1.00 28.46 298 LYS B O 1
ATOM 5278 N N . ARG B 1 299 ? 0.096 -17.876 45.060 1.00 27.47 299 ARG B N 1
ATOM 5279 C CA . ARG B 1 299 ? 1.223 -18.783 45.176 1.00 28.05 299 ARG B CA 1
ATOM 5280 C C . ARG B 1 299 ? 0.795 -20.148 45.744 1.00 29.02 299 ARG B C 1
ATOM 5281 O O . ARG B 1 299 ? 1.160 -21.204 45.208 1.00 27.02 299 ARG B O 1
ATOM 5289 N N . ASP B 1 300 ? 0.010 -20.122 46.817 1.00 28.45 300 ASP B N 1
ATOM 5290 C CA . ASP B 1 300 ? -0.423 -21.356 47.461 1.00 29.91 300 ASP B CA 1
ATOM 5291 C C . ASP B 1 300 ? -1.288 -22.264 46.590 1.00 30.72 300 ASP B C 1
ATOM 5292 O O . ASP B 1 300 ? -1.340 -23.479 46.817 1.00 29.94 300 ASP B O 1
ATOM 5297 N N . ILE B 1 301 ? -1.962 -21.692 45.597 1.00 29.09 301 ILE B N 1
ATOM 5298 C CA . ILE B 1 301 ? -2.799 -22.502 44.724 1.00 29.63 301 ILE B CA 1
ATOM 5299 C C . ILE B 1 301 ? -1.916 -23.503 43.987 1.00 30.41 301 ILE B C 1
ATOM 5300 O O . ILE B 1 301 ? -2.279 -24.669 43.800 1.00 30.85 301 ILE B O 1
ATOM 5305 N N . LEU B 1 302 ? -0.747 -23.027 43.576 1.00 29.07 302 LEU B N 1
ATOM 5306 C CA . LEU B 1 302 ? 0.217 -23.843 42.864 1.00 27.68 302 LEU B CA 1
ATOM 5307 C C . LEU B 1 302 ? 0.966 -24.751 43.833 1.00 27.52 302 LEU B C 1
ATOM 5308 O O . LEU B 1 302 ? 1.235 -25.914 43.532 1.00 26.64 302 LEU B O 1
ATOM 5313 N N . VAL B 1 303 ? 1.294 -24.209 45.002 1.00 28.09 303 VAL B N 1
ATOM 5314 C CA . VAL B 1 303 ? 2.017 -24.949 46.026 1.00 28.10 303 VAL B CA 1
ATOM 5315 C C . VAL B 1 303 ? 1.221 -26.149 46.531 1.00 28.90 303 VAL B C 1
ATOM 5316 O O . VAL B 1 303 ? 1.753 -27.255 46.623 1.00 29.20 303 VAL B O 1
ATOM 5320 N N . ASN B 1 304 ? -0.054 -25.940 46.850 1.00 31.14 304 ASN B N 1
ATOM 5321 C CA . ASN B 1 304 ? -0.884 -27.037 47.343 1.00 32.83 304 ASN B CA 1
ATOM 5322 C C . ASN B 1 304 ? -1.052 -28.134 46.298 1.00 34.58 304 ASN B C 1
ATOM 5323 O O . ASN B 1 304 ? -1.135 -29.311 46.648 1.00 35.44 304 ASN B O 1
ATOM 5328 N N . ALA B 1 305 ? -1.101 -27.752 45.021 1.00 33.88 305 ALA B N 1
ATOM 5329 C CA . ALA B 1 305 ? -1.267 -28.727 43.946 1.00 34.20 305 ALA B CA 1
ATOM 5330 C C . ALA B 1 305 ? 0.000 -29.542 43.765 1.00 35.33 305 ALA B C 1
ATOM 5331 O O . ALA B 1 305 ? -0.038 -30.747 43.499 1.00 35.48 305 ALA B O 1
ATOM 5333 N N . LEU B 1 306 ? 1.133 -28.877 43.917 1.00 35.36 306 LEU B N 1
ATOM 5334 C CA . LEU B 1 306 ? 2.406 -29.549 43.764 1.00 36.88 306 LEU B CA 1
ATOM 5335 C C . LEU B 1 306 ? 2.727 -30.482 44.930 1.00 36.51 306 LEU B C 1
ATOM 5336 O O . LEU B 1 306 ? 3.545 -31.395 44.794 1.00 36.31 306 LEU B O 1
ATOM 5341 N N . ASN B 1 307 ? 2.082 -30.269 46.073 1.00 35.43 307 ASN B N 1
ATOM 5342 C CA . ASN B 1 307 ? 2.318 -31.140 47.220 1.00 34.23 307 ASN B CA 1
ATOM 5343 C C . ASN B 1 307 ? 1.644 -32.497 47.018 1.00 33.20 307 ASN B C 1
ATOM 5344 O O . ASN B 1 307 ? 1.950 -33.458 47.716 1.00 34.77 307 ASN B O 1
ATOM 5349 N N . GLU B 1 308 ? 0.729 -32.571 46.057 1.00 32.22 308 GLU B N 1
ATOM 5350 C CA . GLU B 1 308 ? 0.047 -33.827 45.751 1.00 32.17 308 GLU B CA 1
ATOM 5351 C C . GLU B 1 308 ? 0.654 -34.389 44.473 1.00 31.05 308 GLU B C 1
ATOM 5352 O O . GLU B 1 308 ? 0.182 -35.377 43.921 1.00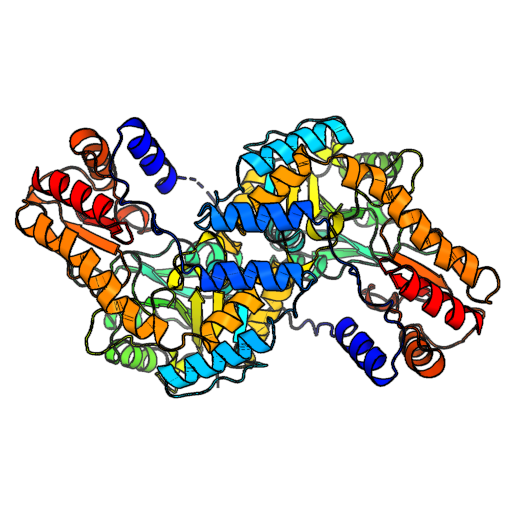 31.06 308 GLU B O 1
ATOM 5358 N N . SER B 1 309 ? 1.718 -33.742 44.020 1.00 31.07 309 SER B N 1
ATOM 5359 C CA . SER B 1 309 ? 2.414 -34.129 42.805 1.00 32.36 309 SER B CA 1
ATOM 5360 C C . SER B 1 309 ? 3.800 -34.677 43.117 1.00 31.80 309 SER B C 1
ATOM 5361 O O . SER B 1 309 ? 4.354 -34.401 44.177 1.00 34.19 309 SER B O 1
ATOM 5364 N N . ARG B 1 310 ? 4.359 -35.461 42.200 1.00 32.73 310 ARG B N 1
ATOM 5365 C CA . ARG B 1 310 ? 5.705 -35.990 42.396 1.00 33.98 310 ARG B CA 1
ATOM 5366 C C . ARG B 1 310 ? 6.738 -34.870 42.218 1.00 34.91 310 ARG B C 1
ATOM 5367 O O . ARG B 1 310 ? 7.923 -35.049 42.516 1.00 34.97 310 ARG B O 1
ATOM 5375 N N . LEU B 1 311 ? 6.279 -33.721 41.723 1.00 34.94 311 LEU B N 1
ATOM 5376 C CA . LEU B 1 311 ? 7.138 -32.552 41.544 1.00 36.18 311 LEU B CA 1
ATOM 5377 C C . LEU B 1 311 ? 7.354 -31.975 42.939 1.00 36.33 311 LEU B C 1
ATOM 5378 O O . LEU B 1 311 ? 6.495 -32.117 43.809 1.00 33.39 311 LEU B O 1
ATOM 5383 N N . GLU B 1 312 ? 8.496 -31.335 43.155 1.00 38.58 312 GLU B N 1
ATOM 5384 C CA . GLU B 1 312 ? 8.783 -30.750 44.456 1.00 42.43 312 GLU B CA 1
ATOM 5385 C C . GLU B 1 312 ? 8.941 -29.243 44.333 1.00 41.49 312 GLU B C 1
ATOM 5386 O O . GLU B 1 312 ? 9.387 -28.735 43.304 1.00 41.18 312 GLU B O 1
ATOM 5392 N N . ILE B 1 313 ? 8.572 -28.536 45.392 1.00 41.47 313 ILE B N 1
ATOM 5393 C CA . ILE B 1 313 ? 8.650 -27.084 45.411 1.00 41.72 313 ILE B CA 1
ATOM 5394 C C . ILE B 1 313 ? 9.791 -26.556 46.268 1.00 40.87 313 ILE B C 1
ATOM 5395 O O . ILE B 1 313 ? 10.116 -27.124 47.315 1.00 40.45 313 ILE B O 1
ATOM 5400 N N . LEU B 1 314 ? 10.405 -25.473 45.803 1.00 37.97 314 LEU B N 1
ATOM 5401 C CA . LEU B 1 314 ? 11.465 -24.830 46.557 1.00 36.98 314 LEU B CA 1
ATOM 5402 C C . LEU B 1 314 ? 10.781 -23.666 47.266 1.00 35.42 314 LEU B C 1
ATOM 5403 O O . LEU B 1 314 ? 9.718 -23.220 46.843 1.00 34.62 314 LEU B O 1
ATOM 5408 N N . PRO B 1 315 ? 11.373 -23.166 48.359 1.00 35.72 315 PRO B N 1
ATOM 5409 C CA . PRO B 1 315 ? 10.762 -22.043 49.082 1.00 35.66 315 PRO B CA 1
ATOM 5410 C C . PRO B 1 315 ? 10.661 -20.762 48.249 1.00 34.37 315 PRO B C 1
ATOM 5411 O O . PRO B 1 315 ? 11.639 -20.322 47.650 1.00 35.31 315 PRO B O 1
ATOM 5415 N N . CYS B 1 316 ? 9.470 -20.176 48.211 1.00 32.94 316 CYS B N 1
ATOM 5416 C CA . CYS B 1 316 ? 9.242 -18.936 47.486 1.00 31.83 316 CYS B CA 1
ATOM 5417 C C . CYS B 1 316 ? 9.137 -17.806 48.505 1.00 33.21 316 CYS B C 1
ATOM 5418 O O . CYS B 1 316 ? 8.158 -17.719 49.238 1.00 33.39 316 CYS B O 1
ATOM 5421 N N . GLU B 1 317 ? 10.146 -16.942 48.546 1.00 33.98 317 GLU B N 1
ATOM 5422 C CA . GLU B 1 317 ? 10.168 -15.826 49.490 1.00 33.97 317 GLU B CA 1
ATOM 5423 C C . GLU B 1 317 ? 9.685 -14.526 48.848 1.00 32.43 317 GLU B C 1
ATOM 5424 O O . GLU B 1 317 ? 9.181 -13.639 49.535 1.00 31.25 317 GLU B O 1
ATOM 5430 N N . GLY B 1 318 ? 9.852 -14.411 47.534 1.00 30.67 318 GLY B N 1
ATOM 5431 C CA . GLY B 1 318 ? 9.442 -13.200 46.847 1.00 28.79 318 GLY B CA 1
ATOM 5432 C C . GLY B 1 318 ? 9.229 -13.381 45.358 1.00 28.41 318 GLY B C 1
ATOM 5433 O O . GLY B 1 318 ? 9.443 -14.468 44.827 1.00 26.42 318 GLY B O 1
ATOM 5434 N N . THR B 1 319 ? 8.834 -12.293 44.696 1.00 28.05 319 THR B N 1
ATOM 5435 C CA . THR B 1 319 ? 8.534 -12.257 43.267 1.00 27.81 319 THR B CA 1
ATOM 5436 C C . THR B 1 319 ? 7.302 -13.119 43.088 1.00 27.93 319 THR B C 1
ATOM 5437 O O . THR B 1 319 ? 6.868 -13.778 44.038 1.00 28.43 319 THR B O 1
ATOM 5441 N N . TYR B 1 320 ? 6.718 -13.106 41.894 1.00 26.21 320 TYR B N 1
ATOM 5442 C CA . TYR B 1 320 ? 5.554 -13.939 41.658 1.00 26.48 320 TYR B CA 1
ATOM 5443 C C . TYR B 1 320 ? 5.922 -15.146 40.798 1.00 25.02 320 TYR B C 1
ATOM 5444 O O . TYR B 1 320 ? 5.136 -15.635 39.986 1.00 25.45 320 TYR B O 1
ATOM 5453 N N . PHE B 1 321 ? 7.140 -15.625 41.022 1.00 24.96 321 PHE B N 1
ATOM 5454 C CA . PHE B 1 321 ? 7.679 -16.791 40.335 1.00 25.77 321 PHE B CA 1
ATOM 5455 C C . PHE B 1 321 ? 7.884 -17.890 41.373 1.00 26.52 321 PHE B C 1
ATOM 5456 O O . PHE B 1 321 ? 8.061 -17.614 42.559 1.00 27.62 321 PHE B O 1
ATOM 5464 N N . LEU B 1 322 ? 7.876 -19.131 40.915 1.00 27.48 322 LEU B N 1
ATOM 5465 C CA . LEU B 1 322 ? 8.038 -20.276 41.795 1.00 30.22 322 LEU B CA 1
ATOM 5466 C C . LEU B 1 322 ? 8.976 -21.263 41.113 1.00 30.37 322 LEU B C 1
ATOM 5467 O O . LEU B 1 322 ? 8.927 -21.421 39.899 1.00 30.79 322 LEU B O 1
ATOM 5472 N N . LEU B 1 323 ? 9.839 -21.910 41.887 1.00 30.97 323 LEU B N 1
ATOM 5473 C CA . LEU B 1 323 ? 10.763 -22.891 41.328 1.00 31.62 323 LEU B CA 1
ATOM 5474 C C . LEU B 1 323 ? 10.273 -24.289 41.665 1.00 32.40 323 LEU B C 1
ATOM 5475 O O . LEU B 1 323 ? 9.873 -24.559 42.794 1.00 33.18 323 LEU B O 1
ATOM 5480 N N . VAL B 1 324 ? 10.308 -25.172 40.675 1.00 32.57 324 VAL B N 1
ATOM 5481 C CA . VAL B 1 324 ? 9.857 -26.546 40.842 1.00 33.27 324 VAL B CA 1
ATOM 5482 C C . VAL B 1 324 ? 10.935 -27.539 40.421 1.00 33.57 324 VAL B C 1
ATOM 5483 O O . VAL B 1 324 ? 11.539 -27.395 39.360 1.00 34.34 324 VAL B O 1
ATOM 5487 N N . ASP B 1 325 ? 11.174 -28.545 41.257 1.00 33.34 325 ASP B N 1
ATOM 5488 C CA . ASP B 1 325 ? 12.167 -29.569 40.954 1.00 32.81 325 ASP B CA 1
ATOM 5489 C C . ASP B 1 325 ? 11.407 -30.777 40.413 1.00 33.15 325 ASP B C 1
ATOM 5490 O O . ASP B 1 325 ? 10.528 -31.314 41.083 1.00 34.86 325 ASP B O 1
ATOM 5495 N N . TYR B 1 326 ? 11.734 -31.203 39.199 1.00 32.22 326 TYR B N 1
ATOM 5496 C CA . TYR B 1 326 ? 11.038 -32.340 38.599 1.00 33.42 326 TYR B CA 1
ATOM 5497 C C . TYR B 1 326 ? 11.849 -33.631 38.576 1.00 33.52 326 TYR B C 1
ATOM 5498 O O . TYR B 1 326 ? 11.535 -34.534 37.813 1.00 33.33 326 TYR B O 1
ATOM 5507 N N . SER B 1 327 ? 12.877 -33.722 39.416 1.00 35.94 327 SER B N 1
ATOM 5508 C CA . SER B 1 327 ? 13.735 -34.912 39.462 1.00 39.05 327 SER B CA 1
ATOM 5509 C C . SER B 1 327 ? 12.994 -36.249 39.513 1.00 40.36 327 SER B C 1
ATOM 5510 O O . SER B 1 327 ? 13.247 -37.142 38.704 1.00 40.65 327 SER B O 1
ATOM 5513 N N . ALA B 1 328 ? 12.084 -36.380 40.472 1.00 41.32 328 ALA B N 1
ATOM 5514 C CA . ALA B 1 328 ? 11.323 -37.611 40.653 1.00 42.04 328 ALA B CA 1
ATOM 5515 C C . ALA B 1 328 ? 10.488 -37.998 39.440 1.00 43.08 328 ALA B C 1
ATOM 5516 O O . ALA B 1 328 ? 10.167 -39.174 39.249 1.00 43.39 328 ALA B O 1
ATOM 5518 N N . VAL B 1 329 ? 10.151 -37.010 38.617 1.00 43.24 329 VAL B N 1
ATOM 5519 C CA . VAL B 1 329 ? 9.307 -37.239 37.451 1.00 42.83 329 VAL B CA 1
ATOM 5520 C C . VAL B 1 329 ? 9.987 -37.507 36.117 1.00 45.33 329 VAL B C 1
ATOM 5521 O O . VAL B 1 329 ? 9.449 -38.243 35.289 1.00 46.11 329 VAL B O 1
ATOM 5525 N N . SER B 1 330 ? 11.151 -36.912 35.883 1.00 45.81 330 SER B N 1
ATOM 5526 C CA . SER B 1 330 ? 11.816 -37.121 34.607 1.00 45.72 330 SER B CA 1
ATOM 5527 C C . SER B 1 330 ? 13.328 -37.023 34.685 1.00 45.99 330 SER B C 1
ATOM 5528 O O . SER B 1 330 ? 13.888 -36.532 35.665 1.00 46.84 330 SER B O 1
ATOM 5531 N N . THR B 1 331 ? 13.981 -37.499 33.633 1.00 46.73 331 THR B N 1
ATOM 5532 C CA . THR B 1 331 ? 15.433 -37.489 33.561 1.00 46.36 331 THR B CA 1
ATOM 5533 C C . THR B 1 331 ? 15.945 -36.515 32.495 1.00 45.74 331 THR B C 1
ATOM 5534 O O . THR B 1 331 ? 17.150 -36.314 32.357 1.00 46.47 331 THR B O 1
ATOM 5538 N N . LEU B 1 332 ? 15.025 -35.907 31.750 1.00 45.18 332 LEU B N 1
ATOM 5539 C CA . LEU B 1 332 ? 15.381 -34.946 30.703 1.00 44.78 332 LEU B CA 1
ATOM 5540 C C . LEU B 1 332 ? 15.991 -33.687 31.311 1.00 45.42 332 LEU B C 1
ATOM 5541 O O . LEU B 1 332 ? 15.859 -33.448 32.514 1.00 45.72 332 LEU B O 1
ATOM 5546 N N . ASP B 1 333 ? 16.667 -32.892 30.480 1.00 45.51 333 ASP B N 1
ATOM 5547 C CA . ASP B 1 333 ? 17.261 -31.640 30.940 1.00 44.62 333 ASP B CA 1
ATOM 5548 C C . ASP B 1 333 ? 16.130 -30.623 30.922 1.00 42.69 333 ASP B C 1
ATOM 5549 O O . ASP B 1 333 ? 15.176 -30.784 30.163 1.00 41.20 333 ASP B O 1
ATOM 5554 N N . ASP B 1 334 ? 16.230 -29.584 31.748 1.00 40.87 334 ASP B N 1
ATOM 5555 C CA . ASP B 1 334 ? 15.158 -28.596 31.851 1.00 39.38 334 ASP B CA 1
ATOM 5556 C C . ASP B 1 334 ? 14.557 -28.018 30.571 1.00 39.00 334 ASP B C 1
ATOM 5557 O O . ASP B 1 334 ? 13.334 -27.937 30.455 1.00 39.25 334 ASP B O 1
ATOM 5562 N N . VAL B 1 335 ? 15.382 -27.622 29.609 1.00 39.03 335 VAL B N 1
ATOM 5563 C CA . VAL B 1 335 ? 14.838 -27.056 28.375 1.00 39.72 335 VAL B CA 1
ATOM 5564 C C . VAL B 1 335 ? 13.843 -28.013 27.738 1.00 41.40 335 VAL B C 1
ATOM 5565 O O . VAL B 1 335 ? 12.678 -27.680 27.541 1.00 43.53 335 VAL B O 1
ATOM 5569 N N . GLU B 1 336 ? 14.313 -29.213 27.430 1.00 42.35 336 GLU B N 1
ATOM 5570 C CA . GLU B 1 336 ? 13.478 -30.210 26.783 1.00 44.25 336 GLU B CA 1
ATOM 5571 C C . GLU B 1 336 ? 12.411 -30.806 27.686 1.00 42.70 336 GLU B C 1
ATOM 5572 O O . GLU B 1 336 ? 11.426 -31.363 27.204 1.00 41.01 336 GLU B O 1
ATOM 5578 N N . PHE B 1 337 ? 12.593 -30.686 28.996 1.00 40.63 337 PHE B N 1
ATOM 5579 C CA . PHE B 1 337 ? 11.572 -31.189 29.898 1.00 39.52 337 PHE B CA 1
ATOM 5580 C C . PHE B 1 337 ? 10.386 -30.242 29.754 1.00 37.92 337 PHE B C 1
ATOM 5581 O O . PHE B 1 337 ? 9.244 -30.678 29.655 1.00 37.96 337 PHE B O 1
ATOM 5589 N N . CYS B 1 338 ? 10.662 -28.942 29.720 1.00 37.06 338 CYS B N 1
ATOM 5590 C CA . CYS B 1 338 ? 9.594 -27.959 29.572 1.00 36.96 338 CYS B CA 1
ATOM 5591 C C . CYS B 1 338 ? 8.824 -28.165 28.267 1.00 37.31 338 CYS B C 1
ATOM 5592 O O . CYS B 1 338 ? 7.616 -27.929 28.205 1.00 35.96 338 CYS B O 1
ATOM 5595 N N . GLN B 1 339 ? 9.528 -28.596 27.224 1.00 38.54 339 GLN B N 1
ATOM 5596 C CA . GLN B 1 339 ? 8.895 -28.859 25.932 1.00 40.33 339 GLN B CA 1
ATOM 5597 C C . GLN B 1 339 ? 8.008 -30.085 26.103 1.00 39.62 339 GLN B C 1
ATOM 5598 O O . GLN B 1 339 ? 6.897 -30.153 25.576 1.00 37.97 339 GLN B O 1
ATOM 5604 N N . TRP B 1 340 ? 8.510 -31.055 26.856 1.00 39.19 340 TRP B N 1
ATOM 5605 C CA . TRP B 1 340 ? 7.754 -32.261 27.126 1.00 38.90 340 TRP B CA 1
ATOM 5606 C C . TRP B 1 340 ? 6.531 -31.902 27.974 1.00 38.58 340 TRP B C 1
ATOM 5607 O O . TRP B 1 340 ? 5.412 -32.327 27.681 1.00 38.13 340 TRP B O 1
ATOM 5618 N N . LEU B 1 341 ? 6.754 -31.112 29.021 1.00 36.71 341 LEU B N 1
ATOM 5619 C CA . LEU B 1 341 ? 5.682 -30.694 29.917 1.00 36.87 341 LEU B CA 1
ATOM 5620 C C . LEU B 1 341 ? 4.560 -29.998 29.153 1.00 38.75 341 LEU B C 1
ATOM 5621 O O . LEU B 1 341 ? 3.387 -30.345 29.309 1.00 40.76 341 LEU B O 1
ATOM 5626 N N . THR B 1 342 ? 4.921 -29.021 28.326 1.00 40.04 342 THR B N 1
ATOM 5627 C CA . THR B 1 342 ? 3.946 -28.273 27.533 1.00 42.77 342 THR B CA 1
ATOM 5628 C C . THR B 1 342 ? 3.143 -29.182 26.610 1.00 44.95 342 THR B C 1
ATOM 5629 O O . THR B 1 342 ? 1.923 -29.060 26.490 1.00 46.09 342 THR B O 1
ATOM 5633 N N . GLN B 1 343 ? 3.852 -30.092 25.960 1.00 47.01 343 GLN B N 1
ATOM 5634 C CA . GLN B 1 343 ? 3.268 -31.014 25.001 1.00 49.16 343 GLN B CA 1
ATOM 5635 C C . GLN B 1 343 ? 2.484 -32.190 25.581 1.00 49.29 343 GLN B C 1
ATOM 5636 O O . GLN B 1 343 ? 1.502 -32.639 24.984 1.00 49.50 343 GLN B O 1
ATOM 5642 N N . GLU B 1 344 ? 2.902 -32.682 26.743 1.00 48.29 344 GLU B N 1
ATOM 5643 C CA . GLU B 1 344 ? 2.238 -33.827 27.369 1.00 47.04 344 GLU B CA 1
ATOM 5644 C C . GLU B 1 344 ? 1.273 -33.532 28.512 1.00 45.69 344 GLU B C 1
ATOM 5645 O O . GLU B 1 344 ? 0.405 -34.349 28.812 1.00 45.81 344 GLU B O 1
ATOM 5651 N N . HIS B 1 345 ? 1.418 -32.380 29.155 1.00 43.77 345 HIS B N 1
ATOM 5652 C CA . HIS B 1 345 ? 0.546 -32.047 30.272 1.00 41.94 345 HIS B CA 1
ATOM 5653 C C . HIS B 1 345 ? -0.049 -30.650 30.170 1.00 40.70 345 HIS B C 1
ATOM 5654 O O . HIS B 1 345 ? -0.681 -30.163 31.110 1.00 41.79 345 HIS B O 1
ATOM 5661 N N . GLY B 1 346 ? 0.161 -30.013 29.022 1.00 38.59 346 GLY B N 1
ATOM 5662 C CA . GLY B 1 346 ? -0.382 -28.688 28.777 1.00 37.16 346 GLY B CA 1
ATOM 5663 C C . GLY B 1 346 ? -0.075 -27.612 29.801 1.00 36.46 346 GLY B C 1
ATOM 5664 O O . GLY B 1 346 ? -0.957 -26.854 30.203 1.00 35.96 346 GLY B O 1
ATOM 5665 N N . VAL B 1 347 ? 1.177 -27.549 30.232 1.00 35.04 347 VAL B N 1
ATOM 5666 C CA . VAL B 1 347 ? 1.607 -26.539 31.188 1.00 34.47 347 VAL B CA 1
ATOM 5667 C C . VAL B 1 347 ? 2.953 -26.017 30.712 1.00 33.08 347 VAL B C 1
ATOM 5668 O O . VAL B 1 347 ? 3.930 -26.765 30.639 1.00 32.71 347 VAL B O 1
ATOM 5672 N N . ALA B 1 348 ? 2.991 -24.734 30.365 1.00 31.85 348 ALA B N 1
ATOM 5673 C CA . ALA B 1 348 ? 4.220 -24.110 29.888 1.00 30.76 348 ALA B CA 1
ATOM 5674 C C . ALA B 1 348 ? 4.976 -23.437 31.025 1.00 30.26 348 ALA B C 1
ATOM 5675 O O . ALA B 1 348 ? 4.401 -22.712 31.844 1.00 27.91 348 ALA B O 1
ATOM 5677 N N . ALA B 1 349 ? 6.277 -23.695 31.065 1.00 30.05 349 ALA B N 1
ATOM 5678 C CA . ALA B 1 349 ? 7.155 -23.135 32.080 1.00 30.40 349 ALA B CA 1
ATOM 5679 C C . ALA B 1 349 ? 8.454 -22.739 31.389 1.00 30.12 349 ALA B C 1
ATOM 5680 O O . ALA B 1 349 ? 8.616 -22.965 30.191 1.00 29.59 349 ALA B O 1
ATOM 5682 N N . ILE B 1 350 ? 9.372 -22.159 32.154 1.00 30.00 350 ILE B N 1
ATOM 5683 C CA . ILE B 1 350 ? 10.658 -21.722 31.632 1.00 31.79 350 ILE B CA 1
ATOM 5684 C C . ILE B 1 350 ? 11.779 -22.485 32.321 1.00 31.96 350 ILE B C 1
ATOM 5685 O O . ILE B 1 350 ? 11.837 -22.531 33.546 1.00 30.76 350 ILE B O 1
ATOM 5690 N N . PRO B 1 351 ? 12.680 -23.101 31.543 1.00 33.05 351 PRO B N 1
ATOM 5691 C CA . PRO B 1 351 ? 13.783 -23.838 32.164 1.00 32.64 351 PRO B CA 1
ATOM 5692 C C . PRO B 1 351 ? 14.698 -22.819 32.830 1.00 33.15 351 PRO B C 1
ATOM 5693 O O . PRO B 1 351 ? 14.935 -21.745 32.277 1.00 33.25 351 PRO B O 1
ATOM 5697 N N . LEU B 1 352 ? 15.205 -23.147 34.014 1.00 33.19 352 LEU B N 1
ATOM 5698 C CA . LEU B 1 352 ? 16.064 -22.226 34.742 1.00 33.09 352 LEU B CA 1
ATOM 5699 C C . LEU B 1 352 ? 17.415 -22.035 34.063 1.00 33.68 352 LEU B C 1
ATOM 5700 O O . LEU B 1 352 ? 18.134 -21.078 34.362 1.00 33.58 352 LEU B O 1
ATOM 5705 N N . SER B 1 353 ? 17.746 -22.930 33.131 1.00 34.59 353 SER B N 1
ATOM 5706 C CA . SER B 1 353 ? 19.021 -22.864 32.414 1.00 35.23 353 SER B CA 1
ATOM 5707 C C . SER B 1 353 ? 19.182 -21.644 31.496 1.00 35.42 353 SER B C 1
ATOM 5708 O O . SER B 1 353 ? 20.302 -21.207 31.239 1.00 36.64 353 SER B O 1
ATOM 5711 N N . VAL B 1 354 ? 18.078 -21.092 31.006 1.00 36.22 354 VAL B N 1
ATOM 5712 C CA . VAL B 1 354 ? 18.147 -19.925 30.133 1.00 38.28 354 VAL B CA 1
ATOM 5713 C C . VAL B 1 354 ? 18.540 -18.659 30.909 1.00 38.63 354 VAL B C 1
ATOM 5714 O O . VAL B 1 354 ? 18.847 -17.623 30.315 1.00 38.78 354 VAL B O 1
ATOM 5718 N N . PHE B 1 355 ? 18.529 -18.755 32.235 1.00 37.68 355 PHE B N 1
ATOM 5719 C CA . PHE B 1 355 ? 18.873 -17.634 33.105 1.00 36.24 355 PHE B CA 1
ATOM 5720 C C . PHE B 1 355 ? 20.319 -17.733 33.555 1.00 35.94 355 PHE B C 1
ATOM 5721 O O . PHE B 1 355 ? 20.828 -16.848 34.238 1.00 33.60 355 PHE B O 1
ATOM 5729 N N . CYS B 1 356 ? 20.972 -18.824 33.167 1.00 37.48 356 CYS B N 1
ATOM 5730 C CA . CYS B 1 356 ? 22.359 -19.066 33.535 1.00 40.55 356 CYS B CA 1
ATOM 5731 C C . CYS B 1 356 ? 23.301 -19.007 32.336 1.00 41.67 356 CYS B C 1
ATOM 5732 O O . CYS B 1 356 ? 22.976 -19.488 31.241 1.00 39.70 356 CYS B O 1
ATOM 5735 N N . ALA B 1 357 ? 24.473 -18.424 32.564 1.00 42.73 357 ALA B N 1
ATOM 5736 C CA . ALA B 1 357 ? 25.490 -18.289 31.531 1.00 44.68 357 ALA B CA 1
ATOM 5737 C C . ALA B 1 357 ? 26.275 -19.592 31.421 1.00 45.88 357 ALA B C 1
ATOM 5738 O O . ALA B 1 357 ? 26.634 -20.026 30.323 1.00 44.51 357 ALA B O 1
ATOM 5740 N N . ASP B 1 358 ? 26.534 -20.203 32.575 1.00 47.02 358 ASP B N 1
ATOM 5741 C CA . ASP B 1 358 ? 27.272 -21.454 32.651 1.00 48.87 358 ASP B CA 1
ATOM 5742 C C . ASP B 1 358 ? 26.327 -22.612 32.954 1.00 48.75 358 ASP B C 1
ATOM 5743 O O . ASP B 1 358 ? 25.238 -22.408 33.489 1.00 49.01 358 ASP B O 1
ATOM 5748 N N . PRO B 1 359 ? 26.737 -23.846 32.618 1.00 48.63 359 PRO B N 1
ATOM 5749 C CA . PRO B 1 359 ? 25.911 -25.030 32.862 1.00 47.03 359 PRO B CA 1
ATOM 5750 C C . PRO B 1 359 ? 25.264 -25.045 34.247 1.00 44.88 359 PRO B C 1
ATOM 5751 O O . PRO B 1 359 ? 25.905 -24.744 35.260 1.00 43.35 359 PRO B O 1
ATOM 5755 N N . PHE B 1 360 ? 23.979 -25.380 34.268 1.00 42.19 360 PHE B N 1
ATOM 5756 C CA . PHE B 1 360 ? 23.213 -25.458 35.505 1.00 40.99 360 PHE B CA 1
ATOM 5757 C C . PHE B 1 360 ? 22.811 -26.934 35.622 1.00 40.19 360 PHE B C 1
ATOM 5758 O O . PHE B 1 360 ? 21.878 -27.395 34.959 1.00 37.64 360 PHE B O 1
ATOM 5766 N N . PRO B 1 361 ? 23.535 -27.696 36.456 1.00 40.07 361 PRO B N 1
ATOM 5767 C CA . PRO B 1 361 ? 23.299 -29.129 36.685 1.00 41.03 361 PRO B CA 1
ATOM 5768 C C . PRO B 1 361 ? 22.150 -29.393 37.655 1.00 40.88 361 PRO B C 1
ATOM 5769 O O . PRO B 1 361 ? 22.364 -29.911 38.753 1.00 41.91 361 PRO B O 1
ATOM 5773 N N . HIS B 1 362 ? 20.935 -29.043 37.244 1.00 39.83 362 HIS B N 1
ATOM 5774 C CA . HIS B 1 362 ? 19.764 -29.223 38.094 1.00 38.04 362 HIS B CA 1
ATOM 5775 C C . HIS B 1 362 ? 18.513 -29.439 37.255 1.00 37.40 362 HIS B C 1
ATOM 5776 O O . HIS B 1 362 ? 18.519 -29.213 36.046 1.00 38.83 362 HIS B O 1
ATOM 5783 N N . LYS B 1 363 ? 17.442 -29.888 37.897 1.00 37.13 363 LYS B N 1
ATOM 5784 C CA . LYS B 1 363 ? 16.181 -30.111 37.202 1.00 36.50 363 LYS B CA 1
ATOM 5785 C C . LYS B 1 363 ? 15.143 -29.150 37.757 1.00 35.79 363 LYS B C 1
ATOM 5786 O O . LYS B 1 363 ? 14.169 -29.540 38.399 1.00 35.68 363 LYS B O 1
ATOM 5792 N N . LEU B 1 364 ? 15.374 -27.874 37.490 1.00 34.64 364 LEU B N 1
ATOM 5793 C CA . LEU B 1 364 ? 14.509 -26.814 37.966 1.00 33.37 364 LEU B CA 1
ATOM 5794 C C . LEU B 1 364 ? 13.874 -26.032 36.821 1.00 33.47 364 LEU B C 1
ATOM 5795 O O . LEU B 1 364 ? 14.494 -25.818 35.777 1.00 33.93 364 LEU B O 1
ATOM 5800 N N . ILE B 1 365 ? 12.624 -25.626 37.016 1.00 32.70 365 ILE B N 1
ATOM 5801 C CA . ILE B 1 365 ? 11.904 -24.838 36.021 1.00 30.10 365 ILE B CA 1
ATOM 5802 C C . ILE B 1 365 ? 11.230 -23.716 36.790 1.00 28.85 365 ILE B C 1
ATOM 5803 O O . ILE B 1 365 ? 10.966 -23.853 37.989 1.00 28.15 365 ILE B O 1
ATOM 5808 N N . ARG B 1 366 ? 10.959 -22.613 36.103 1.00 25.96 366 ARG B N 1
ATOM 5809 C CA . ARG B 1 366 ? 10.334 -21.466 36.736 1.00 26.05 366 ARG B CA 1
ATOM 5810 C C . ARG B 1 366 ? 8.877 -21.341 36.315 1.00 26.95 366 ARG B C 1
ATOM 5811 O O . ARG B 1 366 ? 8.550 -21.440 35.129 1.00 27.28 366 ARG B O 1
ATOM 5819 N N . LEU B 1 367 ? 8.002 -21.138 37.293 1.00 25.42 367 LEU B N 1
ATOM 5820 C CA . LEU B 1 367 ? 6.581 -20.975 37.022 1.00 26.35 367 LEU B CA 1
ATOM 5821 C C . LEU B 1 367 ? 6.178 -19.595 37.516 1.00 27.28 367 LEU B C 1
ATOM 5822 O O . LEU B 1 367 ? 6.660 -19.137 38.557 1.00 28.23 367 LEU B O 1
ATOM 5827 N N . CYS B 1 368 ? 5.302 -18.935 36.768 1.00 25.56 368 CYS B N 1
ATOM 5828 C CA . CYS B 1 368 ? 4.817 -17.621 37.152 1.00 24.73 368 CYS B CA 1
ATOM 5829 C C . CYS B 1 368 ? 3.377 -17.786 37.618 1.00 25.42 368 CYS B C 1
ATOM 5830 O O . CYS B 1 368 ? 2.556 -18.362 36.902 1.00 25.23 368 CYS B O 1
ATOM 5833 N N . PHE B 1 369 ? 3.074 -17.296 38.818 1.00 23.64 369 PHE B N 1
ATOM 5834 C CA . PHE B 1 369 ? 1.718 -17.408 39.336 1.00 23.86 369 PHE B CA 1
ATOM 5835 C C . PHE B 1 369 ? 0.967 -16.087 39.339 1.00 24.48 369 PHE B C 1
ATOM 5836 O O . PHE B 1 369 ? -0.051 -15.938 40.015 1.00 24.11 369 PHE B O 1
ATOM 5844 N N . ALA B 1 370 ? 1.469 -15.128 38.566 1.00 26.42 370 ALA B N 1
ATOM 5845 C CA . ALA B 1 370 ? 0.814 -13.829 38.447 1.00 25.75 370 ALA B CA 1
ATOM 5846 C C . ALA B 1 370 ? -0.240 -14.045 37.376 1.00 27.46 370 ALA B C 1
ATOM 5847 O O . ALA B 1 370 ? -0.162 -13.492 36.275 1.00 27.59 370 ALA B O 1
ATOM 5849 N N . LYS B 1 371 ? -1.223 -14.874 37.706 1.00 28.63 371 LYS B N 1
ATOM 5850 C CA . LYS B 1 371 ? -2.286 -15.211 36.771 1.00 30.28 371 LYS B CA 1
ATOM 5851 C C . LYS B 1 371 ? -3.636 -15.193 37.463 1.00 30.46 371 LYS B C 1
ATOM 5852 O O . LYS B 1 371 ? -3.714 -15.129 38.694 1.00 29.62 371 LYS B O 1
ATOM 5858 N N . LYS B 1 372 ? -4.690 -15.251 36.653 1.00 31.27 372 LYS B N 1
ATOM 5859 C CA . LYS B 1 372 ? -6.055 -15.283 37.155 1.00 32.89 372 LYS B CA 1
ATOM 5860 C C . LYS B 1 372 ? -6.250 -16.590 37.919 1.00 32.54 372 LYS B C 1
ATOM 5861 O O . LYS B 1 372 ? -5.561 -17.579 37.660 1.00 31.90 372 LYS B O 1
ATOM 5867 N N . GLU B 1 373 ? -7.190 -16.588 38.855 1.00 33.27 373 GLU B N 1
ATOM 5868 C CA . GLU B 1 373 ? -7.474 -17.776 39.646 1.00 33.65 373 GLU B CA 1
ATOM 5869 C C . GLU B 1 373 ? -7.757 -18.964 38.735 1.00 31.86 373 GLU B C 1
ATOM 5870 O O . GLU B 1 373 ? -7.225 -20.061 38.950 1.00 29.51 373 GLU B O 1
ATOM 5876 N N . SER B 1 374 ? -8.578 -18.743 37.708 1.00 29.19 374 SER B N 1
ATOM 5877 C CA . SER B 1 374 ? -8.920 -19.821 36.783 1.00 30.47 374 SER B CA 1
ATOM 5878 C C . SER B 1 374 ? -7.695 -20.415 36.080 1.00 29.61 374 SER B C 1
ATOM 5879 O O . SER B 1 374 ? -7.655 -21.618 35.808 1.00 31.31 374 SER B O 1
ATOM 5882 N N . THR B 1 375 ? -6.696 -19.584 35.799 1.00 28.00 375 THR B N 1
ATOM 5883 C CA . THR B 1 375 ? -5.482 -20.064 35.142 1.00 27.64 375 THR B CA 1
ATOM 5884 C C . THR B 1 375 ? -4.694 -20.944 36.116 1.00 27.56 375 THR B C 1
ATOM 5885 O O . THR B 1 375 ? -4.249 -22.042 35.770 1.00 27.92 375 THR B O 1
ATOM 5889 N N . LEU B 1 376 ? -4.529 -20.454 37.341 1.00 28.02 376 LEU B N 1
ATOM 5890 C CA . LEU B 1 376 ? -3.797 -21.187 38.369 1.00 28.19 376 LEU B CA 1
ATOM 5891 C C . LEU B 1 376 ? -4.482 -22.516 38.702 1.00 28.40 376 LEU B C 1
ATOM 5892 O O . LEU B 1 376 ? -3.819 -23.524 38.907 1.00 28.40 376 LEU B O 1
ATOM 5897 N N . LEU B 1 377 ? -5.809 -22.521 38.750 1.00 28.47 377 LEU B N 1
ATOM 5898 C CA . LEU B 1 377 ? -6.530 -23.754 39.047 1.00 29.55 377 LEU B CA 1
ATOM 5899 C C . LEU B 1 377 ? -6.361 -24.770 37.913 1.00 29.38 377 LEU B C 1
ATOM 5900 O O . LEU B 1 377 ? -6.173 -25.963 38.160 1.00 27.26 377 LEU B O 1
ATOM 5905 N N . ALA B 1 378 ? -6.423 -24.293 36.673 1.00 30.16 378 ALA B N 1
ATOM 5906 C CA . ALA B 1 378 ? -6.269 -25.173 35.522 1.00 30.52 378 ALA B CA 1
ATOM 5907 C C . ALA B 1 378 ? -4.853 -25.728 35.524 1.00 31.55 378 ALA B C 1
ATOM 5908 O O . ALA B 1 378 ? -4.638 -26.902 35.219 1.00 31.08 378 ALA B O 1
ATOM 5910 N N . ALA B 1 379 ? -3.888 -24.883 35.878 1.00 31.07 379 ALA B N 1
ATOM 5911 C CA . ALA B 1 379 ? -2.494 -25.314 35.932 1.00 31.73 379 ALA B CA 1
ATOM 5912 C C . ALA B 1 379 ? -2.307 -26.346 37.047 1.00 31.37 379 ALA B C 1
ATOM 5913 O O . ALA B 1 379 ? -1.615 -27.348 36.868 1.00 30.90 379 ALA B O 1
ATOM 5915 N N . ALA B 1 380 ? -2.935 -26.088 38.191 1.00 31.46 380 ALA B N 1
ATOM 5916 C CA . ALA B 1 380 ? -2.867 -26.972 39.354 1.00 31.70 380 ALA B CA 1
ATOM 5917 C C . ALA B 1 380 ? -3.352 -28.385 39.021 1.00 32.34 380 ALA B C 1
ATOM 5918 O O . ALA B 1 380 ? -2.753 -29.378 39.436 1.00 32.84 380 ALA B O 1
ATOM 5920 N N . GLU B 1 381 ? -4.447 -28.459 38.272 1.00 34.53 381 GLU B N 1
ATOM 5921 C CA . GLU B 1 381 ? -5.046 -29.726 37.865 1.00 36.05 381 GLU B CA 1
ATOM 5922 C C . GLU B 1 381 ? -4.105 -30.527 36.968 1.00 35.91 381 GLU B C 1
ATOM 5923 O O . GLU B 1 381 ? -4.004 -31.746 37.087 1.00 35.00 381 GLU B O 1
ATOM 5929 N N . ARG B 1 382 ? -3.404 -29.838 36.074 1.00 35.35 382 ARG B N 1
ATOM 5930 C CA . ARG B 1 382 ? -2.483 -30.513 35.173 1.00 35.43 382 ARG B CA 1
ATOM 5931 C C . ARG B 1 382 ? -1.180 -30.896 35.864 1.00 35.51 382 ARG B C 1
ATOM 5932 O O . ARG B 1 382 ? -0.581 -31.920 35.539 1.00 35.67 382 ARG B O 1
ATOM 5940 N N . LEU B 1 383 ? -0.745 -30.083 36.822 1.00 32.98 383 LEU B N 1
ATOM 5941 C CA . LEU B 1 383 ? 0.482 -30.376 37.553 1.00 33.85 383 LEU B CA 1
ATOM 5942 C C . LEU B 1 383 ? 0.294 -31.605 38.443 1.00 33.75 383 LEU B C 1
ATOM 5943 O O . LEU B 1 383 ? 1.248 -32.303 38.760 1.00 33.88 383 LEU B O 1
ATOM 5948 N N . ARG B 1 384 ? -0.948 -31.866 38.830 1.00 33.22 384 ARG B N 1
ATOM 5949 C CA . ARG B 1 384 ? -1.274 -32.995 39.691 1.00 34.83 384 ARG B CA 1
ATOM 5950 C C . ARG B 1 384 ? -1.293 -34.331 38.940 1.00 36.23 384 ARG B C 1
ATOM 5951 O O . ARG B 1 384 ? -1.530 -35.384 39.535 1.00 36.35 384 ARG B O 1
ATOM 5959 N N . GLN B 1 385 ? -1.042 -34.287 37.635 1.00 36.69 385 GLN B N 1
ATOM 5960 C CA . GLN B 1 385 ? -1.030 -35.497 36.820 1.00 37.74 385 GLN B CA 1
ATOM 5961 C C . GLN B 1 385 ? 0.358 -36.130 36.833 1.00 37.68 385 GLN B C 1
ATOM 5962 O O . GLN B 1 385 ? 0.547 -37.261 36.371 1.00 36.62 385 GLN B O 1
ATOM 5968 N N . LEU B 1 386 ? 1.326 -35.392 37.366 1.00 37.77 386 LEU B N 1
ATOM 5969 C CA . LEU B 1 386 ? 2.693 -35.879 37.440 1.00 37.96 386 LEU B CA 1
ATOM 5970 C C . LEU B 1 386 ? 2.969 -36.426 38.836 1.00 37.94 386 LEU B C 1
ATOM 5971 O O . LEU B 1 386 ? 3.337 -37.615 38.932 1.00 38.01 386 LEU B O 1
#

Secondary structure (DSSP, 8-state):
---PPPS-------HHHHHHHHHHHTT-EE---SS-SS---HHHHHHHHHHHHTT--S---TT--HHHHHHHHHHHHHHHS----TTTTEEEESSHHHHHHHHHHHHPPTT-EEEEEES--TTHHHHHHHTT-EEEEEE--TTT----HHHHHHH--TTEEEEEEESSPTTT-----HHHHHHHHHHHTTS--EEEEE-TTTT-B--SS----GGGSHHHHTTEEEEEEHHHHTT-GGG--EEEE--HHHHHHHHHHHHHHTSS--HHHHHHHHHHHHH-THHHHTHHHHHHHHHHHHHHHTTSSS-EE----BSSEEEEE-TTT--S-HHHHHHHHHHHS-EE-EEGGGG-SS---S-EEEEE--S-HHHHHHHHHHHTT-/------S---HHHHHHHHHHHTT-EE--SSS-SS---HHHHHHHHHHHHTT--S---TT--HHHHHHHHHHHHHHHS----TTTTEEEESSHHHHHHHHHHHH--TT-EEEEEES--TTHHHHHHHTT-EEEEEEPPTTT----HHHHHHH--TTEEEEEEESS-TTT-----HHHHHHHHHHHTTS--EEEEE-TTTT-B--TT----GGGSHHHHTTEEEEEEHHHHTT-GGG--EEEE--HHHHHHHHHHHHHHTSS--HHHHHHHHHHHHH-TTGGGGHHHHHHHHHHHHHHHHTTSSSEE----BSSEEEEE-TTT--S-HHHHHHHHHHHHSEE-EEGGGG-SS---S-EEEEE--S-HHHHHHHHHHHTT-

InterPro domains:
  IPR004839 Aminotransferase, class I/classII, large domain [PF00155] (32-383)
  IPR015421 Pyridoxal phosphate-dependent transferase, major domain [G3DSA:3.40.640.10] (45-284)
  IPR015422 Pyridoxal phosphate-dependent transferase, small domain [G3DSA:3.90.1150.10] (22-383)
  IPR015424 Pyridoxal phosphate-dependent transferase [SSF53383] (10-386)
  IPR051326 Kynurenine--oxoglutarate transaminase [PTHR43807] (10-385)

GO terms:
  GO:0005515 protein binding (F, IPI)
  GO:0030170 pyridoxal phosphate binding (F, IDA)
  GO:0042803 protein homodimerization activity (F, IDA)
  GO:0010326 L-methionine:oxo-acid transaminase activity (F, IDA)

CATH classification: 3.90.1150.10 (+1 more: 3.40.640.10)

Organism: Escherichia coli (strain K12) (NCBI:txid83333)

Sequence (760 aa):
PLIPQSKLPQLGTTIFTQMSALAQQHQAINLSQGFPDFDGPRYLQERLAHHVAQGANQYAPMTGVQALREAIAQKTERLYGYQPDADSDITVTAGATEALYAAITALVRNGDEVICFDPSYDSYAPAIALSGGIVKRMALQPPHFRVDWQEFAALLSERTRLVILNTPHNPSATVWQQADFAALWQAIAGHEIFVISDEVYEHINFSQQGHASVLAHPQLRERAVAVSSFGKTYHMTGWKVGYCVAPAPISAEIRKVHQYLTFSVNTPAQLALADMLRAEPEHYLALPDFYRQKRDILVNALNESRLEILPCEGTYFLLVDYSAVSTLDDVEFCQWLTQEHGVAAIPLSVFCADPFPHKLIRLCFAKKESTLLAAAERLRQLPLIPQSKLPTIFTQMSALAQQHQAINLSQGFPDFDGPRYLQERLAHHVAQGANQYAPMTGVQALREAIAQKTERLYGYQPDADSDITVTAGATEALYAAITALVRNGDEVICFDPSYDSYAPAIALSGGIVKRMALQPPHFRVDWQEFAALLSERTRLVILNTPHNPSATVWQQADFAALWQAIAGHEIFVISDEVYEHINFSQQGHASVLAHPQLRERAVAVSSFGKTYHMTGWKVGYCVAPAPISAEIRKVHQYLTFSVNTPAQLALADMLRAEPEHYLALPDFYRQKRDILVNALNESRLEILPCEGTYFLLVDYSAVSTLDDVEFCQWLTQEHGVAAIPLSVFCADPFPHKLIRLCFAKKESTLLAAAERLRQL

Foldseek 3Di:
DDDDDDLCPPPDDPQQVVLVVLLVVQVFLEQADQFEPDAFDPLLVVLLVVCVVVVQFDFAALQAHLLLLVLVQVLCCVPQNDGADSPQFKGKAQALLLLLLLLLLLFAAAAAEEEEEPLADPSNVVSNSVRNYHYDYDYQDPDASDDDLVVVLVSDDLRHAEYEEEAVDPPNLHGADPVNLVSVCVSPVVHNYAYEYEDQFQLAFLDPVGRDDCCNDPPNQQRYKYKYGVCQLGRNVPSRMIMIGYHSVSSVSSSVRSCVVPSGHRRSSSSSVSCCSVPCVVSSVCNNVVLVVLVVLQVVLCPQQVKHWGDRRGRQKTKIACVVPDPDAQVVVQSCCCNPQRHHWARSQVSDPDDDPGRMTMGGSSYDPVSSNSNSVSSNVD/DDDDDDLDPDQLPVLVVLLVVQVFQEQADQAEPDAFDCLLVVLLVVCVVVPLFDFAALQAHQLLLQLVQVLCCVPQVDGADSVQFKGKAQWLLLLLLLLLLLFAAAAAEEEEEPLADPSNVVSNSVRNYHYDYDYQDPDQSDDPLVVVLVSDDLRHAEYEEEAVGPPNLHGADLVNLVSVCVSPVPHNYAYEYECQQQLAFQDPSHRDDLCNDVPNQQRYKYKYGVCSQRSNVVQRMIMIGHHRVSSVSSSVRSCVVPSGHRRSSSSSVSCCCVVPVCSSVCNHVVLVVLVVLQVVLCVLAPKDWRDRRGRQKTKIACVSPDDDAQSVVQSVCCNPLSHHWARSCVSDPDDDPGRMTMGGRSYDPVSSNSNSVSRNVD